Protein AF-0000000066377749 (afdb_homodimer)

Solvent-accessible surface area (backbone atoms only — not comparable to full-atom values): 55389 Å² total; per-residue (Å²): 126,71,49,58,74,66,76,77,78,78,70,70,80,68,61,92,79,61,70,81,77,37,50,60,66,85,53,48,64,59,52,54,49,48,33,52,50,30,51,72,73,64,40,59,40,76,36,64,63,52,33,42,36,43,52,50,22,46,53,52,43,48,67,62,36,49,68,60,49,28,50,21,40,27,71,39,28,34,32,25,51,64,53,44,39,69,73,18,50,48,52,38,53,32,36,47,51,50,41,54,46,41,44,57,63,68,60,48,65,41,72,54,55,85,60,48,79,89,48,63,86,37,62,40,29,36,37,67,40,49,61,46,37,31,38,38,37,26,42,59,72,50,46,63,30,59,37,49,48,51,51,49,21,32,36,71,19,29,27,24,41,37,40,32,48,31,58,71,25,52,51,35,42,54,51,51,42,51,51,49,58,63,35,38,60,76,56,39,49,45,72,45,39,38,57,68,68,43,50,51,55,54,55,71,49,89,52,52,28,37,37,38,38,48,54,59,69,61,49,30,52,52,38,34,47,28,13,76,69,51,27,53,67,32,34,41,32,32,32,55,9,43,29,38,42,44,84,65,47,43,78,90,48,3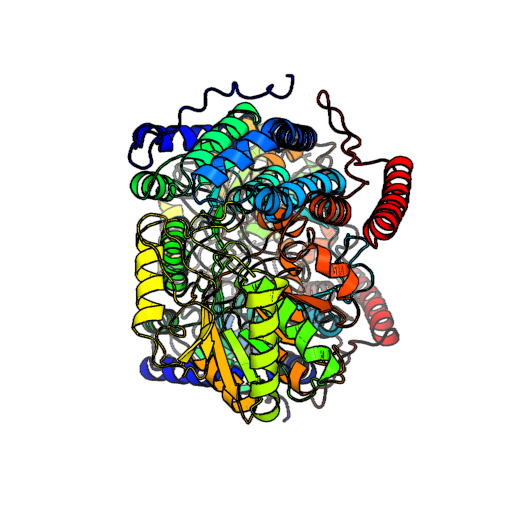9,50,59,52,28,46,42,49,49,49,31,21,41,50,70,30,7,41,39,62,57,21,40,39,32,36,42,30,29,60,92,48,39,66,61,40,51,54,34,34,50,46,38,48,47,64,56,46,40,62,81,71,52,85,79,44,63,74,50,35,30,46,62,45,67,69,61,37,51,54,52,50,47,30,66,73,59,38,79,37,45,75,78,37,64,74,51,70,38,81,91,70,26,27,57,41,64,21,33,28,38,71,37,56,78,82,25,55,68,52,74,52,59,67,63,31,30,53,37,39,30,30,68,39,90,51,70,69,59,54,52,52,51,37,55,74,73,49,44,24,12,23,23,38,29,39,34,61,63,59,60,87,44,52,91,74,18,66,67,56,35,52,49,64,74,65,51,53,41,8,29,38,27,32,40,49,56,66,60,75,73,71,40,43,46,39,49,48,35,21,32,54,73,1,18,34,55,45,26,36,43,65,36,16,33,53,65,32,26,42,65,22,32,34,38,39,49,62,70,86,50,47,79,74,53,50,55,77,43,55,66,81,48,71,68,35,48,50,50,53,45,56,58,54,35,56,40,59,70,56,73,87,58,65,83,54,78,80,46,63,62,82,28,65,52,70,64,57,48,51,49,26,44,52,49,29,50,52,47,48,53,50,49,52,62,64,58,76,103,128,70,48,55,74,67,74,75,76,78,67,70,81,68,61,94,80,61,70,80,77,35,49,60,65,85,53,46,63,58,51,54,48,48,32,52,50,31,51,73,72,65,40,58,42,76,37,65,62,52,34,42,36,43,52,51,20,48,53,53,42,47,66,62,36,50,68,61,49,29,51,22,39,27,71,39,27,35,34,25,53,64,55,44,39,67,73,20,50,45,50,34,53,31,37,48,51,50,41,52,46,40,44,57,64,69,60,50,65,41,72,53,55,86,61,48,78,89,47,62,85,37,61,40,30,35,35,65,39,50,63,46,38,32,39,37,36,27,43,60,70,52,46,62,29,60,38,49,48,51,49,48,20,31,36,70,19,29,28,26,41,37,39,33,48,33,57,71,25,52,51,35,41,54,52,51,42,51,51,49,58,62,32,38,61,76,57,38,49,45,69,46,40,39,56,68,68,43,50,52,56,55,56,70,50,90,52,52,29,37,36,38,38,48,54,60,70,61,48,31,52,52,39,34,46,29,13,77,69,49,27,53,66,32,34,40,32,30,32,56,9,45,30,37,41,46,84,65,48,44,78,89,48,38,50,59,52,30,47,42,49,48,49,31,20,42,51,70,30,8,40,38,60,58,21,40,40,31,36,40,30,30,62,93,48,39,67,62,39,53,53,33,35,49,47,38,47,48,63,55,45,39,63,79,71,53,85,79,45,65,73,50,34,28,47,64,45,68,68,60,36,52,54,53,50,48,29,66,73,61,38,80,36,45,76,78,38,66,72,51,70,38,82,91,71,25,28,58,42,65,20,32,28,39,71,38,56,78,83,26,55,68,52,74,55,61,68,63,31,29,53,38,41,30,29,69,38,90,51,69,68,61,53,52,53,51,37,54,72,73,49,45,23,11,23,23,38,29,39,34,60,62,60,61,86,44,52,91,76,18,66,68,57,36,52,48,63,75,66,51,51,41,9,29,38,26,33,42,49,56,66,59,74,72,72,40,43,45,40,50,46,33,20,32,53,72,1,19,34,56,45,27,36,45,63,37,16,33,55,64,33,25,42,65,21,31,36,37,38,50,64,68,87,50,47,81,74,52,50,54,78,43,56,66,80,47,71,68,34,48,50,51,52,45,56,57,56,34,54,40,60,70,56,73,87,58,65,82,53,79,79,45,63,63,82,26,65,52,69,64,56,48,53,48,25,43,51,51,27,52,52,46,48,52,48,48,52,60,65,58,74,104

Nearest PDB structures (foldseek):
  5ucd-assembly1_B  TM=9.750E-01  e=1.223E-45  Pseudomonas putida
  5myp-assembly1_B  TM=9.156E-01  e=3.001E-47  Trypanosoma brucei
  5nno-assembly1_B  TM=9.205E-01  e=1.291E-45  Trypanosoma brucei
  4h7n-assembly1_D  TM=8.844E-01  e=7.220E-31  Trichormus variabilis ATCC 29413
  5kf0-assembly1_C  TM=8.718E-01  e=1.929E-28  Burkholderia vietnamiensis G4

Structure (mmCIF, N/CA/C/O backbone):
data_AF-0000000066377749-model_v1
#
loop_
_entity.id
_entity.type
_entity.pdbx_description
1 polymer 'Aldehyde dehydrogenase'
#
loop_
_atom_site.group_PDB
_atom_site.id
_atom_site.type_symbol
_atom_site.label_atom_id
_atom_site.label_alt_id
_atom_site.label_comp_id
_atom_site.label_asym_id
_atom_site.label_entity_id
_atom_site.label_seq_id
_atom_site.pdbx_PDB_ins_code
_atom_site.Cartn_x
_atom_site.Cartn_y
_atom_site.Cartn_z
_atom_site.occupancy
_atom_site.B_iso_or_equiv
_atom_site.auth_seq_id
_atom_site.auth_comp_id
_atom_site.auth_asym_id
_atom_site.auth_atom_id
_atom_site.pdbx_PDB_model_num
ATOM 1 N N . MET A 1 1 ? 31.422 -1.349 -18.859 1 31.58 1 MET A N 1
ATOM 2 C CA . MET A 1 1 ? 31.844 -2.678 -18.422 1 31.58 1 MET A CA 1
ATOM 3 C C . MET A 1 1 ? 30.922 -3.752 -19 1 31.58 1 MET A C 1
ATOM 5 O O . MET A 1 1 ? 29.688 -3.607 -18.953 1 31.58 1 MET A O 1
ATOM 9 N N . SER A 1 2 ? 31.453 -4.562 -19.875 1 35.84 2 SER A N 1
ATOM 10 C CA . SER A 1 2 ? 30.781 -5.664 -20.562 1 35.84 2 SER A CA 1
ATOM 11 C C . SER A 1 2 ? 29.938 -6.492 -19.594 1 35.84 2 SER A C 1
ATOM 13 O O . SER A 1 2 ? 30.328 -6.691 -18.438 1 35.84 2 SER A O 1
ATOM 15 N N . PRO A 1 3 ? 28.734 -6.594 -19.844 1 43.31 3 PRO A N 1
ATOM 16 C CA . PRO A 1 3 ? 28 -7.484 -18.938 1 43.31 3 PRO A CA 1
ATOM 17 C C . PRO A 1 3 ? 28.734 -8.797 -18.672 1 43.31 3 PRO A C 1
ATOM 19 O O . PRO A 1 3 ? 29.484 -9.266 -19.531 1 43.31 3 PRO A O 1
ATOM 22 N N . PRO A 1 4 ? 29.031 -9.203 -17.562 1 42.03 4 PRO A N 1
ATOM 23 C CA . PRO A 1 4 ? 29.812 -10.406 -17.234 1 42.03 4 PRO A CA 1
ATOM 24 C C . PRO A 1 4 ? 29.359 -11.625 -18.031 1 42.03 4 PRO A C 1
ATOM 26 O O . PRO A 1 4 ? 28.188 -11.727 -18.406 1 42.03 4 PRO A O 1
ATOM 29 N N . SER A 1 5 ? 30.406 -12.273 -18.828 1 40.66 5 SER A N 1
ATOM 30 C CA . SER A 1 5 ? 30.344 -13.531 -19.562 1 40.66 5 SER A CA 1
ATOM 31 C C . SER A 1 5 ? 29.672 -14.617 -18.719 1 40.66 5 SER A C 1
ATOM 33 O O . SER A 1 5 ? 29.516 -14.469 -17.516 1 40.66 5 SER A O 1
ATOM 35 N N . LYS A 1 6 ? 29.578 -15.789 -19.438 1 50.97 6 LYS A N 1
ATOM 36 C CA . LYS A 1 6 ? 29.141 -17.094 -18.938 1 50.97 6 LYS A CA 1
ATOM 37 C C . LYS A 1 6 ? 29.953 -17.516 -17.719 1 50.97 6 LYS A C 1
ATOM 39 O O . LYS A 1 6 ? 31.188 -17.391 -17.703 1 50.97 6 LYS A O 1
ATOM 44 N N . ILE A 1 7 ? 29.25 -17.625 -16.578 1 44.69 7 ILE A N 1
ATOM 45 C CA . ILE A 1 7 ? 29.891 -18.203 -15.406 1 44.69 7 ILE A CA 1
ATOM 46 C C . ILE A 1 7 ? 30.531 -19.547 -15.781 1 44.69 7 ILE A C 1
ATOM 48 O O . ILE A 1 7 ? 29.969 -20.312 -16.562 1 44.69 7 ILE A O 1
ATOM 52 N N . ASP A 1 8 ? 31.75 -19.703 -15.727 1 35.44 8 ASP A N 1
ATOM 53 C CA . ASP A 1 8 ? 32.469 -20.969 -15.922 1 35.44 8 ASP A CA 1
ATOM 54 C C . ASP A 1 8 ? 31.75 -22.109 -15.203 1 35.44 8 ASP A C 1
ATOM 56 O O . ASP A 1 8 ? 31.234 -21.938 -14.102 1 35.44 8 ASP A O 1
ATOM 60 N N . GLU A 1 9 ? 31.297 -23.156 -15.859 1 36.66 9 GLU A N 1
ATOM 61 C CA . GLU A 1 9 ? 30.531 -24.375 -15.641 1 36.66 9 GLU A CA 1
ATOM 62 C C . GLU A 1 9 ? 31 -25.094 -14.375 1 36.66 9 GLU A C 1
ATOM 64 O O . GLU A 1 9 ? 30.578 -26.219 -14.102 1 36.66 9 GLU A O 1
ATOM 69 N N . SER A 1 10 ? 32.156 -24.734 -13.812 1 34.62 10 SER A N 1
ATOM 70 C CA . SER A 1 10 ? 32.469 -25.734 -12.797 1 34.62 10 SER A CA 1
ATOM 71 C C . SER A 1 10 ? 31.547 -25.609 -11.594 1 34.62 10 SER A C 1
ATOM 73 O O . SER A 1 10 ? 31.906 -24.969 -10.594 1 34.62 10 SER A O 1
ATOM 75 N N . PHE A 1 11 ? 30.344 -25.359 -11.75 1 38.5 11 PHE A N 1
ATOM 76 C CA . PHE A 1 11 ? 29.469 -25.422 -10.594 1 38.5 11 PHE A CA 1
ATOM 77 C C . PHE A 1 11 ? 29.562 -26.766 -9.898 1 38.5 11 PHE A C 1
ATOM 79 O O . PHE A 1 11 ? 29.172 -27.797 -10.445 1 38.5 11 PHE A O 1
ATOM 86 N N . THR A 1 12 ? 30.547 -26.969 -9.062 1 38.12 12 THR A N 1
ATOM 87 C CA . THR A 1 12 ? 30.609 -28.172 -8.242 1 38.12 12 THR A CA 1
ATOM 88 C C . THR A 1 12 ? 29.281 -28.406 -7.535 1 38.12 12 THR A C 1
ATOM 90 O O . THR A 1 12 ? 28.688 -27.484 -6.98 1 38.12 12 THR A O 1
ATOM 93 N N . ASP A 1 13 ? 28.594 -29.438 -7.836 1 43 13 ASP A N 1
ATOM 94 C CA . ASP A 1 13 ? 27.438 -30 -7.152 1 43 13 ASP A CA 1
ATOM 95 C C . ASP A 1 13 ? 27.562 -29.828 -5.641 1 43 13 ASP A C 1
ATOM 97 O O . ASP A 1 13 ? 28.531 -30.281 -5.035 1 43 13 ASP A O 1
ATOM 101 N N . ILE A 1 14 ? 27.203 -28.828 -5.023 1 45.06 14 ILE A N 1
ATOM 102 C CA . ILE A 1 14 ? 27.219 -28.734 -3.566 1 45.06 14 ILE A CA 1
ATOM 103 C C . ILE A 1 14 ? 26.25 -29.75 -2.973 1 45.06 14 ILE A C 1
ATOM 105 O O . ILE A 1 14 ? 25.078 -29.781 -3.338 1 45.06 14 ILE A O 1
ATOM 109 N N . GLY A 1 15 ? 26.688 -30.828 -2.732 1 45.31 15 GLY A N 1
ATOM 110 C CA . GLY A 1 15 ? 25.859 -31.734 -1.942 1 45.31 15 GLY A CA 1
ATOM 111 C C . GLY A 1 15 ? 25.047 -31.016 -0.884 1 45.31 15 GLY A C 1
ATOM 112 O O . GLY A 1 15 ? 25.391 -29.922 -0.457 1 45.31 15 GLY A O 1
ATOM 113 N N . ASN A 1 16 ? 23.719 -31.344 -0.708 1 49.78 16 ASN A N 1
ATOM 114 C CA . ASN A 1 16 ? 22.594 -30.828 0.074 1 49.78 16 ASN A CA 1
ATOM 115 C C . ASN A 1 16 ? 23.062 -30.266 1.414 1 49.78 16 ASN A C 1
ATOM 117 O O . ASN A 1 16 ? 22.359 -29.469 2.031 1 49.78 16 ASN A O 1
ATOM 121 N N . THR A 1 17 ? 24.141 -30.891 2.057 1 53.69 17 THR A N 1
ATOM 122 C CA . THR A 1 17 ? 24.266 -30.703 3.494 1 53.69 17 THR A CA 1
ATOM 123 C C . THR A 1 17 ? 25.375 -29.688 3.801 1 53.69 17 THR A C 1
ATOM 125 O O . THR A 1 17 ? 25.562 -29.312 4.957 1 53.69 17 THR A O 1
ATOM 128 N N . SER A 1 18 ? 26.016 -29.234 2.756 1 65.44 18 SER A N 1
ATOM 129 C CA . SER A 1 18 ? 27.156 -28.422 3.178 1 65.44 18 SER A CA 1
ATOM 130 C C . SER A 1 18 ? 26.781 -26.953 3.273 1 65.44 18 SER A C 1
ATOM 132 O O . SER A 1 18 ? 26.156 -26.406 2.369 1 65.44 18 SER A O 1
ATOM 134 N N . THR A 1 19 ? 26.891 -26.375 4.441 1 74.88 19 THR A N 1
ATOM 135 C CA . THR A 1 19 ? 26.625 -24.953 4.707 1 74.88 19 THR A CA 1
ATOM 136 C C . THR A 1 19 ? 27.828 -24.109 4.312 1 74.88 19 THR A C 1
ATOM 138 O O . THR A 1 19 ? 27.922 -22.938 4.684 1 74.88 19 THR A O 1
ATOM 141 N N . SER A 1 20 ? 28.703 -24.688 3.477 1 82.44 20 SER A N 1
ATOM 142 C CA . SER A 1 20 ? 29.938 -23.984 3.143 1 82.44 20 SER A CA 1
ATOM 143 C C . SER A 1 20 ? 29.672 -22.812 2.195 1 82.44 20 SER A C 1
ATOM 145 O O . SER A 1 20 ? 30.469 -21.875 2.115 1 82.44 20 SER A O 1
ATOM 147 N N . TRP A 1 21 ? 28.547 -22.812 1.549 1 90.44 21 TRP A N 1
ATOM 148 C CA . TRP A 1 21 ? 28.25 -21.766 0.586 1 90.44 21 TRP A CA 1
ATOM 149 C C . TRP A 1 21 ? 27.391 -20.672 1.221 1 90.44 21 TRP A C 1
ATOM 151 O O . TRP A 1 21 ? 27.062 -19.672 0.575 1 90.44 21 TRP A O 1
ATOM 161 N N . TYR A 1 22 ? 27.156 -20.828 2.52 1 95.31 22 TYR A N 1
ATOM 162 C CA . TYR A 1 22 ? 26.375 -19.828 3.244 1 95.31 22 TYR A CA 1
ATOM 163 C C . TYR A 1 22 ? 27.203 -18.562 3.496 1 95.31 22 TYR A C 1
ATOM 165 O O . TYR A 1 22 ? 28.422 -18.641 3.646 1 95.31 22 TYR A O 1
ATOM 173 N N . THR A 1 23 ? 26.531 -17.484 3.504 1 97.44 23 THR A N 1
ATOM 174 C CA . THR A 1 23 ? 27.172 -16.203 3.865 1 97.44 23 THR A CA 1
ATOM 175 C C . THR A 1 23 ? 27.516 -16.188 5.352 1 97.44 23 THR A C 1
ATOM 177 O O . THR A 1 23 ? 26.719 -16.609 6.188 1 97.44 23 THR A O 1
ATOM 180 N N . GLU A 1 24 ? 28.719 -15.727 5.699 1 97.25 24 GLU A N 1
ATOM 181 C CA . GLU A 1 24 ? 29.094 -15.578 7.102 1 97.25 24 GLU A CA 1
ATOM 182 C C . GLU A 1 24 ? 28.188 -14.562 7.809 1 97.25 24 GLU A C 1
ATOM 184 O O . GLU A 1 24 ? 28.031 -13.438 7.332 1 97.25 24 GLU A O 1
ATOM 189 N N . ILE A 1 25 ? 27.703 -14.969 8.938 1 97.81 25 ILE A N 1
ATOM 190 C CA . ILE A 1 25 ? 26.75 -14.141 9.672 1 97.81 25 ILE A CA 1
ATOM 191 C C . ILE A 1 25 ? 27.359 -12.781 9.977 1 97.81 25 ILE A C 1
ATOM 193 O O . ILE A 1 25 ? 26.703 -11.75 9.82 1 97.81 25 ILE A O 1
ATOM 197 N N . LYS A 1 26 ? 28.625 -12.695 10.367 1 97.75 26 LYS A N 1
ATOM 198 C CA . LYS A 1 26 ? 29.297 -11.469 10.781 1 97.75 26 LYS A CA 1
ATOM 199 C C . LYS A 1 26 ? 29.453 -10.508 9.609 1 97.75 26 LYS A C 1
ATOM 201 O O . LYS A 1 26 ? 29.719 -9.32 9.812 1 97.75 26 LYS A O 1
ATOM 206 N N . SER A 1 27 ? 29.328 -10.992 8.359 1 98.19 27 SER A N 1
ATOM 207 C CA . SER A 1 27 ? 29.516 -10.156 7.184 1 98.19 27 SER A CA 1
ATOM 208 C C . SER A 1 27 ? 28.203 -9.508 6.738 1 98.19 27 SER A C 1
ATOM 210 O O . SER A 1 27 ? 28.203 -8.609 5.898 1 98.19 27 SER A O 1
ATOM 212 N N . ILE A 1 28 ? 27.109 -9.922 7.312 1 98.69 28 ILE A N 1
ATOM 213 C CA . ILE A 1 28 ? 25.797 -9.492 6.852 1 98.69 28 ILE A CA 1
ATOM 214 C C . ILE A 1 28 ? 25.562 -8.031 7.223 1 98.69 28 ILE A C 1
ATOM 216 O O . ILE A 1 28 ? 25.234 -7.207 6.367 1 98.69 28 ILE A O 1
ATOM 220 N N . GLU A 1 29 ? 25.734 -7.664 8.484 1 98.5 29 GLU A N 1
ATOM 221 C CA . GLU A 1 29 ? 25.516 -6.293 8.938 1 98.5 29 GLU A CA 1
ATOM 222 C C . GLU A 1 29 ? 26.391 -5.309 8.172 1 98.5 29 GLU A C 1
ATOM 224 O O . GLU A 1 29 ? 25.891 -4.309 7.641 1 98.5 29 GLU A O 1
ATOM 229 N N . PRO A 1 30 ? 27.75 -5.578 7.953 1 98.62 30 PRO A N 1
ATOM 230 C CA . PRO A 1 30 ? 28.562 -4.66 7.164 1 98.62 30 PRO A CA 1
ATOM 231 C C . PRO A 1 30 ? 28.109 -4.555 5.711 1 98.62 30 PRO A C 1
ATOM 233 O O . PRO A 1 30 ? 28.219 -3.49 5.098 1 98.62 30 PRO A O 1
ATOM 236 N N . GLY A 1 31 ? 27.672 -5.664 5.152 1 98.69 31 GLY A N 1
ATOM 237 C CA . GLY A 1 31 ? 27.156 -5.641 3.791 1 98.69 31 GLY A CA 1
ATOM 238 C C . GLY A 1 31 ? 25.938 -4.754 3.623 1 98.69 31 GLY A C 1
ATOM 239 O O . GLY A 1 31 ? 25.875 -3.957 2.686 1 98.69 31 GLY A O 1
ATOM 240 N N . VAL A 1 32 ? 25 -4.902 4.539 1 98.75 32 VAL A N 1
ATOM 241 C CA . VAL A 1 32 ? 23.797 -4.082 4.504 1 98.75 32 VAL A CA 1
ATOM 242 C C . VAL A 1 32 ? 24.156 -2.617 4.73 1 98.75 32 VAL A C 1
ATOM 244 O O . VAL A 1 32 ? 23.641 -1.731 4.047 1 98.75 32 VAL A O 1
ATOM 247 N N . LYS A 1 33 ? 25.016 -2.357 5.68 1 98.38 33 LYS A N 1
ATOM 248 C CA . LYS A 1 33 ? 25.469 -0.999 5.969 1 98.38 33 LYS A CA 1
ATOM 249 C C . LYS A 1 33 ? 26.125 -0.366 4.742 1 98.38 33 LYS A C 1
ATOM 251 O O . LYS A 1 33 ? 25.953 0.829 4.492 1 98.38 33 LYS A O 1
ATOM 256 N N . HIS A 1 34 ? 26.922 -1.145 4.043 1 98.56 34 HIS A N 1
ATOM 257 C CA . HIS A 1 34 ? 27.562 -0.648 2.832 1 98.56 34 HIS A CA 1
ATOM 258 C C . HIS A 1 34 ? 26.531 -0.159 1.822 1 98.56 34 HIS A C 1
ATOM 260 O O . HIS A 1 34 ? 26.672 0.921 1.248 1 98.56 34 HIS A O 1
ATOM 266 N N . LEU A 1 35 ? 25.5 -0.979 1.583 1 98.75 35 LEU A N 1
ATOM 267 C CA . LEU A 1 35 ? 24.453 -0.593 0.644 1 98.75 35 LEU A CA 1
ATOM 268 C C . LEU A 1 35 ? 23.734 0.662 1.121 1 98.75 35 LEU A C 1
ATOM 270 O O . LEU A 1 35 ? 23.422 1.551 0.323 1 98.75 35 LEU A O 1
ATOM 274 N N . THR A 1 36 ? 23.406 0.753 2.406 1 97.5 36 THR A N 1
ATOM 275 C CA . THR A 1 36 ? 22.719 1.904 2.979 1 97.5 36 THR A CA 1
ATOM 276 C C . THR A 1 36 ? 23.547 3.172 2.811 1 97.5 36 THR A C 1
ATOM 278 O O . THR A 1 36 ? 23.047 4.195 2.348 1 97.5 36 THR A O 1
ATOM 281 N N . ASP A 1 37 ? 24.844 3.074 3.158 1 97 37 ASP A N 1
ATOM 282 C CA . ASP A 1 37 ? 25.734 4.223 3.02 1 97 37 ASP A CA 1
ATOM 283 C C . ASP A 1 37 ? 25.844 4.652 1.559 1 97 37 ASP A C 1
ATOM 285 O O . ASP A 1 37 ? 25.828 5.848 1.256 1 97 37 ASP A O 1
ATOM 289 N N . SER A 1 38 ? 25.984 3.676 0.71 1 97.81 38 SER A N 1
ATOM 290 C CA . SER A 1 38 ? 26.125 3.969 -0.712 1 97.81 38 SER A CA 1
ATOM 291 C C . SER A 1 38 ? 24.891 4.66 -1.263 1 97.81 38 SER A C 1
ATOM 293 O O . SER A 1 38 ? 25 5.543 -2.119 1 97.81 38 SER A O 1
ATOM 295 N N . PHE A 1 39 ? 23.75 4.293 -0.85 1 96.94 39 PHE A N 1
ATOM 296 C CA . PHE A 1 39 ? 22.5 4.895 -1.302 1 96.94 39 PHE A CA 1
ATOM 297 C C . PHE A 1 39 ? 22.5 6.395 -1.028 1 96.94 39 PHE A C 1
ATOM 299 O O . PHE A 1 39 ? 22.047 7.184 -1.862 1 96.94 39 PHE A O 1
ATOM 306 N N . PHE A 1 40 ? 22.984 6.762 0.125 1 93.81 40 PHE A N 1
ATOM 307 C CA . PHE A 1 40 ? 22.922 8.164 0.533 1 93.81 40 PHE A CA 1
ATOM 308 C C . PHE A 1 40 ? 24.094 8.945 -0.022 1 93.81 40 PHE A C 1
ATOM 310 O O . PHE A 1 40 ? 23.969 10.117 -0.372 1 93.81 40 PHE A O 1
ATOM 317 N N . THR A 1 41 ? 25.266 8.312 -0.147 1 94.56 41 THR A N 1
ATOM 318 C CA . THR A 1 41 ? 26.469 9.062 -0.487 1 94.56 41 THR A CA 1
ATOM 319 C C . THR A 1 41 ? 26.688 9.078 -1.997 1 94.56 41 THR A C 1
ATOM 321 O O . THR A 1 41 ? 27.094 10.094 -2.561 1 94.56 41 THR A O 1
ATOM 324 N N . LYS A 1 42 ? 26.422 7.906 -2.625 1 96.19 42 LYS A N 1
ATOM 325 C CA . LYS A 1 42 ? 26.703 7.801 -4.051 1 96.19 42 LYS A CA 1
ATOM 326 C C . LYS A 1 42 ? 25.469 8.102 -4.891 1 96.19 42 LYS A C 1
ATOM 328 O O . LYS A 1 42 ? 25.578 8.617 -6.004 1 96.19 42 LYS A O 1
ATOM 333 N N . GLN A 1 43 ? 24.266 7.723 -4.461 1 95.94 43 GLN A N 1
ATOM 334 C CA . GLN A 1 43 ? 22.969 8.008 -5.059 1 95.94 43 GLN A CA 1
ATOM 335 C C . GLN A 1 43 ? 22.906 7.551 -6.512 1 95.94 43 GLN A C 1
ATOM 337 O O . GLN A 1 43 ? 22.328 8.227 -7.363 1 95.94 43 GLN A O 1
ATOM 342 N N . LYS A 1 44 ? 23.578 6.414 -6.797 1 97.38 44 LYS A N 1
ATOM 343 C CA . LYS A 1 44 ? 23.672 5.918 -8.172 1 97.38 44 LYS A CA 1
ATOM 344 C C . LYS A 1 44 ? 22.281 5.625 -8.742 1 97.38 44 LYS A C 1
ATOM 346 O O . LYS A 1 44 ? 22.016 5.902 -9.914 1 97.38 44 LYS A O 1
ATOM 351 N N . THR A 1 45 ? 21.406 5.141 -7.91 1 96.81 45 THR A N 1
ATOM 352 C CA . THR A 1 45 ? 20.125 4.637 -8.406 1 96.81 45 THR A CA 1
ATOM 353 C C . THR A 1 45 ? 19.141 5.781 -8.633 1 96.81 45 THR A C 1
ATOM 355 O O . THR A 1 45 ? 18.047 5.574 -9.156 1 96.81 45 THR A O 1
ATOM 358 N N . HIS A 1 46 ? 19.484 7.008 -8.281 1 95.19 46 HIS A N 1
ATOM 359 C CA . HIS A 1 46 ? 18.641 8.156 -8.594 1 95.19 46 HIS A CA 1
ATOM 360 C C . HIS A 1 46 ? 18.625 8.438 -10.094 1 95.19 46 HIS A C 1
ATOM 362 O O . HIS A 1 46 ? 17.688 9.039 -10.602 1 95.19 46 HIS A O 1
ATOM 368 N N . ASP A 1 47 ? 19.656 7.977 -10.75 1 96.56 47 ASP A N 1
ATOM 369 C CA . ASP A 1 47 ? 19.766 8.141 -12.195 1 96.56 47 ASP A CA 1
ATOM 370 C C . ASP A 1 47 ? 19.031 7.02 -12.93 1 96.56 47 ASP A C 1
ATOM 372 O O . ASP A 1 47 ? 19.391 5.848 -12.812 1 96.56 47 ASP A O 1
ATOM 376 N N . ILE A 1 48 ? 18.078 7.406 -13.742 1 97.5 48 ILE A N 1
ATOM 377 C CA . ILE A 1 48 ? 17.266 6.441 -14.469 1 97.5 48 ILE A CA 1
ATOM 378 C C . ILE A 1 48 ? 18.125 5.656 -15.445 1 97.5 48 ILE A C 1
ATOM 380 O O . ILE A 1 48 ? 17.891 4.465 -15.672 1 97.5 48 ILE A O 1
ATOM 384 N N . GLN A 1 49 ? 19.125 6.332 -16.047 1 98.19 49 GLN A N 1
ATOM 385 C CA . GLN A 1 49 ? 20.047 5.656 -16.953 1 98.19 49 GLN A CA 1
ATOM 386 C C . GLN A 1 49 ? 20.781 4.527 -16.234 1 98.19 49 GLN A C 1
ATOM 388 O O . GLN A 1 49 ? 20.938 3.438 -16.797 1 98.19 49 GLN A O 1
ATOM 393 N N . PHE A 1 50 ? 21.266 4.777 -15.047 1 98.38 50 PHE A N 1
ATOM 394 C CA . PHE A 1 50 ? 21.938 3.764 -14.258 1 98.38 50 PHE A CA 1
ATOM 395 C C . PHE A 1 50 ? 21.031 2.57 -14 1 98.38 50 PHE A C 1
ATOM 397 O O . PHE A 1 50 ? 21.438 1.421 -14.172 1 98.38 50 PHE A O 1
ATOM 404 N N . ARG A 1 51 ? 19.766 2.793 -13.617 1 98.81 51 ARG A N 1
ATOM 405 C CA . ARG A 1 51 ? 18.797 1.729 -13.359 1 98.81 51 ARG A CA 1
ATOM 406 C C . ARG A 1 51 ? 18.609 0.854 -14.586 1 98.81 51 ARG A C 1
ATOM 408 O O . ARG A 1 51 ? 18.656 -0.375 -14.5 1 98.81 51 ARG A O 1
ATOM 415 N N . LEU A 1 52 ? 18.422 1.539 -15.734 1 98.81 52 LEU A N 1
ATOM 416 C CA . LEU A 1 52 ? 18.188 0.84 -17 1 98.81 52 LEU A CA 1
ATOM 417 C C . LEU A 1 52 ? 19.391 -0.024 -17.359 1 98.81 52 LEU A C 1
ATOM 419 O O . LEU A 1 52 ? 19.234 -1.162 -17.812 1 98.81 52 LEU A O 1
ATOM 423 N N . ASN A 1 53 ? 20.531 0.491 -17.156 1 98.81 53 ASN A N 1
ATOM 424 C CA . ASN A 1 53 ? 21.75 -0.262 -17.469 1 98.81 53 ASN A CA 1
ATOM 425 C C . ASN A 1 53 ? 21.891 -1.482 -16.562 1 98.81 53 ASN A C 1
ATOM 427 O O . ASN A 1 53 ? 22.359 -2.537 -17 1 98.81 53 ASN A O 1
ATOM 431 N N . GLN A 1 54 ? 21.562 -1.352 -15.273 1 98.75 54 GLN A N 1
ATOM 432 C CA . GLN A 1 54 ? 21.562 -2.508 -14.383 1 98.75 54 GLN A CA 1
ATOM 433 C C . GLN A 1 54 ? 20.578 -3.572 -14.852 1 98.75 54 GLN A C 1
ATOM 435 O O . GLN A 1 54 ? 20.891 -4.766 -14.844 1 98.75 54 GLN A O 1
ATOM 440 N N . LEU A 1 55 ? 19.375 -3.146 -15.281 1 98.81 55 LEU A N 1
ATOM 441 C CA . LEU A 1 55 ? 18.359 -4.074 -15.758 1 98.81 55 LEU A CA 1
ATOM 442 C C . LEU A 1 55 ? 18.812 -4.77 -17.031 1 98.81 55 LEU A C 1
ATOM 444 O O . LEU A 1 55 ? 18.578 -5.969 -17.219 1 98.81 55 LEU A O 1
ATOM 448 N N . ARG A 1 56 ? 19.469 -4.02 -17.906 1 98.5 56 ARG A N 1
ATOM 449 C CA . ARG A 1 56 ? 20.062 -4.617 -19.094 1 98.5 56 ARG A CA 1
ATOM 450 C C . ARG A 1 56 ? 21.078 -5.691 -18.719 1 98.5 56 ARG A C 1
ATOM 452 O O . ARG A 1 56 ? 21.094 -6.773 -19.312 1 98.5 56 ARG A O 1
ATOM 459 N N . ASN A 1 57 ? 21.906 -5.383 -17.75 1 98.69 57 ASN A N 1
ATOM 460 C CA . ASN A 1 57 ? 22.875 -6.379 -17.297 1 98.69 57 ASN A CA 1
ATOM 461 C C . ASN A 1 57 ? 22.188 -7.656 -16.828 1 98.69 57 ASN A C 1
ATOM 463 O O . ASN A 1 57 ? 22.656 -8.758 -17.109 1 98.69 57 ASN A O 1
ATOM 467 N N . LEU A 1 58 ? 21.109 -7.527 -16.125 1 98.69 58 LEU A N 1
ATOM 468 C CA . LEU A 1 58 ? 20.359 -8.68 -15.656 1 98.69 58 LEU A CA 1
ATOM 469 C C . LEU A 1 58 ? 19.828 -9.492 -16.828 1 98.69 58 LEU A C 1
ATOM 471 O O . LEU A 1 58 ? 19.859 -10.727 -16.797 1 98.69 58 LEU A O 1
ATOM 475 N N . TYR A 1 59 ? 19.297 -8.789 -17.828 1 98.38 59 TYR A N 1
ATOM 476 C CA . TYR A 1 59 ? 18.75 -9.453 -19 1 98.38 59 TYR A CA 1
ATOM 477 C C . TYR A 1 59 ? 19.766 -10.398 -19.625 1 98.38 59 TYR A C 1
ATOM 479 O O . TYR A 1 59 ? 19.5 -11.594 -19.781 1 98.38 59 TYR A O 1
ATOM 487 N N . TYR A 1 60 ? 20.906 -9.93 -19.875 1 98.25 60 TYR A N 1
ATOM 488 C CA . TYR A 1 60 ? 21.906 -10.719 -20.578 1 98.25 60 TYR A CA 1
ATOM 489 C C . TYR A 1 60 ? 22.531 -11.75 -19.656 1 98.25 60 TYR A C 1
ATOM 491 O O . TYR A 1 60 ? 22.906 -12.844 -20.094 1 98.25 60 TYR A O 1
ATOM 499 N N . ALA A 1 61 ? 22.672 -11.391 -18.375 1 98.25 61 ALA A N 1
ATOM 500 C CA . ALA A 1 61 ? 23.203 -12.359 -17.406 1 98.25 61 ALA A CA 1
ATOM 501 C C . ALA A 1 61 ? 22.328 -13.602 -17.359 1 98.25 61 ALA A C 1
ATOM 503 O O . ALA A 1 61 ? 22.828 -14.727 -17.297 1 98.25 61 ALA A O 1
ATOM 504 N N . VAL A 1 62 ? 21.047 -13.422 -17.359 1 98.31 62 VAL A N 1
ATOM 505 C CA . VAL A 1 62 ? 20.125 -14.547 -17.312 1 98.31 62 VAL A CA 1
ATOM 506 C C . VAL A 1 62 ? 20.156 -15.281 -18.656 1 98.31 62 VAL A C 1
ATOM 508 O O . VAL A 1 62 ? 20.266 -16.5 -18.703 1 98.31 62 VAL A O 1
ATOM 511 N N . GLN A 1 63 ? 20.078 -14.523 -19.734 1 96.88 63 GLN A N 1
ATOM 512 C CA . GLN A 1 63 ? 20.062 -15.117 -21.062 1 96.88 63 GLN A CA 1
ATOM 513 C C . GLN A 1 63 ? 21.266 -16.031 -21.281 1 96.88 63 GLN A C 1
ATOM 515 O O . GLN A 1 63 ? 21.156 -17.094 -21.891 1 96.88 63 GLN A O 1
ATOM 520 N N . ASP A 1 64 ? 22.359 -15.633 -20.766 1 97.38 64 ASP A N 1
ATOM 521 C CA . ASP A 1 64 ? 23.609 -16.344 -20.969 1 97.38 64 ASP A CA 1
ATOM 522 C C . ASP A 1 64 ? 23.672 -17.594 -20.094 1 97.38 64 ASP A C 1
ATOM 524 O O . ASP A 1 64 ? 24.531 -18.453 -20.281 1 97.38 64 ASP A O 1
ATOM 528 N N . ASN A 1 65 ? 22.781 -17.734 -19.172 1 97.94 65 ASN A N 1
ATOM 529 C CA . ASN A 1 65 ? 22.922 -18.812 -18.203 1 97.94 65 ASN A CA 1
ATOM 530 C C . ASN A 1 65 ? 21.641 -19.641 -18.094 1 97.94 65 ASN A C 1
ATOM 532 O O . ASN A 1 65 ? 21.406 -20.297 -17.078 1 97.94 65 ASN A O 1
ATOM 536 N N . VAL A 1 66 ? 20.781 -19.625 -19.047 1 97.69 66 VAL A N 1
ATOM 537 C CA . VAL A 1 66 ? 19.5 -20.312 -19.016 1 97.69 66 VAL A CA 1
ATOM 538 C C . VAL A 1 66 ? 19.703 -21.812 -18.797 1 97.69 66 VAL A C 1
ATOM 540 O O . VAL A 1 66 ? 19.062 -22.406 -17.938 1 97.69 66 VAL A O 1
ATOM 543 N N . ASP A 1 67 ? 20.609 -22.391 -19.547 1 97.56 67 ASP A N 1
ATOM 544 C CA . ASP A 1 67 ? 20.828 -23.828 -19.453 1 97.56 67 ASP A CA 1
ATOM 545 C C . ASP A 1 67 ? 21.359 -24.219 -18.078 1 97.56 67 ASP A C 1
ATOM 547 O O . ASP A 1 67 ? 20.922 -25.219 -17.5 1 97.56 67 ASP A O 1
ATOM 551 N N . ALA A 1 68 ? 22.297 -23.422 -17.594 1 98.06 68 ALA A N 1
ATOM 552 C CA . ALA A 1 68 ? 22.844 -23.672 -16.266 1 98.06 68 ALA A CA 1
ATOM 553 C C . ALA A 1 68 ? 21.766 -23.578 -15.195 1 98.06 68 ALA A C 1
ATOM 555 O O . ALA A 1 68 ? 21.75 -24.359 -14.25 1 98.06 68 ALA A O 1
ATOM 556 N N . LEU A 1 69 ? 20.906 -22.641 -15.328 1 98.31 69 LEU A N 1
ATOM 557 C CA . LEU A 1 69 ? 19.812 -22.469 -14.375 1 98.31 69 LEU A CA 1
ATOM 558 C C . LEU A 1 69 ? 18.859 -23.641 -14.43 1 98.31 69 LEU A C 1
ATOM 560 O O . LEU A 1 69 ? 18.406 -24.125 -13.391 1 98.31 69 LEU A O 1
ATOM 564 N N . CYS A 1 70 ? 18.531 -24.125 -15.625 1 97.56 70 CYS A N 1
ATOM 565 C CA . CYS A 1 70 ? 17.672 -25.297 -15.781 1 97.56 70 CYS A CA 1
ATOM 566 C C . CYS A 1 70 ? 18.297 -26.516 -15.133 1 97.56 70 CYS A C 1
ATOM 568 O O . CYS A 1 70 ? 17.625 -27.266 -14.43 1 97.56 70 CYS A O 1
ATOM 570 N N . GLU A 1 71 ? 19.578 -26.688 -15.359 1 97.69 71 GLU A N 1
ATOM 571 C CA . GLU A 1 71 ? 20.281 -27.828 -14.789 1 97.69 71 GLU A CA 1
ATOM 572 C C . GLU A 1 71 ? 20.281 -27.766 -13.258 1 97.69 71 GLU A C 1
ATOM 574 O O . GLU A 1 71 ? 20.109 -28.781 -12.594 1 97.69 71 GLU A O 1
ATOM 579 N N . ALA A 1 72 ? 20.516 -26.562 -12.742 1 97.44 72 ALA A N 1
ATOM 580 C CA . ALA A 1 72 ? 20.516 -26.391 -11.297 1 97.44 72 ALA A CA 1
ATOM 581 C C . ALA A 1 72 ? 19.188 -26.812 -10.68 1 97.44 72 ALA A C 1
ATOM 583 O O . ALA A 1 72 ? 19.156 -27.516 -9.664 1 97.44 72 ALA A O 1
ATOM 584 N N . LEU A 1 73 ? 18.094 -26.453 -11.273 1 96.94 73 LEU A N 1
ATOM 585 C CA . LEU A 1 73 ? 16.766 -26.781 -10.734 1 96.94 73 LEU A CA 1
ATOM 586 C C . LEU A 1 73 ? 16.453 -28.25 -10.93 1 96.94 73 LEU A C 1
ATOM 588 O O . LEU A 1 73 ? 15.758 -28.859 -10.109 1 96.94 73 LEU A O 1
ATOM 592 N N . SER A 1 74 ? 16.953 -28.797 -12.047 1 96.62 74 SER A N 1
ATOM 593 C CA . SER A 1 74 ? 16.828 -30.25 -12.211 1 96.62 74 SER A CA 1
ATOM 594 C C . SER A 1 74 ? 17.516 -30.984 -11.07 1 96.62 74 SER A C 1
ATOM 596 O O . SER A 1 74 ? 16.953 -31.953 -10.531 1 96.62 74 SER A O 1
ATOM 598 N N . LYS A 1 75 ? 18.641 -30.5 -10.688 1 95.31 75 LYS A N 1
ATOM 599 C CA . LYS A 1 75 ? 19.391 -31.109 -9.602 1 95.31 75 LYS A CA 1
ATOM 600 C C . LYS A 1 75 ? 18.688 -30.906 -8.266 1 95.31 75 LYS A C 1
ATOM 602 O O . LYS A 1 75 ? 18.734 -31.781 -7.387 1 95.31 75 LYS A O 1
ATOM 607 N N . ASP A 1 76 ? 18.047 -29.797 -8.094 1 95.19 76 ASP A N 1
ATOM 608 C CA . ASP A 1 76 ? 17.438 -29.453 -6.809 1 95.19 76 ASP A CA 1
ATOM 609 C C . ASP A 1 76 ? 16.156 -30.25 -6.586 1 95.19 76 ASP A C 1
ATOM 611 O O . ASP A 1 76 ? 15.883 -30.703 -5.473 1 95.19 76 ASP A O 1
ATOM 615 N N . PHE A 1 77 ? 15.273 -30.391 -7.594 1 92.31 77 PHE A N 1
ATOM 616 C CA . PHE A 1 77 ? 14.047 -31.125 -7.328 1 92.31 77 PHE A CA 1
ATOM 617 C C . PHE A 1 77 ? 13.461 -31.688 -8.617 1 92.31 77 PHE A C 1
ATOM 619 O O . PHE A 1 77 ? 12.242 -31.688 -8.805 1 92.31 77 PHE A O 1
ATOM 626 N N . ASN A 1 78 ? 14.328 -32.125 -9.523 1 94.56 78 ASN A N 1
ATOM 627 C CA . ASN A 1 78 ? 13.984 -32.906 -10.703 1 94.56 78 ASN A CA 1
ATOM 628 C C . ASN A 1 78 ? 13.016 -32.156 -11.617 1 94.56 78 ASN A C 1
ATOM 630 O O . ASN A 1 78 ? 12.094 -32.75 -12.18 1 94.56 78 ASN A O 1
ATOM 634 N N . ARG A 1 79 ? 13.148 -30.922 -11.664 1 94.12 79 ARG A N 1
ATOM 635 C CA . ARG A 1 79 ? 12.305 -30.125 -12.555 1 94.12 79 ARG A CA 1
ATOM 636 C C . ARG A 1 79 ? 12.828 -30.172 -13.984 1 94.12 79 ARG A C 1
ATOM 638 O O . ARG A 1 79 ? 14.031 -30.016 -14.211 1 94.12 79 ARG A O 1
ATOM 645 N N . SER A 1 80 ? 11.953 -30.344 -14.93 1 93.94 80 SER A N 1
ATOM 646 C CA . SER A 1 80 ? 12.359 -30.375 -16.328 1 93.94 80 SER A CA 1
ATOM 647 C C . SER A 1 80 ? 12.75 -28.984 -16.828 1 93.94 80 SER A C 1
ATOM 649 O O . SER A 1 80 ? 12.281 -27.984 -16.297 1 93.94 80 SER A O 1
ATOM 651 N N . ALA A 1 81 ? 13.602 -28.938 -17.797 1 95.06 81 ALA A N 1
ATOM 652 C CA . ALA A 1 81 ? 14 -27.672 -18.406 1 95.06 81 ALA A CA 1
ATOM 653 C C . ALA A 1 81 ? 12.789 -26.953 -19 1 95.06 81 ALA A C 1
ATOM 655 O O . ALA A 1 81 ? 12.703 -25.719 -18.953 1 95.06 81 ALA A O 1
ATOM 656 N N . SER A 1 82 ? 11.859 -27.734 -19.531 1 94.44 82 SER A N 1
ATOM 657 C CA . SER A 1 82 ? 10.648 -27.172 -20.109 1 94.44 82 SER A CA 1
ATOM 658 C C . SER A 1 82 ? 9.867 -26.375 -19.062 1 94.44 82 SER A C 1
ATOM 660 O O . SER A 1 82 ? 9.469 -25.234 -19.312 1 94.44 82 SER A O 1
ATOM 662 N N . GLU A 1 83 ? 9.664 -26.906 -17.922 1 94.25 83 GLU A N 1
ATOM 663 C CA . GLU A 1 83 ? 8.922 -26.219 -16.859 1 94.25 83 GLU A CA 1
ATOM 664 C C . GLU A 1 83 ? 9.68 -24.984 -16.375 1 94.25 83 GLU A C 1
ATOM 666 O O . GLU A 1 83 ? 9.078 -23.938 -16.141 1 94.25 83 GLU A O 1
ATOM 671 N N . THR A 1 84 ? 11 -25.141 -16.219 1 96.38 84 THR A N 1
ATOM 672 C CA . THR A 1 84 ? 11.805 -24.016 -15.758 1 96.38 84 THR A CA 1
ATOM 673 C C . THR A 1 84 ? 11.711 -22.859 -16.734 1 96.38 84 THR A C 1
ATOM 675 O O . THR A 1 84 ? 11.484 -21.719 -16.328 1 96.38 84 THR A O 1
ATOM 678 N N . LYS A 1 85 ? 11.836 -23.141 -17.984 1 95.62 85 LYS A N 1
ATOM 679 C CA . LYS A 1 85 ? 11.781 -22.109 -19 1 95.62 85 LYS A CA 1
ATOM 680 C C . LYS A 1 85 ? 10.383 -21.5 -19.109 1 95.62 85 LYS A C 1
ATOM 682 O O . LYS A 1 85 ? 10.219 -20.281 -19.031 1 95.62 85 LYS A O 1
ATOM 687 N N . ASN A 1 86 ? 9.375 -22.359 -19.172 1 93.31 86 ASN A N 1
ATOM 688 C CA . ASN A 1 86 ? 8.016 -21.938 -19.484 1 93.31 86 ASN A CA 1
ATOM 689 C C . ASN A 1 86 ? 7.352 -21.281 -18.266 1 93.31 86 ASN A C 1
ATOM 691 O O . ASN A 1 86 ? 6.543 -20.359 -18.422 1 93.31 86 ASN A O 1
ATOM 695 N N . LEU A 1 87 ? 7.676 -21.719 -17.094 1 94.25 87 LEU A N 1
ATOM 696 C CA . LEU A 1 87 ? 6.973 -21.234 -15.914 1 94.25 87 LEU A CA 1
ATOM 697 C C . LEU A 1 87 ? 7.727 -20.078 -15.266 1 94.25 87 LEU A C 1
ATOM 699 O O . LEU A 1 87 ? 7.172 -19.359 -14.445 1 94.25 87 LEU A O 1
ATOM 703 N N . GLU A 1 88 ? 9.016 -19.922 -15.648 1 96.44 88 GLU A N 1
ATOM 704 C CA . GLU A 1 88 ? 9.758 -18.938 -14.875 1 96.44 88 GLU A CA 1
ATOM 705 C C . GLU A 1 88 ? 10.562 -18 -15.781 1 96.44 88 GLU A C 1
ATOM 707 O O . GLU A 1 88 ? 10.328 -16.797 -15.812 1 96.44 88 GLU A O 1
ATOM 712 N N . ILE A 1 89 ? 11.477 -18.578 -16.562 1 97 89 ILE A N 1
ATOM 713 C CA . ILE A 1 89 ? 12.523 -17.781 -17.203 1 97 89 ILE A CA 1
ATOM 714 C C . ILE A 1 89 ? 11.891 -16.859 -18.25 1 97 89 ILE A C 1
ATOM 716 O O . ILE A 1 89 ? 12.156 -15.656 -18.25 1 97 89 ILE A O 1
ATOM 720 N N . VAL A 1 90 ? 11.023 -17.422 -19.062 1 94.06 90 VAL A N 1
ATOM 721 C CA . VAL A 1 90 ? 10.438 -16.641 -20.156 1 94.06 90 VAL A CA 1
ATOM 722 C C . VAL A 1 90 ? 9.609 -15.5 -19.578 1 94.06 90 VAL A C 1
ATOM 724 O O . VAL A 1 90 ? 9.758 -14.344 -20 1 94.06 90 VAL A O 1
ATOM 727 N N . GLY A 1 91 ? 8.766 -15.812 -18.625 1 92.94 91 GLY A N 1
ATOM 728 C CA . GLY A 1 91 ? 7.938 -14.789 -18 1 92.94 91 GLY A CA 1
ATOM 729 C C . GLY A 1 91 ? 8.742 -13.734 -17.266 1 92.94 91 GLY A C 1
ATOM 730 O O . GLY A 1 91 ? 8.438 -12.539 -17.344 1 92.94 91 GLY A O 1
ATOM 731 N N . GLY A 1 92 ? 9.781 -14.125 -16.562 1 95.56 92 GLY A N 1
ATOM 732 C CA . GLY A 1 92 ? 10.641 -13.203 -15.836 1 95.56 92 GLY A CA 1
ATOM 733 C C . GLY A 1 92 ? 11.359 -12.219 -16.75 1 95.56 92 GLY A C 1
ATOM 734 O O . GLY A 1 92 ? 11.383 -11.016 -16.469 1 95.56 92 GLY A O 1
ATOM 735 N N . LEU A 1 93 ? 11.914 -12.742 -17.828 1 96.62 93 LEU A N 1
ATOM 736 C CA . LEU A 1 93 ? 12.633 -11.883 -18.766 1 96.62 93 LEU A CA 1
ATOM 737 C C . LEU A 1 93 ? 11.672 -10.938 -19.484 1 96.62 93 LEU A C 1
ATOM 739 O O . LEU A 1 93 ? 12.016 -9.789 -19.766 1 96.62 93 LEU A O 1
ATOM 743 N N . ASN A 1 94 ? 10.5 -11.43 -19.734 1 94.31 94 ASN A N 1
ATOM 744 C CA . ASN A 1 94 ? 9.5 -10.57 -20.359 1 94.31 94 ASN A CA 1
ATOM 745 C C . ASN A 1 94 ? 9.117 -9.406 -19.453 1 94.31 94 ASN A C 1
ATOM 747 O O . ASN A 1 94 ? 8.922 -8.281 -19.922 1 94.31 94 ASN A O 1
ATOM 751 N N . GLU A 1 95 ? 8.914 -9.711 -18.203 1 95.12 95 GLU A N 1
ATOM 752 C CA . GLU A 1 95 ? 8.617 -8.641 -17.25 1 95.12 95 GLU A CA 1
ATOM 753 C C . GLU A 1 95 ? 9.742 -7.617 -17.203 1 95.12 95 GLU A C 1
ATOM 755 O O . GLU A 1 95 ? 9.492 -6.41 -17.141 1 95.12 95 GLU A O 1
ATOM 760 N N . LEU A 1 96 ? 10.969 -8.094 -17.188 1 97.75 96 LEU A N 1
ATOM 761 C CA . LEU A 1 96 ? 12.117 -7.195 -17.203 1 97.75 96 LEU A CA 1
ATOM 762 C C . LEU A 1 96 ? 12.102 -6.293 -18.422 1 97.75 96 LEU A C 1
ATOM 764 O O . LEU A 1 96 ? 12.297 -5.082 -18.312 1 97.75 96 LEU A O 1
ATOM 768 N N . VAL A 1 97 ? 11.852 -6.859 -19.594 1 96.75 97 VAL A N 1
ATOM 769 C CA . VAL A 1 97 ? 11.844 -6.105 -20.828 1 96.75 97 VAL A CA 1
ATOM 770 C C . VAL A 1 97 ? 10.727 -5.066 -20.812 1 96.75 97 VAL A C 1
ATOM 772 O O . VAL A 1 97 ? 10.93 -3.918 -21.219 1 96.75 97 VAL A O 1
ATOM 775 N N . HIS A 1 98 ? 9.617 -5.461 -20.312 1 95.5 98 HIS A N 1
ATOM 776 C CA . HIS A 1 98 ? 8.508 -4.527 -20.156 1 95.5 98 HIS A CA 1
ATOM 777 C C . HIS A 1 98 ? 8.883 -3.369 -19.234 1 95.5 98 HIS A C 1
ATOM 779 O O . HIS A 1 98 ? 8.555 -2.215 -19.531 1 95.5 98 HIS A O 1
ATOM 785 N N . THR A 1 99 ? 9.492 -3.68 -18.156 1 97.75 99 THR A N 1
ATOM 786 C CA . THR A 1 99 ? 9.93 -2.668 -17.203 1 97.75 99 THR A CA 1
ATOM 787 C C . THR A 1 99 ? 10.883 -1.672 -17.875 1 97.75 99 THR A C 1
ATOM 789 O O . THR A 1 99 ? 10.703 -0.459 -17.734 1 97.75 99 THR A O 1
ATOM 792 N N . ILE A 1 100 ? 11.859 -2.199 -18.609 1 98.19 100 ILE A N 1
ATOM 793 C CA . ILE A 1 100 ? 12.805 -1.338 -19.312 1 98.19 100 ILE A CA 1
ATOM 794 C C . ILE A 1 100 ? 12.055 -0.452 -20.312 1 98.19 100 ILE A C 1
ATOM 796 O O . ILE A 1 100 ? 12.344 0.743 -20.422 1 98.19 100 ILE A O 1
ATOM 800 N N . ALA A 1 101 ? 11.094 -1.01 -20.984 1 96.62 101 ALA A N 1
ATOM 801 C CA . ALA A 1 101 ? 10.359 -0.308 -22.031 1 96.62 101 ALA A CA 1
ATOM 802 C C . ALA A 1 101 ? 9.492 0.803 -21.438 1 96.62 101 ALA A C 1
ATOM 804 O O . ALA A 1 101 ? 9.219 1.806 -22.109 1 96.62 101 ALA A O 1
ATOM 805 N N . SER A 1 102 ? 9.125 0.637 -20.172 1 96.88 102 SER A N 1
ATOM 806 C CA . SER A 1 102 ? 8.062 1.486 -19.641 1 96.88 102 SER A CA 1
ATOM 807 C C . SER A 1 102 ? 8.586 2.428 -18.578 1 96.88 102 SER A C 1
ATOM 809 O O . SER A 1 102 ? 7.895 3.357 -18.156 1 96.88 102 SER A O 1
ATOM 811 N N . LEU A 1 103 ? 9.758 2.244 -18.094 1 98 103 LEU A N 1
ATOM 812 C CA . LEU A 1 103 ? 10.25 2.914 -16.906 1 98 103 LEU A CA 1
ATOM 813 C C . LEU A 1 103 ? 10.227 4.43 -17.078 1 98 103 LEU A C 1
ATOM 815 O O . LEU A 1 103 ? 9.93 5.16 -16.125 1 98 103 LEU A O 1
ATOM 819 N N . HIS A 1 104 ? 10.531 4.945 -18.281 1 96.25 104 HIS A N 1
ATOM 820 C CA . HIS A 1 104 ? 10.555 6.379 -18.547 1 96.25 104 HIS A CA 1
ATOM 821 C C . HIS A 1 104 ? 9.188 7.004 -18.312 1 96.25 104 HIS A C 1
ATOM 823 O O . HIS A 1 104 ? 9.086 8.18 -17.953 1 96.25 104 HIS A O 1
ATOM 829 N N . GLU A 1 105 ? 8.164 6.227 -18.531 1 96.44 105 GLU A N 1
ATOM 830 C CA . GLU A 1 105 ? 6.812 6.715 -18.281 1 96.44 105 GLU A CA 1
ATOM 831 C C . GLU A 1 105 ? 6.457 6.641 -16.797 1 96.44 105 GLU A C 1
ATOM 833 O O . GLU A 1 105 ? 5.785 7.527 -16.266 1 96.44 105 GLU A O 1
ATOM 838 N N . TRP A 1 106 ? 6.887 5.617 -16.172 1 97.19 106 TRP A N 1
ATOM 839 C CA . TRP A 1 106 ? 6.527 5.375 -14.789 1 97.19 106 TRP A CA 1
ATOM 840 C C . TRP A 1 106 ? 7.168 6.41 -13.867 1 97.19 106 TRP A C 1
ATOM 842 O O . TRP A 1 106 ? 6.598 6.766 -12.836 1 97.19 106 TRP A O 1
ATOM 852 N N . VAL A 1 107 ? 8.297 6.902 -14.203 1 97.06 107 VAL A N 1
ATOM 853 C CA . VAL A 1 107 ? 9.055 7.797 -13.336 1 97.06 107 VAL A CA 1
ATOM 854 C C . VAL A 1 107 ? 8.539 9.227 -13.484 1 97.06 107 VAL A C 1
ATOM 856 O O . VAL A 1 107 ? 8.867 10.102 -12.688 1 97.06 107 VAL A O 1
ATOM 859 N N . LYS A 1 108 ? 7.758 9.484 -14.539 1 96.62 108 LYS A N 1
ATOM 860 C CA . LYS A 1 108 ? 7.234 10.828 -14.75 1 96.62 108 LYS A CA 1
ATOM 861 C C . LYS A 1 108 ? 6.301 11.242 -13.617 1 96.62 108 LYS A C 1
ATOM 863 O O . LYS A 1 108 ? 5.434 10.469 -13.211 1 96.62 108 LYS A O 1
ATOM 868 N N . PRO A 1 109 ? 6.5 12.484 -13.086 1 95.88 109 PRO A N 1
ATOM 869 C CA . PRO A 1 109 ? 5.539 12.969 -12.094 1 95.88 109 PRO A CA 1
ATOM 870 C C . PRO A 1 109 ? 4.105 12.977 -12.617 1 95.88 109 PRO A C 1
ATOM 872 O O . PRO A 1 109 ? 3.873 13.297 -13.789 1 95.88 109 PRO A O 1
ATOM 875 N N . GLU A 1 110 ? 3.221 12.609 -11.797 1 96.5 110 GLU A N 1
ATOM 876 C CA . GLU A 1 110 ? 1.8 12.602 -12.133 1 96.5 110 GLU A CA 1
ATOM 877 C C . GLU A 1 110 ? 1.096 13.844 -11.578 1 96.5 110 GLU A C 1
ATOM 879 O O . GLU A 1 110 ? 1.149 14.109 -10.383 1 96.5 110 GLU A O 1
ATOM 884 N N . LYS A 1 111 ? 0.438 14.57 -12.461 1 95.81 111 LYS A N 1
ATOM 885 C CA . LYS A 1 111 ? -0.27 15.773 -12.016 1 95.81 111 LYS A CA 1
ATOM 886 C C . LYS A 1 111 ? -1.436 15.406 -11.102 1 95.81 111 LYS A C 1
ATOM 888 O O . LYS A 1 111 ? -2.164 14.453 -11.359 1 95.81 111 LYS A O 1
ATOM 893 N N . VAL A 1 112 ? -1.58 16.094 -10 1 95.12 112 VAL A N 1
ATOM 894 C CA . VAL A 1 112 ? -2.738 15.938 -9.133 1 95.12 112 VAL A CA 1
ATOM 895 C C . VAL A 1 112 ? -3.973 16.547 -9.789 1 95.12 112 VAL A C 1
ATOM 897 O O . VAL A 1 112 ? -3.902 17.641 -10.375 1 95.12 112 VAL A O 1
ATOM 900 N N . THR A 1 113 ? -5.043 15.828 -9.688 1 88.88 113 THR A N 1
ATOM 901 C CA . THR A 1 113 ? -6.289 16.297 -10.289 1 88.88 113 THR A CA 1
ATOM 902 C C . THR A 1 113 ? -7.23 16.844 -9.219 1 88.88 113 THR A C 1
ATOM 904 O O . THR A 1 113 ? -6.957 16.734 -8.023 1 88.88 113 THR A O 1
ATOM 907 N N . ASP A 1 114 ? -8.328 17.5 -9.68 1 85.75 114 ASP A N 1
ATOM 908 C CA . ASP A 1 114 ? -9.406 17.984 -8.828 1 85.75 114 ASP A CA 1
ATOM 909 C C . ASP A 1 114 ? -8.883 18.984 -7.789 1 85.75 114 ASP A C 1
ATOM 911 O O . ASP A 1 114 ? -9.211 18.875 -6.605 1 85.75 114 ASP A O 1
ATOM 915 N N . LEU A 1 115 ? -8.062 19.828 -8.227 1 85.38 115 LEU A N 1
ATOM 916 C CA . LEU A 1 115 ? -7.5 20.875 -7.387 1 85.38 115 LEU A CA 1
ATOM 917 C C . LEU A 1 115 ? -8.508 22 -7.18 1 85.38 115 LEU A C 1
ATOM 919 O O . LEU A 1 115 ? -9.281 22.328 -8.086 1 85.38 115 LEU A O 1
ATOM 923 N N . PRO A 1 116 ? -8.453 22.562 -5.98 1 78.31 116 PRO A N 1
ATOM 924 C CA . PRO A 1 116 ? -9.203 23.812 -5.848 1 78.31 116 PRO A CA 1
ATOM 925 C C . PRO A 1 116 ? -8.734 24.875 -6.836 1 78.31 116 PRO A C 1
ATOM 927 O O . PRO A 1 116 ? -7.57 24.891 -7.238 1 78.31 116 PRO A O 1
ATOM 930 N N . ILE A 1 117 ? -9.586 25.781 -7.176 1 74.12 117 ILE A N 1
ATOM 931 C CA . ILE A 1 117 ? -9.336 26.797 -8.188 1 74.12 117 ILE A CA 1
ATOM 932 C C . ILE A 1 117 ? -8.125 27.641 -7.789 1 74.12 117 ILE A C 1
ATOM 934 O O . ILE A 1 117 ? -7.34 28.062 -8.641 1 74.12 117 ILE A O 1
ATOM 938 N N . THR A 1 118 ? -7.984 27.812 -6.527 1 75.38 118 THR A N 1
ATOM 939 C CA . THR A 1 118 ? -6.926 28.688 -6.027 1 75.38 118 THR A CA 1
ATOM 940 C C . THR A 1 118 ? -5.559 28.031 -6.211 1 75.38 118 THR A C 1
ATOM 942 O O . THR A 1 118 ? -4.531 28.719 -6.137 1 75.38 118 THR A O 1
ATOM 945 N N . LEU A 1 119 ? -5.531 26.75 -6.508 1 82.31 119 LEU A N 1
ATOM 946 C CA . LEU A 1 119 ? -4.262 26.031 -6.59 1 82.31 119 LEU A CA 1
ATOM 947 C C . LEU A 1 119 ? -4.02 25.516 -8.008 1 82.31 119 LEU A C 1
ATOM 949 O O . LEU A 1 119 ? -2.984 24.906 -8.281 1 82.31 119 LEU A O 1
ATOM 953 N N . LYS A 1 120 ? -4.871 25.797 -8.93 1 80.69 120 LYS A N 1
ATOM 954 C CA . LYS A 1 120 ? -4.828 25.203 -10.266 1 80.69 120 LYS A CA 1
ATOM 955 C C . LYS A 1 120 ? -3.623 25.703 -11.047 1 80.69 120 LYS A C 1
ATOM 957 O O . LYS A 1 120 ? -3.133 25.016 -11.953 1 80.69 120 LYS A O 1
ATOM 962 N N . SER A 1 121 ? -3.188 26.859 -10.672 1 82.56 121 SER A N 1
ATOM 963 C CA . SER A 1 121 ? -2.068 27.422 -11.422 1 82.56 121 SER A CA 1
ATOM 964 C C . SER A 1 121 ? -0.733 26.938 -10.859 1 82.56 121 SER A C 1
ATOM 966 O O . SER A 1 121 ? 0.32 27.188 -11.445 1 82.56 121 SER A O 1
ATOM 968 N N . ASN A 1 122 ? -0.706 26.281 -9.742 1 89.69 122 ASN A N 1
ATOM 969 C CA . ASN A 1 122 ? 0.514 25.797 -9.109 1 89.69 122 ASN A CA 1
ATOM 970 C C . ASN A 1 122 ? 0.867 24.375 -9.57 1 89.69 122 ASN A C 1
ATOM 972 O O . ASN A 1 122 ? -0.018 23.547 -9.75 1 89.69 122 ASN A O 1
ATOM 976 N N . PRO A 1 123 ? 2.178 24.266 -9.883 1 93.5 123 PRO A N 1
ATOM 977 C CA . PRO A 1 123 ? 2.562 22.875 -10.109 1 93.5 123 PRO A CA 1
ATOM 978 C C . PRO A 1 123 ? 2.354 22 -8.875 1 93.5 123 PRO A C 1
ATOM 980 O O . PRO A 1 123 ? 2.998 22.203 -7.844 1 93.5 123 PRO A O 1
ATOM 983 N N . ILE A 1 124 ? 1.434 21.109 -8.914 1 96.19 124 ILE A N 1
ATOM 984 C CA . ILE A 1 124 ? 1.144 20.109 -7.891 1 96.19 124 ILE A CA 1
ATOM 985 C C . ILE A 1 124 ? 1.143 18.719 -8.516 1 96.19 124 ILE A C 1
ATOM 987 O O . ILE A 1 124 ? 0.367 18.438 -9.43 1 96.19 124 ILE A O 1
ATOM 991 N N . TYR A 1 125 ? 2.031 17.906 -8.062 1 97 125 TYR A N 1
ATOM 992 C CA . TYR A 1 125 ? 2.203 16.609 -8.719 1 97 125 TYR A CA 1
ATOM 993 C C . TYR A 1 125 ? 2.699 15.562 -7.738 1 97 125 TYR A C 1
ATOM 995 O O . TYR A 1 125 ? 3.119 15.891 -6.625 1 97 125 TYR A O 1
ATOM 1003 N N . ILE A 1 126 ? 2.553 14.312 -8.062 1 97.62 126 ILE A N 1
ATOM 1004 C CA . ILE A 1 126 ? 3.014 13.148 -7.309 1 97.62 126 ILE A CA 1
ATOM 1005 C C . ILE A 1 126 ? 4.316 12.633 -7.91 1 97.62 126 ILE A C 1
ATOM 1007 O O . ILE A 1 126 ? 4.367 12.266 -9.086 1 97.62 126 ILE A O 1
ATOM 1011 N N . GLU A 1 127 ? 5.324 12.648 -7.121 1 96.5 127 GLU A N 1
ATOM 1012 C CA . GLU A 1 127 ? 6.594 12.031 -7.5 1 96.5 127 GLU A CA 1
ATOM 1013 C C . GLU A 1 127 ? 6.766 10.664 -6.844 1 96.5 127 GLU A C 1
ATOM 1015 O O . GLU A 1 127 ? 6.375 10.477 -5.688 1 96.5 127 GLU A O 1
ATOM 1020 N N . ARG A 1 128 ? 7.363 9.82 -7.602 1 97.56 128 ARG A N 1
ATOM 1021 C CA . ARG A 1 128 ? 7.715 8.523 -7.031 1 97.56 128 ARG A CA 1
ATOM 1022 C C . ARG A 1 128 ? 9.203 8.445 -6.719 1 97.56 128 ARG A C 1
ATOM 1024 O O . ARG A 1 128 ? 10.031 8.398 -7.629 1 97.56 128 ARG A O 1
ATOM 1031 N N . ILE A 1 129 ? 9.516 8.398 -5.453 1 97.75 129 ILE A N 1
ATOM 1032 C CA . ILE A 1 129 ? 10.922 8.453 -5.051 1 97.75 129 ILE A CA 1
ATOM 1033 C C . ILE A 1 129 ? 11.344 7.109 -4.469 1 97.75 129 ILE A C 1
ATOM 1035 O O . ILE A 1 129 ? 10.523 6.379 -3.908 1 97.75 129 ILE A O 1
ATOM 1039 N N . PRO A 1 130 ? 12.648 6.758 -4.621 1 98.06 130 PRO A N 1
ATOM 1040 C CA . PRO A 1 130 ? 13.133 5.5 -4.051 1 98.06 130 PRO A CA 1
ATOM 1041 C C . PRO A 1 130 ? 12.945 5.43 -2.535 1 98.06 130 PRO A C 1
ATOM 1043 O O . PRO A 1 130 ? 12.906 6.465 -1.867 1 98.06 130 PRO A O 1
ATOM 1046 N N . LEU A 1 131 ? 12.859 4.234 -2.037 1 98.38 131 LEU A N 1
ATOM 1047 C CA . LEU A 1 131 ? 12.734 4.004 -0.602 1 98.38 131 LEU A CA 1
ATOM 1048 C C . LEU A 1 131 ? 14.102 3.949 0.065 1 98.38 131 LEU A C 1
ATOM 1050 O O . LEU A 1 131 ? 14.297 4.512 1.146 1 98.38 131 LEU A O 1
ATOM 1054 N N . GLY A 1 132 ? 15.055 3.273 -0.5 1 98.25 132 GLY A N 1
ATOM 1055 C CA . GLY A 1 132 ? 16.391 3.088 0.068 1 98.25 132 GLY A CA 1
ATOM 1056 C C . GLY A 1 132 ? 16.953 1.708 -0.195 1 98.25 132 GLY A C 1
ATOM 1057 O O . GLY A 1 132 ? 17.25 1.361 -1.341 1 98.25 132 GLY A O 1
ATOM 1058 N N . VAL A 1 133 ? 17.016 0.873 0.861 1 98.81 133 VAL A N 1
ATOM 1059 C CA . VAL A 1 133 ? 17.5 -0.501 0.773 1 98.81 133 VAL A CA 1
ATOM 1060 C C . VAL A 1 133 ? 16.359 -1.47 1.083 1 98.81 133 VAL A C 1
ATOM 1062 O O . VAL A 1 133 ? 15.734 -1.391 2.146 1 98.81 133 VAL A O 1
ATOM 1065 N N . VAL A 1 134 ? 16.125 -2.402 0.16 1 98.81 134 VAL A N 1
ATOM 1066 C CA . VAL A 1 134 ? 15 -3.328 0.302 1 98.81 134 VAL A CA 1
ATOM 1067 C C . VAL A 1 134 ? 15.523 -4.75 0.497 1 98.81 134 VAL A C 1
ATOM 1069 O O . VAL A 1 134 ? 16.516 -5.145 -0.134 1 98.81 134 VAL A O 1
ATOM 1072 N N . LEU A 1 135 ? 14.891 -5.469 1.384 1 98.94 135 LEU A N 1
ATOM 1073 C CA . LEU A 1 135 ? 15.172 -6.887 1.581 1 98.94 135 LEU A CA 1
ATOM 1074 C C . LEU A 1 135 ? 14.125 -7.75 0.875 1 98.94 135 LEU A C 1
ATOM 1076 O O . LEU A 1 135 ? 12.93 -7.566 1.072 1 98.94 135 LEU A O 1
ATOM 1080 N N . ILE A 1 136 ? 14.594 -8.625 0.043 1 98.94 136 ILE A N 1
ATOM 1081 C CA . ILE A 1 136 ? 13.734 -9.594 -0.634 1 98.94 136 ILE A CA 1
ATOM 1082 C C . ILE A 1 136 ? 14.062 -11.008 -0.15 1 98.94 136 ILE A C 1
ATOM 1084 O O . ILE A 1 136 ? 15.203 -11.461 -0.267 1 98.94 136 ILE A O 1
ATOM 1088 N N . ILE A 1 137 ? 13.109 -11.648 0.438 1 98.88 137 ILE A N 1
ATOM 1089 C CA . ILE A 1 137 ? 13.211 -13.047 0.841 1 98.88 137 ILE A CA 1
ATOM 1090 C C . ILE A 1 137 ? 12.312 -13.906 -0.046 1 98.88 137 ILE A C 1
ATOM 1092 O O . ILE A 1 137 ? 11.086 -13.789 0.003 1 98.88 137 ILE A O 1
ATOM 1096 N N . SER A 1 138 ? 12.938 -14.75 -0.85 1 98.38 138 SER A N 1
ATOM 1097 C CA . SER A 1 138 ? 12.188 -15.453 -1.883 1 98.38 138 SER A CA 1
ATOM 1098 C C . SER A 1 138 ? 12.094 -16.953 -1.579 1 98.38 138 SER A C 1
ATOM 1100 O O . SER A 1 138 ? 12.961 -17.5 -0.899 1 98.38 138 SER A O 1
ATOM 1102 N N . PRO A 1 139 ? 11.094 -17.625 -2.043 1 97.62 139 PRO A N 1
ATOM 1103 C CA . PRO A 1 139 ? 10.844 -19.047 -1.744 1 97.62 139 PRO A CA 1
ATOM 1104 C C . PRO A 1 139 ? 11.523 -19.984 -2.734 1 97.62 139 PRO A C 1
ATOM 1106 O O . PRO A 1 139 ? 12.195 -19.531 -3.662 1 97.62 139 PRO A O 1
ATOM 1109 N N . PHE A 1 140 ? 11.273 -21.281 -2.561 1 96.94 140 PHE A N 1
ATOM 1110 C CA . PHE A 1 140 ? 12 -22.312 -3.299 1 96.94 140 PHE A CA 1
ATOM 1111 C C . PHE A 1 140 ? 11.227 -22.734 -4.543 1 96.94 140 PHE A C 1
ATOM 1113 O O . PHE A 1 140 ? 11.797 -23.312 -5.469 1 96.94 140 PHE A O 1
ATOM 1120 N N . ASN A 1 141 ? 9.953 -22.484 -4.566 1 96.31 141 ASN A N 1
ATOM 1121 C CA . ASN A 1 141 ? 9.125 -23.25 -5.496 1 96.31 141 ASN A CA 1
ATOM 1122 C C . ASN A 1 141 ? 9.195 -22.672 -6.91 1 96.31 141 ASN A C 1
ATOM 1124 O O . ASN A 1 141 ? 9.055 -23.406 -7.891 1 96.31 141 ASN A O 1
ATOM 1128 N N . TYR A 1 142 ? 9.281 -21.469 -7.098 1 97.5 142 TYR A N 1
ATOM 1129 C CA . TYR A 1 142 ? 9.641 -20.734 -8.312 1 97.5 142 TYR A CA 1
ATOM 1130 C C . TYR A 1 142 ? 10.805 -19.781 -8.055 1 97.5 142 TYR A C 1
ATOM 1132 O O . TYR A 1 142 ? 10.641 -18.562 -8.164 1 97.5 142 TYR A O 1
ATOM 1140 N N . PRO A 1 143 ? 11.914 -20.375 -7.801 1 97.81 143 PRO A N 1
ATOM 1141 C CA . PRO A 1 143 ? 12.992 -19.578 -7.215 1 97.81 143 PRO A CA 1
ATOM 1142 C C . PRO A 1 143 ? 13.508 -18.5 -8.164 1 97.81 143 PRO A C 1
ATOM 1144 O O . PRO A 1 143 ? 13.93 -17.422 -7.719 1 97.81 143 PRO A O 1
ATOM 1147 N N . PHE A 1 144 ? 13.484 -18.75 -9.5 1 98.38 144 PHE A N 1
ATOM 1148 C CA . PHE A 1 144 ? 13.93 -17.719 -10.438 1 98.38 144 PHE A CA 1
ATOM 1149 C C . PHE A 1 144 ? 12.906 -16.594 -10.531 1 98.38 144 PHE A C 1
ATOM 1151 O O . PHE A 1 144 ? 13.211 -15.438 -10.219 1 98.38 144 PHE A O 1
ATOM 1158 N N . PHE A 1 145 ? 11.711 -16.953 -10.836 1 97.75 145 PHE A N 1
ATOM 1159 C CA . PHE A 1 145 ? 10.695 -15.961 -11.148 1 97.75 145 PHE A CA 1
ATOM 1160 C C . PHE A 1 145 ? 10.414 -15.062 -9.945 1 97.75 145 PHE A C 1
ATOM 1162 O O . PHE A 1 145 ? 10.375 -13.836 -10.078 1 97.75 145 PHE A O 1
ATOM 1169 N N . LEU A 1 146 ? 10.227 -15.625 -8.805 1 97.81 146 LEU A N 1
ATOM 1170 C CA . LEU A 1 146 ? 9.773 -14.891 -7.629 1 97.81 146 LEU A CA 1
ATOM 1171 C C . LEU A 1 146 ? 10.883 -14 -7.082 1 97.81 146 LEU A C 1
ATOM 1173 O O . LEU A 1 146 ? 10.609 -12.914 -6.559 1 97.81 146 LEU A O 1
ATOM 1177 N N . SER A 1 147 ? 12.133 -14.398 -7.188 1 98.38 147 SER A N 1
ATOM 1178 C CA . SER A 1 147 ? 13.234 -13.523 -6.801 1 98.38 147 SER A CA 1
ATOM 1179 C C . SER A 1 147 ? 13.492 -12.461 -7.859 1 98.38 147 SER A C 1
ATOM 1181 O O . SER A 1 147 ? 13.625 -11.273 -7.543 1 98.38 147 SER A O 1
ATOM 1183 N N . PHE A 1 148 ? 13.523 -12.906 -9.109 1 98.56 148 PHE A N 1
ATOM 1184 C CA . PHE A 1 148 ? 13.914 -12.047 -10.219 1 98.56 148 PHE A CA 1
ATOM 1185 C C . PHE A 1 148 ? 12.922 -10.906 -10.406 1 98.56 148 PHE A C 1
ATOM 1187 O O . PHE A 1 148 ? 13.32 -9.75 -10.539 1 98.56 148 PHE A O 1
ATOM 1194 N N . SER A 1 149 ? 11.664 -11.211 -10.398 1 97.81 149 SER A N 1
ATOM 1195 C CA . SER A 1 149 ? 10.625 -10.203 -10.555 1 97.81 149 SER A CA 1
ATOM 1196 C C . SER A 1 149 ? 10.734 -9.125 -9.469 1 97.81 149 SER A C 1
ATOM 1198 O O . SER A 1 149 ? 10.641 -7.934 -9.766 1 97.81 149 SER A O 1
ATOM 1200 N N . ALA A 1 150 ? 10.938 -9.562 -8.25 1 98.38 150 ALA A N 1
ATOM 1201 C CA . ALA A 1 150 ? 11.062 -8.641 -7.125 1 98.38 150 ALA A CA 1
ATOM 1202 C C . ALA A 1 150 ? 12.305 -7.762 -7.273 1 98.38 150 ALA A C 1
ATOM 1204 O O . ALA A 1 150 ? 12.234 -6.551 -7.055 1 98.38 150 ALA A O 1
ATOM 1205 N N . VAL A 1 151 ? 13.406 -8.359 -7.676 1 98.88 151 VAL A N 1
ATOM 1206 C CA . VAL A 1 151 ? 14.656 -7.629 -7.844 1 98.88 151 VAL A CA 1
ATOM 1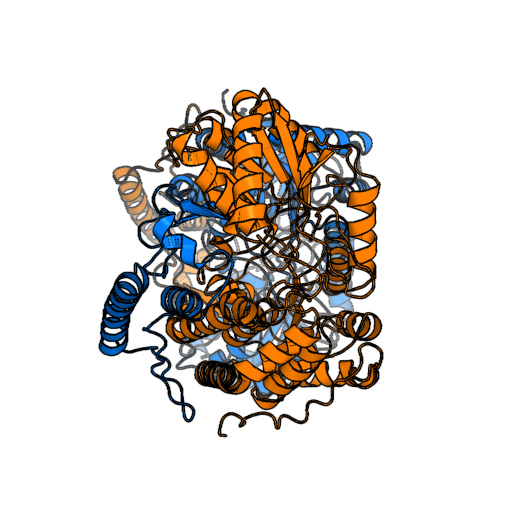207 C C . VAL A 1 151 ? 14.5 -6.586 -8.945 1 98.88 151 VAL A C 1
ATOM 1209 O O . VAL A 1 151 ? 14.914 -5.434 -8.781 1 98.88 151 VAL A O 1
ATOM 1212 N N . VAL A 1 152 ? 13.883 -6.98 -10.055 1 98.75 152 VAL A N 1
ATOM 1213 C CA . VAL A 1 152 ? 13.648 -6.082 -11.18 1 98.75 152 VAL A CA 1
ATOM 1214 C C . VAL A 1 152 ? 12.82 -4.887 -10.719 1 98.75 152 VAL A C 1
ATOM 1216 O O . VAL A 1 152 ? 13.164 -3.736 -11 1 98.75 152 VAL A O 1
ATOM 1219 N N . GLY A 1 153 ? 11.75 -5.164 -9.992 1 98.62 153 GLY A N 1
ATOM 1220 C CA . GLY A 1 153 ? 10.898 -4.098 -9.492 1 98.62 153 GLY A CA 1
ATOM 1221 C C . GLY A 1 153 ? 11.617 -3.148 -8.555 1 98.62 153 GLY A C 1
ATOM 1222 O O . GLY A 1 153 ? 11.445 -1.932 -8.633 1 98.62 153 GLY A O 1
ATOM 1223 N N . ALA A 1 154 ? 12.43 -3.689 -7.664 1 98.88 154 ALA A N 1
ATOM 1224 C CA . ALA A 1 154 ? 13.133 -2.891 -6.664 1 98.88 154 ALA A CA 1
ATOM 1225 C C . ALA A 1 154 ? 14.172 -1.979 -7.32 1 98.88 154 ALA A C 1
ATOM 1227 O O . ALA A 1 154 ? 14.273 -0.799 -6.973 1 98.88 154 ALA A O 1
ATOM 1228 N N . ILE A 1 155 ? 14.906 -2.527 -8.281 1 98.88 155 ILE A N 1
ATOM 1229 C CA . ILE A 1 155 ? 15.914 -1.742 -8.984 1 98.88 155 ILE A CA 1
ATOM 1230 C C . ILE A 1 155 ? 15.234 -0.665 -9.828 1 98.88 155 ILE A C 1
ATOM 1232 O O . ILE A 1 155 ? 15.68 0.485 -9.852 1 98.88 155 ILE A O 1
ATOM 1236 N N . ALA A 1 156 ? 14.141 -1.039 -10.477 1 98.81 156 ALA A N 1
ATOM 1237 C CA . ALA A 1 156 ? 13.375 -0.064 -11.25 1 98.81 156 ALA A CA 1
ATOM 1238 C C . ALA A 1 156 ? 12.914 1.093 -10.367 1 98.81 156 ALA A C 1
ATOM 1240 O O . ALA A 1 156 ? 12.867 2.242 -10.812 1 98.81 156 ALA A O 1
ATOM 1241 N N . GLY A 1 157 ? 12.594 0.816 -9.156 1 98.69 157 GLY A N 1
ATOM 1242 C CA . GLY A 1 157 ? 12.148 1.828 -8.219 1 98.69 157 GLY A CA 1
ATOM 1243 C C . GLY A 1 157 ? 13.273 2.678 -7.664 1 98.69 157 GLY A C 1
ATOM 1244 O O . GLY A 1 157 ? 13.039 3.615 -6.902 1 98.69 157 GLY A O 1
ATOM 1245 N N . GLY A 1 158 ? 14.523 2.316 -7.973 1 98.69 158 GLY A N 1
ATOM 1246 C CA . GLY A 1 158 ? 15.68 3.107 -7.582 1 98.69 158 GLY A CA 1
ATOM 1247 C C . GLY A 1 158 ? 16.281 2.672 -6.258 1 98.69 158 GLY A C 1
ATOM 1248 O O . GLY A 1 158 ? 16.953 3.453 -5.594 1 98.69 158 GLY A O 1
ATOM 1249 N N . ASN A 1 159 ? 16.016 1.449 -5.832 1 98.88 159 ASN A N 1
ATOM 1250 C CA . ASN A 1 159 ? 16.484 0.965 -4.539 1 98.88 159 ASN A CA 1
ATOM 1251 C C . ASN A 1 159 ? 17.734 0.097 -4.676 1 98.88 159 ASN A C 1
ATOM 1253 O O . ASN A 1 159 ? 18 -0.431 -5.754 1 98.88 159 ASN A O 1
ATOM 1257 N N . ALA A 1 160 ? 18.469 -0.017 -3.588 1 98.88 160 ALA A N 1
ATOM 1258 C CA . ALA A 1 160 ? 19.406 -1.121 -3.424 1 98.88 160 ALA A CA 1
ATOM 1259 C C . ALA A 1 160 ? 18.703 -2.365 -2.889 1 98.88 160 ALA A C 1
ATOM 1261 O O . ALA A 1 160 ? 17.656 -2.268 -2.252 1 98.88 160 ALA A O 1
ATOM 1262 N N . VAL A 1 161 ? 19.328 -3.537 -3.182 1 98.94 161 VAL A N 1
ATOM 1263 C CA . VAL A 1 161 ? 18.594 -4.766 -2.908 1 98.94 161 VAL A CA 1
ATOM 1264 C C . VAL A 1 161 ? 19.469 -5.738 -2.125 1 98.94 161 VAL A C 1
ATOM 1266 O O . VAL A 1 161 ? 20.641 -5.961 -2.484 1 98.94 161 VAL A O 1
ATOM 1269 N N . VAL A 1 162 ? 18.969 -6.238 -1.069 1 98.94 162 VAL A N 1
ATOM 1270 C CA . VAL A 1 162 ? 19.484 -7.441 -0.415 1 98.94 162 VAL A CA 1
ATOM 1271 C C . VAL A 1 162 ? 18.562 -8.625 -0.717 1 98.94 162 VAL A C 1
ATOM 1273 O O . VAL A 1 162 ? 17.359 -8.555 -0.475 1 98.94 162 VAL A O 1
ATOM 1276 N N . LEU A 1 163 ? 19.141 -9.68 -1.277 1 98.94 163 LEU A N 1
ATOM 1277 C CA . LEU A 1 163 ? 18.359 -10.836 -1.685 1 98.94 163 LEU A CA 1
ATOM 1278 C C . LEU A 1 163 ? 18.719 -12.062 -0.851 1 98.94 163 LEU A C 1
ATOM 1280 O O . LEU A 1 163 ? 19.891 -12.422 -0.755 1 98.94 163 LEU A O 1
ATOM 1284 N N . LYS A 1 164 ? 17.828 -12.578 -0.183 1 98.88 164 LYS A N 1
ATOM 1285 C CA . LYS A 1 164 ? 17.938 -13.859 0.515 1 98.88 164 LYS A CA 1
ATOM 1286 C C . LYS A 1 164 ? 17.016 -14.906 -0.121 1 98.88 164 LYS A C 1
ATOM 1288 O O . LYS A 1 164 ? 15.812 -14.914 0.119 1 98.88 164 LYS A O 1
ATOM 1293 N N . GLN A 1 165 ? 17.594 -15.828 -0.832 1 98.31 165 GLN A N 1
ATOM 1294 C CA . GLN A 1 165 ? 16.844 -16.906 -1.485 1 98.31 165 GLN A CA 1
ATOM 1295 C C . GLN A 1 165 ? 16.75 -18.125 -0.578 1 98.31 165 GLN A C 1
ATOM 1297 O O . GLN A 1 165 ? 17.484 -18.25 0.403 1 98.31 165 GLN A O 1
ATOM 1302 N N . SER A 1 166 ? 15.859 -19.016 -0.894 1 97.56 166 SER A N 1
ATOM 1303 C CA . SER A 1 166 ? 15.656 -20.203 -0.082 1 97.56 166 SER A CA 1
ATOM 1304 C C . SER A 1 166 ? 16.859 -21.141 -0.155 1 97.56 166 SER A C 1
ATOM 1306 O O . SER A 1 166 ? 17.438 -21.328 -1.227 1 97.56 166 SER A O 1
ATOM 1308 N N . GLU A 1 167 ? 17.25 -21.688 0.989 1 95.5 167 GLU A N 1
ATOM 1309 C CA . GLU A 1 167 ? 18.359 -22.625 1.059 1 95.5 167 GLU A CA 1
ATOM 1310 C C . GLU A 1 167 ? 17.922 -24.016 0.594 1 95.5 167 GLU A C 1
ATOM 1312 O O . GLU A 1 167 ? 18.75 -24.906 0.402 1 95.5 167 GLU A O 1
ATOM 1317 N N . LEU A 1 168 ? 16.703 -24.172 0.282 1 94.81 168 LEU A N 1
ATOM 1318 C CA . LEU A 1 168 ? 16.141 -25.469 -0.083 1 94.81 168 LEU A CA 1
ATOM 1319 C C . LEU A 1 168 ? 16.438 -25.797 -1.54 1 94.81 168 LEU A C 1
ATOM 1321 O O . LEU A 1 168 ? 16.266 -26.938 -1.971 1 94.81 168 LEU A O 1
ATOM 1325 N N . THR A 1 169 ? 16.859 -24.812 -2.305 1 96.31 169 THR A N 1
ATOM 1326 C CA . THR A 1 169 ? 17.359 -25.016 -3.66 1 96.31 169 THR A CA 1
ATOM 1327 C C . THR A 1 169 ? 18.828 -24.625 -3.758 1 96.31 169 THR A C 1
ATOM 1329 O O . THR A 1 169 ? 19.172 -23.656 -4.441 1 96.31 169 THR A O 1
ATOM 1332 N N . PRO A 1 170 ? 19.625 -25.391 -3.174 1 95.88 170 PRO A N 1
ATOM 1333 C CA . PRO A 1 170 ? 21.016 -24.969 -2.998 1 95.88 170 PRO A CA 1
ATOM 1334 C C . PRO A 1 170 ? 21.75 -24.781 -4.324 1 95.88 170 PRO A C 1
ATOM 1336 O O . PRO A 1 170 ? 22.562 -23.859 -4.465 1 95.88 170 PRO A O 1
ATOM 1339 N N . ASN A 1 171 ? 21.547 -25.672 -5.328 1 96.5 171 ASN A N 1
ATOM 1340 C CA . ASN A 1 171 ? 22.219 -25.547 -6.613 1 96.5 171 ASN A CA 1
ATOM 1341 C C . ASN A 1 171 ? 21.797 -24.266 -7.34 1 96.5 171 ASN A C 1
ATOM 1343 O O . ASN A 1 171 ? 22.656 -23.516 -7.812 1 96.5 171 ASN A O 1
ATOM 1347 N N . PHE A 1 172 ? 20.578 -24.016 -7.344 1 97.69 172 PHE 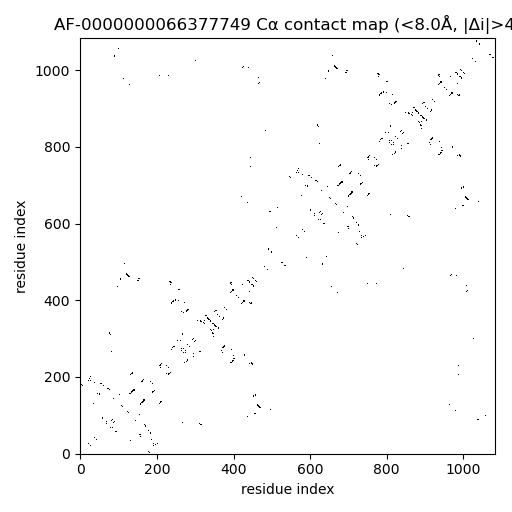A N 1
ATOM 1348 C CA . PHE A 1 172 ? 20.062 -22.828 -8 1 97.69 172 PHE A CA 1
ATOM 1349 C C . PHE A 1 172 ? 20.484 -21.562 -7.254 1 97.69 172 PHE A C 1
ATOM 1351 O O . PHE A 1 172 ? 21 -20.625 -7.855 1 97.69 172 PHE A O 1
ATOM 1358 N N . THR A 1 173 ? 20.219 -21.547 -5.961 1 98 173 THR A N 1
ATOM 1359 C CA . THR A 1 173 ? 20.438 -20.359 -5.141 1 98 173 THR A CA 1
ATOM 1360 C C . THR A 1 173 ? 21.891 -19.906 -5.223 1 98 173 THR A C 1
ATOM 1362 O O . THR A 1 173 ? 22.172 -18.719 -5.375 1 98 173 THR A O 1
ATOM 1365 N N . ARG A 1 174 ? 22.75 -20.797 -5.137 1 96.88 174 ARG A N 1
ATOM 1366 C CA . ARG A 1 174 ? 24.156 -20.484 -5.23 1 96.88 174 ARG A CA 1
ATOM 1367 C C . ARG A 1 174 ? 24.5 -19.891 -6.598 1 96.88 174 ARG A C 1
ATOM 1369 O O . ARG A 1 174 ? 25.141 -18.844 -6.684 1 96.88 174 ARG A O 1
ATOM 1376 N N . LEU A 1 175 ? 24.109 -20.594 -7.641 1 97.81 175 LEU A N 1
ATOM 1377 C CA . LEU A 1 175 ? 24.391 -20.156 -9 1 97.81 175 LEU A CA 1
ATOM 1378 C C . LEU A 1 175 ? 23.797 -18.781 -9.273 1 97.81 175 LEU A C 1
ATOM 1380 O O . LEU A 1 175 ? 24.469 -17.906 -9.805 1 97.81 175 LEU A O 1
ATOM 1384 N N . PHE A 1 176 ? 22.531 -18.609 -8.891 1 98.5 176 PHE A N 1
ATOM 1385 C CA . PHE A 1 176 ? 21.828 -17.359 -9.211 1 98.5 176 PHE A CA 1
ATOM 1386 C C . PHE A 1 176 ? 22.391 -16.203 -8.398 1 98.5 176 PHE A C 1
ATOM 1388 O O . PHE A 1 176 ? 22.453 -15.07 -8.891 1 98.5 176 PHE A O 1
ATOM 1395 N N . SER A 1 177 ? 22.797 -16.438 -7.168 1 98.25 177 SER A N 1
ATOM 1396 C CA . SER A 1 177 ? 23.484 -15.43 -6.379 1 98.25 177 SER A CA 1
ATOM 1397 C C . SER A 1 177 ? 24.75 -14.953 -7.078 1 98.25 177 SER A C 1
ATOM 1399 O O . SER A 1 177 ? 25.031 -13.758 -7.125 1 98.25 177 SER A O 1
ATOM 1401 N N . GLU A 1 178 ? 25.469 -15.898 -7.586 1 97.81 178 GLU A N 1
ATOM 1402 C CA . GLU A 1 178 ? 26.703 -15.562 -8.297 1 97.81 178 GLU A CA 1
ATOM 1403 C C . GLU A 1 178 ? 26.422 -14.75 -9.555 1 97.81 178 GLU A C 1
ATOM 1405 O O . GLU A 1 178 ? 27.094 -13.75 -9.82 1 97.81 178 GLU A O 1
ATOM 1410 N N . ILE A 1 179 ? 25.438 -15.203 -10.258 1 98.38 179 ILE A N 1
ATOM 1411 C CA . ILE A 1 179 ? 25.047 -14.539 -11.5 1 98.38 179 ILE A CA 1
ATOM 1412 C C . ILE A 1 179 ? 24.672 -13.086 -11.203 1 98.38 179 ILE A C 1
ATOM 1414 O O . ILE A 1 179 ? 25.172 -12.164 -11.859 1 98.38 179 ILE A O 1
ATOM 1418 N N . LEU A 1 180 ? 23.844 -12.844 -10.188 1 98.69 180 LEU A N 1
ATOM 1419 C CA . LEU A 1 180 ? 23.375 -11.5 -9.859 1 98.69 180 LEU A CA 1
ATOM 1420 C C . LEU A 1 180 ? 24.516 -10.641 -9.328 1 98.69 180 LEU A C 1
ATOM 1422 O O . LEU A 1 180 ? 24.609 -9.461 -9.664 1 98.69 180 LEU A O 1
ATOM 1426 N N . THR A 1 181 ? 25.328 -11.219 -8.5 1 98.31 181 THR A N 1
ATOM 1427 C CA . THR A 1 181 ? 26.438 -10.484 -7.902 1 98.31 181 THR A CA 1
ATOM 1428 C C . THR A 1 181 ? 27.391 -9.984 -8.984 1 98.31 181 THR A C 1
ATOM 1430 O O . THR A 1 181 ? 27.906 -8.867 -8.891 1 98.31 181 THR A O 1
ATOM 1433 N N . LYS A 1 182 ? 27.609 -10.742 -9.992 1 97.94 182 LYS A N 1
ATOM 1434 C CA . LYS A 1 182 ? 28.5 -10.359 -11.086 1 97.94 182 LYS A CA 1
ATOM 1435 C C . LYS A 1 182 ? 27.828 -9.336 -12 1 97.94 182 LYS A C 1
ATOM 1437 O O . LYS A 1 182 ? 28.5 -8.477 -12.57 1 97.94 182 LYS A O 1
ATOM 1442 N N . ALA A 1 183 ? 26.562 -9.422 -12.109 1 98.12 183 ALA A N 1
ATOM 1443 C CA . ALA A 1 183 ? 25.828 -8.617 -13.078 1 98.12 183 ALA A CA 1
ATOM 1444 C C . ALA A 1 183 ? 25.531 -7.227 -12.539 1 98.12 183 ALA A C 1
ATOM 1446 O O . ALA A 1 183 ? 25.438 -6.262 -13.305 1 98.12 183 ALA A O 1
ATOM 1447 N N . LEU A 1 184 ? 25.391 -7.074 -11.242 1 98.69 184 LEU A N 1
ATOM 1448 C CA . LEU A 1 184 ? 24.906 -5.832 -10.648 1 98.69 184 LEU A CA 1
ATOM 1449 C C . LEU A 1 184 ? 26.047 -5.078 -9.969 1 98.69 184 LEU A C 1
ATOM 1451 O O . LEU A 1 184 ? 27 -5.695 -9.492 1 98.69 184 LEU A O 1
ATOM 1455 N N . ASP A 1 185 ? 25.891 -3.771 -9.898 1 98.62 185 ASP A N 1
ATOM 1456 C CA . ASP A 1 185 ? 26.844 -2.91 -9.203 1 98.62 185 ASP A CA 1
ATOM 1457 C C . ASP A 1 185 ? 26.922 -3.266 -7.723 1 98.62 185 ASP A C 1
ATOM 1459 O O . ASP A 1 185 ? 25.891 -3.441 -7.062 1 98.62 185 ASP A O 1
ATOM 1463 N N . LYS A 1 186 ? 28.125 -3.361 -7.195 1 97.94 186 LYS A N 1
ATOM 1464 C CA . LYS A 1 186 ? 28.375 -3.809 -5.828 1 97.94 186 LYS A CA 1
ATOM 1465 C C . LYS A 1 186 ? 27.797 -2.82 -4.816 1 97.94 186 LYS A C 1
ATOM 1467 O O . LYS A 1 186 ? 27.609 -3.162 -3.646 1 97.94 186 LYS A O 1
ATOM 1472 N N . ASP A 1 187 ? 27.531 -1.628 -5.23 1 98.5 187 ASP A N 1
ATOM 1473 C CA . ASP A 1 187 ? 27.031 -0.596 -4.332 1 98.5 187 ASP A CA 1
ATOM 1474 C C . ASP A 1 187 ? 25.516 -0.709 -4.16 1 98.5 187 ASP A C 1
ATOM 1476 O O . ASP A 1 187 ? 24.922 -0.031 -3.316 1 98.5 187 ASP A O 1
ATOM 1480 N N . ILE A 1 188 ? 24.828 -1.633 -4.973 1 98.75 188 ILE A N 1
ATOM 1481 C CA . ILE A 1 188 ? 23.375 -1.593 -4.898 1 98.75 188 ILE A CA 1
ATOM 1482 C C . ILE A 1 188 ? 22.828 -3.006 -4.703 1 98.75 188 ILE A C 1
ATOM 1484 O O . ILE A 1 188 ? 21.609 -3.209 -4.664 1 98.75 188 ILE A O 1
ATOM 1488 N N . PHE A 1 189 ? 23.703 -4.039 -4.582 1 98.88 189 PHE A N 1
ATOM 1489 C CA . PHE A 1 189 ? 23.188 -5.398 -4.492 1 98.88 189 PHE A CA 1
ATOM 1490 C C . PHE A 1 189 ? 24.031 -6.242 -3.549 1 98.88 189 PHE A C 1
ATOM 1492 O O . PHE A 1 189 ? 25.266 -6.145 -3.553 1 98.88 189 PHE A O 1
ATOM 1499 N N . LEU A 1 190 ? 23.359 -7.023 -2.756 1 98.88 190 LEU A N 1
ATOM 1500 C CA . LEU A 1 190 ? 23.984 -8.008 -1.873 1 98.88 190 LEU A CA 1
ATOM 1501 C C . LEU A 1 190 ? 23.156 -9.289 -1.819 1 98.88 190 LEU A C 1
ATOM 1503 O O . LEU A 1 190 ? 21.969 -9.24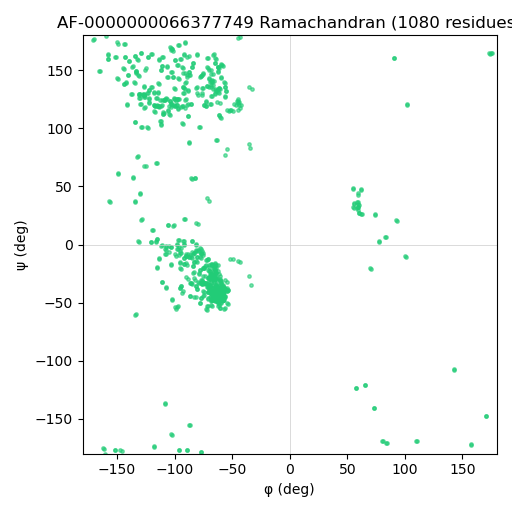2 -1.497 1 98.88 190 LEU A O 1
ATOM 1507 N N . ALA A 1 191 ? 23.75 -10.398 -2.193 1 98.75 191 ALA A N 1
ATOM 1508 C CA . ALA A 1 191 ? 23.109 -11.695 -1.991 1 98.75 191 ALA A CA 1
ATOM 1509 C C . ALA A 1 191 ? 23.531 -12.312 -0.662 1 98.75 191 ALA A C 1
ATOM 1511 O O . ALA A 1 191 ? 24.734 -12.344 -0.338 1 98.75 191 ALA A O 1
ATOM 1512 N N . VAL A 1 192 ? 22.609 -12.75 0.112 1 98.75 192 VAL A N 1
ATOM 1513 C CA . VAL A 1 192 ? 22.875 -13.453 1.361 1 98.75 192 VAL A CA 1
ATOM 1514 C C . VAL A 1 192 ? 22.328 -14.875 1.284 1 98.75 192 VAL A C 1
ATOM 1516 O O . VAL A 1 192 ? 21.109 -15.07 1.178 1 98.75 192 VAL A O 1
ATOM 1519 N N . ASN A 1 193 ? 23.203 -15.836 1.316 1 98.19 193 ASN A N 1
ATOM 1520 C CA . ASN A 1 193 ? 22.844 -17.25 1.26 1 98.19 193 ASN A CA 1
ATOM 1521 C C . ASN A 1 193 ? 22.859 -17.891 2.645 1 98.19 193 ASN A C 1
ATOM 1523 O O . ASN A 1 193 ? 23.734 -17.578 3.457 1 98.19 193 ASN A O 1
ATOM 1527 N N . GLY A 1 194 ? 21.891 -18.625 2.994 1 97 194 GLY A N 1
ATOM 1528 C CA . GLY A 1 194 ? 21.859 -19.297 4.281 1 97 194 GLY A CA 1
ATOM 1529 C C . GLY A 1 194 ? 20.453 -19.656 4.719 1 97 194 GLY A C 1
ATOM 1530 O O . GLY A 1 194 ? 19.516 -19.609 3.924 1 97 194 GLY A O 1
ATOM 1531 N N . GLY A 1 195 ? 20.328 -20.125 5.953 1 96.19 195 GLY A N 1
ATOM 1532 C CA . GLY A 1 195 ? 19.062 -20.547 6.531 1 96.19 195 GLY A CA 1
ATOM 1533 C C . GLY A 1 195 ? 18.547 -19.594 7.586 1 96.19 195 GLY A C 1
ATOM 1534 O O . GLY A 1 195 ? 18.531 -18.375 7.375 1 96.19 195 GLY A O 1
ATOM 1535 N N . ILE A 1 196 ? 18.062 -20.109 8.664 1 96.38 196 ILE A N 1
ATOM 1536 C CA . ILE A 1 196 ? 17.359 -19.375 9.711 1 96.38 196 ILE A CA 1
ATOM 1537 C C . ILE A 1 196 ? 18.297 -18.375 10.375 1 96.38 196 ILE A C 1
ATOM 1539 O O . ILE A 1 196 ? 17.969 -17.203 10.531 1 96.38 196 ILE A O 1
ATOM 1543 N N . PRO A 1 197 ? 19.594 -18.719 10.633 1 97.38 197 PRO A N 1
ATOM 1544 C CA . PRO A 1 197 ? 20.484 -17.766 11.289 1 97.38 197 PRO A CA 1
ATOM 1545 C C . PRO A 1 197 ? 20.75 -16.531 10.43 1 97.38 197 PRO A C 1
ATOM 1547 O O . PRO A 1 197 ? 20.734 -15.398 10.938 1 97.38 197 PRO A O 1
ATOM 1550 N N . GLU A 1 198 ? 21.094 -16.75 9.172 1 98.25 198 GLU A N 1
ATOM 1551 C CA . GLU A 1 198 ? 21.359 -15.633 8.258 1 98.25 198 GLU A CA 1
ATOM 1552 C C . GLU A 1 198 ? 20.125 -14.758 8.094 1 98.25 198 GLU A C 1
ATOM 1554 O O . GLU A 1 198 ? 20.219 -13.531 8.086 1 98.25 198 GLU A O 1
ATOM 1559 N N . THR A 1 199 ? 18.938 -15.383 7.961 1 98.44 199 THR A N 1
ATOM 1560 C CA . THR A 1 199 ? 17.688 -14.641 7.832 1 98.44 199 THR A CA 1
ATOM 1561 C C . THR A 1 199 ? 17.422 -13.812 9.086 1 98.44 199 THR A C 1
ATOM 1563 O O . THR A 1 199 ? 16.984 -12.672 8.992 1 98.44 199 THR A O 1
ATOM 1566 N N . THR A 1 200 ? 17.625 -14.445 10.234 1 98.25 200 THR A N 1
ATOM 1567 C CA . THR A 1 200 ? 17.438 -13.75 11.5 1 98.25 200 THR A CA 1
ATOM 1568 C C . THR A 1 200 ? 18.328 -12.523 11.594 1 98.25 200 THR A C 1
ATOM 1570 O O . THR A 1 200 ? 17.875 -11.445 12.008 1 98.25 200 THR A O 1
ATOM 1573 N N . GLU A 1 201 ? 19.625 -12.672 11.211 1 98.62 201 GLU A N 1
ATOM 1574 C CA . GLU A 1 201 ? 20.547 -11.539 11.219 1 98.62 201 GLU A CA 1
ATOM 1575 C C . GLU A 1 201 ? 20.062 -10.43 10.289 1 98.62 201 GLU A C 1
ATOM 1577 O O . GLU A 1 201 ? 20.156 -9.242 10.617 1 98.62 201 GLU A O 1
ATOM 1582 N N . LEU A 1 202 ? 19.578 -10.82 9.133 1 98.81 202 LEU A N 1
ATOM 1583 C CA . LEU A 1 202 ? 19.031 -9.852 8.195 1 98.81 202 LEU A CA 1
ATOM 1584 C C . LEU A 1 202 ? 17.859 -9.094 8.828 1 98.81 202 LEU A C 1
ATOM 1586 O O . LEU A 1 202 ? 17.797 -7.867 8.727 1 98.81 202 LEU A O 1
ATOM 1590 N N . LEU A 1 203 ? 16.969 -9.812 9.492 1 98.62 203 LEU A N 1
ATOM 1591 C CA . LEU A 1 203 ? 15.773 -9.211 10.062 1 98.62 203 LEU A CA 1
ATOM 1592 C C . LEU A 1 203 ? 16.109 -8.328 11.258 1 98.62 203 LEU A C 1
ATOM 1594 O O . LEU A 1 203 ? 15.289 -7.539 11.711 1 98.62 203 LEU A O 1
ATOM 1598 N N . ASN A 1 204 ? 17.312 -8.445 11.719 1 98 204 ASN A N 1
ATOM 1599 C CA . ASN A 1 204 ? 17.797 -7.57 12.789 1 98 204 ASN A CA 1
ATOM 1600 C C . ASN A 1 204 ? 18.344 -6.258 12.227 1 98 204 ASN A C 1
ATOM 1602 O O . ASN A 1 204 ? 18.625 -5.328 12.984 1 98 204 ASN A O 1
ATOM 1606 N N . GLN A 1 205 ? 18.516 -6.191 10.906 1 97.94 205 GLN A N 1
ATOM 1607 C CA . GLN A 1 205 ? 18.969 -4.953 10.281 1 97.94 205 GLN A CA 1
ATOM 1608 C C . GLN A 1 205 ? 17.797 -4.059 9.914 1 97.94 205 GLN A C 1
ATOM 1610 O O . GLN A 1 205 ? 16.641 -4.512 9.883 1 97.94 205 GLN A O 1
ATOM 1615 N N . LYS A 1 206 ? 18.062 -2.826 9.703 1 95.88 206 LYS A N 1
ATOM 1616 C CA . LYS A 1 206 ? 17.031 -1.883 9.273 1 95.88 206 LYS A CA 1
ATOM 1617 C C . LYS A 1 206 ? 16.953 -1.819 7.75 1 95.88 206 LYS A C 1
ATOM 1619 O O . LYS A 1 206 ? 17.953 -1.637 7.07 1 95.88 206 LYS A O 1
ATOM 1624 N N . PHE A 1 207 ? 15.828 -2.027 7.234 1 98.62 207 PHE A N 1
ATOM 1625 C CA . PHE A 1 207 ? 15.531 -1.876 5.812 1 98.62 207 PHE A CA 1
ATOM 1626 C C . PHE A 1 207 ? 14.438 -0.837 5.598 1 98.62 207 PHE A C 1
ATOM 1628 O O . PHE A 1 207 ? 13.789 -0.402 6.555 1 98.62 207 PHE A O 1
ATOM 1635 N N . ASP A 1 208 ? 14.328 -0.398 4.398 1 98.62 208 ASP A N 1
ATOM 1636 C CA . ASP A 1 208 ? 13.289 0.567 4.062 1 98.62 208 ASP A CA 1
ATOM 1637 C C . ASP A 1 208 ? 12.016 -0.138 3.588 1 98.62 208 ASP A C 1
ATOM 1639 O O . ASP A 1 208 ? 10.938 0.462 3.562 1 98.62 208 ASP A O 1
ATOM 1643 N N . LYS A 1 209 ? 12.102 -1.381 3.236 1 98.69 209 LYS A N 1
ATOM 1644 C CA . LYS A 1 209 ? 10.992 -2.277 2.924 1 98.69 209 LYS A CA 1
ATOM 1645 C C . LYS A 1 209 ? 11.453 -3.732 2.902 1 98.69 209 LYS A C 1
ATOM 1647 O O . LYS A 1 209 ? 12.594 -4.023 2.541 1 98.69 209 LYS A O 1
ATOM 1652 N N . ILE A 1 210 ? 10.594 -4.637 3.252 1 98.94 210 ILE A N 1
ATOM 1653 C CA . ILE A 1 210 ? 10.867 -6.066 3.178 1 98.94 210 ILE A CA 1
ATOM 1654 C C . ILE A 1 210 ? 9.773 -6.762 2.367 1 98.94 210 ILE A C 1
ATOM 1656 O O . ILE A 1 210 ? 8.586 -6.547 2.605 1 98.94 210 ILE A O 1
ATOM 1660 N N . MET A 1 211 ? 10.141 -7.488 1.395 1 98.88 211 MET A N 1
ATOM 1661 C CA . MET A 1 211 ? 9.219 -8.367 0.676 1 98.88 211 MET A CA 1
ATOM 1662 C C . MET A 1 211 ? 9.5 -9.828 1.004 1 98.88 211 MET A C 1
ATOM 1664 O O . MET A 1 211 ? 10.625 -10.305 0.85 1 98.88 211 MET A O 1
ATOM 1668 N N . TYR A 1 212 ? 8.508 -10.461 1.435 1 98.81 212 TYR A N 1
ATOM 1669 C CA . TYR A 1 212 ? 8.602 -11.875 1.771 1 98.81 212 TYR A CA 1
ATOM 1670 C C . TYR A 1 212 ? 7.57 -12.688 0.99 1 98.81 212 TYR A C 1
ATOM 1672 O O . TYR A 1 212 ? 6.395 -12.32 0.93 1 98.81 212 TYR A O 1
ATOM 1680 N N . THR A 1 213 ? 8.008 -13.688 0.405 1 98.5 213 THR A N 1
ATOM 1681 C CA . THR A 1 213 ? 7.129 -14.68 -0.203 1 98.5 213 THR A CA 1
ATOM 1682 C C . THR A 1 213 ? 7.312 -16.047 0.46 1 98.5 213 THR A C 1
ATOM 1684 O O . THR A 1 213 ? 8.43 -16.562 0.506 1 98.5 213 THR A O 1
ATOM 1687 N N . GLY A 1 214 ? 6.301 -16.578 1.024 1 97.19 214 GLY A N 1
ATOM 1688 C CA . GLY A 1 214 ? 6.375 -17.859 1.706 1 97.19 214 GLY A CA 1
ATOM 1689 C C . GLY A 1 214 ? 5.125 -18.188 2.496 1 97.19 214 GLY A C 1
ATOM 1690 O O . GLY A 1 214 ? 4.012 -17.844 2.078 1 97.19 214 GLY A O 1
ATOM 1691 N N . ASN A 1 215 ? 5.289 -18.922 3.631 1 95.62 215 ASN A N 1
ATOM 1692 C CA . ASN A 1 215 ? 4.125 -19.359 4.398 1 95.62 215 ASN A CA 1
ATOM 1693 C C . ASN A 1 215 ? 3.752 -18.344 5.473 1 95.62 215 ASN A C 1
ATOM 1695 O O . ASN A 1 215 ? 4.488 -17.375 5.711 1 95.62 215 ASN A O 1
ATOM 1699 N N . ASN A 1 216 ? 2.646 -18.578 6.148 1 95.75 216 ASN A N 1
ATOM 1700 C CA . ASN A 1 216 ? 2.084 -17.641 7.117 1 95.75 216 ASN A CA 1
ATOM 1701 C C . ASN A 1 216 ? 2.93 -17.562 8.383 1 95.75 216 ASN A C 1
ATOM 1703 O O . ASN A 1 216 ? 3.082 -16.5 8.977 1 95.75 216 ASN A O 1
ATOM 1707 N N . THR A 1 217 ? 3.449 -18.625 8.773 1 95.94 217 THR A N 1
ATOM 1708 C CA . THR A 1 217 ? 4.223 -18.672 10.008 1 95.94 217 THR A CA 1
ATOM 1709 C C . THR A 1 217 ? 5.43 -17.734 9.922 1 95.94 217 THR A C 1
ATOM 1711 O O . THR A 1 217 ? 5.613 -16.875 10.781 1 95.94 217 THR A O 1
ATOM 1714 N N . VAL A 1 218 ? 6.215 -17.938 8.883 1 97.56 218 VAL A N 1
ATOM 1715 C CA . VAL A 1 218 ? 7.402 -17.109 8.719 1 97.56 218 VAL A CA 1
ATOM 1716 C C . VAL A 1 218 ? 6.984 -15.68 8.352 1 97.56 218 VAL A C 1
ATOM 1718 O O . VAL A 1 218 ? 7.621 -14.711 8.773 1 97.56 218 VAL A O 1
ATOM 1721 N N . GLY A 1 219 ? 5.887 -15.57 7.523 1 98.19 219 GLY A N 1
ATOM 1722 C CA . GLY A 1 219 ? 5.355 -14.242 7.227 1 98.19 219 GLY A CA 1
ATOM 1723 C C . GLY A 1 219 ? 5.051 -13.43 8.469 1 98.19 219 GLY A C 1
ATOM 1724 O O . GLY A 1 219 ? 5.316 -12.227 8.508 1 98.19 219 GLY A O 1
ATOM 1725 N N . THR A 1 220 ? 4.523 -14.086 9.5 1 98.19 220 THR A N 1
ATOM 1726 C CA . THR A 1 220 ? 4.211 -13.43 10.766 1 98.19 220 THR A CA 1
ATOM 1727 C C . THR A 1 220 ? 5.484 -12.984 11.469 1 98.19 220 THR A C 1
ATOM 1729 O O . THR A 1 220 ? 5.562 -11.859 11.984 1 98.19 220 THR A O 1
ATOM 1732 N N . ILE A 1 221 ? 6.488 -13.797 11.445 1 98.31 221 ILE A N 1
ATOM 1733 C CA . ILE A 1 221 ? 7.777 -13.469 12.047 1 98.31 221 ILE A CA 1
ATOM 1734 C C . ILE A 1 221 ? 8.367 -12.242 11.352 1 98.31 221 ILE A C 1
ATOM 1736 O O . ILE A 1 221 ? 8.836 -11.312 12.023 1 98.31 221 ILE A O 1
ATOM 1740 N N . VAL A 1 222 ? 8.352 -12.266 10.023 1 98.75 222 VAL A N 1
ATOM 1741 C CA . VAL A 1 222 ? 8.898 -11.172 9.234 1 98.75 222 VAL A CA 1
ATOM 1742 C C . VAL A 1 222 ? 8.141 -9.875 9.547 1 98.75 222 VAL A C 1
ATOM 1744 O O . VAL A 1 222 ? 8.758 -8.828 9.766 1 98.75 222 VAL A O 1
ATOM 1747 N N . ALA A 1 223 ? 6.82 -9.977 9.57 1 98.62 223 ALA A N 1
ATOM 1748 C CA . ALA A 1 223 ? 5.992 -8.805 9.852 1 98.62 223 ALA A CA 1
ATOM 1749 C C . ALA A 1 223 ? 6.277 -8.258 11.242 1 98.62 223 ALA A C 1
ATOM 1751 O O . ALA A 1 223 ? 6.352 -7.039 11.438 1 98.62 223 ALA A O 1
ATOM 1752 N N . GLU A 1 224 ? 6.379 -9.094 12.195 1 98.31 224 GLU A N 1
ATOM 1753 C CA . GLU A 1 224 ? 6.656 -8.672 13.57 1 98.31 224 GLU A CA 1
ATOM 1754 C C . GLU A 1 224 ? 8.016 -7.984 13.672 1 98.31 224 GLU A C 1
ATOM 1756 O O . GLU A 1 224 ? 8.148 -6.949 14.328 1 98.31 224 GLU A O 1
ATOM 1761 N N . LYS A 1 225 ? 9.023 -8.57 13.039 1 98.44 225 LYS A N 1
ATOM 1762 C CA . LYS A 1 225 ? 10.359 -7.977 13.055 1 98.44 225 LYS A CA 1
ATOM 1763 C C . LYS A 1 225 ? 10.367 -6.629 12.344 1 98.44 225 LYS A C 1
ATOM 1765 O O . LYS A 1 225 ? 11.016 -5.684 12.797 1 98.44 225 LYS A O 1
ATOM 1770 N N . ALA A 1 226 ? 9.703 -6.586 11.234 1 98.56 226 ALA A N 1
ATOM 1771 C CA . ALA A 1 226 ? 9.602 -5.336 10.484 1 98.56 226 ALA A CA 1
ATOM 1772 C C . ALA A 1 226 ? 8.93 -4.25 11.32 1 98.56 226 ALA A C 1
ATOM 1774 O O . ALA A 1 226 ? 9.305 -3.076 11.234 1 98.56 226 ALA A O 1
ATOM 1775 N N . ALA A 1 227 ? 7.918 -4.617 12.086 1 98.06 227 ALA A N 1
ATOM 1776 C CA . ALA A 1 227 ? 7.16 -3.678 12.906 1 98.06 227 ALA A CA 1
ATOM 1777 C C . ALA A 1 227 ? 8.062 -2.975 13.914 1 98.06 227 ALA A C 1
ATOM 1779 O O . ALA A 1 227 ? 7.855 -1.801 14.227 1 98.06 227 ALA A O 1
ATOM 1780 N N . GLU A 1 228 ? 9.102 -3.641 14.375 1 97.38 228 GLU A N 1
ATOM 1781 C CA . GLU A 1 228 ? 9.992 -3.088 15.391 1 97.38 228 GLU A CA 1
ATOM 1782 C C . GLU A 1 228 ? 10.68 -1.816 14.891 1 97.38 228 GLU A C 1
ATOM 1784 O O . GLU A 1 228 ? 11.07 -0.964 15.688 1 97.38 228 GLU A O 1
ATOM 1789 N N . THR A 1 229 ? 10.82 -1.692 13.625 1 96.44 229 THR A N 1
ATOM 1790 C CA . THR A 1 229 ? 11.516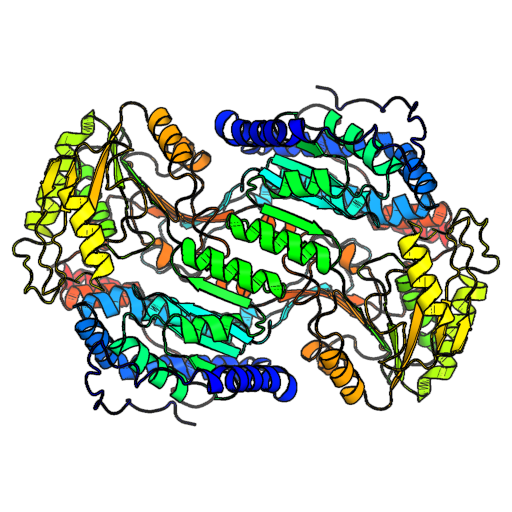 -0.544 13.055 1 96.44 229 THR A CA 1
ATOM 1791 C C . THR A 1 229 ? 10.594 0.242 12.133 1 96.44 229 THR A C 1
ATOM 1793 O O . THR A 1 229 ? 11.055 1.024 11.297 1 96.44 229 THR A O 1
ATOM 1796 N N . LEU A 1 230 ? 9.305 -0.063 12.188 1 97.06 230 LEU A N 1
ATOM 1797 C CA . LEU A 1 230 ? 8.297 0.606 11.367 1 97.06 230 LEU A CA 1
ATOM 1798 C C . LEU A 1 230 ? 8.602 0.439 9.883 1 97.06 230 LEU A C 1
ATOM 1800 O O . LEU A 1 230 ? 8.461 1.385 9.109 1 97.06 230 LEU A O 1
ATOM 1804 N N . THR A 1 231 ? 9.117 -0.717 9.5 1 98.44 231 THR A N 1
ATOM 1805 C CA . THR A 1 231 ? 9.422 -1.055 8.109 1 98.44 231 THR A CA 1
ATOM 1806 C C . THR A 1 231 ? 8.211 -1.682 7.426 1 98.44 231 THR A C 1
ATOM 1808 O O . THR A 1 231 ? 7.668 -2.678 7.906 1 98.44 231 THR A O 1
ATOM 1811 N N . PRO A 1 232 ? 7.75 -1.057 6.352 1 98.5 232 PRO A N 1
ATOM 1812 C CA . PRO A 1 232 ? 6.652 -1.694 5.621 1 98.5 232 PRO A CA 1
ATOM 1813 C C . PRO A 1 232 ? 7.055 -3.023 4.988 1 98.5 232 PRO A C 1
ATOM 1815 O O . PRO A 1 232 ? 8.242 -3.246 4.715 1 98.5 232 PRO A O 1
ATOM 1818 N N . VAL A 1 233 ? 6.023 -3.904 4.746 1 98.62 233 VAL A N 1
ATOM 1819 C CA . VAL A 1 233 ? 6.312 -5.219 4.18 1 98.62 233 VAL A CA 1
ATOM 1820 C C . VAL A 1 233 ? 5.348 -5.512 3.033 1 98.62 233 VAL A C 1
ATOM 1822 O O . VAL A 1 233 ? 4.258 -4.938 2.967 1 98.62 233 VAL A O 1
ATOM 1825 N N . ILE A 1 234 ? 5.77 -6.254 2.076 1 98.62 234 ILE A N 1
ATOM 1826 C CA . ILE A 1 234 ? 4.93 -7.035 1.176 1 98.62 234 ILE A CA 1
ATOM 1827 C C . ILE A 1 234 ? 4.969 -8.508 1.585 1 98.62 234 ILE A C 1
ATOM 1829 O O . ILE A 1 234 ? 6.047 -9.102 1.694 1 98.62 234 ILE A O 1
ATOM 1833 N N . LEU A 1 235 ? 3.834 -9.008 1.863 1 98.62 235 LEU A N 1
ATOM 1834 C CA . LEU A 1 235 ? 3.717 -10.422 2.203 1 98.62 235 LEU A CA 1
ATOM 1835 C C . LEU A 1 235 ? 2.957 -11.18 1.118 1 98.62 235 LEU A C 1
ATOM 1837 O O . LEU A 1 235 ? 1.75 -10.992 0.954 1 98.62 235 LEU A O 1
ATOM 1841 N N . GLU A 1 236 ? 3.676 -11.875 0.345 1 97.88 236 GLU A N 1
ATOM 1842 C CA . GLU A 1 236 ? 3.076 -12.812 -0.594 1 97.88 236 GLU A CA 1
ATOM 1843 C C . GLU A 1 236 ? 2.984 -14.211 0.009 1 97.88 236 GLU A C 1
ATOM 1845 O O . GLU A 1 236 ? 3.973 -14.953 0.035 1 97.88 236 GLU A O 1
ATOM 1850 N N . LEU A 1 237 ? 1.791 -14.523 0.391 1 97.25 237 LEU A N 1
ATOM 1851 C CA . LEU A 1 237 ? 1.607 -15.773 1.126 1 97.25 237 LEU A CA 1
ATOM 1852 C C . LEU A 1 237 ? 0.703 -16.734 0.356 1 97.25 237 LEU A C 1
ATOM 1854 O O . LEU A 1 237 ? 0.522 -16.578 -0.854 1 97.25 237 LEU A O 1
ATOM 1858 N N . GLY A 1 238 ? 0.355 -17.797 0.895 1 91.88 238 GLY A N 1
ATOM 1859 C CA . GLY A 1 238 ? -0.464 -18.781 0.208 1 91.88 238 GLY A CA 1
ATOM 1860 C C . GLY A 1 238 ? -1.919 -18.75 0.637 1 91.88 238 GLY A C 1
ATOM 1861 O O . GLY A 1 238 ? -2.43 -17.703 1.047 1 91.88 238 GLY A O 1
ATOM 1862 N N . GLY A 1 239 ? -2.627 -19.672 0.373 1 90.88 239 GLY A N 1
ATOM 1863 C CA . GLY A 1 239 ? -4.02 -19.891 0.727 1 90.88 239 GLY A CA 1
ATOM 1864 C C . GLY A 1 239 ? -4.605 -21.125 0.072 1 90.88 239 GLY A C 1
ATOM 1865 O O . GLY A 1 239 ? -3.977 -21.734 -0.796 1 90.88 239 GLY A O 1
ATOM 1866 N N . LYS A 1 240 ? -5.699 -21.547 0.572 1 96.62 240 LYS A N 1
ATOM 1867 C CA . LYS A 1 240 ? -6.375 -22.719 0.015 1 96.62 240 LYS A CA 1
ATOM 1868 C C . LYS A 1 240 ? -7.32 -22.312 -1.116 1 96.62 240 LYS A C 1
ATOM 1870 O O . LYS A 1 240 ? -8.508 -22.078 -0.885 1 96.62 240 LYS A O 1
ATOM 1875 N N . SER A 1 241 ? -6.82 -22.25 -2.303 1 98.25 241 SER A N 1
ATOM 1876 C CA . SER A 1 241 ? -7.504 -21.719 -3.479 1 98.25 241 SER A CA 1
ATOM 1877 C C . SER A 1 241 ? -8.562 -22.703 -3.988 1 98.25 241 SER A C 1
ATOM 1879 O O . SER A 1 241 ? -8.234 -23.797 -4.438 1 98.25 241 SER A O 1
ATOM 1881 N N . PRO A 1 242 ? -9.781 -22.359 -4.035 1 98.56 242 PRO A N 1
ATOM 1882 C CA . PRO A 1 242 ? -10.844 -23.234 -4.516 1 98.56 242 PRO A CA 1
ATOM 1883 C C . PRO A 1 242 ? -11.047 -23.156 -6.027 1 98.56 242 PRO A C 1
ATOM 1885 O O . PRO A 1 242 ? -10.82 -22.094 -6.625 1 98.56 242 PRO A O 1
ATOM 1888 N N . ALA A 1 243 ? -11.438 -24.219 -6.586 1 98.81 243 ALA A N 1
ATOM 1889 C CA . ALA A 1 243 ? -12.016 -24.25 -7.926 1 98.81 243 ALA A CA 1
ATOM 1890 C C . ALA A 1 243 ? -13.477 -24.688 -7.895 1 98.81 243 ALA A C 1
ATOM 1892 O O . ALA A 1 243 ? -13.773 -25.828 -7.496 1 98.81 243 ALA A O 1
ATOM 1893 N N . PHE A 1 244 ? -14.336 -23.812 -8.352 1 98.69 244 PHE A N 1
ATOM 1894 C CA . PHE A 1 244 ? -15.766 -24.109 -8.414 1 98.69 244 PHE A CA 1
ATOM 1895 C C . PHE A 1 244 ? -16.156 -24.594 -9.805 1 98.69 244 PHE A C 1
ATOM 1897 O O . PHE A 1 244 ? -15.836 -23.953 -10.805 1 98.69 244 PHE A O 1
ATOM 1904 N N . ILE A 1 245 ? -16.734 -25.688 -9.82 1 98.81 245 ILE A N 1
ATOM 1905 C CA . ILE A 1 245 ? -17.516 -26.062 -10.992 1 98.81 245 ILE A CA 1
ATOM 1906 C C . ILE A 1 245 ? -18.984 -25.75 -10.758 1 98.81 245 ILE A C 1
ATOM 1908 O O . ILE A 1 245 ? -19.609 -26.328 -9.852 1 98.81 245 ILE A O 1
ATOM 1912 N N . LEU A 1 246 ? -19.531 -24.859 -11.562 1 98.31 246 LEU A N 1
ATOM 1913 C CA . LEU A 1 246 ? -20.906 -24.422 -11.336 1 98.31 246 LEU A CA 1
ATOM 1914 C C . LEU A 1 246 ? -21.891 -25.438 -11.906 1 98.31 246 LEU A C 1
ATOM 1916 O O . LEU A 1 246 ? -21.516 -26.281 -12.727 1 98.31 246 LEU A O 1
ATOM 1920 N N . ASP A 1 247 ? -23.125 -25.328 -11.484 1 96.81 247 ASP A N 1
ATOM 1921 C CA . ASP A 1 247 ? -24.125 -26.344 -11.836 1 96.81 247 ASP A CA 1
ATOM 1922 C C . ASP A 1 247 ? -24.594 -26.156 -13.281 1 96.81 247 ASP A C 1
ATOM 1924 O O . ASP A 1 247 ? -25.266 -27.031 -13.836 1 96.81 247 ASP A O 1
ATOM 1928 N N . ASP A 1 248 ? -24.203 -25.062 -13.953 1 97.12 248 ASP A N 1
ATOM 1929 C CA . ASP A 1 248 ? -24.625 -24.812 -15.328 1 97.12 248 ASP A CA 1
ATOM 1930 C C . ASP A 1 248 ? -23.609 -25.375 -16.312 1 97.12 248 ASP A C 1
ATOM 1932 O O . ASP A 1 248 ? -23.766 -25.234 -17.531 1 97.12 248 ASP A O 1
ATOM 1936 N N . VAL A 1 249 ? -22.547 -25.984 -15.82 1 98.19 249 VAL A N 1
ATOM 1937 C CA . VAL A 1 249 ? -21.547 -26.594 -16.703 1 98.19 249 VAL A CA 1
ATOM 1938 C C . VAL A 1 249 ? -22.188 -27.703 -17.516 1 98.19 249 VAL A C 1
ATOM 1940 O O . VAL A 1 249 ? -22.906 -28.547 -16.984 1 98.19 249 VAL A O 1
ATOM 1943 N N . GLN A 1 250 ? -21.891 -27.672 -18.766 1 97.88 250 GLN A N 1
ATOM 1944 C CA . GLN A 1 250 ? -22.438 -28.656 -19.688 1 97.88 250 GLN A CA 1
ATOM 1945 C C . GLN A 1 250 ? -21.469 -29.828 -19.875 1 97.88 250 GLN A C 1
ATOM 1947 O O . GLN A 1 250 ? -20.25 -29.672 -19.719 1 97.88 250 GLN A O 1
ATOM 1952 N N . ASP A 1 251 ? -21.969 -30.906 -20.312 1 96.94 251 ASP A N 1
ATOM 1953 C CA . ASP A 1 251 ? -21.188 -32.125 -20.484 1 96.94 251 ASP A CA 1
ATOM 1954 C C . ASP A 1 251 ? -20.031 -31.922 -21.453 1 96.94 251 ASP A C 1
ATOM 1956 O O . ASP A 1 251 ? -18.922 -32.406 -21.219 1 96.94 251 ASP A O 1
ATOM 1960 N N . LYS A 1 252 ? -20.234 -31.203 -22.484 1 95.56 252 LYS A N 1
ATOM 1961 C CA . LYS A 1 252 ? -19.234 -31.016 -23.531 1 95.56 252 LYS A CA 1
ATOM 1962 C C . LYS A 1 252 ? -18.016 -30.281 -23 1 95.56 252 LYS A C 1
ATOM 1964 O O . LYS A 1 252 ? -16.938 -30.328 -23.609 1 95.56 252 LYS A O 1
ATOM 1969 N N . ASP A 1 253 ? -18.188 -29.578 -21.906 1 97.25 253 ASP A N 1
ATOM 1970 C CA . ASP A 1 253 ? -17.125 -28.719 -21.391 1 97.25 253 ASP A CA 1
ATOM 1971 C C . ASP A 1 253 ? -16.375 -29.422 -20.25 1 97.25 253 ASP A C 1
ATOM 1973 O O . ASP A 1 253 ? -15.328 -28.938 -19.812 1 97.25 253 ASP A O 1
ATOM 1977 N N . ILE A 1 254 ? -16.766 -30.5 -19.75 1 97.94 254 ILE A N 1
ATOM 1978 C CA . ILE A 1 254 ? -16.281 -31.125 -18.531 1 97.94 254 ILE A CA 1
ATOM 1979 C C . ILE A 1 254 ? -14.828 -31.578 -18.719 1 97.94 254 ILE A C 1
ATOM 1981 O O . ILE A 1 254 ? -14 -31.422 -17.828 1 97.94 254 ILE A O 1
ATOM 1985 N N . GLU A 1 255 ? -14.539 -32.125 -19.859 1 96.75 255 GLU A N 1
ATOM 1986 C CA . GLU A 1 255 ? -13.18 -32.562 -20.109 1 96.75 255 GLU A CA 1
ATOM 1987 C C . GLU A 1 255 ? -12.188 -31.422 -20.125 1 96.75 255 GLU A C 1
ATOM 1989 O O . GLU A 1 255 ? -11.078 -31.531 -19.609 1 96.75 255 GLU A O 1
ATOM 1994 N N . ILE A 1 256 ? -12.586 -30.328 -20.797 1 97.06 256 ILE A N 1
ATOM 1995 C CA . ILE A 1 256 ? -11.758 -29.141 -20.812 1 97.06 256 ILE A CA 1
ATOM 1996 C C . ILE A 1 256 ? -11.508 -28.641 -19.391 1 97.06 256 ILE A C 1
ATOM 1998 O O . ILE A 1 256 ? -10.383 -28.297 -19.031 1 97.06 256 ILE A O 1
ATOM 2002 N N . ILE A 1 257 ? -12.539 -28.578 -18.594 1 98.19 257 ILE A N 1
ATOM 2003 C CA . ILE A 1 257 ? -12.461 -28.109 -17.219 1 98.19 257 ILE A CA 1
ATOM 2004 C C . ILE A 1 257 ? -11.539 -29.031 -16.422 1 98.19 257 ILE A C 1
ATOM 2006 O O . ILE A 1 257 ? -10.695 -28.547 -15.656 1 98.19 257 ILE A O 1
ATOM 2010 N N . ALA A 1 258 ? -11.656 -30.312 -16.625 1 98.31 258 ALA A N 1
ATOM 2011 C CA . ALA A 1 258 ? -10.797 -31.281 -15.953 1 98.31 258 ALA A CA 1
ATOM 2012 C C . ALA A 1 258 ? -9.336 -31.062 -16.312 1 98.31 258 ALA A C 1
ATOM 2014 O O . ALA A 1 258 ? -8.453 -31.141 -15.453 1 98.31 258 ALA A O 1
ATOM 2015 N N . ARG A 1 259 ? -9.078 -30.844 -17.609 1 97.31 259 ARG A N 1
ATOM 2016 C CA . ARG A 1 259 ? -7.719 -30.594 -18.078 1 97.31 259 ARG A CA 1
ATOM 2017 C C . ARG A 1 259 ? -7.129 -29.359 -17.391 1 97.31 259 ARG A C 1
ATOM 2019 O O . ARG A 1 259 ? -5.988 -29.391 -16.922 1 97.31 259 ARG A O 1
ATOM 2026 N N . ARG A 1 260 ? -7.879 -28.312 -17.359 1 97.69 260 ARG A N 1
ATOM 2027 C CA . ARG A 1 260 ? -7.398 -27.062 -16.797 1 97.69 260 ARG A CA 1
ATOM 2028 C C . ARG A 1 260 ? -7.164 -27.188 -15.289 1 97.69 260 ARG A C 1
ATOM 2030 O O . ARG A 1 260 ? -6.137 -26.75 -14.781 1 97.69 260 ARG A O 1
ATOM 2037 N N . ILE A 1 261 ? -8.086 -27.797 -14.602 1 98.62 261 ILE A N 1
ATOM 2038 C CA . ILE A 1 261 ? -7.953 -27.984 -13.156 1 98.62 261 ILE A CA 1
ATOM 2039 C C . ILE A 1 261 ? -6.746 -28.875 -12.859 1 98.62 261 ILE A C 1
ATOM 2041 O O . ILE A 1 261 ? -5.953 -28.578 -11.969 1 98.62 261 ILE A O 1
ATOM 2045 N N . ALA A 1 262 ? -6.613 -29.969 -13.656 1 98.5 262 ALA A N 1
ATOM 2046 C CA . ALA A 1 262 ? -5.477 -30.875 -13.477 1 98.5 262 ALA A CA 1
ATOM 2047 C C . ALA A 1 262 ? -4.156 -30.125 -13.672 1 98.5 262 ALA A C 1
ATOM 2049 O O . ALA A 1 262 ? -3.236 -30.266 -12.859 1 98.5 262 ALA A O 1
ATOM 2050 N N . TRP A 1 263 ? -4.105 -29.391 -14.703 1 97.62 263 TRP A N 1
ATOM 2051 C CA . TRP A 1 263 ? -2.896 -28.625 -14.969 1 97.62 263 TRP A CA 1
ATOM 2052 C C . TRP A 1 263 ? -2.617 -27.641 -13.828 1 97.62 263 TRP A C 1
ATOM 2054 O O . TRP A 1 263 ? -1.479 -27.531 -13.375 1 97.62 263 TRP A O 1
ATOM 2064 N N . GLY A 1 264 ? -3.637 -27 -13.359 1 97.75 264 GLY A N 1
ATOM 2065 C CA . GLY A 1 264 ? -3.52 -26.016 -12.297 1 97.75 264 GLY A CA 1
ATOM 2066 C C . GLY A 1 264 ? -3.09 -26.609 -10.969 1 97.75 264 GLY A C 1
ATOM 2067 O O . GLY A 1 264 ? -2.555 -25.906 -10.109 1 97.75 264 GLY A O 1
ATOM 2068 N N . ARG A 1 265 ? -3.312 -27.859 -10.781 1 98.25 265 ARG A N 1
ATOM 2069 C CA . ARG A 1 265 ? -2.969 -28.5 -9.516 1 98.25 265 ARG A CA 1
ATOM 2070 C C . ARG A 1 265 ? -1.596 -29.156 -9.594 1 98.25 265 ARG A C 1
ATOM 2072 O O . ARG A 1 265 ? -0.822 -29.109 -8.641 1 98.25 265 ARG A O 1
ATOM 2079 N N . PHE A 1 266 ? -1.256 -29.75 -10.734 1 97.88 266 PHE A N 1
ATOM 2080 C CA . PHE A 1 266 ? -0.166 -30.719 -10.711 1 97.88 266 PHE A CA 1
ATOM 2081 C C . PHE A 1 266 ? 1.078 -30.141 -11.383 1 97.88 266 PHE A C 1
ATOM 2083 O O . PHE A 1 266 ? 2.148 -30.75 -11.336 1 97.88 266 PHE A O 1
ATOM 2090 N N . THR A 1 267 ? 0.944 -28.938 -12.031 1 95.88 267 THR A N 1
ATOM 2091 C CA . THR A 1 267 ? 2.131 -28.25 -12.508 1 95.88 267 THR A CA 1
ATOM 2092 C C . THR A 1 267 ? 3.113 -28 -11.367 1 95.88 267 THR A C 1
ATOM 2094 O O . THR A 1 267 ? 2.709 -27.641 -10.266 1 95.88 267 THR A O 1
ATOM 2097 N N . ASN A 1 268 ? 4.43 -28.266 -11.641 1 97.31 268 ASN A N 1
ATOM 2098 C CA . ASN A 1 268 ? 5.473 -28.125 -10.625 1 97.31 268 ASN A CA 1
ATOM 2099 C C . ASN A 1 268 ? 5.211 -29.031 -9.422 1 97.31 268 ASN A C 1
ATOM 2101 O O . ASN A 1 268 ? 5.48 -28.641 -8.281 1 97.31 268 ASN A O 1
ATOM 2105 N N . ALA A 1 269 ? 4.605 -30.203 -9.672 1 97.38 269 ALA A N 1
ATOM 2106 C CA . ALA A 1 269 ? 4.199 -31.156 -8.648 1 97.38 269 ALA A CA 1
ATOM 2107 C C . ALA A 1 269 ? 3.299 -30.5 -7.609 1 97.38 269 ALA A C 1
ATOM 2109 O O . ALA A 1 269 ? 3.389 -30.797 -6.418 1 97.38 269 AL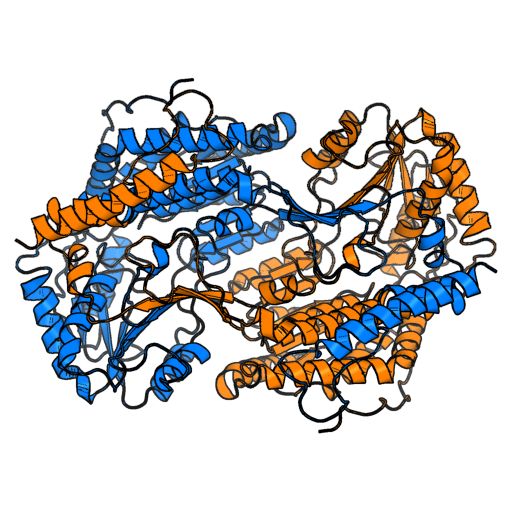A A O 1
ATOM 2110 N N . GLY A 1 270 ? 2.557 -29.578 -8 1 97.69 270 GLY A N 1
ATOM 2111 C CA . GLY A 1 270 ? 1.585 -28.922 -7.141 1 97.69 270 GLY A CA 1
ATOM 2112 C C . GLY A 1 270 ? 2.213 -27.922 -6.188 1 97.69 270 GLY A C 1
ATOM 2113 O O . GLY A 1 270 ? 1.517 -27.312 -5.371 1 97.69 270 GLY A O 1
ATOM 2114 N N . GLN A 1 271 ? 3.51 -27.688 -6.234 1 97.56 271 GLN A N 1
ATOM 2115 C CA . GLN A 1 271 ? 4.207 -26.75 -5.367 1 97.56 271 GLN A CA 1
ATOM 2116 C C . GLN A 1 271 ? 4.09 -25.312 -5.895 1 97.56 271 GLN A C 1
ATOM 2118 O O . GLN A 1 271 ? 5.098 -24.672 -6.176 1 97.56 271 GLN A O 1
ATOM 2123 N N . THR A 1 272 ? 2.885 -24.875 -6.047 1 97.56 272 THR A N 1
ATOM 2124 C CA . THR A 1 272 ? 2.498 -23.578 -6.594 1 97.56 272 THR A CA 1
ATOM 2125 C C . THR A 1 272 ? 1.491 -22.891 -5.68 1 97.56 272 THR A C 1
ATOM 2127 O O . THR A 1 272 ? 0.434 -23.453 -5.379 1 97.56 272 THR A O 1
ATOM 2130 N N . CYS A 1 273 ? 1.735 -21.703 -5.258 1 96.5 273 CYS A N 1
ATOM 2131 C CA . CYS A 1 273 ? 0.957 -21.016 -4.238 1 96.5 273 CYS A CA 1
ATOM 2132 C C . CYS A 1 273 ? -0.458 -20.734 -4.727 1 96.5 273 CYS A C 1
ATOM 2134 O O . CYS A 1 273 ? -1.397 -20.688 -3.932 1 96.5 273 CYS A O 1
ATOM 2136 N N . VAL A 1 274 ? -0.604 -20.547 -6.066 1 97.56 274 VAL A N 1
ATOM 2137 C CA . VAL A 1 274 ? -1.921 -20.25 -6.617 1 97.56 274 VAL A CA 1
ATOM 2138 C C . VAL A 1 274 ? -2.52 -21.516 -7.234 1 97.56 274 VAL A C 1
ATOM 2140 O O . VAL A 1 274 ? -3.447 -21.438 -8.039 1 97.56 274 VAL A O 1
ATOM 2143 N N . ALA A 1 275 ? -2.033 -22.656 -6.949 1 98.19 275 ALA A N 1
ATOM 2144 C CA . ALA A 1 275 ? -2.553 -23.891 -7.504 1 98.19 275 ALA A CA 1
ATOM 2145 C C . ALA A 1 275 ? -4.004 -24.125 -7.082 1 98.19 275 ALA A C 1
ATOM 2147 O O . ALA A 1 275 ? -4.445 -23.609 -6.059 1 98.19 275 ALA A O 1
ATOM 2148 N N . VAL A 1 276 ? -4.746 -24.859 -7.922 1 98.56 276 VAL A N 1
ATOM 2149 C CA . VAL A 1 276 ? -6.039 -25.359 -7.473 1 98.56 276 VAL A CA 1
ATOM 2150 C C . VAL A 1 276 ? -5.848 -26.266 -6.258 1 98.56 276 VAL A C 1
ATOM 2152 O O . VAL A 1 276 ? -5.371 -27.406 -6.387 1 98.56 276 VAL A O 1
ATOM 2155 N N . ASP A 1 277 ? -6.273 -25.781 -5.176 1 98.44 277 ASP A N 1
ATOM 2156 C CA . ASP A 1 277 ? -6 -26.516 -3.949 1 98.44 277 ASP A CA 1
ATOM 2157 C C . ASP A 1 277 ? -7.07 -27.562 -3.691 1 98.44 277 ASP A C 1
ATOM 2159 O O . ASP A 1 277 ? -6.793 -28.609 -3.1 1 98.44 277 ASP A O 1
ATOM 2163 N N . TYR A 1 278 ? -8.281 -27.281 -4.074 1 98.62 278 TYR A N 1
ATOM 2164 C CA . TYR A 1 278 ? -9.383 -28.219 -4.004 1 98.62 278 TYR A CA 1
ATOM 2165 C C . TYR A 1 278 ? -10.492 -27.844 -4.973 1 98.62 278 TYR A C 1
ATOM 2167 O O . TYR A 1 278 ? -10.531 -26.719 -5.473 1 98.62 278 TYR A O 1
ATOM 2175 N N . VAL A 1 279 ? -11.383 -28.828 -5.234 1 98.81 279 VAL A N 1
ATOM 2176 C CA . VAL A 1 279 ? -12.469 -28.609 -6.188 1 98.81 279 VAL A CA 1
ATOM 2177 C C . VAL A 1 279 ? -13.812 -28.797 -5.492 1 98.81 279 VAL A C 1
ATOM 2179 O O . VAL A 1 279 ? -13.977 -29.703 -4.676 1 98.81 279 VAL A O 1
ATOM 2182 N N . LEU A 1 280 ? -14.719 -27.891 -5.766 1 98.62 280 LEU A N 1
ATOM 2183 C CA . LEU A 1 280 ? -16.125 -28.047 -5.398 1 98.62 280 LEU A CA 1
ATOM 2184 C C . LEU A 1 280 ? -16.969 -28.375 -6.621 1 98.62 280 LEU A C 1
ATOM 2186 O O . LEU A 1 280 ? -17.109 -27.547 -7.527 1 98.62 280 LEU A O 1
ATOM 2190 N N . VAL A 1 281 ? -17.562 -29.531 -6.672 1 98.56 281 VAL A N 1
ATOM 2191 C CA . VAL A 1 281 ? -18.328 -29.984 -7.828 1 98.56 281 VAL A CA 1
ATOM 2192 C C . VAL A 1 281 ? -19.75 -30.297 -7.41 1 98.56 281 VAL A C 1
ATOM 2194 O O . VAL A 1 281 ? -19.984 -30.922 -6.371 1 98.56 281 VAL A O 1
ATOM 2197 N N . PRO A 1 282 ? -20.734 -29.797 -8.188 1 98 282 PRO A N 1
ATOM 2198 C CA . PRO A 1 282 ? -22.109 -30.188 -7.855 1 98 282 PRO A CA 1
ATOM 2199 C C . PRO A 1 282 ? -22.344 -31.688 -7.984 1 98 282 PRO A C 1
ATOM 2201 O O . PRO A 1 282 ? -21.812 -32.312 -8.898 1 98 282 PRO A O 1
ATOM 2204 N N . LYS A 1 283 ? -23.203 -32.188 -7.184 1 97.5 283 LYS A N 1
ATOM 2205 C CA . LYS A 1 283 ? -23.469 -33.594 -7.121 1 97.5 283 LYS A CA 1
ATOM 2206 C C . LYS A 1 283 ? -23.828 -34.156 -8.5 1 97.5 283 LYS A C 1
ATOM 2208 O O . LYS A 1 283 ? -23.375 -35.25 -8.883 1 97.5 283 LYS A O 1
ATOM 2213 N N . LYS A 1 284 ? -24.562 -33.438 -9.219 1 97.25 284 LYS A N 1
ATOM 2214 C CA . LYS A 1 284 ? -25.094 -33.938 -10.492 1 97.25 284 LYS A CA 1
ATOM 2215 C C . LYS A 1 284 ? -23.969 -34.062 -11.523 1 97.25 284 LYS A C 1
ATOM 2217 O O . LYS A 1 284 ? -24.125 -34.781 -12.516 1 97.25 284 LYS A O 1
ATOM 2222 N N . LEU A 1 285 ? -22.828 -33.406 -11.305 1 98.25 285 LEU A N 1
ATOM 2223 C CA . LEU A 1 285 ? -21.734 -33.406 -12.281 1 98.25 285 LEU A CA 1
ATOM 2224 C C . LEU A 1 285 ? -20.562 -34.25 -11.781 1 98.25 285 LEU A C 1
ATOM 2226 O O . LEU A 1 285 ? -19.578 -34.438 -12.5 1 98.25 285 LEU A O 1
ATOM 2230 N N . HIS A 1 286 ? -20.672 -34.75 -10.602 1 98.38 286 HIS A N 1
ATOM 2231 C CA . HIS A 1 286 ? -19.562 -35.406 -9.891 1 98.38 286 HIS A CA 1
ATOM 2232 C C . HIS A 1 286 ? -18.984 -36.562 -10.695 1 98.38 286 HIS A C 1
ATOM 2234 O O . HIS A 1 286 ? -17.797 -36.562 -11.008 1 98.38 286 HIS A O 1
ATOM 2240 N N . ASP A 1 287 ? -19.781 -37.5 -11.086 1 98.38 287 ASP A N 1
ATOM 2241 C CA . ASP A 1 287 ? -19.297 -38.688 -11.75 1 98.38 287 ASP A CA 1
ATOM 2242 C C . ASP A 1 287 ? -18.656 -38.375 -13.094 1 98.38 287 ASP A C 1
ATOM 2244 O O . ASP A 1 287 ? -17.625 -38.938 -13.445 1 98.38 287 ASP A O 1
ATOM 2248 N N . LYS A 1 288 ? -19.281 -37.5 -13.805 1 98.44 288 LYS A N 1
ATOM 2249 C CA . LYS A 1 288 ? -18.75 -37.125 -15.102 1 98.44 288 LYS A CA 1
ATOM 2250 C C . LYS A 1 288 ? -17.391 -36.406 -14.945 1 98.44 288 LYS A C 1
ATOM 2252 O O . LYS A 1 288 ? -16.484 -36.656 -15.734 1 98.44 288 LYS A O 1
ATOM 2257 N N . PHE A 1 289 ? -17.328 -35.594 -13.984 1 98.56 289 PHE A N 1
ATOM 2258 C CA . PHE A 1 289 ? -16.078 -34.875 -13.734 1 98.56 289 PHE A CA 1
ATOM 2259 C C . PHE A 1 289 ? -14.969 -35.844 -13.336 1 98.56 289 PHE A C 1
ATOM 2261 O O . PHE A 1 289 ? -13.844 -35.719 -13.836 1 98.56 289 PHE A O 1
ATOM 2268 N N . ILE A 1 290 ? -15.25 -36.75 -12.43 1 98.56 290 ILE A N 1
ATOM 2269 C CA . ILE A 1 290 ? -14.273 -37.719 -11.953 1 98.56 290 ILE A CA 1
ATOM 2270 C C . ILE A 1 290 ? -13.766 -38.562 -13.125 1 98.56 290 ILE A C 1
ATOM 2272 O O . ILE A 1 290 ? -12.562 -38.812 -13.242 1 98.56 290 ILE A O 1
ATOM 2276 N N . THR A 1 291 ? -14.68 -38.969 -13.945 1 98.56 291 THR A N 1
ATOM 2277 C CA . THR A 1 291 ? -14.312 -39.75 -15.117 1 98.56 291 THR A CA 1
ATOM 2278 C C . THR A 1 291 ? -13.375 -38.969 -16.031 1 98.56 291 THR A C 1
ATOM 2280 O O . THR A 1 291 ? -12.352 -39.5 -16.484 1 98.56 291 THR A O 1
ATOM 2283 N N . ALA A 1 292 ? -13.75 -37.781 -16.25 1 98.56 292 ALA A N 1
ATOM 2284 C CA . ALA A 1 292 ? -12.93 -36.938 -17.109 1 98.56 292 ALA A CA 1
ATOM 2285 C C . ALA A 1 292 ? -11.555 -36.688 -16.5 1 98.56 292 ALA A C 1
ATOM 2287 O O . ALA A 1 292 ? -10.539 -36.75 -17.203 1 98.56 292 ALA A O 1
ATOM 2288 N N . LEU A 1 293 ? -11.484 -36.469 -15.234 1 98.44 293 LEU A N 1
ATOM 2289 C CA . LEU A 1 293 ? -10.227 -36.188 -14.547 1 98.44 293 LEU A CA 1
ATOM 2290 C C . LEU A 1 293 ? -9.297 -37.406 -14.609 1 98.44 293 LEU A C 1
ATOM 2292 O O . LEU A 1 293 ? -8.094 -37.25 -14.844 1 98.44 293 LEU A O 1
ATOM 2296 N N . LYS A 1 294 ? -9.82 -38.562 -14.414 1 98.12 294 LYS A N 1
ATOM 2297 C CA . LYS A 1 294 ? -9.047 -39.812 -14.523 1 98.12 294 LYS A CA 1
ATOM 2298 C C . LYS A 1 294 ? -8.453 -39.969 -15.922 1 98.12 294 LYS A C 1
ATOM 2300 O O . LYS A 1 294 ? -7.281 -40.312 -16.062 1 98.12 294 LYS A O 1
ATOM 2305 N N . LYS A 1 295 ? -9.305 -39.719 -16.859 1 98.12 295 LYS A N 1
ATOM 2306 C CA . LYS A 1 295 ? -8.859 -39.812 -18.234 1 98.12 295 LYS A CA 1
ATOM 2307 C C . LYS A 1 295 ? -7.711 -38.844 -18.516 1 98.12 295 LYS A C 1
ATOM 2309 O O . LYS A 1 295 ? -6.688 -39.219 -19.078 1 98.12 295 LYS A O 1
ATOM 2314 N N . VAL A 1 296 ? -7.859 -37.594 -18.109 1 97.62 296 VAL A N 1
ATOM 2315 C CA . VAL A 1 296 ? -6.867 -36.562 -18.344 1 97.62 296 VAL A CA 1
ATOM 2316 C C . VAL A 1 296 ? -5.551 -36.938 -17.672 1 97.62 296 VAL A C 1
ATOM 2318 O O . VAL A 1 296 ? -4.488 -36.906 -18.297 1 97.62 296 VAL A O 1
ATOM 2321 N N . LEU A 1 297 ? -5.555 -37.375 -16.422 1 97.94 297 LEU A N 1
ATOM 2322 C CA . LEU A 1 297 ? -4.348 -37.625 -15.648 1 97.94 297 LEU A CA 1
ATOM 2323 C C . LEU A 1 297 ? -3.66 -38.906 -16.109 1 97.94 297 LEU A C 1
ATOM 2325 O O . LEU A 1 297 ? -2.441 -38.938 -16.297 1 97.94 297 LEU A O 1
ATOM 2329 N N . ASN A 1 298 ? -4.434 -39.969 -16.406 1 96.38 298 ASN A N 1
ATOM 2330 C CA . ASN A 1 298 ? -3.855 -41.281 -16.672 1 96.38 298 ASN A CA 1
ATOM 2331 C C . ASN A 1 298 ? -3.521 -41.438 -18.141 1 96.38 298 ASN A C 1
ATOM 2333 O O . ASN A 1 298 ? -2.574 -42.156 -18.484 1 96.38 298 ASN A O 1
ATOM 2337 N N . GLU A 1 299 ? -4.305 -40.75 -19 1 96.44 299 GLU A N 1
ATOM 2338 C CA . GLU A 1 299 ? -4.156 -41.062 -20.422 1 96.44 299 GLU A CA 1
ATOM 2339 C C . GLU A 1 299 ? -3.506 -39.875 -21.156 1 96.44 299 GLU A C 1
ATOM 2341 O O . GLU A 1 299 ? -2.785 -40.094 -22.141 1 96.44 299 GLU A O 1
ATOM 2346 N N . GLU A 1 300 ? -3.787 -38.719 -20.688 1 95.19 300 GLU A N 1
ATOM 2347 C CA . GLU A 1 300 ? -3.328 -37.562 -21.453 1 95.19 300 GLU A CA 1
ATOM 2348 C C . GLU A 1 300 ? -2.047 -37 -20.875 1 95.19 300 GLU A C 1
ATOM 2350 O O . GLU A 1 300 ? -1.025 -36.906 -21.562 1 95.19 300 GLU A O 1
ATOM 2355 N N . PHE A 1 301 ? -2.051 -36.656 -19.609 1 95.88 301 PHE A N 1
ATOM 2356 C CA . PHE A 1 301 ? -0.941 -35.938 -19 1 95.88 301 PHE A CA 1
ATOM 2357 C C . PHE A 1 301 ? 0.19 -36.875 -18.625 1 95.88 301 PHE A C 1
ATOM 2359 O O . PHE A 1 301 ? 1.359 -36.594 -18.891 1 95.88 301 PHE A O 1
ATOM 2366 N N . TYR A 1 302 ? -0.216 -38.094 -17.953 1 94 302 TYR A N 1
ATOM 2367 C CA . TYR A 1 302 ? 0.797 -38.906 -17.312 1 94 302 TYR A CA 1
ATOM 2368 C C . TYR A 1 302 ? 0.576 -40.375 -17.625 1 94 302 TYR A C 1
ATOM 2370 O O . TYR A 1 302 ? 0.458 -41.219 -16.719 1 94 302 TYR A O 1
ATOM 2378 N N . PRO A 1 303 ? 0.532 -40.844 -18.766 1 91.25 303 PRO A N 1
ATOM 2379 C CA . PRO A 1 303 ? 0.231 -42.25 -19.094 1 91.25 303 PRO A CA 1
ATOM 2380 C C . PRO A 1 303 ? 1.275 -43.219 -18.547 1 91.25 303 PRO A C 1
ATOM 2382 O O . PRO A 1 303 ? 0.948 -44.344 -18.203 1 91.25 303 PRO A O 1
ATOM 2385 N N . LYS A 1 304 ? 2.529 -42.844 -18.375 1 90.56 304 LYS A N 1
ATOM 2386 C CA . LYS A 1 304 ? 3.561 -43.781 -17.906 1 90.56 304 LYS A CA 1
ATOM 2387 C C . LYS A 1 304 ? 4.41 -43.125 -16.797 1 90.56 304 LYS A C 1
ATOM 2389 O O . LYS A 1 304 ? 5.605 -43.406 -16.703 1 90.56 304 LYS A O 1
ATOM 2394 N N . LEU A 1 305 ? 3.787 -42.406 -16.031 1 94.12 305 LEU A N 1
ATOM 2395 C CA . LEU A 1 305 ? 4.543 -41.656 -15.055 1 94.12 305 LEU A CA 1
ATOM 2396 C C . LEU A 1 305 ? 5.008 -42.531 -13.906 1 94.12 305 LEU A C 1
ATOM 2398 O O . LEU A 1 305 ? 4.227 -43.344 -13.375 1 94.12 305 LEU A O 1
ATOM 2402 N N . ASP A 1 306 ? 6.281 -42.469 -13.609 1 93.94 306 ASP A N 1
ATOM 2403 C CA . ASP A 1 306 ? 6.828 -43.094 -12.406 1 93.94 306 ASP A CA 1
ATOM 2404 C C . ASP A 1 306 ? 7.98 -42.25 -11.844 1 93.94 306 ASP A C 1
ATOM 2406 O O . ASP A 1 306 ? 8.25 -41.156 -12.32 1 93.94 306 ASP A O 1
ATOM 2410 N N . LYS A 1 307 ? 8.594 -42.719 -10.805 1 94.62 307 LYS A N 1
ATOM 2411 C CA . LYS A 1 307 ? 9.594 -41.969 -10.039 1 94.62 307 LYS A CA 1
ATOM 2412 C C . LYS A 1 307 ? 10.828 -41.688 -10.891 1 94.62 307 LYS A C 1
ATOM 2414 O O . LYS A 1 307 ? 11.648 -40.844 -10.523 1 94.62 307 LYS A O 1
ATOM 2419 N N . THR A 1 308 ? 11.008 -42.344 -11.984 1 94.56 308 THR A N 1
ATOM 2420 C CA . THR A 1 308 ? 12.219 -42.156 -12.789 1 94.56 308 THR A CA 1
ATOM 2421 C C . THR A 1 308 ? 11.984 -41.156 -13.914 1 94.56 308 THR A C 1
ATOM 2423 O O . THR A 1 308 ? 12.922 -40.812 -14.625 1 94.56 308 THR A O 1
ATOM 2426 N N . ASP A 1 309 ? 10.75 -40.781 -14.094 1 93.75 309 ASP A N 1
ATOM 2427 C CA . ASP A 1 309 ? 10.414 -39.812 -15.156 1 93.75 309 ASP A CA 1
ATOM 2428 C C . ASP A 1 309 ? 11.117 -38.5 -14.945 1 93.75 309 ASP A C 1
ATOM 2430 O O . ASP A 1 309 ? 10.844 -37.781 -13.969 1 93.75 309 ASP A O 1
ATOM 2434 N N . LYS A 1 310 ? 11.906 -38.031 -15.844 1 90.75 310 LYS A N 1
ATOM 2435 C CA . LYS A 1 310 ? 12.734 -36.844 -15.703 1 90.75 310 LYS A CA 1
ATOM 2436 C C . LYS A 1 310 ? 11.93 -35.562 -16.031 1 90.75 310 LYS A C 1
ATOM 2438 O O . LYS A 1 310 ? 12.367 -34.469 -15.75 1 90.75 310 LYS A O 1
ATOM 2443 N N . THR A 1 311 ? 10.773 -35.781 -16.516 1 91.06 311 THR A N 1
ATOM 2444 C CA . THR A 1 311 ? 9.984 -34.625 -16.922 1 91.06 311 THR A CA 1
ATOM 2445 C C . THR A 1 311 ? 8.992 -34.219 -15.828 1 91.06 311 THR A C 1
ATOM 2447 O O . THR A 1 311 ? 8.25 -33.25 -15.969 1 91.06 311 THR A O 1
ATOM 2450 N N . TYR A 1 312 ? 8.977 -35 -14.789 1 95.19 312 TYR A N 1
ATOM 2451 C CA . TYR A 1 312 ? 8.055 -34.75 -13.688 1 95.19 312 TYR A CA 1
ATOM 2452 C C . TYR A 1 312 ? 8.805 -34.188 -12.477 1 95.19 312 TYR A C 1
ATOM 2454 O O . TYR A 1 312 ? 9.766 -34.812 -12.008 1 95.19 312 TYR A O 1
ATOM 2462 N N . THR A 1 313 ? 8.406 -33.094 -12 1 97 313 THR A N 1
ATOM 2463 C CA . THR A 1 313 ? 9.008 -32.438 -10.836 1 97 313 THR A CA 1
ATOM 2464 C C . THR A 1 313 ? 8.727 -33.25 -9.57 1 97 313 THR A C 1
ATOM 2466 O O . THR A 1 313 ? 7.637 -33.812 -9.398 1 97 313 THR A O 1
ATOM 2469 N N . HIS A 1 314 ? 9.703 -33.344 -8.688 1 97.75 314 HIS A N 1
ATOM 2470 C CA . HIS A 1 314 ? 9.539 -34.031 -7.398 1 97.75 314 HIS A CA 1
ATOM 2471 C C . HIS A 1 314 ? 9.367 -33 -6.27 1 97.75 314 HIS A C 1
ATOM 2473 O O . HIS A 1 314 ? 9.516 -31.797 -6.48 1 97.75 314 HIS A O 1
ATOM 2479 N N . VAL A 1 315 ? 8.938 -33.5 -5.09 1 97.12 315 VAL A N 1
ATOM 2480 C CA . VAL A 1 315 ? 8.781 -32.656 -3.91 1 97.12 315 VAL A CA 1
ATOM 2481 C C . VAL A 1 315 ? 10.148 -32.188 -3.439 1 97.12 315 VAL A C 1
ATOM 2483 O O . VAL A 1 315 ? 11.125 -32.938 -3.459 1 97.12 315 VAL A O 1
ATOM 2486 N N . ILE A 1 316 ? 10.289 -31.031 -3.033 1 93.94 316 ILE A N 1
ATOM 2487 C CA . ILE A 1 316 ? 11.523 -30.266 -2.891 1 93.94 316 ILE A CA 1
ATOM 2488 C C . ILE A 1 316 ? 12.383 -30.875 -1.782 1 93.94 316 ILE A C 1
ATOM 2490 O O . ILE A 1 316 ? 13.609 -30.938 -1.904 1 93.94 316 ILE A O 1
ATOM 2494 N N . HIS A 1 317 ? 11.742 -31.156 -0.603 1 90.75 317 HIS A N 1
ATOM 2495 C CA . HIS A 1 317 ? 12.547 -31.641 0.512 1 90.75 317 HIS A CA 1
ATOM 2496 C C . HIS A 1 317 ? 11.781 -32.688 1.319 1 90.75 317 HIS A C 1
ATOM 2498 O O . HIS A 1 317 ? 10.578 -32.875 1.13 1 90.75 317 HIS A O 1
ATOM 2504 N N . ASP A 1 318 ? 12.5 -33.281 2.244 1 94.69 318 ASP A N 1
ATOM 2505 C CA . ASP A 1 318 ? 12 -34.438 2.967 1 94.69 318 ASP A CA 1
ATOM 2506 C C . ASP A 1 318 ? 10.82 -34.062 3.857 1 94.69 318 ASP A C 1
ATOM 2508 O O . ASP A 1 318 ? 9.859 -34.844 3.967 1 94.69 318 ASP A O 1
ATOM 2512 N N . ARG A 1 319 ? 10.914 -33 4.48 1 94.12 319 ARG A N 1
ATOM 2513 C CA . ARG A 1 319 ? 9.828 -32.562 5.371 1 94.12 319 ARG A CA 1
ATOM 2514 C C . ARG A 1 319 ? 8.523 -32.406 4.605 1 94.12 319 ARG A C 1
ATOM 2516 O O . ARG A 1 319 ? 7.465 -32.844 5.066 1 94.12 319 ARG A O 1
ATOM 2523 N N . ALA A 1 320 ? 8.602 -31.719 3.484 1 95.5 320 ALA A N 1
ATOM 2524 C CA . ALA A 1 320 ? 7.414 -31.547 2.646 1 95.5 320 ALA A CA 1
ATOM 2525 C C . ALA A 1 320 ? 6.887 -32.906 2.17 1 95.5 320 ALA A C 1
ATOM 2527 O O . ALA A 1 320 ? 5.676 -33.125 2.182 1 95.5 320 ALA A O 1
ATOM 2528 N N . PHE A 1 321 ? 7.832 -33.812 1.764 1 97.44 321 PHE A N 1
ATOM 2529 C CA . PHE A 1 321 ? 7.453 -35.125 1.321 1 97.44 321 PHE A CA 1
ATOM 2530 C C . PHE A 1 321 ? 6.711 -35.875 2.424 1 97.44 321 PHE A C 1
ATOM 2532 O O . PHE A 1 321 ? 5.656 -36.469 2.18 1 97.44 321 PHE A O 1
ATOM 2539 N N . THR A 1 322 ? 7.258 -35.812 3.598 1 97.81 322 THR A N 1
ATOM 2540 C CA . THR A 1 322 ? 6.68 -36.5 4.734 1 97.81 322 THR A CA 1
ATOM 2541 C C . THR A 1 322 ? 5.285 -35.969 5.051 1 97.81 322 THR A C 1
ATOM 2543 O O . THR A 1 322 ? 4.352 -36.75 5.273 1 97.81 322 THR A O 1
ATOM 2546 N N . ASN A 1 323 ? 5.129 -34.719 5.07 1 97.06 323 ASN A N 1
ATOM 2547 C CA . ASN A 1 323 ? 3.844 -34.094 5.355 1 97.06 323 ASN A CA 1
ATOM 2548 C C . ASN A 1 323 ? 2.793 -34.469 4.316 1 97.06 323 ASN A C 1
ATOM 2550 O O . ASN A 1 323 ? 1.655 -34.812 4.668 1 97.06 323 ASN A O 1
ATOM 2554 N N . LEU A 1 324 ? 3.16 -34.438 3.08 1 98.31 324 LEU A N 1
ATOM 2555 C CA . LEU A 1 324 ? 2.24 -34.75 1.998 1 98.31 324 LEU A CA 1
ATOM 2556 C C . LEU A 1 324 ? 1.869 -36.25 2.031 1 98.31 324 LEU A C 1
ATOM 2558 O O . LEU A 1 324 ? 0.713 -36.594 1.794 1 98.31 324 LEU A O 1
ATOM 2562 N N . SER A 1 325 ? 2.891 -37.031 2.287 1 98.38 325 SER A N 1
ATOM 2563 C CA . SER A 1 325 ? 2.633 -38.469 2.41 1 98.38 325 SER A CA 1
ATOM 2564 C C . SER A 1 325 ? 1.658 -38.75 3.547 1 98.38 325 SER A C 1
ATOM 2566 O O . SER A 1 325 ? 0.823 -39.656 3.441 1 98.38 325 SER A O 1
ATOM 2568 N N . LYS A 1 326 ? 1.808 -38.031 4.602 1 98.19 326 LYS A N 1
ATOM 2569 C CA . LYS A 1 326 ? 0.9 -38.156 5.738 1 98.19 326 LYS A CA 1
ATOM 2570 C C . LYS A 1 326 ? -0.526 -37.781 5.352 1 98.19 326 LYS A C 1
ATOM 2572 O O . LYS A 1 326 ? -1.485 -38.438 5.785 1 98.19 326 LYS A O 1
ATOM 2577 N N . ILE A 1 327 ? -0.732 -36.75 4.57 1 98.44 327 ILE A N 1
ATOM 2578 C CA . ILE A 1 327 ? -2.051 -36.344 4.086 1 98.44 327 ILE A CA 1
ATOM 2579 C C . ILE A 1 327 ? -2.691 -37.5 3.326 1 98.44 327 ILE A C 1
ATOM 2581 O O . ILE A 1 327 ? -3.854 -37.844 3.562 1 98.44 327 ILE A O 1
ATOM 2585 N N . ILE A 1 328 ? -1.92 -38.156 2.48 1 98.56 328 ILE A N 1
ATOM 2586 C CA . ILE A 1 328 ? -2.404 -39.25 1.636 1 98.56 328 ILE A CA 1
ATOM 2587 C C . ILE A 1 328 ? -2.764 -40.438 2.5 1 98.56 328 ILE A C 1
ATOM 2589 O O . ILE A 1 328 ? -3.803 -41.062 2.295 1 98.56 328 ILE A O 1
ATOM 2593 N N . SER A 1 329 ? -1.934 -40.719 3.49 1 98.12 329 SER A N 1
ATOM 2594 C CA . SER A 1 329 ? -2.111 -41.938 4.285 1 98.12 329 SER A CA 1
ATOM 2595 C C . SER A 1 329 ? -3.234 -41.75 5.305 1 98.12 329 SER A C 1
ATOM 2597 O O . SER A 1 329 ? -3.811 -42.75 5.766 1 98.12 329 SER A O 1
ATOM 2599 N N . THR A 1 330 ? -3.582 -40.5 5.668 1 98.19 330 THR A N 1
ATOM 2600 C CA . THR A 1 330 ? -4.527 -40.312 6.762 1 98.19 330 THR A CA 1
ATOM 2601 C C . THR A 1 330 ? -5.848 -39.75 6.238 1 98.19 330 THR A C 1
ATOM 2603 O O . THR A 1 330 ? -6.75 -39.438 7.02 1 98.19 330 THR A O 1
ATOM 2606 N N . THR A 1 331 ? -5.922 -39.5 4.914 1 98.44 331 THR A N 1
ATOM 2607 C CA . THR A 1 331 ? -7.172 -39 4.359 1 98.44 331 THR A CA 1
ATOM 2608 C C . THR A 1 331 ? -8.312 -40 4.613 1 98.44 331 THR A C 1
ATOM 2610 O O . THR A 1 331 ? -8.109 -41.188 4.621 1 98.44 331 THR A O 1
ATOM 2613 N N . LYS A 1 332 ? -9.5 -39.469 4.871 1 98.06 332 LYS A N 1
ATOM 2614 C CA . LYS A 1 332 ? -10.703 -40.281 5.008 1 98.06 332 LYS A CA 1
ATOM 2615 C C . LYS A 1 332 ? -11.469 -40.344 3.691 1 98.06 332 LYS A C 1
ATOM 2617 O O . LYS A 1 332 ? -12.469 -41.062 3.588 1 98.06 332 LYS A O 1
ATOM 2622 N N . GLY A 1 333 ? -10.992 -39.562 2.697 1 98.12 333 GLY A N 1
ATOM 2623 C CA . GLY A 1 333 ? -11.539 -39.656 1.355 1 98.12 333 GLY A CA 1
ATOM 2624 C C . GLY A 1 333 ? -11.047 -40.875 0.596 1 98.12 333 GLY A C 1
ATOM 2625 O O . GLY A 1 333 ? -10.328 -41.719 1.151 1 98.12 333 GLY A O 1
ATOM 2626 N N . LYS A 1 334 ? -11.5 -40.969 -0.62 1 98.31 334 LYS A N 1
ATOM 2627 C CA . LYS A 1 334 ? -11.117 -42.125 -1.463 1 98.31 334 LYS A CA 1
ATOM 2628 C C . LYS A 1 334 ? -10.086 -41.688 -2.506 1 98.31 334 LYS A C 1
ATOM 2630 O O . LYS A 1 334 ? -10.344 -40.812 -3.334 1 98.31 334 LYS A O 1
ATOM 2635 N N . ILE A 1 335 ? -8.891 -42.312 -2.443 1 98.56 335 ILE A N 1
ATOM 2636 C CA . ILE A 1 335 ? -7.895 -42.062 -3.48 1 98.56 335 ILE A CA 1
ATOM 2637 C C . ILE A 1 335 ? -8.336 -42.75 -4.781 1 98.56 335 ILE A C 1
ATOM 2639 O O . ILE A 1 335 ? -8.453 -43.969 -4.852 1 98.56 335 ILE A O 1
ATOM 2643 N N . ILE A 1 336 ? -8.531 -42 -5.805 1 98.19 336 ILE A N 1
ATOM 2644 C CA . ILE A 1 336 ? -9.094 -42.562 -7.035 1 98.19 336 ILE A CA 1
ATOM 2645 C C . ILE A 1 336 ? -8.055 -42.469 -8.156 1 98.19 336 ILE A C 1
ATOM 2647 O O . ILE A 1 336 ? -8.203 -43.125 -9.188 1 98.19 336 ILE A O 1
ATOM 2651 N N . VAL A 1 337 ? -7.117 -41.656 -8.023 1 97.62 337 VAL A N 1
ATOM 2652 C CA . VAL A 1 337 ? -5.945 -41.594 -8.891 1 97.62 337 VAL A CA 1
ATOM 2653 C C . VAL A 1 337 ? -4.688 -41.438 -8.039 1 97.62 337 VAL A C 1
ATOM 2655 O O . VAL A 1 337 ? -4.688 -40.719 -7.035 1 97.62 337 VAL A O 1
ATOM 2658 N N . GLY A 1 338 ? -3.602 -42.125 -8.414 1 97.25 338 GLY A N 1
ATOM 2659 C CA . GLY A 1 338 ? -2.311 -41.938 -7.781 1 97.25 338 GLY A CA 1
ATOM 2660 C C . GLY A 1 338 ? -2.219 -42.531 -6.391 1 97.25 338 GLY A C 1
ATOM 2661 O O . GLY A 1 338 ? -2.682 -43.656 -6.164 1 97.25 338 GLY A O 1
ATOM 2662 N N . GLY A 1 339 ? -1.553 -41.844 -5.473 1 96.69 339 GLY A N 1
ATOM 2663 C CA . GLY A 1 339 ? -1.326 -42.312 -4.117 1 96.69 339 GLY A CA 1
ATOM 2664 C C . GLY A 1 339 ? 0.065 -42.875 -3.912 1 96.69 339 GLY A C 1
ATOM 2665 O O . GLY A 1 339 ? 0.507 -43.062 -2.773 1 96.69 339 GLY A O 1
ATOM 2666 N N . GLU A 1 340 ? 0.786 -43.062 -4.98 1 96.75 340 GLU A N 1
ATOM 2667 C CA . GLU A 1 340 ? 2.133 -43.625 -4.891 1 96.75 340 GLU A CA 1
ATOM 2668 C C . GLU A 1 340 ? 3.127 -42.594 -4.395 1 96.75 340 GLU A C 1
ATOM 2670 O O . GLU A 1 340 ? 3.068 -41.406 -4.801 1 96.75 340 GLU A O 1
ATOM 2675 N N . THR A 1 341 ? 3.928 -42.969 -3.504 1 97.81 341 THR A N 1
ATOM 2676 C CA . THR A 1 341 ? 4.988 -42.094 -2.988 1 97.81 341 THR A CA 1
ATOM 2677 C C . THR A 1 341 ? 6.309 -42.844 -2.918 1 97.81 341 THR A C 1
ATOM 2679 O O . THR A 1 341 ? 6.324 -44.094 -2.789 1 97.81 341 THR A O 1
ATOM 2682 N N . ASP A 1 342 ? 7.395 -42.188 -3.096 1 98.06 342 ASP A N 1
ATOM 2683 C CA . ASP A 1 342 ? 8.742 -42.719 -2.936 1 98.06 342 ASP A CA 1
ATOM 2684 C C . ASP A 1 342 ? 9.633 -41.781 -2.16 1 98.06 342 ASP A C 1
ATOM 2686 O O . ASP A 1 342 ? 10.062 -40.75 -2.693 1 98.06 342 ASP A O 1
ATOM 2690 N N . PRO A 1 343 ? 9.953 -42.031 -0.914 1 96.94 343 PRO A N 1
ATOM 2691 C CA . PRO A 1 343 ? 10.734 -41.125 -0.079 1 96.94 343 PRO A CA 1
ATOM 2692 C C . PRO A 1 343 ? 12.148 -40.906 -0.602 1 96.94 343 PRO A C 1
ATOM 2694 O O . PRO A 1 343 ? 12.727 -39.844 -0.423 1 96.94 343 PRO A O 1
ATOM 2697 N N . GLU A 1 344 ? 12.742 -41.906 -1.285 1 95.81 344 GLU A N 1
ATOM 2698 C CA . GLU A 1 344 ? 14.117 -41.844 -1.756 1 95.81 344 GLU A CA 1
ATOM 2699 C C . GLU A 1 344 ? 14.281 -40.75 -2.814 1 95.81 344 GLU A C 1
ATOM 2701 O O . GLU A 1 344 ? 15.297 -40.062 -2.848 1 95.81 344 GLU A O 1
ATOM 2706 N N . THR A 1 345 ? 13.336 -40.625 -3.648 1 96.06 345 THR A N 1
ATOM 2707 C CA . THR A 1 345 ? 13.406 -39.656 -4.73 1 96.06 345 THR A CA 1
ATOM 2708 C C . THR A 1 345 ? 12.453 -38.469 -4.469 1 96.06 345 THR A C 1
ATOM 2710 O O . THR A 1 345 ? 12.336 -37.562 -5.289 1 96.06 345 THR A O 1
ATOM 2713 N N . ARG A 1 346 ? 11.711 -38.531 -3.365 1 97.5 346 ARG A N 1
ATOM 2714 C CA . ARG A 1 346 ? 10.688 -37.562 -2.984 1 97.5 346 ARG A CA 1
ATOM 2715 C C . ARG A 1 346 ? 9.602 -37.438 -4.051 1 97.5 346 ARG A C 1
ATOM 2717 O O . ARG A 1 346 ? 9.094 -36.375 -4.332 1 97.5 346 ARG A O 1
ATOM 2724 N N . TYR A 1 347 ? 9.398 -38.594 -4.723 1 97.94 347 TYR A N 1
ATOM 2725 C CA . TYR A 1 347 ? 8.359 -38.688 -5.742 1 97.94 347 TYR A CA 1
ATOM 2726 C C . TYR A 1 347 ? 6.992 -38.906 -5.109 1 97.94 347 TYR A C 1
ATOM 2728 O O . TYR A 1 347 ? 6.836 -39.75 -4.219 1 97.94 347 TYR A O 1
ATOM 2736 N N . ILE A 1 348 ? 6.059 -38.156 -5.492 1 98.5 348 ILE A N 1
ATOM 2737 C CA . ILE A 1 348 ? 4.645 -38.344 -5.199 1 98.5 348 ILE A CA 1
ATOM 2738 C C . ILE A 1 348 ? 3.834 -38.25 -6.492 1 98.5 348 ILE A C 1
ATOM 2740 O O . ILE A 1 348 ? 3.922 -37.25 -7.215 1 98.5 348 ILE A O 1
ATOM 2744 N N . ALA A 1 349 ? 3.148 -39.25 -6.801 1 98.12 349 ALA A N 1
ATOM 2745 C CA . ALA A 1 349 ? 2.322 -39.25 -8.008 1 98.12 349 ALA A CA 1
ATOM 2746 C C . ALA A 1 349 ? 1.168 -38.281 -7.879 1 98.12 349 ALA A C 1
ATOM 2748 O O . ALA A 1 349 ? 0.673 -38.031 -6.777 1 98.12 349 ALA A O 1
ATOM 2749 N N . PRO A 1 350 ? 0.739 -37.625 -9.039 1 98.38 350 PRO A N 1
ATOM 2750 C CA . PRO A 1 350 ? -0.52 -36.906 -8.969 1 98.38 350 PRO A CA 1
ATOM 2751 C C . PRO A 1 350 ? -1.646 -37.688 -8.32 1 98.38 350 PRO A C 1
ATOM 2753 O O . PRO A 1 350 ? -1.983 -38.781 -8.781 1 98.38 350 PRO A O 1
ATOM 2756 N N . THR A 1 351 ? -2.164 -37.156 -7.246 1 98.81 351 THR A N 1
ATOM 2757 C CA . THR A 1 351 ? -3.113 -37.906 -6.422 1 98.81 351 THR A CA 1
ATOM 2758 C C . THR A 1 351 ? -4.434 -37.156 -6.305 1 98.81 351 THR A C 1
ATOM 2760 O O . THR A 1 351 ? -4.449 -35.969 -5.98 1 98.81 351 THR A O 1
ATOM 2763 N N . VAL A 1 352 ? -5.504 -37.812 -6.633 1 98.88 352 VAL A N 1
ATOM 2764 C CA . VAL A 1 352 ? -6.84 -37.25 -6.48 1 98.88 352 VAL A CA 1
ATOM 2765 C C . VAL A 1 352 ? -7.574 -37.969 -5.348 1 98.88 352 VAL A C 1
ATOM 2767 O O . VAL A 1 352 ? -7.668 -39.188 -5.336 1 98.88 352 VAL A O 1
ATOM 2770 N N . ILE A 1 353 ? -8.039 -37.219 -4.395 1 98.81 353 ILE A N 1
ATOM 2771 C CA . ILE A 1 353 ? -8.812 -37.781 -3.277 1 98.81 353 ILE A CA 1
ATOM 2772 C C . ILE A 1 353 ? -10.266 -37.344 -3.398 1 98.81 353 ILE A C 1
ATOM 2774 O O . ILE A 1 353 ? -10.586 -36.156 -3.25 1 98.81 353 ILE A O 1
ATOM 2778 N N . ASP A 1 354 ? -11.164 -38.25 -3.635 1 98.5 354 ASP A N 1
ATOM 2779 C CA . ASP A 1 354 ? -12.586 -38 -3.852 1 98.5 354 ASP A CA 1
ATOM 2780 C C . ASP A 1 354 ? -13.367 -38.094 -2.547 1 98.5 354 ASP A C 1
ATOM 2782 O O . ASP A 1 354 ? -12.922 -38.75 -1.598 1 98.5 354 ASP A O 1
ATOM 2786 N N . ASN A 1 355 ? -14.492 -37.344 -2.48 1 96.94 355 ASN A N 1
ATOM 2787 C CA . ASN A 1 355 ? -15.438 -37.406 -1.375 1 96.94 355 ASN A CA 1
ATOM 2788 C C . ASN A 1 355 ? -14.789 -37 -0.055 1 96.94 355 ASN A C 1
ATOM 2790 O O . ASN A 1 355 ? -14.891 -37.719 0.938 1 96.94 355 ASN A O 1
ATOM 2794 N N . VAL A 1 356 ? -14.109 -35.938 -0.112 1 97.38 356 VAL A N 1
ATOM 2795 C CA . VAL A 1 356 ? -13.453 -35.406 1.079 1 97.38 356 VAL A CA 1
ATOM 2796 C C . VAL A 1 356 ? -14.398 -34.469 1.822 1 97.38 356 VAL A C 1
ATOM 2798 O O . VAL A 1 356 ? -15.25 -33.812 1.206 1 97.38 356 VAL A O 1
ATOM 2801 N N . SER A 1 357 ? -14.305 -34.5 3.178 1 96.38 357 SER A N 1
ATOM 2802 C CA . SER A 1 357 ? -15 -33.531 4.016 1 96.38 357 SER A CA 1
ATOM 2803 C C . SER A 1 357 ? -14.086 -32.375 4.398 1 96.38 357 SER A C 1
ATOM 2805 O O . SER A 1 357 ? -12.883 -32.406 4.125 1 96.38 357 SER A O 1
ATOM 2807 N N . TRP A 1 358 ? -14.641 -31.359 5.004 1 95.88 358 TRP A N 1
ATOM 2808 C CA . TRP A 1 358 ? -13.875 -30.172 5.387 1 95.88 358 TRP A CA 1
ATOM 2809 C C . TRP A 1 358 ? -12.883 -30.5 6.492 1 95.88 358 TRP A C 1
ATOM 2811 O O . TRP A 1 358 ? -11.922 -29.75 6.715 1 95.88 358 TRP A O 1
ATOM 2821 N N . ASP A 1 359 ? -13.008 -31.578 7.184 1 95.75 359 ASP A N 1
ATOM 2822 C CA . ASP A 1 359 ? -12.125 -31.953 8.289 1 95.75 359 ASP A CA 1
ATOM 2823 C C . ASP A 1 359 ? -11.039 -32.938 7.816 1 95.75 359 ASP A C 1
ATOM 2825 O O . ASP A 1 359 ? -10.211 -33.375 8.617 1 95.75 359 ASP A O 1
ATOM 2829 N N . ASP A 1 360 ? -11.086 -33.25 6.559 1 97.75 360 ASP A N 1
ATOM 2830 C CA . ASP A 1 360 ? -10.109 -34.188 5.988 1 97.75 360 ASP A CA 1
ATOM 2831 C C . ASP A 1 360 ? -8.688 -33.625 6.109 1 97.75 360 ASP A C 1
ATOM 2833 O O . ASP A 1 360 ? -8.492 -32.406 6.141 1 97.75 360 ASP A O 1
ATOM 2837 N N . SER A 1 361 ? -7.684 -34.531 6.18 1 97.62 361 SER A N 1
ATOM 2838 C CA . SER A 1 361 ? -6.277 -34.125 6.277 1 97.62 361 SER A CA 1
ATOM 2839 C C . SER A 1 361 ? -5.879 -33.219 5.129 1 97.62 361 SER A C 1
ATOM 2841 O O . SER A 1 361 ? -5.051 -32.312 5.309 1 97.62 361 SER A O 1
ATOM 2843 N N . SER A 1 362 ? -6.516 -33.406 3.967 1 98.06 362 SER A N 1
ATOM 2844 C CA . SER A 1 362 ? -6.18 -32.625 2.779 1 98.06 362 SER A CA 1
ATOM 2845 C C . SER A 1 362 ? -6.824 -31.25 2.82 1 98.06 362 SER A C 1
ATOM 2847 O O . SER A 1 362 ? -6.535 -30.391 1.979 1 98.06 362 SER A O 1
ATOM 2849 N N . MET A 1 363 ? -7.672 -30.938 3.811 1 97.38 363 MET A N 1
ATOM 2850 C CA . MET A 1 363 ? -8.445 -29.703 3.801 1 97.38 363 MET A CA 1
ATOM 2851 C C . MET A 1 363 ? -8.039 -28.781 4.953 1 97.38 363 MET A C 1
ATOM 2853 O O . MET A 1 363 ? -8.578 -27.688 5.109 1 97.38 363 MET A O 1
ATOM 2857 N N . LYS A 1 364 ? -7.016 -29.125 5.734 1 93.69 364 LYS A N 1
ATOM 2858 C CA . LYS A 1 364 ? -6.633 -28.391 6.941 1 93.69 364 LYS A CA 1
ATOM 2859 C C . LYS A 1 364 ? -5.836 -27.141 6.59 1 93.69 364 LYS A C 1
ATOM 2861 O O . LYS A 1 364 ? -5.934 -26.125 7.285 1 93.69 364 LYS A O 1
ATOM 2866 N N . GLY A 1 365 ? -5.078 -27.141 5.578 1 93 365 GLY A N 1
ATOM 2867 C CA . GLY A 1 365 ? -4.273 -26.031 5.094 1 93 365 GLY A CA 1
ATOM 2868 C C . GLY A 1 365 ? -3.859 -26.172 3.643 1 93 365 GLY A C 1
ATOM 2869 O O . GLY A 1 365 ? -4.238 -27.156 2.982 1 93 365 GLY A O 1
ATOM 2870 N N . GLU A 1 366 ? -3.143 -25.203 3.182 1 94.5 366 GLU A N 1
ATOM 2871 C CA . GLU A 1 366 ? -2.635 -25.281 1.815 1 94.5 366 GLU A CA 1
ATOM 2872 C C . GLU A 1 366 ? -1.822 -26.562 1.6 1 94.5 366 GLU A C 1
ATOM 2874 O O . GLU A 1 366 ? -0.929 -26.875 2.389 1 94.5 366 GLU A O 1
ATOM 2879 N N . ILE A 1 367 ? -2.084 -27.234 0.565 1 96.75 367 ILE A N 1
ATOM 2880 C CA . ILE A 1 367 ? -1.483 -28.531 0.317 1 96.75 367 ILE A CA 1
ATOM 2881 C C . ILE A 1 367 ? -0.054 -28.359 -0.191 1 96.75 367 ILE A C 1
ATOM 2883 O O . ILE A 1 367 ? 0.876 -28.984 0.325 1 96.75 367 ILE A O 1
ATOM 2887 N N . PHE A 1 368 ? 0.084 -27.516 -1.188 1 97 368 PHE A N 1
ATOM 2888 C CA . PHE A 1 368 ? 1.394 -27.219 -1.755 1 97 368 PHE A CA 1
ATOM 2889 C C . PHE A 1 368 ? 2.105 -28.484 -2.18 1 97 368 PHE A C 1
ATOM 2891 O O . PHE A 1 368 ? 3.268 -28.703 -1.826 1 97 368 PHE A O 1
ATOM 2898 N N . GLY A 1 369 ? 1.465 -29.359 -2.902 1 98.06 369 GLY A N 1
ATOM 2899 C CA . GLY A 1 369 ? 1.891 -30.656 -3.424 1 98.06 369 GLY A CA 1
ATOM 2900 C C . GLY A 1 369 ? 0.898 -31.266 -4.398 1 98.06 369 GLY A C 1
ATOM 2901 O O . GLY A 1 369 ? -0.159 -30.672 -4.656 1 98.06 369 GLY A O 1
ATOM 2902 N N . PRO A 1 370 ? 1.246 -32.375 -4.957 1 98.44 370 PRO A N 1
ATOM 2903 C CA . PRO A 1 370 ? 0.439 -32.938 -6.051 1 98.44 370 PRO A CA 1
ATOM 2904 C C . PRO A 1 370 ? -0.739 -33.781 -5.555 1 98.44 370 PRO A C 1
ATOM 2906 O O . PRO A 1 370 ? -0.891 -34.938 -5.953 1 98.44 370 PRO A O 1
ATOM 2909 N N . ILE A 1 371 ? -1.582 -33.156 -4.738 1 98.88 371 ILE A N 1
ATOM 2910 C CA . ILE A 1 371 ? -2.785 -33.781 -4.184 1 98.88 371 ILE A CA 1
ATOM 2911 C C . ILE A 1 371 ? -3.994 -32.875 -4.477 1 98.88 371 ILE A C 1
ATOM 2913 O O . ILE A 1 371 ? -3.963 -31.672 -4.227 1 98.88 371 ILE A O 1
ATOM 2917 N N . LEU A 1 372 ? -5.062 -33.406 -5.02 1 98.88 372 LEU A N 1
ATOM 2918 C CA . LEU A 1 372 ? -6.27 -32.656 -5.352 1 98.88 372 LEU A CA 1
ATOM 2919 C C . LEU A 1 372 ? -7.488 -33.281 -4.66 1 98.88 372 LEU A C 1
ATOM 2921 O O . LEU A 1 372 ? -8.055 -34.25 -5.129 1 98.88 372 LEU A O 1
ATOM 2925 N N . PRO A 1 373 ? -7.926 -32.719 -3.59 1 98.81 373 PRO A N 1
ATOM 2926 C CA . PRO A 1 373 ? -9.18 -33.156 -2.971 1 98.81 373 PRO A CA 1
ATOM 2927 C C . PRO A 1 373 ? -10.414 -32.625 -3.713 1 98.81 373 PRO A C 1
ATOM 2929 O O . PRO A 1 373 ? -10.406 -31.5 -4.211 1 98.81 373 PRO A O 1
ATOM 2932 N N . ILE A 1 374 ? -11.453 -33.406 -3.752 1 98.81 374 ILE A N 1
ATOM 2933 C CA . ILE A 1 374 ? -12.711 -33.062 -4.406 1 98.81 374 ILE A CA 1
ATOM 2934 C C . ILE A 1 374 ? -13.852 -33.125 -3.389 1 98.81 374 ILE A C 1
ATOM 2936 O O . ILE A 1 374 ? -14.055 -34.125 -2.727 1 98.81 374 ILE A O 1
ATOM 2940 N N . LEU A 1 375 ? -14.5 -32.062 -3.254 1 98.31 375 LEU A N 1
ATOM 2941 C CA . LEU A 1 375 ? -15.719 -31.969 -2.465 1 98.31 375 LEU A CA 1
ATOM 2942 C C . LEU A 1 375 ? -16.938 -31.844 -3.371 1 98.31 375 LEU A C 1
ATOM 2944 O O . LEU A 1 375 ? -16.875 -31.219 -4.43 1 98.31 375 LEU A O 1
ATOM 2948 N N . THR A 1 376 ? -18.016 -32.438 -2.963 1 97.62 376 THR A N 1
ATOM 2949 C CA . THR A 1 376 ? -19.281 -32.281 -3.656 1 97.62 376 THR A CA 1
ATOM 2950 C C . THR A 1 376 ? -20.188 -31.312 -2.9 1 97.62 376 THR A C 1
ATOM 2952 O O . THR A 1 376 ? -20.094 -31.188 -1.679 1 97.62 376 THR A O 1
ATOM 2955 N N . TYR A 1 377 ? -21 -30.609 -3.643 1 97 377 TYR A N 1
ATOM 2956 C CA . TYR A 1 377 ? -21.953 -29.734 -2.967 1 97 377 TYR A CA 1
ATOM 2957 C C . TYR A 1 377 ? -23.328 -29.828 -3.619 1 97 377 TYR A C 1
ATOM 2959 O O . TYR A 1 377 ? -23.453 -30.219 -4.785 1 97 377 TYR A O 1
ATOM 2967 N N . ASP A 1 378 ? -24.391 -29.562 -2.852 1 96.19 378 ASP A N 1
ATOM 2968 C CA . ASP A 1 378 ? -25.766 -29.453 -3.338 1 96.19 378 ASP A CA 1
ATOM 2969 C C . ASP A 1 378 ? -26.156 -28 -3.564 1 96.19 378 ASP A C 1
ATOM 2971 O O . ASP A 1 378 ? -26.562 -27.625 -4.664 1 96.19 378 ASP A O 1
ATOM 2975 N N . LYS A 1 379 ? -25.969 -27.219 -2.5 1 95.94 379 LYS A N 1
ATOM 2976 C CA . LYS A 1 379 ? -26.234 -25.781 -2.557 1 95.94 379 LYS A CA 1
ATOM 2977 C C . LYS A 1 379 ? -24.938 -24.984 -2.469 1 95.94 379 LYS A C 1
ATOM 2979 O O . LYS A 1 379 ? -24.188 -25.125 -1.502 1 95.94 379 LYS A O 1
ATOM 2984 N N . LEU A 1 380 ? -24.734 -24.125 -3.48 1 96.94 380 LEU A N 1
ATOM 2985 C CA . LEU A 1 380 ? -23.531 -23.312 -3.529 1 96.94 380 LEU A CA 1
ATOM 2986 C C . LEU A 1 380 ? -23.375 -22.484 -2.256 1 96.94 380 LEU A C 1
ATOM 2988 O O . LEU A 1 380 ? -22.281 -22.328 -1.732 1 96.94 380 LEU A O 1
ATOM 2992 N N . THR A 1 381 ? -24.469 -21.953 -1.69 1 95.94 381 THR A N 1
ATOM 2993 C CA . THR A 1 381 ? -24.469 -21.078 -0.523 1 95.94 381 THR A CA 1
ATOM 2994 C C . THR A 1 381 ? -23.859 -21.766 0.682 1 95.94 381 THR A C 1
ATOM 2996 O O . THR A 1 381 ? -23.172 -21.141 1.49 1 95.94 381 THR A O 1
ATOM 2999 N N . ASP A 1 382 ? -24.125 -23.047 0.819 1 96.12 382 ASP A N 1
ATOM 3000 C CA . ASP A 1 382 ? -23.578 -23.797 1.934 1 96.12 382 ASP A CA 1
ATOM 3001 C C . ASP A 1 382 ? -22.062 -23.938 1.808 1 96.12 382 ASP A C 1
ATOM 3003 O O . ASP A 1 382 ? -21.328 -23.812 2.797 1 96.12 382 ASP A O 1
ATOM 3007 N N . SER A 1 383 ? -21.594 -24.203 0.602 1 95.69 383 SER A N 1
ATOM 3008 C CA . SER A 1 383 ? -20.156 -24.312 0.349 1 95.69 383 SER A CA 1
ATOM 3009 C C . SER A 1 383 ? -19.438 -22.984 0.627 1 95.69 383 SER A C 1
ATOM 3011 O O . SER A 1 383 ? -18.344 -22.984 1.188 1 95.69 383 SER A O 1
ATOM 3013 N N . LEU A 1 384 ? -20.062 -21.906 0.186 1 96.75 384 LEU A N 1
ATOM 3014 C CA . LEU A 1 384 ? -19.469 -20.594 0.411 1 96.75 384 LEU A CA 1
ATOM 3015 C C . LEU A 1 384 ? -19.344 -20.297 1.902 1 96.75 384 LEU A C 1
ATOM 3017 O O . LEU A 1 384 ? -18.328 -19.766 2.352 1 96.75 384 LEU A O 1
ATOM 3021 N N . ARG A 1 385 ? -20.344 -20.641 2.693 1 95.31 385 ARG A N 1
ATOM 3022 C CA . ARG A 1 385 ? -20.297 -20.469 4.145 1 95.31 385 ARG A CA 1
ATOM 3023 C C . ARG A 1 385 ? -19.141 -21.281 4.75 1 95.31 385 ARG A C 1
ATOM 3025 O O . ARG A 1 385 ? -18.438 -20.797 5.633 1 95.31 385 ARG A O 1
ATOM 3032 N N . ASP A 1 386 ? -19 -22.484 4.27 1 95.69 386 ASP A N 1
ATOM 3033 C CA . ASP A 1 386 ? -17.938 -23.344 4.766 1 95.69 386 ASP A CA 1
ATOM 3034 C C . ASP A 1 386 ? -16.562 -22.766 4.434 1 95.69 386 ASP A C 1
ATOM 3036 O O . ASP A 1 386 ? -15.625 -22.875 5.234 1 95.69 386 ASP A O 1
ATOM 3040 N N . ILE A 1 387 ? -16.453 -22.25 3.277 1 95.81 387 ILE A N 1
ATOM 3041 C CA . ILE A 1 387 ? -15.18 -21.656 2.873 1 95.81 387 ILE A CA 1
ATOM 3042 C C . ILE A 1 387 ? -14.852 -20.469 3.777 1 95.81 387 ILE A C 1
ATOM 3044 O O . ILE A 1 387 ? -13.727 -20.344 4.27 1 95.81 387 ILE A O 1
ATOM 3048 N N . ILE A 1 388 ? -15.797 -19.562 4.008 1 94.19 388 ILE A N 1
ATOM 3049 C CA . ILE A 1 388 ? -15.586 -18.391 4.859 1 94.19 388 ILE A CA 1
ATOM 3050 C C . ILE A 1 388 ? -15.172 -18.844 6.258 1 94.19 388 ILE A C 1
ATOM 3052 O O . ILE A 1 388 ? -14.289 -18.234 6.875 1 94.19 388 ILE A O 1
ATOM 3056 N N . ARG A 1 389 ? -15.711 -19.891 6.68 1 92.56 389 ARG A N 1
ATOM 3057 C CA . ARG A 1 389 ? -15.469 -20.391 8.023 1 92.56 389 ARG A CA 1
ATOM 3058 C C . ARG A 1 389 ? -14.078 -21.016 8.133 1 92.56 389 ARG A C 1
ATOM 3060 O O . ARG A 1 389 ? -13.406 -20.875 9.156 1 92.56 389 ARG A O 1
ATOM 3067 N N . ASN A 1 390 ? -13.633 -21.609 7.066 1 91.56 390 ASN A N 1
ATOM 3068 C CA . ASN A 1 390 ? -12.43 -22.438 7.164 1 91.56 390 ASN A CA 1
ATOM 3069 C C . ASN A 1 390 ? -11.234 -21.75 6.504 1 91.56 390 ASN A C 1
ATOM 3071 O O . ASN A 1 390 ? -10.109 -21.859 6.98 1 91.56 390 ASN A O 1
ATOM 3075 N N . HIS A 1 391 ? -11.469 -21.094 5.445 1 90.31 391 HIS A N 1
ATOM 3076 C CA . HIS A 1 391 ? -10.391 -20.594 4.605 1 90.31 391 HIS A CA 1
ATOM 3077 C C . HIS A 1 391 ? -10.797 -19.297 3.898 1 90.31 391 HIS A C 1
ATOM 3079 O O . HIS A 1 391 ? -10.734 -19.219 2.672 1 90.31 391 HIS A O 1
ATOM 3085 N N . ASP A 1 392 ? -11.078 -18.297 4.543 1 88.88 392 ASP A N 1
ATOM 3086 C CA . ASP A 1 392 ? -11.805 -17.094 4.164 1 88.88 392 ASP A CA 1
ATOM 3087 C C . ASP A 1 392 ? -11.062 -16.328 3.07 1 88.88 392 ASP A C 1
ATOM 3089 O O . ASP A 1 392 ? -11.688 -15.742 2.182 1 88.88 392 ASP A O 1
ATOM 3093 N N . THR A 1 393 ? -9.734 -16.234 2.959 1 96.06 393 THR A N 1
ATOM 3094 C CA . THR A 1 393 ? -9.016 -15.336 2.062 1 96.06 393 THR A CA 1
ATOM 3095 C C . THR A 1 393 ? -7.926 -16.094 1.304 1 96.06 393 THR A C 1
ATOM 3097 O O . THR A 1 393 ? -6.734 -15.836 1.5 1 96.06 393 THR A O 1
ATOM 3100 N N . PRO A 1 394 ? -8.414 -16.875 0.278 1 97.69 394 PRO A N 1
ATOM 3101 C CA . PRO A 1 394 ? -7.414 -17.578 -0.532 1 97.69 394 PRO A CA 1
ATOM 3102 C C . PRO A 1 394 ? -6.625 -16.641 -1.443 1 97.69 394 PRO A C 1
ATOM 3104 O O . PRO A 1 394 ? -7.066 -15.523 -1.707 1 97.69 394 PRO A O 1
ATOM 3107 N N . LEU A 1 395 ? -5.488 -17.047 -1.908 1 98 395 LEU A N 1
ATOM 3108 C CA . LEU A 1 395 ? -4.664 -16.234 -2.801 1 98 395 LEU A CA 1
ATOM 3109 C C . LEU A 1 395 ? -5.297 -16.141 -4.184 1 98 395 LEU A C 1
ATOM 3111 O O . LEU A 1 395 ? -5.191 -15.109 -4.848 1 98 395 LEU A O 1
ATOM 3115 N N . ALA A 1 396 ? -5.906 -17.266 -4.574 1 98.06 396 ALA A N 1
ATOM 3116 C CA . ALA A 1 396 ? -6.613 -17.297 -5.852 1 98.06 396 ALA A CA 1
ATOM 3117 C C . ALA A 1 396 ? -7.926 -18.078 -5.734 1 98.06 396 ALA A C 1
ATOM 3119 O O . ALA A 1 396 ? -8.117 -18.844 -4.793 1 98.06 396 ALA A O 1
ATOM 3120 N N . GLN A 1 397 ? -8.812 -17.828 -6.59 1 97.94 397 GLN A N 1
ATOM 3121 C CA . GLN A 1 397 ? -10.023 -18.625 -6.723 1 97.94 397 GLN A CA 1
ATOM 3122 C C . GLN A 1 397 ? -10.391 -18.828 -8.188 1 97.94 397 GLN A C 1
ATOM 3124 O O . GLN A 1 397 ? -10.164 -17.938 -9.023 1 97.94 397 GLN A O 1
ATOM 3129 N N . TYR A 1 398 ? -10.922 -19.922 -8.484 1 98.69 398 TYR A N 1
ATOM 3130 C CA . TYR A 1 398 ? -11.234 -20.328 -9.852 1 98.69 398 TYR A CA 1
ATOM 3131 C C . TYR A 1 398 ? -12.703 -20.734 -9.977 1 98.69 398 TYR A C 1
ATOM 3133 O O . TYR A 1 398 ? -13.25 -21.391 -9.086 1 98.69 398 TYR A O 1
ATOM 3141 N N . VAL A 1 399 ? -13.32 -20.266 -11.039 1 98.75 399 VAL A N 1
ATOM 3142 C CA . VAL A 1 399 ? -14.719 -20.609 -11.289 1 98.75 399 VAL A CA 1
ATOM 3143 C C . VAL A 1 399 ? -14.891 -21.109 -12.719 1 98.75 399 VAL A C 1
ATOM 3145 O O . VAL A 1 399 ? -14.422 -20.469 -13.672 1 98.75 399 VAL A O 1
ATOM 3148 N N . PHE A 1 400 ? -15.516 -22.219 -12.859 1 98.69 400 PHE A N 1
ATOM 3149 C CA . PHE A 1 400 ? -15.773 -22.781 -14.172 1 98.69 400 PHE A CA 1
ATOM 3150 C C . PHE A 1 400 ? -17.266 -22.812 -14.461 1 98.69 400 PHE A C 1
ATOM 3152 O O . PHE A 1 400 ? -18.062 -23.281 -13.633 1 98.69 400 PHE A O 1
ATOM 3159 N N . THR A 1 401 ? -17.656 -22.359 -15.57 1 98.31 401 THR A N 1
ATOM 3160 C CA . THR A 1 401 ? -19.047 -22.25 -15.977 1 98.31 401 THR A CA 1
ATOM 3161 C C . THR A 1 401 ? -19.188 -22.391 -17.484 1 98.31 401 THR A C 1
ATOM 3163 O O . THR A 1 401 ? -18.281 -22.016 -18.234 1 98.31 401 THR A O 1
ATOM 3166 N N . SER A 1 402 ? -20.266 -23.047 -17.922 1 97.5 402 SER A N 1
ATOM 3167 C CA . SER A 1 402 ? -20.609 -23.062 -19.344 1 97.5 402 SER A CA 1
ATOM 3168 C C . SER A 1 402 ? -21.484 -21.859 -19.703 1 97.5 402 SER A C 1
ATOM 3170 O O . SER A 1 402 ? -21.719 -21.578 -20.891 1 97.5 402 SER A O 1
ATOM 3172 N N . GLY A 1 403 ? -21.969 -21.156 -18.672 1 96.12 403 GLY A N 1
ATOM 3173 C CA . GLY A 1 403 ? -22.797 -19.969 -18.875 1 96.12 403 GLY A CA 1
ATOM 3174 C C . GLY A 1 403 ? -21.984 -18.703 -19.047 1 96.12 403 GLY A C 1
ATOM 3175 O O . GLY A 1 403 ? -20.844 -18.734 -19.5 1 96.12 403 GLY A O 1
ATOM 3176 N N . SER A 1 404 ? -22.594 -17.594 -18.734 1 95.81 404 SER A N 1
ATOM 3177 C CA . SER A 1 404 ? -21.938 -16.297 -18.859 1 95.81 404 SER A CA 1
ATOM 3178 C C . SER A 1 404 ? -20.797 -16.156 -17.859 1 95.81 404 SER A C 1
ATOM 3180 O O . SER A 1 404 ? -20.922 -16.562 -16.703 1 95.81 404 SER A O 1
ATOM 3182 N N . THR A 1 405 ? -19.703 -15.547 -18.344 1 95 405 THR A N 1
ATOM 3183 C CA . THR A 1 405 ? -18.562 -15.281 -17.469 1 95 405 THR A CA 1
ATOM 3184 C C . THR A 1 405 ? -18.688 -13.891 -16.844 1 95 405 THR A C 1
ATOM 3186 O O . THR A 1 405 ? -17.812 -13.477 -16.078 1 95 405 THR A O 1
ATOM 3189 N N . SER A 1 406 ? -19.766 -13.273 -17.156 1 91.31 406 SER A N 1
ATOM 3190 C CA . SER A 1 406 ? -20.047 -11.969 -16.562 1 91.31 406 SER A CA 1
ATOM 3191 C C . SER A 1 406 ? -20.891 -12.109 -15.305 1 91.31 406 SER A C 1
ATOM 3193 O O . SER A 1 406 ? -21.906 -12.805 -15.305 1 91.31 406 SER A O 1
ATOM 3195 N N . ARG A 1 407 ? -20.516 -11.414 -14.352 1 89.5 407 ARG A N 1
ATOM 3196 C CA . ARG A 1 407 ? -21.25 -11.461 -13.086 1 89.5 407 ARG A CA 1
ATOM 3197 C C . ARG A 1 407 ? -22.672 -10.93 -13.25 1 89.5 407 ARG A C 1
ATOM 3199 O O . ARG A 1 407 ? -23.578 -11.352 -12.539 1 89.5 407 ARG A O 1
ATOM 3206 N N . LYS A 1 408 ? -22.906 -10.109 -14.219 1 90.12 408 LYS A N 1
ATOM 3207 C CA . LYS A 1 408 ? -24.219 -9.5 -14.469 1 90.12 408 LYS A CA 1
ATOM 3208 C C . LYS A 1 408 ? -25.25 -10.547 -14.867 1 90.12 408 LYS A C 1
ATOM 3210 O O . LYS A 1 408 ? -26.422 -10.422 -14.523 1 90.12 408 LYS A O 1
ATOM 3215 N N . TYR A 1 409 ? -24.781 -11.602 -15.477 1 94.38 409 TYR A N 1
ATOM 3216 C CA . TYR A 1 409 ? -25.719 -12.547 -16.078 1 94.38 409 TYR A CA 1
ATOM 3217 C C . TYR A 1 409 ? -25.562 -13.93 -15.469 1 94.38 409 TYR A C 1
ATOM 3219 O O . TYR A 1 409 ? -26.203 -14.891 -15.914 1 94.38 409 TYR A O 1
ATOM 3227 N N . ASN A 1 410 ? -24.703 -14.039 -14.539 1 96.94 410 ASN A N 1
ATOM 3228 C CA . ASN A 1 410 ? -24.484 -15.305 -13.844 1 96.94 410 ASN A CA 1
ATOM 3229 C C . ASN A 1 410 ? -24.547 -15.125 -12.328 1 96.94 410 ASN A C 1
ATOM 3231 O O . ASN A 1 410 ? -23.562 -14.758 -11.695 1 96.94 410 ASN A O 1
ATOM 3235 N N . ARG A 1 411 ? -25.609 -15.461 -11.781 1 95.5 411 ARG A N 1
ATOM 3236 C CA . ARG A 1 411 ? -25.906 -15.211 -10.375 1 95.5 411 ARG A CA 1
ATOM 3237 C C . ARG A 1 411 ? -24.953 -16 -9.469 1 95.5 411 ARG A C 1
ATOM 3239 O O . ARG A 1 411 ? -24.547 -15.508 -8.414 1 95.5 411 ARG A O 1
ATOM 3246 N N . GLN A 1 412 ? -24.641 -17.234 -9.836 1 96.56 412 GLN A N 1
ATOM 3247 C CA . GLN A 1 412 ? -23.734 -18.031 -9.031 1 96.56 412 GLN A CA 1
ATOM 3248 C C . GLN A 1 412 ? -22.344 -17.422 -9 1 96.56 412 GLN A C 1
ATOM 3250 O O . GLN A 1 412 ? -21.703 -17.375 -7.949 1 96.56 412 GLN A O 1
ATOM 3255 N N . LEU A 1 413 ? -21.969 -17.016 -10.172 1 97 413 LEU A N 1
ATOM 3256 C CA . LEU A 1 413 ? -20.672 -16.344 -10.266 1 97 413 LEU A CA 1
ATOM 3257 C C . LEU A 1 413 ? -20.641 -15.094 -9.391 1 97 413 LEU A C 1
ATOM 3259 O O . LEU A 1 413 ? -19.688 -14.867 -8.656 1 97 413 LEU A O 1
ATOM 3263 N N . ASP A 1 414 ? -21.656 -14.312 -9.453 1 95.94 414 ASP A N 1
ATOM 3264 C CA . ASP A 1 414 ? -21.734 -13.094 -8.648 1 95.94 414 ASP A CA 1
ATOM 3265 C C . ASP A 1 414 ? -21.703 -13.414 -7.16 1 95.94 414 ASP A C 1
ATOM 3267 O O . ASP A 1 414 ? -21.062 -12.695 -6.383 1 95.94 414 ASP A O 1
ATOM 3271 N N . GLN A 1 415 ? -22.406 -14.438 -6.797 1 95.75 415 GLN A N 1
ATOM 3272 C CA . GLN A 1 415 ? -22.422 -14.859 -5.402 1 95.75 415 GLN A CA 1
ATOM 3273 C C . GLN A 1 415 ? -21.031 -15.234 -4.914 1 95.75 415 GLN A C 1
ATOM 3275 O O . GLN A 1 415 ? -20.641 -14.859 -3.809 1 95.75 415 GLN A O 1
ATOM 3280 N N . ILE A 1 416 ? -20.297 -15.961 -5.691 1 97 416 ILE A N 1
ATOM 3281 C CA . ILE A 1 416 ? -18.938 -16.359 -5.332 1 97 416 ILE A CA 1
ATOM 3282 C C . ILE A 1 416 ? -18.047 -15.133 -5.195 1 97 416 ILE A C 1
ATOM 3284 O O . ILE A 1 416 ? -17.328 -14.984 -4.203 1 97 416 ILE A O 1
ATOM 3288 N N . LEU A 1 417 ? -18.156 -14.219 -6.145 1 94.75 417 LEU A N 1
ATOM 3289 C CA . LEU A 1 417 ? -17.266 -13.062 -6.23 1 94.75 417 LEU A CA 1
ATOM 3290 C C . LEU A 1 417 ? -17.531 -12.078 -5.094 1 94.75 417 LEU A C 1
ATOM 3292 O O . LEU A 1 417 ? -16.625 -11.359 -4.66 1 94.75 417 LEU A O 1
ATOM 3296 N N . THR A 1 418 ? -18.734 -12 -4.562 1 93.62 418 THR A N 1
ATOM 3297 C CA . THR A 1 418 ? -19.078 -11.055 -3.51 1 93.62 418 THR A CA 1
ATOM 3298 C C . THR A 1 418 ? -18.875 -11.68 -2.133 1 93.62 418 THR A C 1
ATOM 3300 O O . THR A 1 418 ? -18.875 -10.977 -1.12 1 93.62 418 THR A O 1
ATOM 3303 N N . THR A 1 419 ? -18.672 -12.984 -2.129 1 95.69 419 THR A N 1
ATOM 3304 C CA . THR A 1 419 ? -18.578 -13.656 -0.839 1 95.69 419 THR A CA 1
ATOM 3305 C C . THR A 1 419 ? -17.109 -13.953 -0.5 1 95.69 419 THR A C 1
ATOM 3307 O O . THR A 1 419 ? -16.672 -13.688 0.615 1 95.69 419 THR A O 1
ATOM 3310 N N . ILE A 1 420 ? -16.406 -14.5 -1.441 1 96.56 420 ILE A N 1
ATOM 3311 C CA . ILE A 1 420 ? -15.023 -14.914 -1.186 1 96.56 420 ILE A CA 1
ATOM 3312 C C . ILE A 1 420 ? -14.07 -13.789 -1.593 1 96.56 420 ILE A C 1
ATOM 3314 O O . ILE A 1 420 ? -14.055 -13.367 -2.75 1 96.56 420 ILE A O 1
ATOM 3318 N N . ARG A 1 421 ? -13.344 -13.305 -0.646 1 97.06 421 ARG A N 1
ATOM 3319 C CA . ARG A 1 421 ? -12.297 -12.312 -0.904 1 97.06 421 ARG A CA 1
ATOM 3320 C C . ARG A 1 421 ? -10.969 -12.992 -1.228 1 97.06 421 ARG A C 1
ATOM 3322 O O . ARG A 1 421 ? -10.352 -13.609 -0.357 1 97.06 421 ARG A O 1
ATOM 3329 N N . SER A 1 422 ? -10.516 -12.891 -2.467 1 98.19 422 SER A N 1
ATOM 3330 C CA . SER A 1 422 ? -9.305 -13.57 -2.912 1 98.19 422 SER A CA 1
ATOM 3331 C C . SER A 1 422 ? -8.289 -12.578 -3.475 1 98.19 422 SER A C 1
ATOM 3333 O O . SER A 1 422 ? -8.633 -11.445 -3.812 1 98.19 422 SER A O 1
ATOM 3335 N N . GLY A 1 423 ? -7.016 -13.016 -3.545 1 97.81 423 GLY A N 1
ATOM 3336 C CA . GLY A 1 423 ? -6.008 -12.219 -4.219 1 97.81 423 GLY A CA 1
ATOM 3337 C C . GLY A 1 423 ? -6.297 -12.016 -5.695 1 97.81 423 GLY A C 1
ATOM 3338 O O . GLY A 1 423 ? -6.234 -10.891 -6.195 1 97.81 423 GLY A O 1
ATOM 3339 N N . GLY A 1 424 ? -6.582 -13.094 -6.406 1 97.69 424 GLY A N 1
ATOM 3340 C CA . GLY A 1 424 ? -6.969 -13.086 -7.809 1 97.69 424 GLY A CA 1
ATOM 3341 C C . GLY A 1 424 ? -8.156 -13.977 -8.102 1 97.69 424 GLY A C 1
ATOM 3342 O O . GLY A 1 424 ? -8.539 -14.812 -7.277 1 97.69 424 GLY A O 1
ATOM 3343 N N . LEU A 1 425 ? -8.781 -13.75 -9.234 1 97.69 425 LEU A N 1
ATOM 3344 C CA . LEU A 1 425 ? -9.938 -14.523 -9.672 1 97.69 425 LEU A CA 1
ATOM 3345 C C . LEU A 1 425 ? -9.844 -14.844 -11.156 1 97.69 425 LEU A C 1
ATOM 3347 O O . LEU A 1 425 ? -9.586 -13.961 -11.977 1 97.69 425 LEU A O 1
ATOM 3351 N N . ILE A 1 426 ? -10.016 -16.078 -11.469 1 97.69 426 ILE A N 1
ATOM 3352 C CA . ILE A 1 426 ? -10.023 -16.5 -12.867 1 97.69 426 ILE A CA 1
ATOM 3353 C C . ILE A 1 426 ? -11.289 -17.297 -13.164 1 97.69 426 ILE A C 1
ATOM 3355 O O . ILE A 1 426 ? -11.609 -18.25 -12.445 1 97.69 426 ILE A O 1
ATOM 3359 N N . VAL A 1 427 ? -11.961 -16.922 -14.156 1 97.94 427 VAL A N 1
ATOM 3360 C CA . VAL A 1 427 ? -13.125 -17.672 -14.633 1 97.94 427 VAL A CA 1
ATOM 3361 C C . VAL A 1 427 ? -12.742 -18.484 -15.859 1 97.94 427 VAL A C 1
ATOM 3363 O O . VAL A 1 427 ? -12.188 -17.953 -16.828 1 97.94 427 VAL A O 1
ATOM 3366 N N . ASN A 1 428 ? -12.891 -19.766 -15.758 1 97.62 428 ASN A N 1
ATOM 3367 C CA . ASN A 1 428 ? -12.734 -20.734 -16.828 1 97.62 428 ASN A CA 1
ATOM 3368 C C . ASN A 1 428 ? -11.266 -20.953 -17.188 1 97.62 428 ASN A C 1
ATOM 3370 O O . ASN A 1 428 ? -10.945 -21.219 -18.359 1 97.62 428 ASN A O 1
ATOM 3374 N N . ASP A 1 429 ? -10.422 -20.719 -16.312 1 96.62 429 ASP A N 1
ATOM 3375 C CA . ASP A 1 429 ? -9 -21.062 -16.438 1 96.62 429 ASP A CA 1
ATOM 3376 C C . ASP A 1 429 ? -8.328 -21.078 -15.062 1 96.62 429 ASP A C 1
ATOM 3378 O O . ASP A 1 429 ? -9 -21.031 -14.031 1 96.62 429 ASP A O 1
ATOM 3382 N N . VAL A 1 430 ? -7.02 -21.297 -15.078 1 96.81 430 VAL A N 1
ATOM 3383 C CA . VAL A 1 430 ? -6.27 -21.359 -13.828 1 96.81 430 VAL A CA 1
ATOM 3384 C C . VAL A 1 430 ? -4.887 -20.734 -14.023 1 96.81 430 VAL A C 1
ATOM 3386 O O . VAL A 1 430 ? -4.387 -20.656 -15.148 1 96.81 430 VAL A O 1
ATOM 3389 N N . LEU A 1 431 ? -4.297 -20.172 -12.984 1 95.44 431 LEU A N 1
ATOM 3390 C CA . LEU A 1 431 ? -2.9 -19.797 -12.797 1 95.44 431 LEU A CA 1
ATOM 3391 C C . LEU A 1 431 ? -2.543 -18.594 -13.672 1 95.44 431 LEU A C 1
ATOM 3393 O O . LEU A 1 431 ? -1.606 -17.859 -13.367 1 95.44 431 LEU A O 1
ATOM 3397 N N . MET A 1 432 ? -3.244 -18.266 -14.734 1 91.62 432 MET A N 1
ATOM 3398 C CA . MET A 1 432 ? -2.805 -17.422 -15.844 1 91.62 432 MET A CA 1
ATOM 3399 C C . MET A 1 432 ? -2.672 -15.969 -15.398 1 91.62 432 MET A C 1
ATOM 3401 O O . MET A 1 432 ? -1.939 -15.195 -16.016 1 91.62 432 MET A O 1
ATOM 3405 N N . HIS A 1 433 ? -3.324 -15.602 -14.383 1 91.38 433 HIS A N 1
ATOM 3406 C CA . HIS A 1 433 ? -3.248 -14.227 -13.906 1 91.38 433 HIS A CA 1
ATOM 3407 C C . HIS A 1 433 ? -1.853 -13.898 -13.391 1 91.38 433 HIS A C 1
ATOM 3409 O O . HIS A 1 433 ? -1.463 -12.727 -13.336 1 91.38 433 HIS A O 1
ATOM 3415 N N . VAL A 1 434 ? -1.032 -14.867 -13.047 1 90.62 434 VAL A N 1
ATOM 3416 C CA . VAL A 1 434 ? 0.329 -14.664 -12.562 1 90.62 434 VAL A CA 1
ATOM 3417 C C . VAL A 1 434 ? 1.224 -14.188 -13.703 1 90.62 434 VAL A C 1
ATOM 3419 O O . VAL A 1 434 ? 2.191 -13.461 -13.477 1 90.62 434 VAL A O 1
ATOM 3422 N N . ALA A 1 435 ? 0.852 -14.602 -14.883 1 87.5 435 ALA A N 1
ATOM 3423 C CA . ALA A 1 435 ? 1.682 -14.305 -16.047 1 87.5 435 ALA A CA 1
ATOM 3424 C C . ALA A 1 435 ? 1.444 -12.883 -16.547 1 87.5 435 ALA A C 1
ATOM 3426 O O . ALA A 1 435 ? 2.162 -12.406 -17.422 1 87.5 435 ALA A O 1
ATOM 3427 N N . LEU A 1 436 ? 0.428 -12.258 -16.031 1 90.38 436 LEU A N 1
ATOM 3428 C CA . LEU A 1 436 ? 0.187 -10.875 -16.438 1 90.38 436 LEU A CA 1
ATOM 3429 C C . LEU A 1 436 ? 1.278 -9.961 -15.898 1 90.38 436 LEU A C 1
ATOM 3431 O O . LEU A 1 436 ? 1.424 -9.805 -14.68 1 90.38 436 LEU A O 1
ATOM 3435 N N . ILE A 1 437 ? 1.943 -9.328 -16.703 1 88.5 437 ILE A N 1
ATOM 3436 C CA . ILE A 1 437 ? 3.15 -8.602 -16.312 1 88.5 437 ILE A CA 1
ATOM 3437 C C . ILE A 1 437 ? 2.773 -7.227 -15.773 1 88.5 437 ILE A C 1
ATOM 3439 O O . ILE A 1 437 ? 3.596 -6.555 -15.148 1 88.5 437 ILE A O 1
ATOM 3443 N N . ASN A 1 438 ? 1.555 -6.773 -16.078 1 90.62 438 ASN A N 1
ATOM 3444 C CA . ASN A 1 438 ? 1.173 -5.43 -15.648 1 90.62 438 ASN A CA 1
ATOM 3445 C C . ASN A 1 438 ? -0.176 -5.43 -14.938 1 90.62 438 ASN A C 1
ATOM 3447 O O . ASN A 1 438 ? -1.033 -4.594 -15.219 1 90.62 438 ASN A O 1
ATOM 3451 N N . ALA A 1 439 ? -0.402 -6.367 -14.078 1 95.44 439 ALA A N 1
ATOM 3452 C CA . ALA A 1 439 ? -1.547 -6.465 -13.172 1 95.44 439 ALA A CA 1
ATOM 3453 C C . ALA A 1 439 ? -1.097 -6.754 -11.742 1 95.44 439 ALA A C 1
ATOM 3455 O O . ALA A 1 439 ? -0.125 -7.48 -11.531 1 95.44 439 ALA A O 1
ATOM 3456 N N . PRO A 1 440 ? -1.826 -6.188 -10.82 1 96.56 440 PRO A N 1
ATOM 3457 C CA . PRO A 1 440 ? -1.406 -6.449 -9.445 1 96.56 440 PRO A CA 1
ATOM 3458 C C . PRO A 1 440 ? -1.544 -7.918 -9.055 1 96.56 440 PRO A C 1
ATOM 3460 O O . PRO A 1 440 ? -2.58 -8.539 -9.312 1 96.56 440 PRO A O 1
ATOM 3463 N N . PHE A 1 441 ? -0.506 -8.445 -8.516 1 96.88 441 PHE A N 1
ATOM 3464 C CA . PHE A 1 441 ? -0.467 -9.781 -7.93 1 96.88 441 PHE A CA 1
ATOM 3465 C C . PHE A 1 441 ? -0.165 -9.719 -6.438 1 96.88 441 PHE A C 1
ATOM 3467 O O . PHE A 1 441 ? 0.867 -9.18 -6.031 1 96.88 441 PHE A O 1
ATOM 3474 N N . GLY A 1 442 ? -1.04 -10.195 -5.637 1 95.94 442 GLY A N 1
ATOM 3475 C CA . GLY A 1 442 ? -0.914 -10.18 -4.188 1 95.94 442 GLY A CA 1
ATOM 3476 C C . GLY A 1 442 ? -2.148 -10.703 -3.477 1 95.94 442 GLY A C 1
ATOM 3477 O O . GLY A 1 442 ? -3.209 -10.844 -4.09 1 95.94 442 GLY A O 1
ATOM 3478 N N . GLY A 1 443 ? -1.98 -11 -2.211 1 97.25 443 GLY A N 1
ATOM 3479 C CA . GLY A 1 443 ? -3.061 -11.602 -1.442 1 97.25 443 GLY A CA 1
ATOM 3480 C C . GLY A 1 443 ? -3.863 -10.586 -0.65 1 97.25 443 GLY A C 1
ATOM 3481 O O . GLY A 1 443 ? -3.695 -9.375 -0.83 1 97.25 443 GLY A O 1
ATOM 3482 N N . VAL A 1 444 ? -4.773 -11.078 0.079 1 97.62 444 VAL A N 1
ATOM 3483 C CA . VAL A 1 444 ? -5.625 -10.359 1.025 1 97.62 444 VAL A CA 1
ATOM 3484 C C . VAL A 1 444 ? -5.867 -11.227 2.26 1 97.62 444 VAL A C 1
ATOM 3486 O O . VAL A 1 444 ? -6.012 -12.445 2.15 1 97.62 444 VAL A O 1
ATOM 3489 N N . GLY A 1 445 ? -5.84 -10.617 3.406 1 96.25 445 GLY A N 1
ATOM 3490 C CA . GLY A 1 445 ? -6.043 -11.383 4.621 1 96.25 445 GLY A CA 1
ATOM 3491 C C . GLY A 1 445 ? -4.934 -12.383 4.891 1 96.25 445 GLY A C 1
ATOM 3492 O O . GLY A 1 445 ? -3.756 -12.023 4.895 1 96.25 445 GLY A O 1
ATOM 3493 N N . GLN A 1 446 ? -5.281 -13.625 4.98 1 95.44 446 GLN A N 1
ATOM 3494 C CA . GLN A 1 446 ? -4.328 -14.672 5.336 1 95.44 446 GLN A CA 1
ATOM 3495 C C . GLN A 1 446 ? -3.398 -14.984 4.168 1 95.44 446 GLN A C 1
ATOM 3497 O O . GLN A 1 446 ? -2.332 -15.57 4.355 1 95.44 446 GLN A O 1
ATOM 3502 N N . SER A 1 447 ? -3.834 -14.625 3 1 97.75 447 SER A N 1
ATOM 3503 C CA . SER A 1 447 ? -2.982 -14.875 1.842 1 97.75 447 SER A CA 1
ATOM 3504 C C . SER A 1 447 ? -1.976 -13.75 1.639 1 97.75 447 SER A C 1
ATOM 3506 O O . SER A 1 447 ? -1.206 -13.766 0.676 1 97.75 447 SER A O 1
ATOM 3508 N N . GLY A 1 448 ? -1.974 -12.773 2.551 1 97.62 448 GLY A N 1
ATOM 3509 C CA . GLY A 1 448 ? -0.958 -11.734 2.533 1 97.62 448 GLY A CA 1
ATOM 3510 C C . GLY A 1 448 ? -1.502 -10.375 2.141 1 97.62 448 GLY A C 1
ATOM 3511 O O . GLY A 1 448 ? -2.715 -10.148 2.176 1 97.62 448 GLY A O 1
ATOM 3512 N N . TYR A 1 449 ? -0.591 -9.414 1.877 1 97.75 449 TYR A N 1
ATOM 3513 C CA . TYR A 1 449 ? -0.96 -8.07 1.428 1 97.75 449 TYR A CA 1
ATOM 3514 C C . TYR A 1 449 ? 0.203 -7.398 0.712 1 97.75 449 TYR A C 1
ATOM 3516 O O . TYR A 1 449 ? 1.365 -7.738 0.942 1 97.75 449 TYR A O 1
ATOM 3524 N N . GLY A 1 450 ? -0.152 -6.371 -0.104 1 96.25 450 GLY A N 1
ATOM 3525 C CA . GLY A 1 450 ? 0.763 -5.785 -1.07 1 96.25 450 GLY A CA 1
ATOM 3526 C C . GLY A 1 450 ? 0.694 -6.445 -2.434 1 96.25 450 GLY A C 1
ATOM 3527 O O . GLY A 1 450 ? 0.124 -7.531 -2.576 1 96.25 450 GLY A O 1
ATOM 3528 N N . SER A 1 451 ? 1.156 -5.773 -3.391 1 95.5 451 SER A N 1
ATOM 3529 C CA . SER A 1 451 ? 1.121 -6.328 -4.742 1 95.5 451 SER A CA 1
ATOM 3530 C C . SER A 1 451 ? 2.375 -5.953 -5.523 1 95.5 451 SER A C 1
ATOM 3532 O O . SER A 1 451 ? 3.105 -5.039 -5.137 1 95.5 451 SER A O 1
ATOM 3534 N N . TYR A 1 452 ? 2.57 -6.68 -6.523 1 93.5 452 TYR A N 1
ATOM 3535 C CA . TYR A 1 452 ? 3.707 -6.414 -7.398 1 93.5 452 TYR A CA 1
ATOM 3536 C C . TYR A 1 452 ? 3.422 -6.879 -8.82 1 93.5 452 TYR A C 1
ATOM 3538 O O . TYR A 1 452 ? 2.289 -7.238 -9.148 1 93.5 452 TYR A O 1
ATOM 3546 N N . HIS A 1 453 ? 4.379 -6.781 -9.797 1 93.31 453 HIS A N 1
ATOM 3547 C CA . HIS A 1 453 ? 4.395 -7.027 -11.234 1 93.31 453 HIS A CA 1
ATOM 3548 C C . HIS A 1 453 ? 4.309 -5.723 -12.016 1 93.31 453 HIS A C 1
ATOM 3550 O O . HIS A 1 453 ? 3.371 -4.945 -11.836 1 93.31 453 HIS A O 1
ATOM 3556 N N . GLY A 1 454 ? 5.285 -5.484 -12.805 1 94.31 454 GLY A N 1
ATOM 3557 C CA . GLY A 1 454 ? 5.293 -4.316 -13.672 1 94.31 454 GLY A CA 1
ATOM 3558 C C . GLY A 1 454 ? 5.164 -3.01 -12.914 1 94.31 454 GLY A C 1
ATOM 3559 O O . GLY A 1 454 ? 5.918 -2.754 -11.969 1 94.31 454 GLY A O 1
ATOM 3560 N N . LYS A 1 455 ? 4.156 -2.285 -13.312 1 96.12 455 LYS A N 1
ATOM 3561 C CA . LYS A 1 455 ? 3.943 -0.964 -12.734 1 96.12 455 LYS A CA 1
ATOM 3562 C C . LYS A 1 455 ? 3.584 -1.068 -11.25 1 96.12 455 LYS A C 1
ATOM 3564 O O . LYS A 1 455 ? 3.896 -0.171 -10.469 1 96.12 455 LYS A O 1
ATOM 3569 N N . PHE A 1 456 ? 3.025 -2.127 -10.852 1 96.56 456 PHE A N 1
ATOM 3570 C CA . PHE A 1 456 ? 2.607 -2.301 -9.469 1 96.56 456 PHE A CA 1
ATOM 3571 C C . PHE A 1 456 ? 3.803 -2.611 -8.578 1 96.56 456 PHE A C 1
ATOM 3573 O O . PHE A 1 456 ? 3.812 -2.256 -7.395 1 96.56 456 PHE A O 1
ATOM 3580 N N . SER A 1 457 ? 4.84 -3.279 -9.125 1 97.62 457 SER A N 1
ATOM 3581 C CA . SER A 1 457 ? 6.109 -3.363 -8.414 1 97.62 457 SER A CA 1
ATOM 3582 C C . SER A 1 457 ? 6.723 -1.981 -8.219 1 97.62 457 SER A C 1
ATOM 3584 O O . SER A 1 457 ? 7.152 -1.642 -7.109 1 97.62 457 SER A O 1
ATOM 3586 N N . PHE A 1 458 ? 6.723 -1.22 -9.352 1 98.25 458 PHE A N 1
ATOM 3587 C CA . PHE A 1 458 ? 7.285 0.125 -9.289 1 98.25 458 PHE A CA 1
ATOM 3588 C C . PHE A 1 458 ? 6.594 0.95 -8.211 1 98.25 458 PHE A C 1
ATOM 3590 O O . PHE A 1 458 ? 7.258 1.609 -7.41 1 98.25 458 PHE A O 1
ATOM 3597 N N . ARG A 1 459 ? 5.348 0.873 -8.18 1 97.38 459 ARG A N 1
ATOM 3598 C CA . ARG A 1 459 ? 4.57 1.576 -7.16 1 97.38 459 ARG A CA 1
ATOM 3599 C C . ARG A 1 459 ? 4.93 1.089 -5.762 1 97.38 459 ARG A C 1
ATOM 3601 O O . ARG A 1 459 ? 5.082 1.893 -4.84 1 97.38 459 ARG A O 1
ATOM 3608 N N . SER A 1 460 ? 5.023 -0.2 -5.574 1 97.69 460 SER A N 1
ATOM 3609 C CA . SER A 1 460 ? 5.27 -0.797 -4.266 1 97.69 460 SER A CA 1
ATOM 3610 C C . SER A 1 460 ? 6.668 -0.466 -3.762 1 97.69 460 SER A C 1
ATOM 3612 O O . SER A 1 460 ? 6.898 -0.391 -2.553 1 97.69 460 SER A O 1
ATOM 3614 N N . PHE A 1 461 ? 7.605 -0.211 -4.699 1 98.69 461 PHE A N 1
ATOM 3615 C CA . PHE A 1 461 ? 8.992 -0.017 -4.301 1 98.69 461 PHE A CA 1
ATOM 3616 C C . PHE A 1 461 ? 9.383 1.454 -4.383 1 98.69 461 PHE A C 1
ATOM 3618 O O . PHE A 1 461 ? 10.57 1.789 -4.414 1 98.69 461 PHE A O 1
ATOM 3625 N N . THR A 1 462 ? 8.383 2.334 -4.445 1 98.56 462 THR A N 1
ATOM 3626 C CA . THR A 1 462 ? 8.594 3.775 -4.375 1 98.56 462 THR A CA 1
ATOM 3627 C C . THR A 1 462 ? 7.625 4.418 -3.391 1 98.56 462 THR A C 1
ATOM 3629 O O . THR A 1 462 ? 6.641 3.795 -2.988 1 98.56 462 THR A O 1
ATOM 3632 N N . HIS A 1 463 ? 7.969 5.551 -2.951 1 98.38 463 HIS A N 1
ATOM 3633 C CA . HIS A 1 463 ? 7.062 6.395 -2.18 1 98.38 463 HIS A CA 1
ATOM 3634 C C . HIS A 1 463 ? 6.41 7.453 -3.059 1 98.38 463 HIS A C 1
ATOM 3636 O O . HIS A 1 463 ? 7.102 8.164 -3.795 1 98.38 463 HIS A O 1
ATOM 3642 N N . GLU A 1 464 ? 5.117 7.504 -3.051 1 97.94 464 GLU A N 1
ATOM 3643 C CA . GLU A 1 464 ? 4.383 8.562 -3.744 1 97.94 464 GLU A CA 1
ATOM 3644 C C . GLU A 1 464 ? 4.387 9.852 -2.934 1 97.94 464 GLU A C 1
ATOM 3646 O O . GLU A 1 464 ? 3.582 10.016 -2.014 1 97.94 464 GLU A O 1
ATOM 3651 N N . ARG A 1 465 ? 5.207 10.758 -3.293 1 97.81 465 ARG A N 1
ATOM 3652 C CA . ARG A 1 465 ? 5.359 12.023 -2.582 1 97.81 465 ARG A CA 1
ATOM 3653 C C . ARG A 1 465 ? 4.566 13.141 -3.264 1 97.81 465 ARG A C 1
ATOM 3655 O O . ARG A 1 465 ? 4.805 13.445 -4.434 1 97.81 465 ARG A O 1
ATOM 3662 N N . THR A 1 466 ? 3.66 13.719 -2.572 1 97.81 466 THR A N 1
ATOM 3663 C CA . THR A 1 466 ? 2.979 14.906 -3.066 1 97.81 466 THR A CA 1
ATOM 3664 C C . THR A 1 466 ? 3.902 16.125 -3.014 1 97.81 466 THR A C 1
ATOM 3666 O O . THR A 1 466 ? 4.441 16.453 -1.955 1 97.81 466 THR A O 1
ATOM 3669 N N . THR A 1 467 ? 4.105 16.75 -4.117 1 96.69 467 THR A N 1
ATOM 3670 C CA . THR A 1 467 ? 4.938 17.938 -4.223 1 96.69 467 THR A CA 1
ATOM 3671 C C . THR A 1 467 ? 4.113 19.141 -4.699 1 96.69 467 THR A C 1
ATOM 3673 O O . THR A 1 467 ? 3.357 19.031 -5.668 1 96.69 467 THR A O 1
ATOM 3676 N N . MET A 1 468 ? 4.25 20.172 -4.023 1 95.94 468 MET A N 1
ATOM 3677 C CA . MET A 1 468 ? 3.547 21.406 -4.359 1 95.94 468 MET A CA 1
ATOM 3678 C C . MET A 1 468 ? 4.523 22.578 -4.492 1 95.94 468 MET A C 1
ATOM 3680 O O . MET A 1 468 ? 5.387 22.766 -3.635 1 95.94 468 MET A O 1
ATOM 3684 N N . GLU A 1 469 ? 4.453 23.297 -5.559 1 94.94 469 GLU A N 1
ATOM 3685 C CA . GLU A 1 469 ? 5.246 24.5 -5.793 1 94.94 469 GLU A CA 1
ATOM 3686 C C . GLU A 1 469 ? 4.363 25.75 -5.797 1 94.94 469 GLU A C 1
ATOM 3688 O O . GLU A 1 469 ? 3.4 25.828 -6.562 1 94.94 469 GLU A O 1
ATOM 3693 N N . GLN A 1 470 ? 4.637 26.594 -4.926 1 91.31 470 GLN A N 1
ATOM 3694 C CA . GLN A 1 470 ? 3.893 27.844 -4.816 1 91.31 470 GLN A CA 1
ATOM 3695 C C . GLN A 1 470 ? 4.77 29.047 -5.16 1 91.31 470 GLN A C 1
ATOM 3697 O O . GLN A 1 470 ? 6 28.953 -5.102 1 91.31 470 GLN A O 1
ATOM 3702 N N . LYS A 1 471 ? 4.066 30.141 -5.512 1 88.25 471 LYS A N 1
ATOM 3703 C CA . LYS A 1 471 ? 4.773 31.391 -5.754 1 88.25 471 LYS A CA 1
ATOM 3704 C C . LYS A 1 471 ? 4.766 32.281 -4.512 1 88.25 471 LYS A C 1
ATOM 3706 O O . LYS A 1 471 ? 3.773 32.312 -3.783 1 88.25 471 LYS A O 1
ATOM 3711 N N . LEU A 1 472 ? 5.84 32.938 -4.309 1 89.81 472 LEU A N 1
ATOM 3712 C CA . LEU A 1 472 ? 5.938 33.812 -3.143 1 89.81 472 LEU A CA 1
ATOM 3713 C C . LEU A 1 472 ? 5.105 35.094 -3.336 1 89.81 472 LEU A C 1
ATOM 3715 O O . LEU A 1 472 ? 4.586 35.656 -2.369 1 89.81 472 LEU A O 1
ATOM 3719 N N . TRP A 1 473 ? 4.934 35.469 -4.555 1 81.94 473 TRP A N 1
ATOM 3720 C CA . TRP A 1 473 ? 4.301 36.781 -4.785 1 81.94 473 TRP A CA 1
ATOM 3721 C C . TRP A 1 473 ? 2.801 36.688 -4.527 1 81.94 473 TRP A C 1
ATOM 3723 O O . TRP A 1 473 ? 2.131 37.719 -4.426 1 81.94 473 TRP A O 1
ATOM 3733 N N . ASN A 1 474 ? 2.246 35.5 -4.289 1 79 474 ASN A N 1
ATOM 3734 C CA . ASN A 1 474 ? 0.809 35.344 -4.09 1 79 474 ASN A CA 1
ATOM 3735 C C . ASN A 1 474 ? 0.429 35.469 -2.617 1 79 474 ASN A C 1
ATOM 3737 O O . ASN A 1 474 ? -0.621 34.969 -2.203 1 79 474 ASN A O 1
ATOM 3741 N N . ASP A 1 475 ? 1.197 36.062 -1.85 1 78.62 475 ASP A N 1
ATOM 3742 C CA . ASP A 1 475 ? 0.988 36.125 -0.407 1 78.62 475 ASP A CA 1
ATOM 3743 C C . ASP A 1 475 ? -0.292 36.906 -0.082 1 78.62 475 ASP A C 1
ATOM 3745 O O . ASP A 1 475 ? -0.962 36.625 0.911 1 78.62 475 ASP A O 1
ATOM 3749 N N . PHE A 1 476 ? -0.596 37.781 -0.909 1 72.44 476 PHE A N 1
ATOM 3750 C CA . PHE A 1 476 ? -1.8 38.594 -0.671 1 72.44 476 PHE A CA 1
ATOM 3751 C C . PHE A 1 476 ? -3.045 37.719 -0.759 1 72.44 476 PHE A C 1
ATOM 3753 O O . PHE A 1 476 ? -4.035 37.969 -0.072 1 72.44 476 PHE A O 1
ATOM 3760 N N . MET A 1 477 ? -2.973 36.656 -1.489 1 72.44 477 MET A N 1
ATOM 3761 C CA . MET A 1 477 ? -4.102 35.75 -1.65 1 72.44 477 MET A CA 1
ATOM 3762 C C . MET A 1 477 ? -4.172 34.75 -0.49 1 72.44 477 MET A C 1
ATOM 3764 O O . MET A 1 477 ? -5.258 34.312 -0.112 1 72.44 477 MET A O 1
ATOM 3768 N N . VAL A 1 478 ? -3.01 34.562 0.097 1 79.88 478 VAL A N 1
ATOM 3769 C CA . VAL A 1 478 ? -3.002 33.5 1.097 1 79.88 478 VAL A CA 1
ATOM 3770 C C . VAL A 1 478 ? -3.037 34.125 2.498 1 79.88 478 VAL A C 1
ATOM 3772 O O . VAL A 1 478 ? -3.201 33.406 3.488 1 79.88 478 VAL A O 1
ATOM 3775 N N . LYS A 1 479 ? -3.031 35.406 2.633 1 85.06 479 LYS A N 1
ATOM 3776 C CA . LYS A 1 479 ? -3 36.125 3.908 1 85.06 479 LYS A CA 1
ATOM 3777 C C . LYS A 1 479 ? -4.258 35.812 4.727 1 85.06 479 LYS A C 1
ATOM 3779 O O . LYS A 1 479 ? -4.254 35.969 5.949 1 85.06 479 LYS A O 1
ATOM 3784 N N . VAL A 1 480 ? -5.27 35.406 4.047 1 84.94 480 VAL A N 1
ATOM 3785 C CA . VAL A 1 480 ? -6.551 35.125 4.695 1 84.94 480 VAL A CA 1
ATOM 3786 C C . VAL A 1 480 ? -6.41 34 5.695 1 84.94 480 VAL A C 1
ATOM 3788 O O . VAL A 1 480 ? -7.215 33.875 6.621 1 84.94 480 VAL A O 1
ATOM 3791 N N . ARG A 1 481 ? -5.328 33.25 5.555 1 89.31 481 ARG A N 1
ATOM 3792 C CA . ARG A 1 481 ? -5.188 32.062 6.43 1 89.31 481 ARG A CA 1
ATOM 3793 C C . ARG A 1 481 ? -4.449 32.438 7.715 1 89.31 481 ARG A C 1
ATOM 3795 O O . ARG A 1 481 ? -4.422 31.672 8.664 1 89.31 481 ARG A O 1
ATOM 3802 N N . TYR A 1 482 ? -3.885 33.656 7.777 1 91.81 482 TYR A N 1
ATOM 3803 C CA . TYR A 1 482 ? -3.08 34.062 8.922 1 91.81 482 TYR A CA 1
ATOM 3804 C C . TYR A 1 482 ? -3.955 34.656 10.031 1 91.81 482 TYR A C 1
ATOM 3806 O O . TYR A 1 482 ? -4.992 35.25 9.766 1 91.81 482 TYR A O 1
ATOM 3814 N N . PRO A 1 483 ? -3.543 34.406 11.273 1 90.5 483 PRO A N 1
ATOM 3815 C CA . PRO A 1 483 ? -4.199 35.156 12.344 1 90.5 483 PRO A CA 1
ATOM 3816 C C . PRO A 1 483 ? -3.908 36.656 12.273 1 90.5 483 PRO A C 1
ATOM 3818 O O . PRO A 1 483 ? -2.922 37.062 11.664 1 90.5 483 PRO A O 1
ATOM 3821 N N . PRO A 1 484 ? -4.664 37.406 12.945 1 91.88 484 PRO A N 1
ATOM 3822 C CA . PRO A 1 484 ? -5.891 37.094 13.672 1 91.88 484 PRO A CA 1
ATOM 3823 C C . PRO A 1 484 ? -7.051 36.719 12.75 1 91.88 484 PRO A C 1
ATOM 3825 O O . PRO A 1 484 ? -7.191 37.312 11.672 1 91.88 484 PRO A O 1
ATOM 3828 N N . TYR A 1 485 ? -7.879 35.938 13.211 1 88.94 485 TYR A N 1
ATOM 3829 C CA . TYR A 1 485 ? -8.992 35.438 12.414 1 88.94 485 TYR A CA 1
ATOM 3830 C C . TYR A 1 485 ? -10.227 36.312 12.586 1 88.94 485 TYR A C 1
ATOM 3832 O O . TYR A 1 485 ? -10.391 36.969 13.625 1 88.94 485 TYR A O 1
ATOM 3840 N N . ASN A 1 486 ? -10.969 36.406 11.594 1 87.25 486 ASN A N 1
ATOM 3841 C CA . ASN A 1 486 ? -12.273 37.062 11.641 1 87.25 486 ASN A CA 1
ATOM 3842 C C . ASN A 1 486 ? -13.25 36.438 10.648 1 87.25 486 ASN A C 1
ATOM 3844 O O . ASN A 1 486 ? -12.875 35.531 9.875 1 87.25 486 ASN A O 1
ATOM 3848 N N . SER A 1 487 ? -14.445 36.844 10.711 1 88.12 487 SER A N 1
ATOM 3849 C CA . SER A 1 487 ? -15.516 36.219 9.945 1 88.12 487 SER A CA 1
ATOM 3850 C C . SER A 1 487 ? -15.281 36.375 8.445 1 88.12 487 SER A C 1
ATOM 3852 O O . SER A 1 487 ? -15.602 35.469 7.676 1 88.12 487 SER A O 1
ATOM 3854 N N . ASN A 1 488 ? -14.758 37.469 8.039 1 87.06 488 ASN A N 1
ATOM 3855 C CA . ASN A 1 488 ? -14.5 37.688 6.621 1 87.06 488 ASN A CA 1
ATOM 3856 C C . ASN A 1 488 ? -13.422 36.75 6.098 1 87.06 488 ASN A C 1
ATOM 3858 O O . ASN A 1 488 ? -13.586 36.156 5.031 1 87.06 488 ASN A O 1
ATOM 3862 N N . LYS A 1 489 ? -12.383 36.656 6.879 1 88.06 489 LYS A N 1
ATOM 3863 C CA . LYS A 1 489 ? -11.32 35.719 6.516 1 88.06 489 LYS A CA 1
ATOM 3864 C C . LYS A 1 489 ? -11.828 34.281 6.504 1 88.06 489 LYS A C 1
ATOM 3866 O O . LYS A 1 489 ? -11.531 33.531 5.582 1 88.06 489 LYS A O 1
ATOM 3871 N N . ASP A 1 490 ? -12.648 34 7.461 1 89.81 490 ASP A N 1
ATOM 3872 C CA . ASP A 1 490 ? -13.211 32.656 7.555 1 89.81 490 ASP A CA 1
ATOM 3873 C C . ASP A 1 490 ? -14.031 32.312 6.316 1 89.81 490 ASP A C 1
ATOM 3875 O O . ASP A 1 490 ? -13.945 31.188 5.793 1 89.81 490 ASP A O 1
ATOM 3879 N N . ASN A 1 491 ? -14.773 33.188 5.906 1 87.31 491 ASN A N 1
ATOM 3880 C CA . ASN A 1 491 ? -15.617 33 4.73 1 87.31 491 ASN A CA 1
ATOM 3881 C C . ASN A 1 491 ? -14.781 32.781 3.473 1 87.31 491 ASN A C 1
ATOM 3883 O O . ASN A 1 491 ? -15.109 31.938 2.637 1 87.31 491 ASN A O 1
ATOM 3887 N N . LEU A 1 492 ? -13.758 33.531 3.373 1 84.81 492 LEU A N 1
ATOM 3888 C CA . LEU A 1 492 ? -12.891 33.406 2.207 1 84.81 492 LEU A CA 1
ATOM 3889 C C . LEU A 1 492 ? -12.188 32.031 2.191 1 84.81 492 LEU A C 1
ATOM 3891 O O . LEU A 1 492 ? -12.062 31.422 1.137 1 84.81 492 LEU A O 1
ATOM 3895 N N . VAL A 1 493 ? -11.742 31.625 3.35 1 85.31 493 VAL A N 1
ATOM 3896 C CA . VAL A 1 493 ? -11.109 30.312 3.459 1 85.31 493 VAL A CA 1
ATOM 3897 C C . VAL A 1 493 ? -12.117 29.219 3.102 1 85.31 493 VAL A C 1
ATOM 3899 O O . VAL A 1 493 ? -11.812 28.312 2.342 1 85.31 493 VAL A O 1
ATOM 3902 N N . ARG A 1 494 ? -13.258 29.375 3.598 1 86.69 494 ARG A N 1
ATOM 3903 C CA . ARG A 1 494 ? -14.312 28.406 3.338 1 86.69 494 ARG A CA 1
ATOM 3904 C C . ARG A 1 494 ? -14.602 28.297 1.845 1 86.69 494 ARG A C 1
ATOM 3906 O O . ARG A 1 494 ? -14.609 27.188 1.294 1 86.69 494 ARG A O 1
ATOM 3913 N N . VAL A 1 495 ? -14.727 29.391 1.2 1 83.62 495 VAL A N 1
ATOM 3914 C CA . VAL A 1 495 ? -15.078 29.406 -0.216 1 83.62 495 VAL A CA 1
ATOM 3915 C C . VAL A 1 495 ? -13.922 28.859 -1.042 1 83.62 495 VAL A C 1
ATOM 3917 O O . VAL A 1 495 ? -14.141 28.188 -2.061 1 83.62 495 VAL A O 1
ATOM 3920 N N . SER A 1 496 ? -12.789 29.047 -0.526 1 82.06 496 SER A N 1
ATOM 3921 C CA . SER A 1 496 ? -11.609 28.594 -1.255 1 82.06 496 SER A CA 1
ATOM 3922 C C . SER A 1 496 ? -11.453 27.078 -1.161 1 82.06 496 SER A C 1
ATOM 3924 O O . SER A 1 496 ? -10.812 26.453 -2.014 1 82.06 496 SER A O 1
ATOM 3926 N N . GLN A 1 497 ? -12.047 26.469 -0.217 1 82.75 497 GLN A N 1
ATOM 3927 C CA . GLN A 1 497 ? -11.844 25.047 0.025 1 82.75 497 GLN A CA 1
ATOM 3928 C C . GLN A 1 497 ? -13.023 24.219 -0.481 1 82.75 497 GLN A C 1
ATOM 3930 O O . GLN A 1 497 ? -12.906 23.016 -0.662 1 82.75 497 GLN A O 1
ATOM 3935 N N . GLN A 1 498 ? -14.109 24.891 -0.718 1 83.88 498 GLN A N 1
ATOM 3936 C CA . GLN A 1 498 ? -15.328 24.156 -1.023 1 83.88 498 GLN A CA 1
ATOM 3937 C C . GLN A 1 498 ? -15.484 23.938 -2.527 1 83.88 498 GLN A C 1
ATOM 3939 O O . GLN A 1 498 ? -15.234 24.859 -3.318 1 83.88 498 GLN A O 1
ATOM 3944 N N . GLY A 1 499 ? -15.922 22.75 -2.834 1 80.88 499 GLY A N 1
ATOM 3945 C CA . GLY A 1 499 ? -16.359 22.484 -4.199 1 80.88 499 GLY A CA 1
ATOM 3946 C C . GLY A 1 499 ? -17.797 22.875 -4.457 1 80.88 499 GLY A C 1
ATOM 3947 O O . GLY A 1 499 ? -18.594 23 -3.523 1 80.88 499 GLY A O 1
ATOM 3948 N N . TYR A 1 500 ? -18.109 23.172 -5.598 1 86.5 500 TYR A N 1
ATOM 3949 C CA . TYR A 1 500 ? -19.469 23.438 -6.055 1 86.5 500 TYR A CA 1
ATOM 3950 C C . TYR A 1 500 ? -20.078 24.609 -5.297 1 86.5 500 TYR A C 1
ATOM 3952 O O . TYR A 1 500 ? -21.266 24.578 -4.953 1 86.5 500 TYR A O 1
ATOM 3960 N N . ASN A 1 501 ? -19.25 25.484 -4.844 1 82.56 501 ASN A N 1
ATOM 3961 C CA . ASN A 1 501 ? -19.719 26.672 -4.133 1 82.56 501 ASN A CA 1
ATOM 3962 C C . ASN A 1 501 ? -20.453 26.297 -2.846 1 82.56 501 ASN A C 1
ATOM 3964 O O . ASN A 1 501 ? -21.422 26.969 -2.465 1 82.56 501 ASN A O 1
ATOM 3968 N N . GLY A 1 502 ? -20.062 25.141 -2.344 1 86.81 502 GLY A N 1
ATOM 3969 C CA . GLY A 1 502 ? -20.641 24.703 -1.087 1 86.81 502 GLY A CA 1
ATOM 3970 C C . GLY A 1 502 ? -21.984 24.031 -1.26 1 86.81 502 GLY A C 1
ATOM 3971 O O . GLY A 1 502 ? -22.641 23.656 -0.277 1 86.81 502 GLY A O 1
ATOM 3972 N N . LYS A 1 503 ? -22.375 23.812 -2.445 1 90.75 503 LYS A N 1
ATOM 3973 C CA . LYS A 1 503 ? -23.656 23.156 -2.717 1 90.75 503 LYS A CA 1
ATOM 3974 C C . LYS A 1 503 ? -23.453 21.656 -2.979 1 90.75 503 LYS A C 1
ATOM 3976 O O . LYS A 1 503 ? -22.344 21.219 -3.297 1 90.75 503 LYS A O 1
ATOM 3981 N N . VAL A 1 504 ? -24.484 20.938 -2.721 1 94.75 504 VAL A N 1
ATOM 3982 C CA . VAL A 1 504 ? -24.5 19.516 -3.021 1 94.75 504 VAL A CA 1
ATOM 3983 C C . VAL A 1 504 ? -25.703 19.172 -3.896 1 94.75 504 VAL A C 1
ATOM 3985 O O . VAL A 1 504 ? -26.688 19.906 -3.904 1 94.75 504 VAL A O 1
ATOM 3988 N N . TRP A 1 505 ? -25.656 18.203 -4.715 1 94.94 505 TRP A N 1
ATOM 3989 C CA . TRP A 1 505 ? -26.672 17.844 -5.703 1 94.94 505 TRP A CA 1
ATOM 3990 C C . TRP A 1 505 ? -27.625 16.781 -5.156 1 94.94 505 TRP A C 1
ATOM 3992 O O . TRP A 1 505 ? -28.531 16.312 -5.863 1 94.94 505 TRP A O 1
ATOM 4002 N N . PHE A 1 506 ? -27.375 16.344 -4.016 1 96.25 506 PHE A N 1
ATOM 4003 C CA . PHE A 1 506 ? -28.219 15.336 -3.387 1 96.25 506 PHE A CA 1
ATOM 4004 C C . PHE A 1 506 ? -29 15.93 -2.223 1 96.25 506 PHE A C 1
ATOM 4006 O O . PHE A 1 506 ? -28.594 16.938 -1.646 1 96.25 506 PHE A O 1
ATOM 4013 N N . SER A 1 507 ? -30.078 15.219 -1.825 1 95.56 507 SER A N 1
ATOM 4014 C CA . SER A 1 507 ? -30.969 15.703 -0.774 1 95.56 507 SER A CA 1
ATOM 4015 C C . SER A 1 507 ? -30.703 14.992 0.548 1 95.56 507 SER A C 1
ATOM 4017 O O . SER A 1 507 ? -29.938 14.023 0.595 1 95.56 507 SER A O 1
ATOM 4019 N N . ARG A 1 508 ? -31.266 15.516 1.534 1 95.38 508 ARG A N 1
ATOM 4020 C CA . ARG A 1 508 ? -31.094 14.992 2.887 1 95.38 508 ARG A CA 1
ATOM 4021 C C . ARG A 1 508 ? -31.688 13.594 3.004 1 95.38 508 ARG A C 1
ATOM 4023 O O . ARG A 1 508 ? -31.281 12.805 3.857 1 95.38 508 ARG A O 1
ATOM 4030 N N . THR A 1 509 ? -32.625 13.352 2.152 1 93.81 509 THR A N 1
ATOM 4031 C CA . THR A 1 509 ? -33.312 12.07 2.172 1 93.81 509 THR A CA 1
ATOM 4032 C C . THR A 1 509 ? -33.344 11.438 0.783 1 93.81 509 THR A C 1
ATOM 4034 O O . THR A 1 509 ? -33 12.094 -0.204 1 93.81 509 THR A O 1
ATOM 4037 N N . GLY A 1 510 ? -33.656 10.156 0.779 1 94.19 510 GLY A N 1
ATOM 4038 C CA . GLY A 1 510 ? -33.688 9.469 -0.499 1 94.19 510 GLY A CA 1
ATOM 4039 C C . GLY A 1 510 ? -32.312 8.969 -0.938 1 94.19 510 GLY A C 1
ATOM 4040 O O . GLY A 1 510 ? -31.359 8.992 -0.158 1 94.19 510 GLY A O 1
ATOM 4041 N N . ASP A 1 511 ? -32.25 8.5 -2.197 1 96.88 511 ASP A N 1
ATOM 4042 C CA . ASP A 1 511 ? -31.016 7.93 -2.732 1 96.88 511 ASP A CA 1
ATOM 4043 C C . ASP A 1 511 ? -30.125 9.016 -3.354 1 96.88 511 ASP A C 1
ATOM 4045 O O . ASP A 1 511 ? -30.625 9.898 -4.055 1 96.88 511 ASP A O 1
ATOM 4049 N N . VAL A 1 512 ? -28.844 9.008 -2.996 1 97.69 512 VAL A N 1
ATOM 4050 C CA . VAL A 1 512 ? -27.859 9.836 -3.678 1 97.69 512 VAL A CA 1
ATOM 4051 C C . VAL A 1 512 ? -27.672 9.336 -5.109 1 97.69 512 VAL A C 1
ATOM 4053 O O . VAL A 1 512 ? -27.453 8.148 -5.34 1 97.69 512 VAL A O 1
ATOM 4056 N N . PRO A 1 513 ? -27.781 10.195 -6.086 1 96.12 513 PRO A N 1
ATOM 4057 C CA . PRO A 1 513 ? -27.531 9.727 -7.449 1 96.12 513 PRO A CA 1
ATOM 4058 C C . PRO A 1 513 ? -26.156 9.094 -7.609 1 96.12 513 PRO A C 1
ATOM 4060 O O . PRO A 1 513 ? -25.141 9.742 -7.344 1 96.12 513 PRO A O 1
ATOM 4063 N N . VAL A 1 514 ? -26.031 7.914 -8.133 1 95.69 514 VAL A N 1
ATOM 4064 C CA . VAL A 1 514 ? -24.812 7.121 -8.188 1 95.69 514 VAL A CA 1
ATOM 4065 C C . VAL A 1 514 ? -23.844 7.75 -9.18 1 95.69 514 VAL A C 1
ATOM 4067 O O . VAL A 1 514 ? -22.625 7.691 -8.984 1 95.69 514 VAL A O 1
ATOM 4070 N N . ALA A 1 515 ? -24.375 8.445 -10.195 1 94.44 515 ALA A N 1
ATOM 4071 C CA . ALA A 1 515 ? -23.547 8.961 -11.289 1 94.44 515 ALA A CA 1
ATOM 4072 C C . ALA A 1 515 ? -22.875 10.266 -10.898 1 94.44 515 ALA A C 1
ATOM 4074 O O . ALA A 1 515 ? -22.094 10.828 -11.672 1 94.44 515 ALA A O 1
ATOM 4075 N N . GLY A 1 516 ? -23.094 10.773 -9.648 1 94.25 516 GLY A N 1
ATOM 4076 C CA . GLY A 1 516 ? -22.516 12.047 -9.234 1 94.25 516 GLY A CA 1
ATOM 4077 C C . GLY A 1 516 ? -23.297 13.242 -9.742 1 94.25 516 GLY A C 1
ATOM 4078 O O . GLY A 1 516 ? -24.453 13.109 -10.156 1 94.25 516 GLY A O 1
ATOM 4079 N N . PRO A 1 517 ? -22.656 14.336 -9.562 1 93.12 517 PRO A N 1
ATOM 4080 C CA . PRO A 1 517 ? -23.359 15.539 -10 1 93.12 517 PRO A CA 1
ATOM 4081 C C . PRO A 1 517 ? -23.484 15.641 -11.516 1 93.12 517 PRO A C 1
ATOM 4083 O O . PRO A 1 517 ? -22.562 15.242 -12.242 1 93.12 517 PRO A O 1
ATOM 4086 N N . GLY A 1 518 ? -24.609 16.141 -12 1 90 518 GLY A N 1
ATOM 4087 C CA . GLY A 1 518 ? -24.781 16.391 -13.43 1 90 518 GLY A CA 1
ATOM 4088 C C . GLY A 1 518 ? -23.844 17.438 -13.977 1 90 518 GLY A C 1
ATOM 4089 O O . GLY A 1 518 ? -23.312 18.266 -13.227 1 90 518 GLY A O 1
ATOM 4090 N N . ARG A 1 519 ? -23.641 17.453 -15.227 1 85.88 519 ARG A N 1
ATOM 4091 C CA . ARG A 1 519 ? -22.719 18.375 -15.883 1 85.88 519 ARG A CA 1
ATOM 4092 C C . ARG A 1 519 ? -23.156 19.828 -15.68 1 85.88 519 ARG A C 1
ATOM 4094 O O . ARG A 1 519 ? -22.328 20.703 -15.461 1 85.88 519 ARG A O 1
ATOM 4101 N N . PHE A 1 520 ? -24.375 20.016 -15.719 1 86.44 520 PHE A N 1
ATOM 4102 C CA . PHE A 1 520 ? -24.891 21.359 -15.555 1 86.44 520 PHE A CA 1
ATOM 4103 C C . PHE A 1 520 ? -24.672 21.859 -14.133 1 86.44 520 PHE A C 1
ATOM 4105 O O . PHE A 1 520 ? -24.234 22.984 -13.922 1 86.44 520 PHE A O 1
ATOM 4112 N N . PHE A 1 521 ? -24.953 21.031 -13.242 1 87.94 521 PHE A N 1
ATOM 4113 C CA . PHE A 1 521 ? -24.734 21.375 -11.844 1 87.94 521 PHE A CA 1
ATOM 4114 C C . PHE A 1 521 ? -23.266 21.672 -11.578 1 87.94 521 PHE A C 1
ATOM 4116 O O . PHE A 1 521 ? -22.938 22.688 -10.961 1 87.94 521 PHE A O 1
ATOM 4123 N N . SER A 1 522 ? -22.438 20.828 -11.984 1 85.38 522 SER A N 1
ATOM 4124 C CA . SER A 1 522 ? -21 20.953 -11.75 1 85.38 522 SER A CA 1
ATOM 4125 C C . SER A 1 522 ? -20.453 22.234 -12.383 1 85.38 522 SER A C 1
ATOM 4127 O O . SER A 1 522 ? -19.75 23 -11.734 1 85.38 522 SER A O 1
ATOM 4129 N N . SER A 1 523 ? -20.844 22.438 -13.609 1 81.88 523 SER A N 1
ATOM 4130 C CA . SER A 1 523 ? -20.328 23.594 -14.32 1 81.88 523 SER A CA 1
ATOM 4131 C C . SER A 1 523 ? -20.875 24.906 -13.727 1 81.88 523 SER A C 1
ATOM 4133 O O . SER A 1 523 ? -20.109 25.844 -13.5 1 81.88 523 SER A O 1
ATOM 4135 N N . TRP A 1 524 ? -22.062 24.859 -13.422 1 76.88 524 TRP A N 1
ATOM 4136 C CA . TRP A 1 524 ? -22.703 26.062 -12.898 1 76.88 524 TRP A CA 1
ATOM 4137 C C . TRP A 1 524 ? -22.141 26.422 -11.531 1 76.88 524 TRP A C 1
ATOM 4139 O O . TRP A 1 524 ? -21.766 27.578 -11.297 1 76.88 524 TRP A O 1
ATOM 4149 N N . ASN A 1 525 ? -22.047 25.484 -10.773 1 80.56 525 ASN A N 1
ATOM 4150 C CA . ASN A 1 525 ? -21.641 25.781 -9.406 1 80.56 525 ASN A CA 1
ATOM 4151 C C . ASN A 1 525 ? -20.125 26 -9.305 1 80.56 525 ASN A C 1
ATOM 4153 O O . ASN A 1 525 ? -19.672 26.734 -8.43 1 80.56 525 ASN A O 1
ATOM 4157 N N . SER A 1 526 ? -19.422 25.438 -10.18 1 77.06 526 SER A N 1
ATOM 4158 C CA . SER A 1 526 ? -17.984 25.734 -10.227 1 77.06 526 SER A CA 1
ATOM 4159 C C . SER A 1 526 ? -17.75 27.172 -10.711 1 77.06 526 SER A C 1
ATOM 4161 O O . SER A 1 526 ? -16.938 27.891 -10.125 1 77.06 526 SER A O 1
ATOM 4163 N N . PHE A 1 527 ? -18.578 27.531 -11.719 1 75.56 527 PHE A N 1
ATOM 4164 C CA . PHE A 1 527 ? -18.484 28.891 -12.25 1 75.56 527 PHE A CA 1
ATOM 4165 C C . PHE A 1 527 ? -18.938 29.906 -11.211 1 75.56 527 PHE A C 1
ATOM 4167 O O . PHE A 1 527 ? -18.25 30.891 -10.961 1 75.56 527 PHE A O 1
ATOM 4174 N N . ALA A 1 528 ? -20 29.594 -10.578 1 72.56 528 ALA A N 1
ATOM 4175 C CA . ALA A 1 528 ? -20.531 30.469 -9.539 1 72.56 528 ALA A CA 1
ATOM 4176 C C . ALA A 1 528 ? -19.547 30.578 -8.367 1 72.56 528 ALA A C 1
ATOM 4178 O O . ALA A 1 528 ? -19.438 31.641 -7.742 1 72.56 528 ALA A O 1
ATOM 4179 N N . GLY A 1 529 ? -18.922 29.531 -8.148 1 72.62 529 GLY A N 1
ATOM 4180 C CA . GLY A 1 529 ? -17.922 29.516 -7.094 1 72.62 529 GLY A CA 1
ATOM 4181 C C . GLY A 1 529 ? -16.75 30.438 -7.383 1 72.62 529 GLY A C 1
ATOM 4182 O O . GLY A 1 529 ? -16.281 31.141 -6.488 1 72.62 529 GLY A O 1
ATOM 4183 N N . VAL A 1 530 ? -16.359 30.469 -8.578 1 72.81 530 VAL A N 1
ATOM 4184 C CA . VAL A 1 530 ? -15.266 31.344 -8.992 1 72.81 530 VAL A CA 1
ATOM 4185 C C . VAL A 1 530 ? -15.688 32.812 -8.82 1 72.81 530 VAL A C 1
ATOM 4187 O O . VAL A 1 530 ? -14.938 33.625 -8.273 1 72.81 530 VAL A O 1
ATOM 4190 N N . ILE A 1 531 ? -16.906 33.094 -9.242 1 70 531 ILE A N 1
ATOM 4191 C CA . ILE A 1 531 ? -17.438 34.438 -9.109 1 70 531 ILE A CA 1
ATOM 4192 C C . ILE A 1 531 ? -17.562 34.812 -7.633 1 70 531 ILE A C 1
ATOM 4194 O O . ILE A 1 531 ? -17.219 35.906 -7.238 1 70 531 ILE A O 1
ATOM 4198 N N . GLY A 1 532 ? -17.984 33.812 -6.938 1 68.56 532 GLY A N 1
ATOM 4199 C CA . GLY A 1 532 ? -18.078 34.031 -5.504 1 68.56 532 GLY A CA 1
ATOM 4200 C C . GLY A 1 532 ? -16.734 34.344 -4.855 1 68.56 532 GLY A C 1
ATOM 4201 O O . GLY A 1 532 ? -16.641 35.25 -4.027 1 68.56 532 GLY A O 1
ATOM 4202 N N . LEU A 1 533 ? -15.797 33.625 -5.211 1 73.5 533 LEU A N 1
ATOM 4203 C CA . LEU A 1 533 ? -14.453 33.844 -4.676 1 73.5 533 LEU A CA 1
ATOM 4204 C C . LEU A 1 533 ? -13.93 35.219 -5.059 1 73.5 533 LEU A C 1
ATOM 4206 O O . LEU A 1 533 ? -13.383 35.938 -4.215 1 73.5 533 LEU A O 1
ATOM 4210 N N . LEU A 1 534 ? -14.109 35.594 -6.262 1 71.31 534 LEU A N 1
ATOM 4211 C CA . LEU A 1 534 ? -13.664 36.875 -6.746 1 71.31 534 LEU A CA 1
ATOM 4212 C C . LEU A 1 534 ? -14.398 38 -6.023 1 71.31 534 LEU A C 1
ATOM 4214 O O . LEU A 1 534 ? -13.789 39 -5.645 1 71.31 534 LEU A O 1
ATOM 4218 N N . THR A 1 535 ? -15.672 37.75 -5.832 1 67.94 535 THR A N 1
ATOM 4219 C CA . THR A 1 535 ? -16.484 38.75 -5.148 1 67.94 535 THR A CA 1
ATOM 4220 C C . THR A 1 535 ? -16.031 38.938 -3.701 1 67.94 535 THR A C 1
ATOM 4222 O O . THR A 1 535 ? -15.906 40.062 -3.209 1 67.94 535 THR A O 1
ATOM 4225 N N . GLU A 1 536 ? -15.789 37.812 -3.131 1 71.12 536 GLU A N 1
ATOM 4226 C CA . GLU A 1 536 ? -15.344 37.875 -1.741 1 71.12 536 GLU A CA 1
ATOM 4227 C C . GLU A 1 536 ? -13.969 38.531 -1.627 1 71.12 536 GLU A C 1
ATOM 4229 O O . GLU A 1 536 ? -13.711 39.281 -0.684 1 71.12 536 GLU A O 1
ATOM 4234 N N . PHE A 1 537 ? -13.094 38.312 -2.492 1 69.88 537 PHE A N 1
ATOM 4235 C CA . PHE A 1 537 ? -11.766 38.906 -2.504 1 69.88 537 PHE A CA 1
ATOM 4236 C C . PHE A 1 537 ? -11.836 40.406 -2.717 1 69.88 537 PHE A C 1
ATOM 4238 O O . PHE A 1 537 ? -11.109 41.156 -2.078 1 69.88 537 PHE A O 1
ATOM 4245 N N . ILE A 1 538 ? -12.727 40.812 -3.6 1 65.06 538 ILE A N 1
ATOM 4246 C CA . ILE A 1 538 ? -12.875 42.219 -3.934 1 65.06 538 ILE A CA 1
ATOM 4247 C C . ILE A 1 538 ? -13.508 42.969 -2.762 1 65.06 538 ILE A C 1
ATOM 4249 O O . ILE A 1 538 ? -13.094 44.094 -2.422 1 65.06 538 ILE A O 1
ATOM 4253 N N . THR A 1 539 ? -14.453 42.281 -2.209 1 62.69 539 THR A N 1
ATOM 4254 C CA . THR A 1 539 ? -15.18 42.938 -1.124 1 62.69 539 THR A CA 1
ATOM 4255 C C . THR A 1 539 ? -14.312 43 0.13 1 62.69 539 THR A C 1
ATOM 4257 O O . THR A 1 539 ? -14.469 43.938 0.94 1 62.69 539 THR A O 1
ATOM 4260 N N . ASN A 1 540 ? -13.5 42.031 0.31 1 57.78 540 ASN A N 1
ATOM 4261 C CA . ASN A 1 540 ? -12.695 42 1.526 1 57.78 540 ASN A CA 1
ATOM 4262 C C . ASN A 1 540 ? -11.367 42.719 1.327 1 57.78 540 ASN A C 1
ATOM 4264 O O . ASN A 1 540 ? -10.57 42.844 2.264 1 57.78 540 ASN A O 1
ATOM 4268 N N . LYS A 1 541 ? -10.672 43.125 0.188 1 53.44 541 LYS A N 1
ATOM 4269 C CA . LYS A 1 541 ? -9.547 44.031 -0.04 1 53.44 541 LYS A CA 1
ATOM 4270 C C . LYS A 1 541 ? -9.797 45.375 0.606 1 53.44 541 LYS A C 1
ATOM 4272 O O . LYS A 1 541 ? -8.867 46.188 0.745 1 53.44 541 LYS A O 1
ATOM 4277 N N . GLN A 1 542 ? -10.953 45.656 1.026 1 38.22 542 GLN A N 1
ATOM 4278 C CA . GLN A 1 542 ? -11.117 46.906 1.742 1 38.22 542 GLN A CA 1
ATOM 4279 C C . GLN A 1 542 ? -10.875 46.719 3.238 1 38.22 542 GLN A C 1
ATOM 4281 O O . GLN A 1 542 ? -11.336 45.75 3.834 1 38.22 542 GLN A O 1
ATOM 4286 N N . MET B 1 1 ? -34.781 6.531 6.246 1 31.05 1 MET B N 1
ATOM 4287 C CA . MET B 1 1 ? -34.688 7.102 7.59 1 31.05 1 MET B CA 1
ATOM 4288 C C . MET B 1 1 ? -33.906 8.422 7.566 1 31.05 1 MET B C 1
ATOM 4290 O O . MET B 1 1 ? -32.875 8.539 6.906 1 31.05 1 MET B O 1
ATOM 4294 N N . SER B 1 2 ? -34.594 9.492 7.867 1 36.22 2 SER B N 1
ATOM 4295 C CA . SER B 1 2 ? -34.125 10.867 7.926 1 36.22 2 SER B CA 1
ATOM 4296 C C . SER B 1 2 ? -32.781 10.945 8.648 1 36.22 2 SER B C 1
ATOM 4298 O O . SER B 1 2 ? -32.531 10.219 9.617 1 36.22 2 SER B O 1
ATOM 4300 N N . PRO B 1 3 ? -31.812 11.398 8.031 1 43.09 3 PRO B N 1
ATOM 4301 C CA . PRO B 1 3 ? -30.578 11.547 8.805 1 43.09 3 PRO B CA 1
ATOM 4302 C C . PRO B 1 3 ? -30.812 12.156 10.18 1 43.09 3 PRO B C 1
ATOM 4304 O O . PRO B 1 3 ? -31.75 12.945 10.359 1 43.09 3 PRO B O 1
ATOM 4307 N N . PRO B 1 4 ? -30.484 11.594 11.227 1 41.31 4 PRO B N 1
ATOM 4308 C CA . PRO B 1 4 ? -30.75 12.062 12.586 1 41.31 4 PRO B CA 1
ATOM 4309 C C . PRO B 1 4 ? -30.453 13.555 12.766 1 41.31 4 PRO B C 1
ATOM 4311 O O . PRO B 1 4 ? -29.594 14.102 12.062 1 41.31 4 PRO B O 1
ATOM 4314 N N . SER B 1 5 ? -31.578 14.359 13.297 1 40.81 5 SER B N 1
ATOM 4315 C CA . SER B 1 5 ? -31.594 15.75 13.758 1 40.81 5 SER B CA 1
ATOM 4316 C C . SER B 1 5 ? -30.375 16.062 14.625 1 40.81 5 SER B C 1
ATOM 4318 O O . SER B 1 5 ? -29.672 15.148 15.078 1 40.81 5 SER B O 1
ATOM 4320 N N . LYS B 1 6 ? -30.375 17.359 15.031 1 49.41 6 LYS B N 1
ATOM 4321 C CA . LYS B 1 6 ? -29.484 18 15.992 1 49.41 6 LYS B CA 1
ATOM 4322 C C . LYS B 1 6 ? -29.453 17.234 17.312 1 49.41 6 LYS B C 1
ATOM 4324 O O . LYS B 1 6 ? -30.5 16.859 17.828 1 49.41 6 LYS B O 1
ATOM 4329 N N . ILE B 1 7 ? -28.25 16.688 17.594 1 44.31 7 ILE B N 1
ATOM 4330 C CA . ILE B 1 7 ? -28.078 16.109 18.922 1 44.31 7 ILE B CA 1
ATOM 4331 C C . ILE B 1 7 ? -28.484 17.125 19.984 1 44.31 7 ILE B C 1
ATOM 4333 O O . ILE B 1 7 ? -28.234 18.312 19.844 1 44.31 7 ILE B O 1
ATOM 4337 N N . ASP B 1 8 ? -29.453 16.906 20.719 1 35.53 8 ASP B N 1
ATOM 4338 C CA . ASP B 1 8 ? -29.875 17.734 21.844 1 35.53 8 ASP B CA 1
ATOM 4339 C C . ASP B 1 8 ? -28.656 18.172 22.672 1 35.53 8 ASP B C 1
ATOM 4341 O O . ASP B 1 8 ? -27.719 17.391 22.875 1 35.53 8 ASP B O 1
ATOM 4345 N N . GLU B 1 9 ? -28.359 19.422 22.781 1 36.78 9 GLU B N 1
ATOM 4346 C CA . GLU B 1 9 ? -27.328 20.266 23.391 1 36.78 9 GLU B CA 1
ATOM 4347 C C . GLU B 1 9 ? -26.984 19.797 24.797 1 36.78 9 GLU B C 1
ATOM 4349 O O . GLU B 1 9 ? -26.219 20.453 25.516 1 36.78 9 GLU B O 1
ATOM 4354 N N . SER B 1 10 ? -27.797 18.938 25.422 1 34.19 10 SER B N 1
ATOM 4355 C CA . SER B 1 10 ? -27.375 18.844 26.812 1 34.19 10 SER B CA 1
ATOM 4356 C C . SER B 1 10 ? -26.031 18.125 26.953 1 34.19 10 SER B C 1
ATOM 4358 O O . SER B 1 10 ? -26 16.922 27.234 1 34.19 10 SER B O 1
ATOM 4360 N N . PHE B 1 11 ? -25.141 18.312 26.094 1 37.56 11 PHE B N 1
ATOM 4361 C CA . PHE B 1 11 ? -23.844 17.719 26.328 1 37.56 11 PHE B CA 1
ATOM 4362 C C . PHE B 1 11 ? -23.266 18.156 27.672 1 37.56 11 PHE B C 1
ATOM 4364 O O . PHE B 1 11 ? -22.891 19.312 27.844 1 37.56 11 PHE B O 1
ATOM 4371 N N . THR B 1 12 ? -23.734 17.609 28.719 1 36.16 12 THR B N 1
ATOM 4372 C CA . THR B 1 12 ? -23.109 17.875 30.016 1 36.16 12 THR B CA 1
ATOM 4373 C C . THR B 1 12 ? -21.594 17.797 29.906 1 36.16 12 THR B C 1
ATOM 4375 O O . THR B 1 12 ? -21.047 16.891 29.281 1 36.16 12 THR B O 1
ATOM 4378 N N . ASP B 1 13 ? -20.938 18.859 30.125 1 42.16 13 ASP B N 1
ATOM 4379 C CA . ASP B 1 13 ? -19.484 19 30.312 1 42.16 13 ASP B CA 1
ATOM 4380 C C . ASP B 1 13 ? -18.906 17.797 31.031 1 42.16 13 ASP B C 1
ATOM 4382 O O . ASP B 1 13 ? -19.328 17.469 32.156 1 42.16 13 ASP B O 1
ATOM 4386 N N . ILE B 1 14 ? -18.594 16.734 30.484 1 43.44 14 ILE B N 1
ATOM 4387 C CA . ILE B 1 14 ? -17.922 15.656 31.203 1 43.44 14 ILE B CA 1
ATOM 4388 C C . ILE B 1 14 ? -16.562 16.125 31.688 1 43.44 14 ILE B C 1
ATOM 4390 O O . ILE B 1 14 ? -15.75 16.625 30.906 1 43.44 14 ILE B O 1
ATOM 4394 N N . GLY B 1 15 ? -16.5 16.625 32.75 1 44.38 15 GLY B N 1
ATOM 4395 C CA . GLY B 1 15 ? -15.188 16.859 33.344 1 44.38 15 GLY B CA 1
ATOM 4396 C C . GLY B 1 15 ? -14.164 15.805 32.969 1 44.38 15 GLY B C 1
ATOM 4397 O O . GLY B 1 15 ? -14.523 14.68 32.594 1 44.38 15 GLY B O 1
ATOM 4398 N N . ASN B 1 16 ? -12.906 16.172 32.562 1 49.53 16 ASN B N 1
ATOM 4399 C CA . ASN B 1 16 ? -11.719 15.5 32.031 1 49.53 16 ASN B CA 1
ATOM 4400 C C . ASN B 1 16 ? -11.547 14.102 32.656 1 49.53 16 ASN B C 1
ATOM 4402 O O . ASN B 1 16 ? -10.844 13.266 32.094 1 49.53 16 ASN B O 1
ATOM 4406 N N . THR B 1 17 ? -12.062 13.883 33.906 1 52.78 17 THR B N 1
ATOM 4407 C CA . THR B 1 17 ? -11.523 12.742 34.656 1 52.78 17 THR B CA 1
ATOM 4408 C C . THR B 1 17 ? -12.523 11.586 34.656 1 52.78 17 THR B C 1
ATOM 4410 O O . THR B 1 17 ? -12.195 10.484 35.125 1 52.78 17 THR B O 1
ATOM 4413 N N . SER B 1 18 ? -13.688 11.852 34.125 1 64.38 18 SER B N 1
ATOM 4414 C CA . SER B 1 18 ? -14.617 10.75 34.344 1 64.38 18 SER B CA 1
ATOM 4415 C C . SER B 1 18 ? -14.586 9.742 33.219 1 64.38 18 SER B C 1
ATOM 4417 O O . SER B 1 18 ? -14.617 10.133 32.031 1 64.38 18 SER B O 1
ATOM 4419 N N . THR B 1 19 ? -14.211 8.508 33.5 1 74.56 19 THR B N 1
ATOM 4420 C CA . THR B 1 19 ? -14.18 7.41 32.531 1 74.56 19 THR B CA 1
ATOM 4421 C C . THR B 1 19 ? -15.578 6.832 32.312 1 74.56 19 THR B C 1
ATOM 4423 O O . THR B 1 19 ? -15.727 5.75 31.75 1 74.56 19 THR B O 1
ATOM 4426 N N . SER B 1 20 ? -16.594 7.617 32.719 1 82 20 SER B N 1
ATOM 4427 C CA . SER B 1 20 ? -17.953 7.09 32.656 1 82 20 SER B CA 1
ATOM 4428 C C . SER B 1 20 ? -18.453 7.012 31.203 1 82 20 SER B C 1
ATOM 4430 O O . SER B 1 20 ? -19.359 6.246 30.891 1 82 20 SER B O 1
ATOM 4432 N N . TRP B 1 21 ? -17.812 7.719 30.328 1 90.38 21 TRP B N 1
ATOM 4433 C CA . TRP B 1 21 ? -18.266 7.734 28.938 1 90.38 21 TRP B CA 1
ATOM 4434 C C . TRP B 1 21 ? -17.484 6.73 28.094 1 90.38 21 TRP B C 1
ATOM 4436 O O . TRP B 1 21 ? -17.75 6.566 26.906 1 90.38 21 TRP B O 1
ATOM 4446 N N . TYR B 1 22 ? -16.609 5.984 28.766 1 95.31 22 TYR B N 1
ATOM 4447 C CA . TYR B 1 22 ? -15.812 4.969 28.078 1 95.31 22 TYR B CA 1
ATOM 4448 C C . TYR B 1 22 ? -16.672 3.75 27.75 1 95.31 22 TYR B C 1
ATOM 4450 O O . TYR B 1 22 ? -17.609 3.42 28.484 1 95.31 22 TYR B O 1
ATOM 4458 N N . THR B 1 23 ? -16.359 3.154 26.672 1 97.38 23 THR B N 1
ATOM 4459 C CA . THR B 1 23 ? -16.984 1.897 26.297 1 97.38 23 THR B CA 1
ATOM 4460 C C . THR B 1 23 ? -16.562 0.771 27.234 1 97.38 23 THR B C 1
ATOM 4462 O O . THR B 1 23 ? -15.383 0.654 27.562 1 97.38 23 THR B O 1
ATOM 4465 N N . GLU B 1 24 ? -17.5 -0.06 27.688 1 97.25 24 GLU B N 1
ATOM 4466 C CA . GLU B 1 24 ? -17.172 -1.222 28.5 1 97.25 24 GLU B CA 1
ATOM 4467 C C . GLU B 1 24 ? -16.281 -2.201 27.734 1 97.25 24 GLU B C 1
ATOM 4469 O O . GLU B 1 24 ? -16.625 -2.6 26.609 1 97.25 24 GLU B O 1
ATOM 4474 N N . ILE B 1 25 ? -15.234 -2.604 28.359 1 97.81 25 ILE B N 1
ATOM 4475 C CA . ILE B 1 25 ? -14.25 -3.461 27.703 1 97.81 25 ILE B CA 1
ATOM 4476 C C . ILE B 1 25 ? -14.93 -4.742 27.219 1 97.81 25 ILE B C 1
ATOM 4478 O O . ILE B 1 25 ? -14.688 -5.191 26.094 1 97.81 25 ILE B O 1
ATOM 4482 N N . LYS B 1 26 ? -15.82 -5.352 27.984 1 97.69 26 LYS B N 1
ATOM 4483 C CA . LYS B 1 26 ? -16.453 -6.629 27.672 1 97.69 26 LYS B CA 1
ATOM 4484 C C . LYS B 1 26 ? -17.375 -6.508 26.469 1 97.69 26 LYS B C 1
ATOM 4486 O O . LYS B 1 26 ? -17.766 -7.516 25.875 1 97.69 26 LYS B O 1
ATOM 4491 N N . SER B 1 27 ? -17.766 -5.297 26.094 1 98.12 27 SER B N 1
ATOM 4492 C CA . SER B 1 27 ? -18.703 -5.094 24.984 1 98.12 27 SER B CA 1
ATOM 4493 C C . SER B 1 27 ? -17.969 -4.934 23.656 1 98.12 27 SER B C 1
ATOM 4495 O O . SER B 1 27 ? -18.578 -4.961 22.594 1 98.12 27 SER B O 1
ATOM 4497 N N . ILE B 1 28 ? -16.656 -4.793 23.703 1 98.62 28 ILE B N 1
ATOM 4498 C CA . ILE B 1 28 ? -15.875 -4.473 22.516 1 98.62 28 ILE B CA 1
ATOM 4499 C C . ILE B 1 28 ? -15.828 -5.68 21.578 1 98.62 28 ILE B C 1
ATOM 4501 O O . ILE B 1 28 ? -16.156 -5.57 20.406 1 98.62 28 ILE B O 1
ATOM 4505 N N . GLU B 1 29 ? -15.43 -6.844 22.078 1 98.5 29 GLU B N 1
ATOM 4506 C CA . GLU B 1 29 ? -15.328 -8.047 21.25 1 98.5 29 GLU B CA 1
ATOM 4507 C C . GLU B 1 29 ? -16.656 -8.375 20.594 1 98.5 29 GLU B C 1
ATOM 4509 O O . GLU B 1 29 ? -16.719 -8.586 19.375 1 98.5 29 GLU B O 1
ATOM 4514 N N . PRO B 1 30 ? -17.844 -8.344 21.328 1 98.62 30 PRO B N 1
ATOM 4515 C CA . PRO B 1 30 ? -19.125 -8.609 20.688 1 98.62 30 PRO B CA 1
ATOM 4516 C C . PRO B 1 30 ? -19.484 -7.57 19.609 1 98.62 30 PRO B C 1
ATOM 4518 O O . PRO B 1 30 ? -20.109 -7.898 18.609 1 98.62 30 PRO B O 1
ATOM 4521 N N . GLY B 1 31 ? -19.141 -6.328 19.891 1 98.69 31 GLY B N 1
ATOM 4522 C CA . GLY B 1 31 ? -19.391 -5.281 18.906 1 98.69 31 GLY B CA 1
ATOM 4523 C C . GLY B 1 31 ? -18.641 -5.496 17.609 1 98.69 31 GLY B C 1
ATOM 4524 O O . GLY B 1 31 ? -19.203 -5.371 16.516 1 98.69 31 GLY B O 1
ATOM 4525 N N . VAL B 1 32 ? -17.359 -5.824 17.719 1 98.75 32 VAL B N 1
ATOM 4526 C CA . VAL B 1 32 ? -16.531 -6.086 16.547 1 98.75 32 VAL B CA 1
ATOM 4527 C C . VAL B 1 32 ? -17.062 -7.328 15.82 1 98.75 32 VAL B C 1
ATOM 4529 O O . VAL B 1 32 ? -17.156 -7.34 14.594 1 98.75 32 VAL B O 1
ATOM 4532 N N . LYS B 1 33 ? -17.375 -8.367 16.562 1 98.38 33 LYS B N 1
ATOM 4533 C CA . LYS B 1 33 ? -17.922 -9.594 15.992 1 98.38 33 LYS B CA 1
ATOM 4534 C C . LYS B 1 33 ? -19.203 -9.32 15.227 1 98.38 33 LYS B C 1
ATOM 4536 O O . LYS B 1 33 ? -19.453 -9.922 14.18 1 98.38 33 LYS B O 1
ATOM 4541 N N . HIS B 1 34 ? -20.047 -8.484 15.789 1 98.56 34 HIS B N 1
ATOM 4542 C CA . HIS B 1 34 ? -21.297 -8.125 15.117 1 98.56 34 HIS B CA 1
ATOM 4543 C C . HIS B 1 34 ? -21.031 -7.523 13.742 1 98.56 34 HIS B C 1
ATOM 4545 O O . HIS B 1 34 ? -21.672 -7.895 12.758 1 98.56 34 HIS B O 1
ATOM 4551 N N . LEU B 1 35 ? -20.094 -6.562 13.68 1 98.75 35 LEU B N 1
ATOM 4552 C CA . LEU B 1 35 ? -19.766 -5.938 12.406 1 98.75 35 LEU B CA 1
ATOM 4553 C C . LEU B 1 35 ? -19.188 -6.965 11.43 1 98.75 35 LEU B C 1
ATOM 4555 O O . LEU B 1 35 ? -19.531 -6.949 10.242 1 98.75 35 LEU B O 1
ATOM 4559 N N . THR B 1 36 ? -18.312 -7.848 11.891 1 97.5 36 THR B N 1
ATOM 4560 C CA . THR B 1 36 ? -17.703 -8.875 11.055 1 97.5 36 THR B CA 1
ATOM 4561 C C . THR B 1 36 ? -18.781 -9.812 10.484 1 97.5 36 THR B C 1
ATOM 4563 O O . THR B 1 36 ? -18.797 -10.078 9.281 1 97.5 36 THR B O 1
ATOM 4566 N N . ASP B 1 37 ? -19.656 -10.273 11.367 1 97.06 37 ASP B N 1
ATOM 4567 C CA . ASP B 1 37 ? -20.734 -11.164 10.93 1 97.06 37 ASP B CA 1
ATOM 4568 C C . ASP B 1 37 ? -21.641 -10.469 9.914 1 97.06 37 ASP B C 1
ATOM 4570 O O . ASP B 1 37 ? -22.047 -11.07 8.922 1 97.06 37 ASP B O 1
ATOM 4574 N N . SER B 1 38 ? -21.969 -9.242 10.219 1 97.88 38 SER B N 1
ATOM 4575 C CA . SER B 1 38 ? -22.844 -8.484 9.336 1 97.88 38 SER B CA 1
ATOM 4576 C C . SER B 1 38 ? -22.219 -8.305 7.957 1 97.88 38 SER B C 1
ATOM 4578 O O . SER B 1 38 ? -22.922 -8.336 6.941 1 97.88 38 SER B O 1
ATOM 4580 N N . PHE B 1 39 ? -20.969 -8.078 7.871 1 96.94 39 PHE B N 1
ATOM 4581 C CA . PHE B 1 39 ? -20.281 -7.902 6.605 1 96.94 39 PHE B CA 1
ATOM 4582 C C . PHE B 1 39 ? -20.469 -9.117 5.703 1 96.94 39 PHE B C 1
ATOM 4584 O O . PHE B 1 39 ? -20.672 -8.977 4.496 1 96.94 39 PHE B O 1
ATOM 4591 N N . PHE B 1 40 ? -20.406 -10.281 6.297 1 93.88 40 PHE B N 1
ATOM 4592 C CA . PHE B 1 40 ? -20.469 -11.508 5.512 1 93.88 40 PHE B CA 1
ATOM 4593 C C . PHE B 1 40 ? -21.906 -11.922 5.254 1 93.88 40 PHE B C 1
ATOM 4595 O O . PHE B 1 40 ? -22.219 -12.461 4.191 1 93.88 40 PHE B O 1
ATOM 4602 N N . THR B 1 41 ? -22.812 -11.648 6.188 1 94.62 41 THR B N 1
ATOM 4603 C CA . THR B 1 41 ? -24.156 -12.195 6.082 1 94.62 41 THR B CA 1
ATOM 4604 C C . THR B 1 41 ? -25.078 -11.203 5.383 1 94.62 41 THR B C 1
ATOM 4606 O O . THR B 1 41 ? -25.922 -11.594 4.566 1 94.62 41 THR B O 1
ATOM 4609 N N . LYS B 1 42 ? -24.922 -9.906 5.746 1 96.25 42 LYS B N 1
ATOM 4610 C CA . LYS B 1 42 ? -25.844 -8.906 5.211 1 96.25 42 LYS B CA 1
ATOM 4611 C C . LYS B 1 42 ? -25.266 -8.25 3.955 1 96.25 42 LYS B C 1
ATOM 4613 O O . LYS B 1 42 ? -26.016 -7.852 3.062 1 96.25 42 LYS B O 1
ATOM 4618 N N . GLN B 1 43 ? -23.953 -8.023 3.854 1 96.06 43 GLN B N 1
ATOM 4619 C CA . GLN B 1 43 ? -23.203 -7.52 2.707 1 96.06 43 GLN B CA 1
ATOM 4620 C C . GLN B 1 43 ? -23.766 -6.18 2.23 1 96.06 43 GLN B C 1
ATOM 4622 O O . GLN B 1 43 ? -23.844 -5.926 1.027 1 96.06 43 GLN B O 1
ATOM 4627 N N . LYS B 1 44 ? -24.234 -5.355 3.189 1 97.44 44 LYS B N 1
ATOM 4628 C CA . LYS B 1 44 ? -24.859 -4.086 2.854 1 97.44 44 LYS B CA 1
ATOM 4629 C C . LYS B 1 44 ? -23.906 -3.178 2.082 1 97.44 44 LYS B C 1
ATOM 4631 O O . LYS B 1 44 ? -24.328 -2.496 1.141 1 97.44 44 LYS B O 1
ATOM 4636 N N . THR B 1 45 ? -22.656 -3.229 2.428 1 96.81 45 THR B N 1
ATOM 4637 C CA . THR B 1 45 ? -21.703 -2.258 1.895 1 96.81 45 THR B CA 1
ATOM 4638 C C . THR B 1 45 ? -21.25 -2.664 0.498 1 96.81 45 THR B C 1
ATOM 4640 O O . THR B 1 45 ? -20.531 -1.912 -0.167 1 96.81 45 THR B O 1
ATOM 4643 N N . HIS B 1 46 ? -21.641 -3.822 -0.007 1 95.25 46 HIS B N 1
ATOM 4644 C CA . HIS B 1 46 ? -21.328 -4.203 -1.383 1 95.25 46 HIS B CA 1
ATOM 4645 C C . HIS B 1 46 ? -22.109 -3.342 -2.375 1 95.25 46 HIS B C 1
ATOM 4647 O O . HIS B 1 46 ? -21.703 -3.188 -3.525 1 95.25 46 HIS B O 1
ATOM 4653 N N . ASP B 1 47 ? -23.188 -2.793 -1.901 1 96.62 47 ASP B N 1
ATOM 4654 C CA . ASP B 1 47 ? -24.031 -1.924 -2.721 1 96.62 47 ASP B CA 1
ATOM 4655 C C . ASP B 1 47 ? -23.531 -0.483 -2.689 1 96.62 47 ASP B C 1
ATOM 4657 O O . ASP B 1 47 ? -23.516 0.156 -1.636 1 96.62 47 ASP B O 1
ATOM 4661 N N . ILE B 1 48 ? -23.219 0.028 -3.838 1 97.56 48 ILE B N 1
ATOM 4662 C CA . ILE B 1 48 ? -22.656 1.372 -3.953 1 97.56 48 ILE B CA 1
ATOM 4663 C C . ILE B 1 48 ? -23.703 2.398 -3.496 1 97.56 48 ILE B C 1
ATOM 4665 O O . ILE B 1 48 ? -23.344 3.418 -2.898 1 97.56 48 ILE B O 1
ATOM 4669 N N . GLN B 1 49 ? -24.984 2.133 -3.795 1 98.19 49 GLN B N 1
ATOM 4670 C CA . GLN B 1 49 ? -26.062 3.021 -3.352 1 98.19 49 GLN B CA 1
ATOM 4671 C C . GLN B 1 49 ? -26.078 3.129 -1.829 1 98.19 49 GLN B C 1
ATOM 4673 O O . GLN B 1 49 ? -26.234 4.223 -1.282 1 98.19 49 GLN B O 1
ATOM 4678 N N . PHE B 1 50 ? -25.953 2.018 -1.15 1 98.38 50 PHE B N 1
ATOM 4679 C CA . PHE B 1 50 ? -25.906 2.004 0.307 1 98.38 50 PHE B CA 1
ATOM 4680 C C . PHE B 1 50 ? -24.75 2.848 0.824 1 98.38 50 PHE B C 1
ATOM 4682 O O . PHE B 1 50 ? -24.922 3.658 1.735 1 98.38 50 PHE B O 1
ATOM 4689 N N . ARG B 1 51 ? -23.547 2.707 0.257 1 98.81 51 ARG B N 1
ATOM 4690 C CA . ARG B 1 51 ? -22.375 3.471 0.66 1 98.81 51 ARG B CA 1
ATOM 4691 C C . ARG B 1 51 ? -22.625 4.969 0.526 1 98.81 51 ARG B C 1
ATOM 4693 O O . ARG B 1 51 ? -22.344 5.734 1.453 1 98.81 51 ARG B O 1
ATOM 4700 N N . LEU B 1 52 ? -23.172 5.34 -0.64 1 98.81 52 LEU B N 1
ATOM 4701 C CA . LEU B 1 52 ? -23.438 6.746 -0.929 1 98.81 52 LEU B CA 1
ATOM 4702 C C . LEU B 1 52 ? -24.438 7.32 0.065 1 98.81 52 LEU B C 1
ATOM 4704 O O . LEU B 1 52 ? -24.266 8.445 0.542 1 98.81 52 LEU B O 1
ATOM 4708 N N . ASN B 1 53 ? -25.422 6.559 0.377 1 98.81 53 ASN B N 1
ATOM 4709 C CA . ASN B 1 53 ? -26.422 7.02 1.328 1 98.81 53 ASN B CA 1
ATOM 4710 C C . ASN B 1 53 ? -25.844 7.191 2.727 1 98.81 53 ASN B C 1
ATOM 4712 O O . ASN B 1 53 ? -26.203 8.117 3.447 1 98.81 53 ASN B O 1
ATOM 4716 N N . GLN B 1 54 ? -24.953 6.293 3.146 1 98.75 54 GLN B N 1
ATOM 4717 C CA . GLN B 1 54 ? -24.266 6.465 4.426 1 98.75 54 GLN B CA 1
ATOM 4718 C C . GLN B 1 54 ? -23.422 7.738 4.434 1 98.75 54 GLN B C 1
ATOM 4720 O O . GLN B 1 54 ? -23.422 8.477 5.422 1 98.75 54 GLN B O 1
ATOM 4725 N N . LEU B 1 55 ? -22.719 8.008 3.322 1 98.81 55 LEU B N 1
ATOM 4726 C CA . LEU B 1 55 ? -21.891 9.203 3.217 1 98.81 55 LEU B CA 1
ATOM 4727 C C . LEU B 1 55 ? -22.75 10.461 3.252 1 98.81 55 LEU B C 1
ATOM 4729 O O . LEU B 1 55 ? -22.359 11.461 3.873 1 98.81 55 LEU B O 1
ATOM 4733 N N . ARG B 1 56 ? -23.875 10.406 2.602 1 98.5 56 ARG B N 1
ATOM 4734 C CA . ARG B 1 56 ? -24.828 11.508 2.678 1 98.5 56 ARG B CA 1
ATOM 4735 C C . ARG B 1 56 ? -25.266 11.766 4.117 1 98.5 56 ARG B C 1
ATOM 4737 O O . ARG B 1 56 ? -25.328 12.914 4.559 1 98.5 56 ARG B O 1
ATOM 4744 N N . ASN B 1 57 ? -25.562 10.695 4.82 1 98.69 57 ASN B N 1
ATOM 4745 C CA . ASN B 1 57 ? -25.938 10.844 6.223 1 98.69 57 ASN B CA 1
ATOM 4746 C C . ASN B 1 57 ? -24.844 11.539 7.023 1 98.69 57 ASN B C 1
ATOM 4748 O O . ASN B 1 57 ? -25.125 12.383 7.875 1 98.69 57 ASN B O 1
ATOM 4752 N N . LEU B 1 58 ? -23.625 11.203 6.777 1 98.69 58 LEU B N 1
ATOM 4753 C CA . LEU B 1 58 ? -22.484 11.836 7.453 1 98.69 58 LEU B CA 1
ATOM 4754 C C . LEU B 1 58 ? -22.438 13.328 7.141 1 98.69 58 LEU B C 1
ATOM 4756 O O . LEU B 1 58 ? -22.172 14.141 8.023 1 98.69 58 LEU B O 1
ATOM 4760 N N . TYR B 1 59 ? -22.641 13.656 5.871 1 98.38 59 TYR B N 1
ATOM 4761 C CA . TYR B 1 59 ? -22.594 15.055 5.445 1 98.38 59 TYR B CA 1
ATOM 4762 C C . TYR B 1 59 ? -23.547 15.906 6.27 1 98.38 59 TYR B C 1
ATOM 4764 O O . TYR B 1 59 ? -23.141 16.891 6.883 1 98.38 59 TYR B O 1
ATOM 4772 N N . TYR B 1 60 ? -24.75 15.5 6.383 1 98.12 60 TYR B N 1
ATOM 4773 C CA . TYR B 1 60 ? -25.766 16.297 7.051 1 98.12 60 TYR B CA 1
ATOM 4774 C C . TYR B 1 60 ? -25.609 16.234 8.57 1 98.12 60 TYR B C 1
ATOM 4776 O O . TYR B 1 60 ? -25.875 17.203 9.273 1 98.12 60 TYR B O 1
ATOM 4784 N N . ALA B 1 61 ? -25.172 15.062 9.047 1 98.12 61 ALA B N 1
ATOM 4785 C CA . ALA B 1 61 ? -24.938 14.945 10.484 1 98.12 61 ALA B CA 1
ATOM 4786 C C . ALA B 1 61 ? -23.891 15.953 10.945 1 98.12 61 ALA B C 1
ATOM 4788 O O . ALA B 1 61 ? -24.031 16.562 12.008 1 98.12 61 ALA B O 1
ATOM 4789 N N . VAL B 1 62 ? -22.859 16.109 10.195 1 98.19 62 VAL B N 1
ATOM 4790 C CA . VAL B 1 62 ? -21.797 17.062 10.547 1 98.19 62 VAL B CA 1
ATOM 4791 C C . VAL B 1 62 ? -22.312 18.484 10.359 1 98.19 62 VAL B C 1
ATOM 4793 O O . VAL B 1 62 ? -22.156 19.328 11.25 1 98.19 62 VAL B O 1
ATOM 4796 N N . GLN B 1 63 ? -22.953 18.75 9.25 1 96.69 63 GLN B N 1
ATOM 4797 C CA . GLN B 1 63 ? -23.453 20.078 8.953 1 96.69 63 GLN B CA 1
ATOM 4798 C C . GLN B 1 63 ? -24.375 20.578 10.062 1 96.69 63 GLN B C 1
ATOM 4800 O O . GLN B 1 63 ? -24.328 21.75 10.43 1 96.69 63 GLN B O 1
ATOM 4805 N N . ASP B 1 64 ? -25.125 19.703 10.586 1 97.12 64 ASP B N 1
ATOM 4806 C CA . ASP B 1 64 ? -26.125 20.062 11.594 1 97.12 64 ASP B CA 1
ATOM 4807 C C . ASP B 1 64 ? -25.469 20.281 12.953 1 97.12 64 ASP B C 1
ATOM 4809 O O . ASP B 1 64 ? -26.094 20.812 13.867 1 97.12 64 ASP B O 1
ATOM 4813 N N . ASN B 1 65 ? -24.234 19.922 13.094 1 97.75 65 ASN B N 1
ATOM 4814 C CA . ASN B 1 65 ? -23.641 19.969 14.422 1 97.75 65 ASN B CA 1
ATOM 4815 C C . ASN B 1 65 ? -22.328 20.734 14.43 1 97.75 65 ASN B C 1
ATOM 4817 O O . ASN B 1 65 ? -21.484 20.547 15.305 1 97.75 65 ASN B O 1
ATOM 4821 N N . VAL B 1 66 ? -22.078 21.594 13.492 1 97.56 66 VAL B N 1
ATOM 4822 C CA . VAL B 1 66 ? -20.828 22.312 13.352 1 97.56 66 VAL B CA 1
ATOM 4823 C C . VAL B 1 66 ? -20.562 23.141 14.609 1 97.56 66 VAL B C 1
ATOM 4825 O O . VAL B 1 66 ? -19.469 23.109 15.172 1 97.56 66 VAL B O 1
ATOM 4828 N N . ASP B 1 67 ? -21.547 23.859 15.078 1 97.31 67 ASP B N 1
ATOM 4829 C CA . ASP B 1 67 ? -21.375 24.734 16.234 1 97.31 67 ASP B CA 1
ATOM 4830 C C . ASP B 1 67 ? -21.062 23.922 17.484 1 97.31 67 ASP B C 1
ATOM 4832 O O . ASP B 1 67 ? -20.188 24.297 18.281 1 97.31 67 ASP B O 1
ATOM 4836 N N . ALA B 1 68 ? -21.797 22.828 17.625 1 97.81 68 ALA B N 1
ATOM 4837 C CA . ALA B 1 68 ? -21.547 21.953 18.781 1 97.81 68 ALA B CA 1
ATOM 4838 C C . ALA B 1 68 ? -20.141 21.375 18.75 1 97.81 68 ALA B C 1
ATOM 4840 O O . ALA B 1 68 ? -19.484 21.266 19.781 1 97.81 68 ALA B O 1
ATOM 4841 N N . LEU B 1 69 ? -19.688 21.031 17.609 1 98.12 69 LEU B N 1
ATOM 4842 C CA . LEU B 1 69 ? -18.328 20.5 17.453 1 98.12 69 LEU B CA 1
ATOM 4843 C C . LEU B 1 69 ? -17.281 21.547 17.781 1 98.12 69 LEU B C 1
ATOM 4845 O O . LEU B 1 69 ? -16.281 21.266 18.438 1 98.12 69 LEU B O 1
ATOM 4849 N N . CYS B 1 70 ? -17.5 22.781 17.328 1 97.44 70 CYS B N 1
ATOM 4850 C CA . CYS B 1 70 ? -16.594 23.875 17.625 1 97.44 70 CYS B CA 1
ATOM 4851 C C . CYS B 1 70 ? -16.531 24.125 19.141 1 97.44 70 CYS B C 1
ATOM 4853 O O . CYS B 1 70 ? -15.438 24.312 19.688 1 97.44 70 CYS B O 1
ATOM 4855 N N . GLU B 1 71 ? -17.672 24.109 19.75 1 97.56 71 GLU B N 1
ATOM 4856 C CA . GLU B 1 71 ? -17.734 24.328 21.203 1 97.56 71 GLU B CA 1
ATOM 4857 C C . GLU B 1 71 ? -17 23.234 21.953 1 97.56 71 GLU B C 1
ATOM 4859 O O . GLU B 1 71 ? -16.297 23.5 22.938 1 97.56 71 GLU B O 1
ATOM 4864 N N . ALA B 1 72 ? -17.203 22 21.516 1 97.25 72 ALA B N 1
ATOM 4865 C CA . ALA B 1 72 ? -16.531 20.859 22.156 1 97.25 72 ALA B CA 1
ATOM 4866 C C . ALA B 1 72 ? -15.023 21.016 22.125 1 97.25 72 ALA B C 1
ATOM 4868 O O . ALA B 1 72 ? -14.344 20.797 23.125 1 97.25 72 ALA B O 1
ATOM 4869 N N . LEU B 1 73 ? -14.461 21.438 21.016 1 96.81 73 LEU B N 1
ATOM 4870 C CA . LEU B 1 73 ? -13.016 21.578 20.891 1 96.81 73 LEU B CA 1
ATOM 4871 C C . LEU B 1 73 ? -12.516 22.797 21.656 1 96.81 73 LEU B C 1
ATOM 4873 O O . LEU B 1 73 ? -11.391 22.797 22.156 1 96.81 73 LEU B O 1
ATOM 4877 N N . SER B 1 74 ? -13.359 23.844 21.688 1 96.56 74 SER B N 1
ATOM 4878 C CA . SER B 1 74 ? -13.008 24.969 22.547 1 96.56 74 SER B CA 1
ATOM 4879 C C . SER B 1 74 ? -12.859 24.531 24 1 96.56 74 SER B C 1
ATOM 4881 O O . SER B 1 74 ? -11.914 24.953 24.672 1 96.56 74 SER B O 1
ATOM 4883 N N . LYS B 1 75 ? -13.727 23.688 24.406 1 95.12 75 LYS B N 1
ATOM 4884 C CA . LYS B 1 75 ? -13.695 23.188 25.766 1 95.12 75 LYS B CA 1
ATOM 4885 C C . LYS B 1 75 ? -12.492 22.266 25.984 1 95.12 75 LYS B C 1
ATOM 4887 O O . LYS B 1 75 ? -11.914 22.234 27.078 1 95.12 75 LYS B O 1
ATOM 4892 N N . ASP B 1 76 ? -12.125 21.516 25 1 95 76 ASP B N 1
ATOM 4893 C CA . ASP B 1 76 ? -11.055 20.531 25.141 1 95 76 ASP B CA 1
ATOM 4894 C C . ASP B 1 76 ? -9.688 21.203 25.188 1 95 76 ASP B C 1
ATOM 4896 O O . ASP B 1 76 ? -8.82 20.797 25.953 1 95 76 ASP B O 1
ATOM 4900 N N . PHE B 1 77 ? -9.391 22.203 24.328 1 92.31 77 PHE B N 1
ATOM 4901 C CA . PHE B 1 77 ? -8.062 22.781 24.375 1 92.31 77 PHE B CA 1
ATOM 4902 C C . PHE B 1 77 ? -8.07 24.188 23.797 1 92.31 77 PHE B C 1
ATOM 4904 O O . PHE B 1 77 ? -7.137 24.594 23.094 1 92.31 77 PHE B O 1
ATOM 4911 N N . ASN B 1 78 ? -9.148 24.953 24.047 1 94.56 78 ASN B N 1
ATOM 4912 C CA . ASN B 1 78 ? -9.258 26.375 23.797 1 94.56 78 ASN B CA 1
ATOM 4913 C C . ASN B 1 78 ? -9.055 26.703 22.328 1 94.56 78 ASN B C 1
ATOM 4915 O O . ASN B 1 78 ? -8.414 27.703 21.984 1 94.56 78 ASN B O 1
ATOM 4919 N N . ARG B 1 79 ? -9.484 25.859 21.5 1 94 79 ARG B N 1
ATOM 4920 C CA . ARG B 1 79 ? -9.391 26.125 20.062 1 94 79 ARG B CA 1
ATOM 4921 C C . ARG B 1 79 ? -10.523 27.031 19.594 1 94 79 ARG B C 1
ATOM 4923 O O . ARG B 1 79 ? -11.68 26.812 19.953 1 94 79 ARG B O 1
ATOM 4930 N N . SER B 1 80 ? -10.195 28.016 18.797 1 93.81 80 SER B N 1
ATOM 4931 C CA . SER B 1 80 ? -11.219 28.922 18.281 1 93.81 80 SER B CA 1
ATOM 4932 C C . SER B 1 80 ? -12.102 28.234 17.25 1 93.81 80 SER B C 1
ATOM 4934 O O . SER B 1 80 ? -11.672 27.281 16.578 1 93.81 80 SER B O 1
ATOM 4936 N N . ALA B 1 81 ? -13.32 28.656 17.125 1 94.88 81 ALA B N 1
ATOM 4937 C CA . ALA B 1 81 ? -14.242 28.141 16.109 1 94.88 81 ALA B CA 1
ATOM 4938 C C . ALA B 1 81 ? -13.672 28.328 14.703 1 94.88 81 ALA B C 1
ATOM 4940 O O . ALA B 1 81 ? -13.852 27.484 13.836 1 94.88 81 ALA B O 1
ATOM 4941 N N . SER B 1 82 ? -12.977 29.453 14.516 1 94.31 82 SER B N 1
ATOM 4942 C CA . SER B 1 82 ? -12.375 29.734 13.219 1 94.31 82 SER B CA 1
ATOM 4943 C C . SER B 1 82 ? -11.375 28.656 12.828 1 94.31 82 SER B C 1
ATOM 4945 O O . SER B 1 82 ? -11.422 28.141 11.711 1 94.31 82 SER B O 1
ATOM 4947 N N . GLU B 1 83 ? -10.523 28.25 13.703 1 94.12 83 GLU B N 1
ATOM 4948 C CA . GLU B 1 83 ? -9.539 27.219 13.406 1 94.12 83 GLU B CA 1
ATOM 4949 C C . GLU B 1 83 ? -10.203 25.875 13.18 1 94.12 83 GLU B C 1
ATOM 4951 O O . GLU B 1 83 ? -9.82 25.125 12.281 1 94.12 83 GLU B O 1
ATOM 4956 N N . THR B 1 84 ? -11.203 25.578 14.016 1 96.31 84 THR B N 1
ATOM 4957 C CA . THR B 1 84 ? -11.906 24.312 13.875 1 96.31 84 THR B CA 1
ATOM 4958 C C . THR B 1 84 ? -12.57 24.203 12.5 1 96.31 84 THR B C 1
ATOM 4960 O O . THR B 1 84 ? -12.445 23.203 11.812 1 96.31 84 THR B O 1
ATOM 4963 N N . LYS B 1 85 ? -13.227 25.25 12.109 1 95.56 85 LYS B N 1
ATOM 4964 C CA . LYS B 1 85 ? -13.914 25.25 10.828 1 95.56 85 LYS B CA 1
ATOM 4965 C C . LYS B 1 85 ? -12.922 25.219 9.672 1 95.56 85 LYS B C 1
ATOM 4967 O O . LYS B 1 85 ? -13.023 24.375 8.781 1 95.56 85 LYS B O 1
ATOM 4972 N N . ASN B 1 86 ? -11.914 26.094 9.734 1 93.25 86 ASN B N 1
ATOM 4973 C CA . ASN B 1 86 ? -11.016 26.312 8.609 1 93.25 86 ASN B CA 1
ATOM 4974 C C . ASN B 1 86 ? -10.008 25.172 8.461 1 93.25 86 ASN B C 1
ATOM 4976 O O . ASN B 1 86 ? -9.609 24.844 7.344 1 93.25 86 ASN B O 1
ATOM 4980 N N . LEU B 1 87 ? -9.602 24.594 9.547 1 94.25 87 LEU B N 1
ATOM 4981 C CA . LEU B 1 87 ? -8.539 23.609 9.484 1 94.25 87 LEU B CA 1
ATOM 4982 C C . LEU B 1 87 ? -9.109 22.188 9.398 1 94.25 87 LEU B C 1
ATOM 4984 O O . LEU B 1 87 ? -8.398 21.25 9.055 1 94.25 87 LEU B O 1
ATOM 4988 N N . GLU B 1 88 ? -10.422 22.047 9.711 1 96.5 88 GLU B N 1
ATOM 4989 C CA . GLU B 1 88 ? -10.891 20.672 9.805 1 96.5 88 GLU B CA 1
ATOM 4990 C C . GLU B 1 88 ? -12.219 20.484 9.07 1 96.5 88 GLU B C 1
ATOM 4992 O O . GLU B 1 88 ? -12.305 19.719 8.109 1 96.5 88 GLU B O 1
ATOM 4997 N N . ILE B 1 89 ? -13.242 21.219 9.516 1 97 89 ILE B N 1
ATOM 4998 C CA . ILE B 1 89 ? -14.609 20.891 9.133 1 97 89 ILE B CA 1
ATOM 4999 C C . ILE B 1 89 ? -14.797 21.109 7.633 1 97 89 ILE B C 1
ATOM 5001 O O . ILE B 1 89 ? -15.297 20.234 6.922 1 97 89 ILE B O 1
ATOM 5005 N N . VAL B 1 90 ? -14.344 22.266 7.172 1 94.12 90 VAL B N 1
ATOM 5006 C CA . VAL B 1 90 ? -14.555 22.625 5.773 1 94.12 90 VAL B CA 1
ATOM 5007 C C . VAL B 1 90 ? -13.828 21.625 4.867 1 94.12 90 VAL B C 1
ATOM 5009 O O . VAL B 1 90 ? -14.414 21.109 3.918 1 94.12 90 VAL B O 1
ATOM 5012 N N . GLY B 1 91 ? -12.578 21.359 5.172 1 93 91 GLY B N 1
ATOM 5013 C CA . GLY B 1 91 ? -11.812 20.422 4.379 1 93 91 GLY B CA 1
ATOM 5014 C C . GLY B 1 91 ? -12.367 19.016 4.426 1 93 91 GLY B C 1
ATOM 5015 O O . GLY B 1 91 ? -12.414 18.312 3.404 1 93 91 GLY B O 1
ATOM 5016 N N . GLY B 1 92 ? -12.797 18.547 5.586 1 95.62 92 GLY B N 1
ATOM 5017 C CA . GLY B 1 92 ? -13.375 17.219 5.742 1 95.62 92 GLY B CA 1
ATOM 5018 C C . GLY B 1 92 ? -14.641 17.016 4.934 1 95.62 92 GLY B C 1
ATOM 5019 O O . GLY B 1 92 ? -14.797 16 4.254 1 95.62 92 GLY B O 1
ATOM 5020 N N . LEU B 1 93 ? -15.531 18.016 5 1 96.69 93 LEU B N 1
ATOM 5021 C CA . LEU B 1 93 ? -16.781 17.922 4.258 1 96.69 93 LEU B CA 1
ATOM 5022 C C . LEU B 1 93 ? -16.531 17.984 2.756 1 96.69 93 LEU B C 1
ATOM 5024 O O . LEU B 1 93 ? -17.219 17.312 1.979 1 96.69 93 LEU B O 1
ATOM 5028 N N . ASN B 1 94 ? -15.57 18.75 2.396 1 94.38 94 ASN B N 1
ATOM 5029 C CA . ASN B 1 94 ? -15.227 18.828 0.979 1 94.38 94 ASN B CA 1
ATOM 5030 C C . ASN B 1 94 ? -14.719 17.484 0.458 1 94.38 94 ASN B C 1
ATOM 5032 O O . ASN B 1 94 ? -15.031 17.094 -0.667 1 94.38 94 ASN B O 1
ATOM 5036 N N . GLU B 1 95 ? -13.867 16.859 1.217 1 95.31 95 GLU B N 1
ATOM 5037 C CA . GLU B 1 95 ? -13.383 15.539 0.83 1 95.31 95 GLU B CA 1
ATOM 5038 C C . GLU B 1 95 ? -14.539 14.555 0.692 1 95.31 95 GLU B C 1
ATOM 5040 O O . GLU B 1 95 ? -14.57 13.75 -0.242 1 95.31 95 GLU B O 1
ATOM 5045 N N . LEU B 1 96 ? -15.461 14.594 1.636 1 97.81 96 LEU B N 1
ATOM 5046 C CA . LEU B 1 96 ? -16.625 13.727 1.57 1 97.81 96 LEU B CA 1
ATOM 5047 C C . LEU B 1 96 ? -17.422 13.969 0.286 1 97.81 96 LEU B C 1
ATOM 5049 O O . LEU B 1 96 ? -17.797 13.023 -0.403 1 97.81 96 LEU B O 1
ATOM 5053 N N . VAL B 1 97 ? -17.656 15.219 -0.057 1 96.81 97 VAL B N 1
ATOM 5054 C CA . VAL B 1 97 ? -18.422 15.578 -1.243 1 96.81 97 VAL B CA 1
ATOM 5055 C C . VAL B 1 97 ? -17.703 15.094 -2.496 1 96.81 97 VAL B C 1
ATOM 5057 O O . VAL B 1 97 ? -18.328 14.547 -3.41 1 96.81 97 VAL B O 1
ATOM 5060 N N . HIS B 1 98 ? -16.422 15.266 -2.504 1 95.62 98 HIS B N 1
ATOM 5061 C CA . HIS B 1 98 ? -15.625 14.773 -3.615 1 95.62 98 HIS B CA 1
ATOM 5062 C C . HIS B 1 98 ? -15.758 13.258 -3.756 1 95.62 98 HIS B C 1
ATOM 5064 O O . HIS B 1 98 ? -15.875 12.742 -4.867 1 95.62 98 HIS B O 1
ATOM 5070 N N . THR B 1 99 ? -15.672 12.586 -2.674 1 97.88 99 THR B N 1
ATOM 5071 C CA . THR B 1 99 ? -15.797 11.133 -2.658 1 97.88 99 THR B CA 1
ATOM 5072 C C . THR B 1 99 ? -17.141 10.703 -3.234 1 97.88 99 THR B C 1
ATOM 5074 O O . THR B 1 99 ? -17.203 9.82 -4.098 1 97.88 99 THR B O 1
ATOM 5077 N N . ILE B 1 100 ? -18.203 11.359 -2.775 1 98.19 100 ILE B N 1
ATOM 5078 C CA . ILE B 1 100 ? -19.547 11.047 -3.275 1 98.19 100 ILE B CA 1
ATOM 5079 C C . ILE B 1 100 ? -19.609 11.297 -4.781 1 98.19 100 ILE B C 1
ATOM 5081 O O . ILE B 1 100 ? -20.156 10.492 -5.531 1 98.19 100 ILE B O 1
ATOM 5085 N N . ALA B 1 101 ? -19.016 12.367 -5.227 1 96.69 101 ALA B N 1
ATOM 5086 C CA . ALA B 1 101 ? -19.062 12.781 -6.625 1 96.69 101 ALA B CA 1
ATOM 5087 C C . ALA B 1 101 ? -18.281 11.805 -7.512 1 96.69 101 ALA B C 1
ATOM 5089 O O . ALA B 1 101 ? -18.609 11.641 -8.688 1 96.69 101 ALA B O 1
ATOM 5090 N N . SER B 1 102 ? -17.312 11.125 -6.914 1 96.94 102 SER B N 1
ATOM 5091 C CA . SER B 1 102 ? -16.344 10.414 -7.746 1 96.94 102 SER B CA 1
ATOM 5092 C C . SER B 1 102 ? -16.469 8.906 -7.574 1 96.94 102 SER B C 1
ATOM 5094 O O . SER B 1 102 ? -15.891 8.141 -8.344 1 96.94 102 SER B O 1
ATOM 5096 N N . LEU B 1 103 ? -17.172 8.438 -6.625 1 98 103 LEU B N 1
ATOM 5097 C CA . LEU B 1 103 ? -17.156 7.035 -6.215 1 98 103 LEU B CA 1
ATOM 5098 C C . LEU B 1 103 ? -17.547 6.125 -7.371 1 98 103 LEU B C 1
ATOM 5100 O O . LEU B 1 103 ? -17 5.035 -7.531 1 98 103 LEU B O 1
ATOM 5104 N N . HIS B 1 104 ? -18.531 6.543 -8.211 1 96.38 104 HIS B N 1
ATOM 5105 C CA . HIS B 1 104 ? -19 5.734 -9.328 1 96.38 104 HIS B CA 1
ATOM 5106 C C . HIS B 1 104 ? -17.859 5.453 -10.32 1 96.38 104 HIS B C 1
ATOM 5108 O O . HIS B 1 104 ? -17.859 4.422 -10.992 1 96.38 104 HIS B O 1
ATOM 5114 N N . GLU B 1 105 ? -16.938 6.363 -10.398 1 96.5 105 GLU B N 1
ATOM 5115 C CA . GLU B 1 105 ? -15.789 6.16 -11.273 1 96.5 105 GLU B CA 1
ATOM 5116 C C . GLU B 1 105 ? -14.75 5.262 -10.617 1 96.5 105 GLU B C 1
ATOM 5118 O O . GLU B 1 105 ? -14.117 4.441 -11.281 1 96.5 105 GLU B O 1
ATOM 5123 N N . TRP B 1 106 ? -14.578 5.43 -9.367 1 97.25 106 TRP B N 1
ATOM 5124 C CA . TRP B 1 106 ? -13.539 4.707 -8.641 1 97.25 106 TRP B CA 1
ATOM 5125 C C . TRP B 1 106 ? -13.859 3.219 -8.562 1 97.25 106 TRP B C 1
ATOM 5127 O O . TRP B 1 106 ? -12.953 2.383 -8.547 1 97.25 106 TRP B O 1
ATOM 5137 N N . VAL B 1 107 ? -15.086 2.867 -8.531 1 97.06 107 VAL B N 1
ATOM 5138 C CA . VAL B 1 107 ? -15.5 1.48 -8.328 1 97.06 107 VAL B CA 1
ATOM 5139 C C . VAL B 1 107 ? -15.453 0.729 -9.656 1 97.06 107 VAL B C 1
ATOM 5141 O O . VAL B 1 107 ? -15.539 -0.501 -9.68 1 97.06 107 VAL B O 1
ATOM 5144 N N . LYS B 1 108 ? -15.367 1.458 -10.773 1 96.69 108 LYS B N 1
ATOM 5145 C CA . LYS B 1 108 ? -15.336 0.806 -12.078 1 96.69 108 LYS B CA 1
ATOM 5146 C C . LYS B 1 108 ? -14.086 -0.055 -12.227 1 96.69 108 LYS B C 1
ATOM 5148 O O . LYS B 1 108 ? -12.977 0.384 -11.898 1 96.69 108 LYS B O 1
ATOM 5153 N N . PRO B 1 109 ? -14.273 -1.324 -12.703 1 95.94 109 PRO B N 1
ATOM 5154 C CA . PRO B 1 109 ? -13.086 -2.131 -12.992 1 95.94 109 PRO B CA 1
ATOM 5155 C C . PRO B 1 109 ? -12.141 -1.456 -13.984 1 95.94 109 PRO B C 1
ATOM 5157 O O . PRO B 1 109 ? -12.586 -0.817 -14.938 1 95.94 109 PRO B O 1
ATOM 5160 N N . GLU B 1 110 ? -10.898 -1.564 -13.727 1 96.5 110 GLU B N 1
ATOM 5161 C CA . GLU B 1 110 ? -9.867 -1.009 -14.594 1 96.5 110 GLU B CA 1
ATOM 5162 C C . GLU B 1 110 ? -9.281 -2.08 -15.516 1 96.5 110 GLU B C 1
ATOM 5164 O O . GLU B 1 110 ? -8.797 -3.109 -15.039 1 96.5 110 GLU B O 1
ATOM 5169 N N . LYS B 1 111 ? -9.336 -1.831 -16.797 1 95.81 111 LYS B N 1
ATOM 5170 C CA . LYS B 1 111 ? -8.781 -2.801 -17.75 1 95.81 111 LYS B CA 1
ATOM 5171 C C . LYS B 1 111 ? -7.273 -2.928 -17.594 1 95.81 111 LYS B C 1
ATOM 5173 O O . LYS B 1 111 ? -6.574 -1.925 -17.422 1 95.81 111 LYS B O 1
ATOM 5178 N N . VAL B 1 112 ? -6.762 -4.129 -17.562 1 95 112 VAL B N 1
ATOM 5179 C CA . VAL B 1 112 ? -5.32 -4.367 -17.562 1 95 112 VAL B CA 1
ATOM 5180 C C . VAL B 1 112 ? -4.742 -4.047 -18.938 1 95 112 VAL B C 1
ATOM 5182 O O . VAL B 1 112 ? -5.328 -4.406 -19.969 1 95 112 VAL B O 1
ATOM 5185 N N . THR B 1 113 ? -3.633 -3.373 -18.906 1 88.75 113 THR B N 1
ATOM 5186 C CA . THR B 1 113 ? -2.986 -2.994 -20.156 1 88.75 113 THR B CA 1
ATOM 5187 C C . THR B 1 113 ? -1.792 -3.9 -20.438 1 88.75 113 THR B C 1
ATOM 5189 O O . THR B 1 113 ? -1.407 -4.715 -19.594 1 88.75 113 THR B O 1
ATOM 5192 N N . ASP B 1 114 ? -1.237 -3.799 -21.688 1 85.44 114 ASP B N 1
ATOM 5193 C CA . ASP B 1 114 ? -0.017 -4.48 -22.109 1 85.44 114 ASP B CA 1
ATOM 5194 C C . ASP B 1 114 ? -0.168 -5.996 -21.984 1 85.44 114 ASP B C 1
ATOM 5196 O O . ASP B 1 114 ? 0.712 -6.672 -21.453 1 85.44 114 ASP B O 1
ATOM 5200 N N . LEU B 1 115 ? -1.263 -6.461 -22.406 1 84.94 115 LEU B N 1
ATOM 5201 C CA . LEU B 1 115 ? -1.554 -7.891 -22.422 1 84.94 115 LEU B CA 1
ATOM 5202 C C . LEU B 1 115 ? -0.861 -8.578 -23.594 1 84.94 115 LEU B C 1
ATOM 5204 O O . LEU B 1 115 ? -0.735 -7.992 -24.672 1 84.94 115 LEU B O 1
ATOM 5208 N N . PRO B 1 116 ? -0.448 -9.789 -23.312 1 77.88 116 PRO B N 1
ATOM 5209 C CA . PRO B 1 116 ? -0.046 -10.578 -24.484 1 77.88 116 PRO B CA 1
ATOM 5210 C C . PRO B 1 116 ? -1.167 -10.719 -25.516 1 77.88 116 PRO B C 1
ATOM 5212 O O . PRO B 1 116 ? -2.346 -10.711 -25.141 1 77.88 116 PRO B O 1
ATOM 5215 N N . ILE B 1 117 ? -0.823 -10.906 -26.75 1 73.38 117 ILE B N 1
ATOM 5216 C CA . ILE B 1 117 ? -1.768 -10.961 -27.859 1 73.38 117 ILE B CA 1
ATOM 5217 C C . ILE B 1 117 ? -2.77 -12.086 -27.641 1 73.38 117 ILE B C 1
ATOM 5219 O O . ILE B 1 117 ? -3.945 -11.961 -27.984 1 73.38 117 ILE B O 1
ATOM 5223 N N . THR B 1 118 ? -2.295 -13.117 -27.016 1 75.12 118 THR B N 1
ATOM 5224 C CA . THR B 1 118 ? -3.131 -14.297 -26.844 1 75.12 118 THR B CA 1
ATOM 5225 C C . THR B 1 118 ? -4.223 -14.031 -25.812 1 75.12 118 THR B C 1
ATOM 5227 O O . THR B 1 118 ? -5.199 -14.781 -25.719 1 75.12 118 THR B O 1
ATOM 5230 N N . LEU B 1 119 ? -4.102 -12.953 -25.062 1 82.25 119 LEU B N 1
ATOM 5231 C CA . LEU B 1 119 ? -5.047 -12.688 -23.984 1 82.25 119 LEU B CA 1
ATOM 5232 C C . LEU B 1 119 ? -5.84 -11.414 -24.25 1 82.25 119 LEU B C 1
ATOM 5234 O O . LEU B 1 119 ? -6.707 -11.039 -23.453 1 82.25 119 LEU B O 1
ATOM 5238 N N . LYS B 1 120 ? -5.641 -10.758 -25.344 1 80.56 120 LYS B N 1
ATOM 5239 C CA . LYS B 1 120 ? -6.203 -9.445 -25.625 1 80.56 120 LYS B CA 1
ATOM 5240 C C . LYS B 1 120 ? -7.715 -9.516 -25.797 1 80.56 120 LYS B C 1
ATOM 5242 O O . LYS B 1 120 ? -8.422 -8.531 -25.547 1 80.56 120 LYS B O 1
ATOM 5247 N N . SER B 1 121 ? -8.148 -10.672 -26.172 1 82.56 121 SER B N 1
ATOM 5248 C CA . SER B 1 121 ? -9.586 -10.789 -26.406 1 82.56 121 SER B CA 1
ATOM 5249 C C . SER B 1 121 ? -10.328 -11.156 -25.125 1 82.56 121 SER B C 1
ATOM 5251 O O . SER B 1 121 ? -11.562 -11.148 -25.094 1 82.56 121 SER B O 1
ATOM 5253 N N . ASN B 1 122 ? -9.656 -11.469 -24.062 1 89.69 122 ASN B N 1
ATOM 5254 C CA . ASN B 1 122 ? -10.266 -11.852 -22.797 1 89.69 122 ASN B CA 1
ATOM 5255 C C . ASN B 1 122 ? -10.469 -10.641 -21.891 1 89.69 122 ASN B C 1
ATOM 5257 O O . ASN B 1 122 ? -9.625 -9.75 -21.828 1 89.69 122 ASN B O 1
ATOM 5261 N N . PRO B 1 123 ? -11.703 -10.648 -21.328 1 93.5 123 PRO B N 1
ATOM 5262 C CA . PRO B 1 123 ? -11.82 -9.617 -20.281 1 93.5 123 PRO B CA 1
ATOM 5263 C C . PRO B 1 123 ? -10.844 -9.828 -19.141 1 93.5 123 PRO B C 1
ATOM 5265 O O . PRO B 1 123 ? -10.922 -10.836 -18.422 1 93.5 123 PRO B O 1
ATOM 5268 N N . ILE B 1 124 ? -9.891 -8.992 -18.984 1 96.19 124 ILE B N 1
ATOM 5269 C CA . ILE B 1 124 ? -8.922 -8.953 -17.906 1 96.19 124 ILE B CA 1
ATOM 5270 C C . ILE B 1 124 ? -8.914 -7.566 -17.266 1 96.19 124 ILE B C 1
ATOM 5272 O O . ILE B 1 124 ? -8.648 -6.566 -17.938 1 96.19 124 ILE B O 1
ATOM 5276 N N . TYR B 1 125 ? -9.25 -7.523 -16.031 1 97 125 TYR B N 1
ATOM 5277 C CA . TYR B 1 125 ? -9.43 -6.219 -15.391 1 97 125 TYR B CA 1
ATOM 5278 C C . TYR B 1 125 ? -9.133 -6.297 -13.898 1 97 125 TYR B C 1
ATOM 5280 O O . TYR B 1 125 ? -9.008 -7.387 -13.336 1 97 125 TYR B O 1
ATOM 5288 N N . ILE B 1 126 ? -8.891 -5.184 -13.273 1 97.56 126 ILE B N 1
ATOM 5289 C CA . ILE B 1 126 ? -8.648 -5.02 -11.844 1 97.56 126 ILE B CA 1
ATOM 5290 C C . ILE B 1 126 ? -9.93 -4.539 -11.156 1 97.56 126 ILE B C 1
ATOM 5292 O O . ILE B 1 126 ? -10.461 -3.477 -11.492 1 97.56 126 ILE B O 1
ATOM 5296 N N . GLU B 1 127 ? -10.391 -5.316 -10.266 1 96.5 127 GLU B N 1
ATOM 5297 C CA . GLU B 1 127 ? -11.508 -4.918 -9.414 1 96.5 127 GLU B CA 1
ATOM 5298 C C . GLU B 1 127 ? -11.031 -4.48 -8.031 1 96.5 127 GLU B C 1
ATOM 5300 O O . GLU B 1 127 ? -10.086 -5.059 -7.484 1 96.5 127 GLU B O 1
ATOM 5305 N N . ARG B 1 128 ? -11.719 -3.518 -7.543 1 97.56 128 ARG B N 1
ATOM 5306 C CA . ARG B 1 128 ? -11.445 -3.104 -6.172 1 97.56 128 ARG B CA 1
ATOM 5307 C C . ARG B 1 128 ? -12.531 -3.598 -5.223 1 97.56 128 ARG B C 1
ATOM 5309 O O . ARG B 1 128 ? -13.664 -3.119 -5.266 1 97.56 128 ARG B O 1
ATOM 5316 N N . ILE B 1 129 ? -12.164 -4.504 -4.371 1 97.75 129 ILE B N 1
ATOM 5317 C CA . ILE B 1 129 ? -13.156 -5.137 -3.512 1 97.75 129 ILE B CA 1
ATOM 5318 C C . ILE B 1 129 ? -12.93 -4.715 -2.062 1 97.75 129 ILE B C 1
ATOM 5320 O O . ILE B 1 129 ? -11.805 -4.426 -1.663 1 97.75 129 ILE B O 1
ATOM 5324 N N . PRO B 1 130 ? -14.031 -4.664 -1.262 1 98.06 130 PRO B N 1
ATOM 5325 C CA . PRO B 1 130 ? -13.875 -4.305 0.15 1 98.06 130 PRO B CA 1
ATOM 5326 C C . PRO B 1 130 ? -12.961 -5.27 0.905 1 98.06 130 PRO B C 1
ATOM 5328 O O . PRO B 1 130 ? -12.844 -6.438 0.522 1 98.06 130 PRO B O 1
ATOM 5331 N N . LEU B 1 131 ? -12.383 -4.789 1.96 1 98.38 131 LEU B N 1
ATOM 5332 C CA . LEU B 1 131 ? -11.523 -5.598 2.812 1 98.38 131 LEU B CA 1
ATOM 5333 C C . LEU B 1 131 ? -12.336 -6.328 3.873 1 98.38 131 LEU B C 1
ATOM 5335 O O . LEU B 1 131 ? -12.102 -7.512 4.141 1 98.38 131 LEU B O 1
ATOM 5339 N N . GLY B 1 132 ? -13.266 -5.684 4.516 1 98.25 132 GLY B N 1
ATOM 5340 C CA . GLY B 1 132 ? -14.062 -6.25 5.594 1 98.25 132 GLY B CA 1
ATOM 5341 C C . GLY B 1 132 ? -14.367 -5.25 6.695 1 98.25 132 GLY B C 1
ATOM 5342 O O . GLY B 1 132 ? -15.102 -4.289 6.48 1 98.25 132 GLY B O 1
ATOM 5343 N N . VAL B 1 133 ? -13.695 -5.414 7.859 1 98.81 133 VAL B N 1
ATOM 5344 C CA . VAL B 1 133 ? -13.844 -4.523 9 1 98.81 133 VAL B CA 1
ATOM 5345 C C . VAL B 1 133 ? -12.516 -3.816 9.273 1 98.81 133 VAL B C 1
ATOM 5347 O O . VAL B 1 133 ? -11.484 -4.469 9.477 1 98.81 133 VAL B O 1
ATOM 5350 N N . VAL B 1 134 ? -12.578 -2.492 9.328 1 98.81 134 VAL B N 1
ATOM 5351 C CA . VAL B 1 134 ? -11.367 -1.69 9.492 1 98.81 134 VAL B CA 1
ATOM 5352 C C . VAL B 1 134 ? -11.391 -0.985 10.844 1 98.81 134 VAL B C 1
ATOM 5354 O O . VAL B 1 134 ? -12.438 -0.504 11.281 1 98.81 134 VAL B O 1
ATOM 5357 N N . LEU B 1 135 ? -10.25 -0.975 11.492 1 98.94 135 LEU B N 1
ATOM 5358 C CA . LEU B 1 135 ? -10.078 -0.207 12.719 1 98.94 135 LEU B CA 1
ATOM 5359 C C . LEU B 1 135 ? -9.352 1.106 12.438 1 98.94 135 LEU B C 1
ATOM 5361 O O . LEU B 1 135 ? -8.281 1.112 11.828 1 98.94 135 LEU B O 1
ATOM 5365 N N . ILE B 1 136 ? -9.953 2.176 12.844 1 98.94 136 ILE B N 1
ATOM 5366 C CA . ILE B 1 136 ? -9.344 3.5 12.742 1 98.94 136 ILE B CA 1
ATOM 5367 C C . ILE B 1 136 ? -9.07 4.051 14.141 1 98.94 136 ILE B C 1
ATOM 5369 O O . ILE B 1 136 ? -9.992 4.188 14.953 1 98.94 136 ILE B O 1
ATOM 5373 N N . ILE B 1 137 ? -7.832 4.305 14.438 1 98.94 137 ILE B N 1
ATOM 5374 C CA . ILE B 1 137 ? -7.406 4.953 15.672 1 98.94 137 ILE B CA 1
ATOM 5375 C C . ILE B 1 137 ? -6.895 6.359 15.367 1 98.94 137 ILE B C 1
ATOM 5377 O O . ILE B 1 137 ? -5.863 6.52 14.703 1 98.94 137 ILE B O 1
ATOM 5381 N N . SER B 1 138 ? -7.625 7.352 15.828 1 98.38 138 SER B N 1
ATOM 5382 C CA . SER B 1 138 ? -7.344 8.719 15.406 1 98.38 138 SER B CA 1
ATOM 5383 C C . SER B 1 138 ? -6.781 9.547 16.562 1 98.38 138 SER B C 1
ATOM 5385 O O . SER B 1 138 ? -7.047 9.258 17.719 1 98.38 138 SER B O 1
ATOM 5387 N N . PRO B 1 139 ? -6.012 10.555 16.297 1 97.62 139 PRO B N 1
ATOM 5388 C CA . PRO B 1 139 ? -5.336 11.367 17.312 1 97.62 139 PRO B CA 1
ATOM 5389 C C . PRO B 1 139 ? -6.184 12.555 17.781 1 97.62 139 PRO B C 1
ATOM 5391 O O . PRO B 1 139 ? -7.305 12.742 17.312 1 97.62 139 PRO B O 1
ATOM 5394 N N . PHE B 1 140 ? -5.598 13.375 18.656 1 96.81 140 PHE B N 1
ATOM 5395 C CA . PHE B 1 140 ? -6.336 14.43 19.344 1 96.81 140 PHE B CA 1
ATOM 5396 C C . PHE B 1 140 ? -6.207 15.758 18.594 1 96.81 140 PHE B C 1
ATOM 5398 O O . PHE B 1 140 ? -7.012 16.672 18.781 1 96.81 140 PHE B O 1
ATOM 5405 N N . ASN B 1 141 ? -5.199 15.883 17.781 1 96.38 141 ASN B N 1
ATOM 5406 C CA . ASN B 1 141 ? -4.785 17.234 17.422 1 96.38 141 ASN B CA 1
ATOM 5407 C C . ASN B 1 141 ? -5.664 17.812 16.312 1 96.38 141 ASN B C 1
ATOM 5409 O O . ASN B 1 141 ? -5.867 19.031 16.234 1 96.38 141 ASN B O 1
ATOM 5413 N N . TYR B 1 142 ? -6.102 17.094 15.414 1 97.5 142 TYR B N 1
ATOM 5414 C CA . TYR B 1 142 ? -7.156 17.375 14.445 1 97.5 142 TYR B CA 1
ATOM 5415 C C . TYR B 1 142 ? -8.219 16.281 14.477 1 97.5 142 TYR B C 1
ATOM 5417 O O . TYR B 1 142 ? -8.414 15.562 13.492 1 97.5 142 TYR B O 1
ATOM 5425 N N . PRO B 1 143 ? -8.898 16.25 15.57 1 97.81 143 PRO B N 1
ATOM 5426 C CA . PRO B 1 143 ? -9.695 15.055 15.844 1 97.81 143 PRO B CA 1
ATOM 5427 C C . PRO B 1 143 ? -10.836 14.859 14.852 1 97.81 143 PRO B C 1
ATOM 5429 O O . PRO B 1 143 ? -11.203 13.727 14.531 1 97.81 143 PRO B O 1
ATOM 5432 N N . PHE B 1 144 ? -11.43 15.961 14.328 1 98.31 144 PHE B N 1
ATOM 5433 C CA . PHE B 1 144 ? -12.492 15.812 13.336 1 98.31 144 PHE B CA 1
ATOM 5434 C C . PHE B 1 144 ? -11.93 15.344 12 1 98.31 144 PHE B C 1
ATOM 5436 O O . PHE B 1 144 ? -12.289 14.266 11.516 1 98.31 144 PHE B O 1
ATOM 5443 N N . PHE B 1 145 ? -11.016 16.062 11.477 1 97.75 145 PHE B N 1
ATOM 5444 C CA . PHE B 1 145 ? -10.531 15.844 10.125 1 97.75 145 PHE B CA 1
ATOM 5445 C C . PHE B 1 145 ? -9.906 14.453 10 1 97.75 145 PHE B C 1
ATOM 5447 O O . PHE B 1 145 ? -10.211 13.711 9.062 1 97.75 145 PHE B O 1
ATOM 5454 N N . LEU B 1 146 ? -9.047 14.102 10.906 1 97.88 146 LEU B N 1
ATOM 5455 C CA . LEU B 1 146 ? -8.25 12.883 10.797 1 97.88 146 LEU B CA 1
ATOM 5456 C C . LEU B 1 146 ? -9.117 11.648 11.008 1 97.88 146 LEU B C 1
ATOM 5458 O O . LEU B 1 146 ? -8.875 10.602 10.406 1 97.88 146 LEU B O 1
ATOM 5462 N N . SER B 1 147 ? -10.133 11.711 11.844 1 98.44 147 SER B N 1
ATOM 5463 C CA . SER B 1 147 ? -11.062 10.602 11.984 1 98.44 147 SER B CA 1
ATOM 5464 C C . SER B 1 147 ? -12.039 10.547 10.812 1 98.44 147 SER B C 1
ATOM 5466 O O . SER B 1 147 ? -12.258 9.484 10.227 1 98.44 147 SER B O 1
ATOM 5468 N N . PHE B 1 148 ? -12.586 11.711 10.484 1 98.56 148 PHE B N 1
ATOM 5469 C CA . PHE B 1 148 ? -13.648 11.805 9.5 1 98.56 148 PHE B CA 1
ATOM 5470 C C . PHE B 1 148 ? -13.156 11.375 8.117 1 98.56 148 PHE B C 1
ATOM 5472 O O . PHE B 1 148 ? -13.812 10.586 7.438 1 98.56 148 PHE B O 1
ATOM 5479 N N . SER B 1 149 ? -12.023 11.867 7.715 1 97.88 149 SER B N 1
ATOM 5480 C CA . SER B 1 149 ? -11.445 11.508 6.422 1 97.88 149 SER B CA 1
ATOM 5481 C C . SER B 1 149 ? -11.25 10.008 6.301 1 97.88 149 SER B C 1
ATOM 5483 O O . SER B 1 149 ? -11.578 9.406 5.273 1 97.88 149 SER B O 1
ATOM 5485 N N . ALA B 1 150 ? -10.727 9.406 7.352 1 98.44 150 ALA B N 1
ATOM 5486 C CA . ALA B 1 150 ? -10.484 7.965 7.363 1 98.44 150 ALA B CA 1
ATOM 5487 C C . ALA B 1 150 ? -11.797 7.191 7.277 1 98.44 150 ALA B C 1
ATOM 5489 O O . ALA B 1 150 ? -11.898 6.223 6.523 1 98.44 150 ALA B O 1
ATOM 5490 N N . VAL B 1 151 ? -12.789 7.629 8.023 1 98.88 151 VAL B N 1
ATOM 5491 C CA . VAL B 1 151 ? -14.086 6.961 8.047 1 98.88 151 VAL B CA 1
ATOM 5492 C C . VAL B 1 151 ? -14.734 7.051 6.664 1 98.88 151 VAL B C 1
ATOM 5494 O O . VAL B 1 151 ? -15.25 6.055 6.148 1 98.88 151 VAL B O 1
ATOM 5497 N N . VAL B 1 152 ? -14.672 8.234 6.055 1 98.75 152 VAL B N 1
ATOM 5498 C CA . VAL B 1 152 ? -15.227 8.453 4.727 1 98.75 152 VAL B CA 1
ATOM 5499 C C . VAL B 1 152 ? -14.57 7.5 3.727 1 98.75 152 VAL B C 1
ATOM 5501 O O . VAL B 1 152 ? -15.258 6.836 2.949 1 98.75 152 VAL B O 1
ATOM 5504 N N . GLY B 1 153 ? -13.25 7.418 3.781 1 98.62 153 GLY B N 1
ATOM 5505 C CA . GLY B 1 153 ? -12.523 6.535 2.883 1 98.62 153 GLY B CA 1
ATOM 5506 C C . GLY B 1 153 ? -12.883 5.074 3.07 1 98.62 153 GLY B C 1
ATOM 5507 O O . GLY B 1 153 ? -13.055 4.34 2.096 1 98.62 153 GLY B O 1
ATOM 5508 N N . ALA B 1 154 ? -13.008 4.641 4.309 1 98.88 154 ALA B N 1
ATOM 5509 C CA . ALA B 1 154 ? -13.289 3.242 4.621 1 98.88 154 ALA B CA 1
ATOM 5510 C C . ALA B 1 154 ? -14.68 2.844 4.148 1 98.88 154 ALA B C 1
ATOM 5512 O O . ALA B 1 154 ? -14.859 1.775 3.561 1 98.88 154 ALA B O 1
ATOM 5513 N N . ILE B 1 155 ? -15.656 3.723 4.391 1 98.88 155 ILE B N 1
ATOM 5514 C CA . ILE B 1 155 ? -17.031 3.453 3.967 1 98.88 155 ILE B CA 1
ATOM 5515 C C . ILE B 1 155 ? -17.109 3.453 2.441 1 98.88 155 ILE B C 1
ATOM 5517 O O . ILE B 1 155 ? -17.75 2.584 1.846 1 98.88 155 ILE B O 1
ATOM 5521 N N . ALA B 1 156 ? -16.422 4.41 1.824 1 98.81 156 ALA B N 1
ATOM 5522 C CA . ALA B 1 156 ? -16.375 4.453 0.365 1 98.81 156 ALA B CA 1
ATOM 5523 C C . ALA B 1 156 ? -15.812 3.156 -0.206 1 98.81 156 ALA B C 1
ATOM 5525 O O . ALA B 1 156 ? -16.25 2.695 -1.264 1 98.81 156 ALA B O 1
ATOM 5526 N N . GLY B 1 157 ? -14.883 2.568 0.467 1 98.69 157 GLY B N 1
ATOM 5527 C CA . GLY B 1 157 ? -14.273 1.324 0.032 1 98.69 157 GLY B CA 1
ATOM 5528 C C . GLY B 1 157 ? -15.141 0.108 0.285 1 98.69 157 GLY B C 1
ATOM 5529 O O . GLY B 1 157 ? -14.781 -1.011 -0.082 1 98.69 157 GLY B O 1
ATOM 5530 N N . GLY B 1 158 ? -16.266 0.287 0.987 1 98.69 158 GLY B N 1
ATOM 5531 C CA . GLY B 1 158 ? -17.219 -0.784 1.21 1 98.69 158 GLY B CA 1
ATOM 5532 C C . GLY B 1 158 ? -16.984 -1.539 2.504 1 98.69 158 GLY B C 1
ATOM 5533 O O . GLY B 1 158 ? -17.406 -2.691 2.643 1 98.69 158 GLY B O 1
ATOM 5534 N N . ASN B 1 159 ? -16.281 -0.942 3.445 1 98.88 159 ASN B N 1
ATOM 5535 C CA . ASN B 1 159 ? -15.93 -1.614 4.691 1 98.88 159 ASN B CA 1
ATOM 5536 C C . ASN B 1 159 ? -16.859 -1.197 5.832 1 98.88 159 ASN B C 1
ATOM 5538 O O . ASN B 1 159 ? -17.5 -0.144 5.77 1 98.88 159 ASN B O 1
ATOM 5542 N N . ALA B 1 160 ? -16.922 -2.037 6.844 1 98.88 160 ALA B N 1
ATOM 5543 C CA . ALA B 1 160 ? -17.391 -1.604 8.164 1 98.88 160 ALA B CA 1
ATOM 5544 C C . ALA B 1 160 ? -16.25 -0.968 8.961 1 98.88 160 ALA B C 1
ATOM 5546 O O . ALA B 1 160 ? -15.078 -1.24 8.711 1 98.88 160 ALA B O 1
ATOM 5547 N N . VAL B 1 161 ? -16.656 -0.111 9.922 1 98.94 161 VAL B N 1
ATOM 5548 C CA . VAL B 1 161 ? -15.625 0.702 10.562 1 98.94 161 VAL B CA 1
ATOM 5549 C C . VAL B 1 161 ? -15.773 0.622 12.078 1 98.94 161 VAL B C 1
ATOM 5551 O O . VAL B 1 161 ? -16.875 0.764 12.609 1 98.94 161 VAL B O 1
ATOM 5554 N N . VAL B 1 162 ? -14.727 0.343 12.742 1 98.94 162 VAL B N 1
ATOM 5555 C CA . VAL B 1 162 ? -14.57 0.592 14.172 1 98.94 162 VAL B CA 1
ATOM 5556 C C . VAL B 1 162 ? -13.68 1.814 14.391 1 98.94 162 VAL B C 1
ATOM 5558 O O . VAL B 1 162 ? -12.555 1.87 13.883 1 98.94 162 VAL B O 1
ATOM 5561 N N . LEU B 1 163 ? -14.203 2.795 15.117 1 98.94 163 LEU B N 1
ATOM 5562 C CA . LEU B 1 163 ? -13.484 4.047 15.32 1 98.94 163 LEU B CA 1
ATOM 5563 C C . LEU B 1 163 ? -13.109 4.219 16.781 1 98.94 163 LEU B C 1
ATOM 5565 O O . LEU B 1 163 ? -13.969 4.141 17.672 1 98.94 163 LEU B O 1
ATOM 5569 N N . LYS B 1 164 ? -11.914 4.309 17.062 1 98.88 164 LYS B N 1
ATOM 5570 C CA . LYS B 1 164 ? -11.367 4.676 18.375 1 98.88 164 LYS B CA 1
ATOM 5571 C C . LYS B 1 164 ? -10.68 6.035 18.312 1 98.88 164 LYS B C 1
ATOM 5573 O O . LYS B 1 164 ? -9.539 6.141 17.859 1 98.88 164 LYS B O 1
ATOM 5578 N N . GLN B 1 165 ? -11.297 7.031 18.859 1 98.31 165 GLN B N 1
ATOM 5579 C CA . GLN B 1 165 ? -10.75 8.391 18.906 1 98.31 165 GLN B CA 1
ATOM 5580 C C . GLN B 1 165 ? -9.953 8.617 20.188 1 98.31 165 GLN B C 1
ATOM 5582 O O . GLN B 1 165 ? -10.07 7.852 21.141 1 98.31 165 GLN B O 1
ATOM 5587 N N . SER B 1 166 ? -9.156 9.633 20.203 1 97.5 166 SER B N 1
ATOM 5588 C CA . SER B 1 166 ? -8.32 9.93 21.359 1 97.5 166 SER B CA 1
ATOM 5589 C C . SER B 1 166 ? -9.164 10.344 22.562 1 97.5 166 SER B C 1
ATOM 5591 O O . SER B 1 166 ? -10.141 11.086 22.422 1 97.5 166 SER B O 1
ATOM 5593 N N . GLU B 1 167 ? -8.805 9.828 23.719 1 95.31 167 GLU B N 1
ATOM 5594 C CA . GLU B 1 167 ? -9.484 10.18 24.969 1 95.31 167 GLU B CA 1
ATOM 5595 C C . GLU B 1 167 ? -9.039 11.555 25.469 1 95.31 167 GLU B C 1
ATOM 5597 O O . GLU B 1 167 ? -9.641 12.109 26.391 1 95.31 167 GLU B O 1
ATOM 5602 N N . LEU B 1 168 ? -8.133 12.148 24.812 1 94.69 168 LEU B N 1
ATOM 5603 C CA . LEU B 1 168 ? -7.555 13.414 25.25 1 94.69 168 LEU B CA 1
ATOM 5604 C C . LEU B 1 168 ? -8.453 14.586 24.875 1 94.69 168 LEU B C 1
ATOM 5606 O O . LEU B 1 168 ? -8.266 15.703 25.359 1 94.69 168 LEU B O 1
ATOM 5610 N N . THR B 1 169 ? -9.398 14.352 23.984 1 96.19 169 THR B N 1
ATOM 5611 C CA . THR B 1 169 ? -10.438 15.32 23.656 1 96.19 169 THR B CA 1
ATOM 5612 C C . THR B 1 169 ? -11.812 14.797 24.047 1 96.19 169 THR B C 1
ATOM 5614 O O . THR B 1 169 ? -12.648 14.531 23.188 1 96.19 169 THR B O 1
ATOM 5617 N N . PRO B 1 170 ? -12.039 14.727 25.281 1 95.69 170 PRO B N 1
ATOM 5618 C CA . PRO B 1 170 ? -13.219 14.008 25.766 1 95.69 170 PRO B CA 1
ATOM 5619 C C . PRO B 1 170 ? -14.523 14.648 25.297 1 95.69 170 PRO B C 1
ATOM 5621 O O . PRO B 1 170 ? -15.484 13.938 24.984 1 95.69 170 PRO B O 1
ATOM 5624 N N . ASN B 1 171 ? -14.633 16.016 25.297 1 96.25 171 ASN B N 1
ATOM 5625 C CA . ASN B 1 171 ? -15.867 16.656 24.859 1 96.25 171 ASN B CA 1
ATOM 5626 C C . ASN B 1 171 ? -16.156 16.391 23.375 1 96.25 171 ASN B C 1
ATOM 5628 O O . ASN B 1 171 ? -17.266 16.016 23.016 1 96.25 171 ASN B O 1
ATOM 5632 N N . PHE B 1 172 ? -15.18 16.5 22.594 1 97.56 172 PHE B N 1
ATOM 5633 C CA . PHE B 1 172 ? -15.32 16.25 21.172 1 97.56 172 PHE B CA 1
ATOM 5634 C C . PHE B 1 172 ? -15.594 14.781 20.891 1 97.56 172 PHE B C 1
ATOM 5636 O O . PHE B 1 172 ? -16.531 14.445 20.172 1 97.56 172 PHE B O 1
ATOM 5643 N N . THR B 1 173 ? -14.75 13.914 21.422 1 97.94 173 THR B N 1
ATOM 5644 C CA . THR B 1 173 ? -14.805 12.484 21.141 1 97.94 173 THR B CA 1
ATOM 5645 C C . THR B 1 173 ? -16.172 11.914 21.5 1 97.94 173 THR B C 1
ATOM 5647 O O . THR B 1 173 ? -16.75 11.141 20.734 1 97.94 173 THR B O 1
ATOM 5650 N N . ARG B 1 174 ? -16.641 12.273 22.594 1 96.62 174 ARG B N 1
ATOM 5651 C CA . ARG B 1 174 ? -17.953 11.805 23.016 1 96.62 174 ARG B CA 1
ATOM 5652 C C . ARG B 1 174 ? -19.047 12.273 22.047 1 96.62 174 ARG B C 1
ATOM 5654 O O . ARG B 1 174 ? -19.875 11.477 21.594 1 96.62 174 ARG B O 1
ATOM 5661 N N . LEU B 1 175 ? -19.078 13.562 21.781 1 97.62 175 LEU B N 1
ATOM 5662 C CA . LEU B 1 175 ? -20.078 14.148 20.906 1 97.62 175 LEU B CA 1
ATOM 5663 C C . LEU B 1 175 ? -20.016 13.539 19.516 1 97.62 175 LEU B C 1
ATOM 5665 O O . LEU B 1 175 ? -21.031 13.148 18.953 1 97.62 175 LEU B O 1
ATOM 5669 N N . PHE B 1 176 ? -18.812 13.43 18.969 1 98.44 176 PHE B N 1
ATOM 5670 C CA . PHE B 1 176 ? -18.641 12.961 17.609 1 98.44 176 PHE B CA 1
ATOM 5671 C C . PHE B 1 176 ? -18.969 11.484 17.5 1 98.44 176 PHE B C 1
ATOM 5673 O O . PHE B 1 176 ? -19.531 11.039 16.484 1 98.44 176 PHE B O 1
ATOM 5680 N N . SER B 1 177 ? -18.656 10.695 18.5 1 98.12 177 SER B N 1
ATOM 5681 C CA . SER B 1 177 ? -19.078 9.297 18.547 1 98.12 177 SER B CA 1
ATOM 5682 C C . SER B 1 177 ? -20.594 9.18 18.469 1 98.12 177 SER B C 1
ATOM 5684 O O . SER B 1 177 ? -21.125 8.328 17.75 1 98.12 177 SER B O 1
ATOM 5686 N N . GLU B 1 178 ? -21.234 10.008 19.219 1 97.56 178 GLU B N 1
ATOM 5687 C CA . GLU B 1 178 ? -22.703 9.992 19.219 1 97.56 178 GLU B CA 1
ATOM 5688 C C . GLU B 1 178 ? -23.25 10.375 17.859 1 97.56 178 GLU B C 1
ATOM 5690 O O . GLU B 1 178 ? -24.172 9.734 17.359 1 97.56 178 GLU B O 1
ATOM 5695 N N . ILE B 1 179 ? -22.672 11.406 17.312 1 98.25 179 ILE B N 1
ATOM 5696 C CA . ILE B 1 179 ? -23.109 11.898 16 1 98.25 179 ILE B CA 1
ATOM 5697 C C . ILE B 1 179 ? -22.969 10.789 14.969 1 98.25 179 ILE B C 1
ATOM 5699 O O . ILE B 1 179 ? -23.906 10.5 14.227 1 98.25 179 ILE B O 1
ATOM 5703 N N . LEU B 1 180 ? -21.812 10.102 14.93 1 98.62 180 LEU B N 1
ATOM 5704 C CA . LEU B 1 180 ? -21.562 9.062 13.938 1 98.62 180 LEU B CA 1
ATOM 5705 C C . LEU B 1 180 ? -22.453 7.848 14.18 1 98.62 180 LEU B C 1
ATOM 5707 O O . LEU B 1 180 ? -22.969 7.254 13.227 1 98.62 180 LEU B O 1
ATOM 5711 N N . THR B 1 181 ? -22.609 7.473 15.406 1 98.19 181 THR B N 1
ATOM 5712 C CA . THR B 1 181 ? -23.406 6.312 15.758 1 98.19 181 THR B CA 1
ATOM 5713 C C . THR B 1 181 ? -24.859 6.508 15.305 1 98.19 181 THR B C 1
ATOM 5715 O O . THR B 1 181 ? -25.5 5.566 14.828 1 98.19 181 THR B O 1
ATOM 5718 N N . LYS B 1 182 ? -25.359 7.68 15.414 1 97.81 182 LYS B N 1
ATOM 5719 C CA . LYS B 1 182 ? -26.734 7.984 15.008 1 97.81 182 LYS B CA 1
ATOM 5720 C C . LYS B 1 182 ? -26.844 8.07 13.492 1 97.81 182 LYS B C 1
ATOM 5722 O O . LYS B 1 182 ? -27.891 7.727 12.922 1 97.81 182 LYS B O 1
ATOM 5727 N N . ALA B 1 183 ? -25.828 8.492 12.875 1 98.06 183 ALA B N 1
ATOM 5728 C CA . ALA B 1 183 ? -25.859 8.789 11.445 1 98.06 183 ALA B CA 1
ATOM 5729 C C . ALA B 1 183 ? -25.672 7.523 10.617 1 98.06 183 ALA B C 1
ATOM 5731 O O . ALA B 1 183 ? -26.172 7.426 9.492 1 98.06 183 ALA B O 1
ATOM 5732 N N . LEU B 1 184 ? -24.938 6.543 11.133 1 98.62 184 LEU B N 1
ATOM 5733 C CA . LEU B 1 184 ? -24.531 5.395 10.336 1 98.62 184 LEU B CA 1
ATOM 5734 C C . LEU B 1 184 ? -25.312 4.148 10.727 1 98.62 184 LEU B C 1
ATOM 5736 O O . LEU B 1 184 ? -25.75 4.027 11.875 1 98.62 184 LEU B O 1
ATOM 5740 N N . ASP B 1 185 ? -25.438 3.244 9.781 1 98.62 185 ASP B N 1
ATOM 5741 C CA . ASP B 1 185 ? -26.078 1.959 10.008 1 98.62 185 ASP B CA 1
ATOM 5742 C C . ASP B 1 185 ? -25.344 1.151 11.078 1 98.62 185 ASP B C 1
ATOM 5744 O O . ASP B 1 185 ? -24.125 1.044 11.047 1 98.62 185 ASP B O 1
ATOM 5748 N N . LYS B 1 186 ? -26.078 0.575 12.008 1 97.94 186 LYS B N 1
ATOM 5749 C CA . LYS B 1 186 ? -25.516 -0.124 13.156 1 97.94 186 LYS B CA 1
ATOM 5750 C C . LYS B 1 186 ? -24.75 -1.371 12.719 1 97.94 186 LYS B C 1
ATOM 5752 O O . LYS B 1 186 ? -23.938 -1.908 13.477 1 97.94 186 LYS B O 1
ATOM 5757 N N . ASP B 1 187 ? -25 -1.842 11.539 1 98.5 187 ASP B N 1
ATOM 5758 C CA . ASP B 1 187 ? -24.375 -3.059 11.047 1 98.5 187 ASP B CA 1
ATOM 5759 C C . ASP B 1 187 ? -22.984 -2.76 10.477 1 98.5 187 ASP B C 1
ATOM 5761 O O . ASP B 1 187 ? -22.234 -3.68 10.164 1 98.5 187 ASP B O 1
ATOM 5765 N N . ILE B 1 188 ? -22.594 -1.411 10.359 1 98.75 188 ILE B N 1
ATOM 5766 C CA . ILE B 1 188 ? -21.328 -1.164 9.656 1 98.75 188 ILE B CA 1
ATOM 5767 C C . ILE B 1 188 ? -20.469 -0.211 10.477 1 98.75 188 ILE B C 1
ATOM 5769 O O . ILE B 1 188 ? -19.375 0.175 10.047 1 98.75 188 ILE B O 1
ATOM 5773 N N . PHE B 1 189 ? -20.922 0.208 11.688 1 98.88 189 PHE B N 1
ATOM 5774 C CA . PHE B 1 189 ? -20.141 1.192 12.422 1 98.88 189 PHE B CA 1
ATOM 5775 C C . PHE B 1 189 ? -20.188 0.925 13.922 1 98.88 189 PHE B C 1
ATOM 5777 O O . PHE B 1 189 ? -21.25 0.586 14.453 1 98.88 189 PHE B O 1
ATOM 5784 N N . LEU B 1 190 ? -19.078 1.056 14.555 1 98.88 190 LEU B N 1
ATOM 5785 C CA . LEU B 1 190 ? -18.938 0.976 16 1 98.88 190 LEU B CA 1
ATOM 5786 C C . LEU B 1 190 ? -17.922 1.997 16.516 1 98.88 190 LEU B C 1
ATOM 5788 O O . LEU B 1 190 ? -16.781 2.01 16.078 1 98.88 190 LEU B O 1
ATOM 5792 N N . ALA B 1 191 ? -18.359 2.891 17.375 1 98.75 191 ALA B N 1
ATOM 5793 C CA . ALA B 1 191 ? -17.438 3.781 18.078 1 98.75 191 ALA B CA 1
ATOM 5794 C C . ALA B 1 191 ? -17.016 3.186 19.422 1 98.75 191 ALA B C 1
ATOM 5796 O O . ALA B 1 191 ? -17.859 2.721 20.188 1 98.75 191 ALA B O 1
ATOM 5797 N N . VAL B 1 192 ? -15.75 3.152 19.688 1 98.75 192 VAL B N 1
ATOM 5798 C CA . VAL B 1 192 ? -15.219 2.705 20.969 1 98.75 192 VAL B CA 1
ATOM 5799 C C . VAL B 1 192 ? -14.469 3.854 21.641 1 98.75 192 VAL B C 1
ATOM 5801 O O . VAL B 1 192 ? -13.453 4.328 21.125 1 98.75 192 VAL B O 1
ATOM 5804 N N . ASN B 1 193 ? -14.984 4.293 22.75 1 98.12 193 ASN B N 1
ATOM 5805 C CA . ASN B 1 193 ? -14.391 5.379 23.516 1 98.12 193 ASN B CA 1
ATOM 5806 C C . ASN B 1 193 ? -13.586 4.848 24.703 1 98.12 193 ASN B C 1
ATOM 5808 O O . ASN B 1 193 ? -13.992 3.883 25.359 1 98.12 193 ASN B O 1
ATOM 5812 N N . GLY B 1 194 ? -12.438 5.328 24.922 1 96.88 194 GLY B N 1
ATOM 5813 C CA . GLY B 1 194 ? -11.625 4.91 26.062 1 96.88 194 GLY B CA 1
ATOM 5814 C C . GLY B 1 194 ? -10.141 5.16 25.844 1 96.88 194 GLY B C 1
ATOM 5815 O O . GLY B 1 194 ? -9.75 5.891 24.938 1 96.88 194 GLY B O 1
ATOM 5816 N N . GLY B 1 195 ? -9.336 4.648 26.766 1 96.06 195 GLY B N 1
ATOM 5817 C CA . GLY B 1 195 ? -7.891 4.816 26.734 1 96.06 195 GLY B CA 1
ATOM 5818 C C . GLY B 1 195 ? -7.145 3.545 26.375 1 96.06 195 GLY B C 1
ATOM 5819 O O . GLY B 1 195 ? -7.5 2.867 25.406 1 96.06 195 GLY B O 1
ATOM 5820 N N . ILE B 1 196 ? -6.082 3.258 27.062 1 96.19 196 ILE B N 1
ATOM 5821 C CA . ILE B 1 196 ? -5.141 2.186 26.766 1 96.19 196 ILE B CA 1
ATOM 5822 C C . ILE B 1 196 ? -5.84 0.834 26.891 1 96.19 196 ILE B C 1
ATOM 5824 O O . ILE B 1 196 ? -5.738 -0.004 25.984 1 96.19 196 ILE B O 1
ATOM 5828 N N . PRO B 1 197 ? -6.734 0.603 27.906 1 97.19 197 PRO B N 1
ATOM 5829 C CA . PRO B 1 197 ? -7.367 -0.714 28 1 97.19 197 PRO B CA 1
ATOM 5830 C C . PRO B 1 197 ? -8.289 -1.019 26.828 1 97.19 197 PRO B C 1
ATOM 5832 O O . PRO B 1 197 ? -8.281 -2.135 26.297 1 97.19 197 PRO B O 1
ATOM 5835 N N . GLU B 1 198 ? -9.148 -0.075 26.484 1 98.12 198 GLU B N 1
ATOM 5836 C CA . GLU B 1 198 ? -10.062 -0.258 25.359 1 98.12 198 GLU B CA 1
ATOM 5837 C C . GLU B 1 198 ? -9.297 -0.468 24.062 1 98.12 198 GLU B C 1
ATOM 5839 O O . GLU B 1 198 ? -9.664 -1.321 23.25 1 98.12 198 GLU B O 1
ATOM 5844 N N . THR B 1 199 ? -8.234 0.32 23.844 1 98.38 199 THR B N 1
ATOM 5845 C CA . THR B 1 199 ? -7.406 0.183 22.641 1 98.38 199 THR B CA 1
ATOM 5846 C C . THR B 1 199 ? -6.75 -1.193 22.594 1 98.38 199 THR B C 1
ATOM 5848 O O . THR B 1 199 ? -6.676 -1.815 21.531 1 98.38 199 THR B O 1
ATOM 5851 N N . THR B 1 200 ? -6.223 -1.612 23.75 1 98.12 200 THR B N 1
ATOM 5852 C CA . THR B 1 200 ? -5.586 -2.922 23.828 1 98.12 200 THR B CA 1
ATOM 5853 C C . THR B 1 200 ? -6.574 -4.027 23.469 1 98.12 200 THR B C 1
ATOM 5855 O O . THR B 1 200 ? -6.234 -4.945 22.719 1 98.12 200 THR B O 1
ATOM 5858 N N . GLU B 1 201 ? -7.816 -3.947 24 1 98.56 201 GLU B N 1
ATOM 5859 C CA . GLU B 1 201 ? -8.844 -4.934 23.672 1 98.56 201 GLU B CA 1
ATOM 5860 C C . GLU B 1 201 ? -9.148 -4.934 22.172 1 98.56 201 GLU B C 1
ATOM 5862 O O . GLU B 1 201 ? -9.336 -5.992 21.578 1 98.56 201 GLU B O 1
ATOM 5867 N N . LEU B 1 202 ? -9.219 -3.758 21.609 1 98.81 202 LEU B N 1
ATOM 5868 C CA . LEU B 1 202 ? -9.43 -3.648 20.156 1 98.81 202 LEU B CA 1
ATOM 5869 C C . LEU B 1 202 ? -8.312 -4.34 19.391 1 98.81 202 LEU B C 1
ATOM 5871 O O . LEU B 1 202 ? -8.57 -5.094 18.453 1 98.81 202 LEU B O 1
ATOM 5875 N N . LEU B 1 203 ? -7.07 -4.109 19.812 1 98.62 203 LEU B N 1
ATOM 5876 C CA . LEU B 1 203 ? -5.914 -4.648 19.094 1 98.62 203 LEU B CA 1
ATOM 5877 C C . LEU B 1 203 ? -5.816 -6.16 19.281 1 98.62 203 LEU B C 1
ATOM 5879 O O . LEU B 1 203 ? -5.074 -6.832 18.562 1 98.62 203 LEU B O 1
ATOM 5883 N N . ASN B 1 204 ? -6.574 -6.672 20.203 1 98 204 ASN B N 1
ATOM 5884 C CA . ASN B 1 204 ? -6.652 -8.117 20.375 1 98 204 ASN B CA 1
ATOM 5885 C C . ASN B 1 204 ? -7.676 -8.75 19.438 1 98 204 ASN B C 1
ATOM 5887 O O . ASN B 1 204 ? -7.754 -9.969 19.328 1 98 204 ASN B O 1
ATOM 5891 N N . GLN B 1 205 ? -8.492 -7.922 18.797 1 98 205 GLN B N 1
ATOM 5892 C CA . GLN B 1 205 ? -9.461 -8.43 17.828 1 98 205 GLN B CA 1
ATOM 5893 C C . GLN B 1 205 ? -8.844 -8.531 16.438 1 98 205 GLN B C 1
ATOM 5895 O O . GLN B 1 205 ? -7.781 -7.957 16.172 1 98 205 GLN B O 1
ATOM 5900 N N . LYS B 1 206 ? -9.453 -9.273 15.594 1 95.94 206 LYS B N 1
ATOM 5901 C CA . LYS B 1 206 ? -9.008 -9.391 14.211 1 95.94 206 LYS B CA 1
ATOM 5902 C C . LYS B 1 206 ? -9.688 -8.367 13.312 1 95.94 206 LYS B C 1
ATOM 5904 O O . LYS B 1 206 ? -10.914 -8.242 13.32 1 95.94 206 LYS B O 1
ATOM 5909 N N . PHE B 1 207 ? -8.961 -7.605 12.641 1 98.62 207 PHE B N 1
ATOM 5910 C CA . PHE B 1 207 ? -9.438 -6.656 11.641 1 98.62 207 PHE B CA 1
ATOM 5911 C C . PHE B 1 207 ? -8.852 -6.973 10.273 1 98.62 207 PHE B C 1
ATOM 5913 O O . PHE B 1 207 ? -7.934 -7.789 10.156 1 98.62 207 PHE B O 1
ATOM 5920 N N . ASP B 1 208 ? -9.438 -6.41 9.281 1 98.62 208 ASP B N 1
ATOM 5921 C CA . ASP B 1 208 ? -8.938 -6.602 7.922 1 98.62 208 ASP B CA 1
ATOM 5922 C C . ASP B 1 208 ? -7.938 -5.508 7.543 1 98.62 208 ASP B C 1
ATOM 5924 O O . ASP B 1 208 ? -7.176 -5.66 6.582 1 98.62 208 ASP B O 1
ATOM 5928 N N . LYS B 1 209 ? -7.914 -4.434 8.258 1 98.69 209 LYS B N 1
ATOM 5929 C CA . LYS B 1 209 ? -6.93 -3.357 8.18 1 98.69 209 LYS B CA 1
ATOM 5930 C C . LYS B 1 209 ? -7.004 -2.453 9.406 1 98.69 209 LYS B C 1
ATOM 5932 O O . LYS B 1 209 ? -8.078 -2.262 9.977 1 98.69 209 LYS B O 1
ATOM 5937 N N . ILE B 1 210 ? -5.902 -1.884 9.789 1 98.94 210 ILE B N 1
ATOM 5938 C CA . ILE B 1 210 ? -5.855 -0.918 10.883 1 98.94 210 ILE B CA 1
ATOM 5939 C C . ILE B 1 210 ? -5.18 0.365 10.406 1 98.94 210 ILE B C 1
ATOM 5941 O O . ILE B 1 210 ? -4.109 0.32 9.797 1 98.94 210 ILE B O 1
ATOM 5945 N N . MET B 1 211 ? -5.789 1.456 10.578 1 98.88 211 MET B N 1
ATOM 5946 C CA . MET B 1 211 ? -5.172 2.762 10.367 1 98.88 211 MET B CA 1
ATOM 5947 C C . MET B 1 211 ? -4.922 3.471 11.688 1 98.88 211 MET B C 1
ATOM 5949 O O . MET B 1 211 ? -5.844 3.646 12.492 1 98.88 211 MET B O 1
ATOM 5953 N N . TYR B 1 212 ? -3.729 3.824 11.875 1 98.81 212 TYR B N 1
ATOM 5954 C CA . TYR B 1 212 ? -3.324 4.535 13.078 1 98.81 212 TYR B CA 1
ATOM 5955 C C . TYR B 1 212 ? -2.658 5.863 12.727 1 98.81 212 TYR B C 1
ATOM 5957 O O . TYR B 1 212 ? -1.782 5.918 11.867 1 98.81 212 TYR B O 1
ATOM 5965 N N . THR B 1 213 ? -3.092 6.852 13.328 1 98.5 213 THR B N 1
ATOM 5966 C CA . THR B 1 213 ? -2.426 8.148 13.273 1 98.5 213 THR B CA 1
ATOM 5967 C C . THR B 1 213 ? -1.954 8.578 14.656 1 98.5 213 THR B C 1
ATOM 5969 O O . THR B 1 213 ? -2.752 8.656 15.594 1 98.5 213 THR B O 1
ATOM 5972 N N . GLY B 1 214 ? -0.708 8.773 14.828 1 97.12 214 GLY B N 1
ATOM 5973 C CA . GLY B 1 214 ? -0.15 9.156 16.109 1 97.12 214 GLY B CA 1
ATOM 5974 C C . GLY B 1 214 ? 1.365 9.109 16.156 1 97.12 214 GLY B C 1
ATOM 5975 O O . GLY B 1 214 ? 2.023 9.414 15.156 1 97.12 214 GLY B O 1
ATOM 5976 N N . ASN B 1 215 ? 1.943 8.789 17.328 1 95.5 215 ASN B N 1
ATOM 5977 C CA . ASN B 1 215 ? 3.395 8.812 17.469 1 95.5 215 ASN B CA 1
ATOM 5978 C C . ASN B 1 215 ? 4.012 7.457 17.156 1 95.5 215 ASN B C 1
ATOM 5980 O O . ASN B 1 215 ? 3.293 6.469 16.969 1 95.5 215 ASN B O 1
ATOM 5984 N N . ASN B 1 216 ? 5.324 7.387 17.125 1 95.75 216 ASN B N 1
ATOM 5985 C CA . ASN B 1 216 ? 6.062 6.199 16.703 1 95.75 216 ASN B CA 1
ATOM 5986 C C . ASN B 1 216 ? 5.957 5.082 17.734 1 95.75 216 ASN B C 1
ATOM 5988 O O . ASN B 1 216 ? 5.871 3.904 17.375 1 95.75 216 ASN B O 1
ATOM 5992 N N . THR B 1 217 ? 5.957 5.422 18.938 1 95.88 217 THR B N 1
ATOM 5993 C CA . THR B 1 217 ? 5.918 4.418 20 1 95.88 217 THR B CA 1
ATOM 5994 C C . THR B 1 217 ? 4.652 3.574 19.891 1 95.88 217 THR B C 1
ATOM 5996 O O . THR B 1 217 ? 4.723 2.344 19.844 1 95.88 217 THR B O 1
ATOM 5999 N N . VAL B 1 218 ? 3.514 4.258 19.875 1 97.5 218 VAL B N 1
ATOM 6000 C CA . VAL B 1 218 ? 2.248 3.539 19.781 1 97.5 218 VAL B CA 1
ATOM 6001 C C . VAL B 1 218 ? 2.1 2.916 18.391 1 97.5 218 VAL B C 1
ATOM 6003 O O . VAL B 1 218 ? 1.551 1.821 18.25 1 97.5 218 VAL B O 1
ATOM 6006 N N . GLY B 1 219 ? 2.596 3.658 17.344 1 98.19 219 GLY B N 1
ATOM 6007 C CA . GLY B 1 219 ? 2.6 3.082 16.016 1 98.19 219 GLY B CA 1
ATOM 6008 C C . GLY B 1 219 ? 3.283 1.729 15.945 1 98.19 219 GLY B C 1
ATOM 6009 O O . GLY B 1 219 ? 2.809 0.82 15.258 1 98.19 219 GLY B O 1
ATOM 6010 N N . THR B 1 220 ? 4.387 1.578 16.688 1 98.12 220 THR B N 1
ATOM 6011 C CA . THR B 1 220 ? 5.117 0.317 16.734 1 98.12 220 THR B CA 1
ATOM 6012 C C . THR B 1 220 ? 4.293 -0.763 17.422 1 98.12 220 THR B C 1
ATOM 6014 O O . THR B 1 220 ? 4.223 -1.898 16.938 1 98.12 220 THR B O 1
ATOM 6017 N N . ILE B 1 221 ? 3.621 -0.408 18.469 1 98.25 221 ILE B N 1
ATOM 6018 C CA . ILE B 1 221 ? 2.756 -1.336 19.188 1 98.25 221 ILE B CA 1
ATOM 6019 C C . ILE B 1 221 ? 1.646 -1.829 18.266 1 98.25 221 ILE B C 1
ATOM 6021 O O . ILE B 1 221 ? 1.372 -3.029 18.203 1 98.25 221 ILE B O 1
ATOM 6025 N N . VAL B 1 222 ? 1.011 -0.89 17.578 1 98.75 222 VAL B N 1
ATOM 6026 C CA . VAL B 1 222 ? -0.084 -1.212 16.656 1 98.75 222 VAL B CA 1
ATOM 6027 C C . VAL B 1 222 ? 0.415 -2.143 15.562 1 98.75 222 VAL B C 1
ATOM 6029 O O . VAL B 1 222 ? -0.228 -3.148 15.25 1 98.75 222 VAL B O 1
ATOM 6032 N N . ALA B 1 223 ? 1.558 -1.79 14.992 1 98.62 223 ALA B N 1
ATOM 6033 C CA . ALA B 1 223 ? 2.127 -2.602 13.914 1 98.62 223 ALA B CA 1
ATOM 6034 C C . ALA B 1 223 ? 2.449 -4.012 14.406 1 98.62 223 ALA B C 1
ATOM 6036 O O . ALA B 1 223 ? 2.207 -4.988 13.695 1 98.62 223 ALA B O 1
ATOM 6037 N N . GLU B 1 224 ? 3.021 -4.117 15.539 1 98.31 224 GLU B N 1
ATOM 6038 C CA . GLU B 1 224 ? 3.365 -5.418 16.109 1 98.31 224 GLU B CA 1
ATOM 6039 C C . GLU B 1 224 ? 2.117 -6.262 16.344 1 98.31 224 GLU B C 1
ATOM 6041 O O . GLU B 1 224 ? 2.1 -7.457 16.031 1 98.31 224 GLU B O 1
ATOM 6046 N N . LYS B 1 225 ? 1.089 -5.652 16.922 1 98.44 225 LYS B N 1
ATOM 6047 C CA . LYS B 1 225 ? -0.159 -6.367 17.172 1 98.44 225 LYS B CA 1
ATOM 6048 C C . LYS B 1 225 ? -0.814 -6.797 15.852 1 98.44 225 LYS B C 1
ATOM 6050 O O . LYS B 1 225 ? -1.348 -7.902 15.758 1 98.44 225 LYS B O 1
ATOM 6055 N N . ALA B 1 226 ? -0.812 -5.914 14.914 1 98.56 226 ALA B N 1
ATOM 6056 C CA . ALA B 1 226 ? -1.377 -6.223 13.602 1 98.56 226 ALA B CA 1
ATOM 6057 C C . ALA B 1 226 ? -0.643 -7.391 12.953 1 98.56 226 ALA B C 1
ATOM 6059 O O . ALA B 1 226 ? -1.258 -8.219 12.273 1 98.56 226 ALA B O 1
ATOM 6060 N N . ALA B 1 227 ? 0.67 -7.441 13.125 1 98.12 227 ALA B N 1
ATOM 6061 C CA . ALA B 1 227 ? 1.502 -8.484 12.523 1 98.12 227 ALA B CA 1
ATOM 6062 C C . ALA B 1 227 ? 1.077 -9.867 13.008 1 98.12 227 ALA B C 1
ATOM 6064 O O . ALA B 1 227 ? 1.144 -10.844 12.258 1 98.12 227 ALA B O 1
ATOM 6065 N N . GLU B 1 228 ? 0.583 -9.969 14.227 1 97.38 228 GLU B N 1
ATOM 6066 C CA . GLU B 1 228 ? 0.204 -11.25 14.812 1 97.38 228 GLU B CA 1
ATOM 6067 C C . GLU B 1 228 ? -0.894 -11.922 13.992 1 97.38 228 GLU B C 1
ATOM 6069 O O . GLU B 1 228 ? -1.017 -13.148 14 1 97.38 228 GLU B O 1
ATOM 6074 N N . THR B 1 229 ? -1.67 -11.156 13.32 1 96.5 229 THR B N 1
ATOM 6075 C CA . THR B 1 229 ? -2.789 -11.703 12.555 1 96.5 229 THR B CA 1
ATOM 6076 C C . THR B 1 229 ? -2.637 -11.391 11.07 1 96.5 229 THR B C 1
ATOM 6078 O O . THR B 1 229 ? -3.609 -11.453 10.312 1 96.5 229 THR B O 1
ATOM 6081 N N . LEU B 1 230 ? -1.456 -10.938 10.688 1 97.12 230 LEU B N 1
ATOM 6082 C CA . LEU B 1 230 ? -1.156 -10.602 9.305 1 97.12 230 LEU B CA 1
ATOM 6083 C C . LEU B 1 230 ? -2.105 -9.523 8.781 1 97.12 230 LEU B C 1
ATOM 6085 O O . LEU B 1 230 ? -2.576 -9.602 7.648 1 97.12 230 LEU B O 1
ATOM 6089 N N . THR B 1 231 ? -2.471 -8.57 9.633 1 98.44 231 THR B N 1
ATOM 6090 C CA . THR B 1 231 ? -3.334 -7.445 9.289 1 98.44 231 THR B CA 1
ATOM 6091 C C . THR B 1 231 ? -2.51 -6.27 8.773 1 98.44 231 THR B C 1
ATOM 6093 O O . THR B 1 231 ? -1.597 -5.797 9.453 1 98.44 231 THR B O 1
ATOM 6096 N N . PRO B 1 232 ? -2.781 -5.855 7.543 1 98.5 232 PRO B N 1
ATOM 6097 C CA . PRO B 1 232 ? -2.068 -4.668 7.062 1 98.5 232 PRO B CA 1
ATOM 6098 C C . PRO B 1 232 ? -2.422 -3.408 7.852 1 98.5 232 PR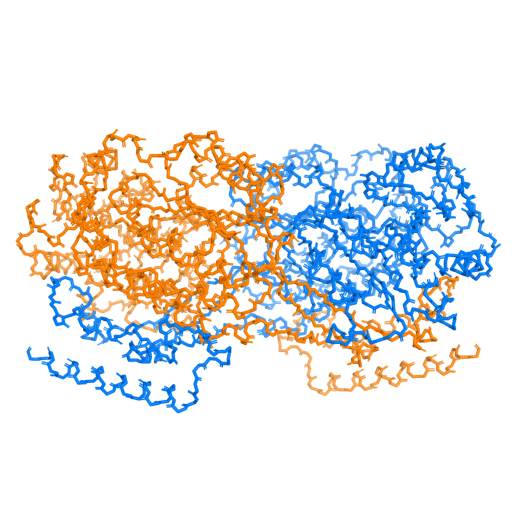O B C 1
ATOM 6100 O O . PRO B 1 232 ? -3.504 -3.328 8.438 1 98.5 232 PRO B O 1
ATOM 6103 N N . VAL B 1 233 ? -1.478 -2.398 7.832 1 98.62 233 VAL B N 1
ATOM 6104 C CA . VAL B 1 233 ? -1.706 -1.175 8.594 1 98.62 233 VAL B CA 1
ATOM 6105 C C . VAL B 1 233 ? -1.392 0.04 7.719 1 98.62 233 VAL B C 1
ATOM 6107 O O . VAL B 1 233 ? -0.633 -0.062 6.754 1 98.62 233 VAL B O 1
ATOM 6110 N N . ILE B 1 234 ? -2.047 1.111 7.945 1 98.62 234 ILE B N 1
ATOM 6111 C CA . ILE B 1 234 ? -1.607 2.461 7.609 1 98.62 234 ILE B CA 1
ATOM 6112 C C . ILE B 1 234 ? -1.111 3.17 8.867 1 98.62 234 ILE B C 1
ATOM 6114 O O . ILE B 1 234 ? -1.835 3.26 9.867 1 98.62 234 ILE B O 1
ATOM 6118 N N . LEU B 1 235 ? 0.098 3.566 8.805 1 98.62 235 LEU B N 1
ATOM 6119 C CA . LEU B 1 235 ? 0.678 4.324 9.906 1 98.62 235 LEU B CA 1
ATOM 6120 C C . LEU B 1 235 ? 0.957 5.766 9.492 1 98.62 235 LEU B C 1
ATOM 6122 O O . LEU B 1 235 ? 1.851 6.02 8.688 1 98.62 235 LEU B O 1
ATOM 6126 N N . GLU B 1 236 ? 0.124 6.617 9.93 1 97.88 236 GLU B N 1
ATOM 6127 C CA . GLU B 1 236 ? 0.38 8.047 9.797 1 97.88 236 GLU B CA 1
ATOM 6128 C C . GLU B 1 236 ? 1.065 8.602 11.039 1 97.88 236 GLU B C 1
ATOM 6130 O O . GLU B 1 236 ? 0.412 8.859 12.055 1 97.88 236 GLU B O 1
ATOM 6135 N N . LEU B 1 237 ? 2.328 8.828 10.867 1 97.25 237 LEU B N 1
ATOM 6136 C CA . LEU B 1 237 ? 3.121 9.211 12.031 1 97.25 237 LEU B CA 1
ATOM 6137 C C . LEU B 1 237 ? 3.717 10.602 11.852 1 97.25 237 LEU B C 1
ATOM 6139 O O . LEU B 1 237 ? 3.23 11.383 11.031 1 97.25 237 LEU B O 1
ATOM 6143 N N . GLY B 1 238 ? 4.52 11.039 12.68 1 91.81 238 GLY B N 1
ATOM 6144 C CA . GLY B 1 238 ? 5.094 12.375 12.602 1 91.81 238 GLY B CA 1
ATOM 6145 C C . GLY B 1 238 ? 6.52 12.375 12.094 1 91.81 238 GLY B C 1
ATOM 6146 O O . GLY B 1 238 ? 6.914 11.5 11.32 1 91.81 238 GLY B O 1
ATOM 6147 N N . GLY B 1 239 ? 7.199 13.336 12.258 1 90.75 239 GLY B N 1
ATOM 6148 C CA . GLY B 1 239 ? 8.594 13.547 11.914 1 90.75 239 GLY B CA 1
ATOM 6149 C C . GLY B 1 239 ? 9.047 14.977 12.141 1 90.75 239 GLY B C 1
ATOM 6150 O O . GLY B 1 239 ? 8.234 15.859 12.422 1 90.75 239 GLY B O 1
ATOM 6151 N N . LYS B 1 240 ? 10.305 15.164 12.156 1 96.62 240 LYS B N 1
ATOM 6152 C CA . LYS B 1 240 ? 10.867 16.5 12.336 1 96.62 240 LYS B CA 1
ATOM 6153 C C . LYS B 1 240 ? 11.016 17.219 11.008 1 96.62 240 LYS B C 1
ATOM 6155 O O . LYS B 1 240 ? 12.078 17.172 10.375 1 96.62 240 LYS B O 1
ATOM 6160 N N . SER B 1 241 ? 10 17.891 10.586 1 98.25 241 SER B N 1
ATOM 6161 C CA . SER B 1 241 ? 9.883 18.5 9.266 1 98.25 241 SER B CA 1
ATOM 6162 C C . SER B 1 241 ? 10.742 19.766 9.156 1 98.25 241 SER B C 1
ATOM 6164 O O . SER B 1 241 ? 10.492 20.75 9.852 1 98.25 241 SER B O 1
ATOM 6166 N N . PRO B 1 242 ? 11.664 19.828 8.289 1 98.56 242 PRO B N 1
ATOM 6167 C CA . PRO B 1 242 ? 12.531 21 8.133 1 98.56 242 PRO B CA 1
ATOM 6168 C C . PRO B 1 242 ? 11.938 22.031 7.184 1 98.56 242 PRO B C 1
ATOM 6170 O O . PRO B 1 242 ? 11.219 21.688 6.246 1 98.56 242 PRO B O 1
ATOM 6173 N N . ALA B 1 243 ? 12.234 23.25 7.438 1 98.81 243 ALA B N 1
ATOM 6174 C CA . ALA B 1 243 ? 12.062 24.328 6.465 1 98.81 243 ALA B CA 1
ATOM 6175 C C . ALA B 1 243 ? 13.414 24.922 6.078 1 98.81 243 ALA B C 1
ATOM 6177 O O . ALA B 1 243 ? 14.109 25.484 6.926 1 98.81 243 ALA B O 1
ATOM 6178 N N . PHE B 1 244 ? 13.719 24.844 4.805 1 98.69 244 PHE B N 1
ATOM 6179 C CA . PHE B 1 244 ? 14.953 25.406 4.277 1 98.69 244 PHE B CA 1
ATOM 6180 C C . PHE B 1 244 ? 14.711 26.797 3.693 1 98.69 244 PHE B C 1
ATOM 6182 O O . PHE B 1 244 ? 13.812 26.984 2.873 1 98.69 244 PHE B O 1
ATOM 6189 N N . ILE B 1 245 ? 15.422 27.672 4.156 1 98.75 245 ILE B N 1
ATOM 6190 C CA . ILE B 1 245 ? 15.594 28.938 3.428 1 98.75 245 ILE B CA 1
ATOM 6191 C C . ILE B 1 245 ? 16.891 28.875 2.611 1 98.75 245 ILE B C 1
ATOM 6193 O O . ILE B 1 245 ? 17.984 28.781 3.172 1 98.75 245 ILE B O 1
ATOM 6197 N N . LEU B 1 246 ? 16.75 28.938 1.301 1 98.31 246 LEU B N 1
ATOM 6198 C CA . LEU B 1 246 ? 17.922 28.797 0.444 1 98.31 246 LEU B CA 1
ATOM 6199 C C . LEU B 1 246 ? 18.703 30.109 0.358 1 98.31 246 LEU B C 1
ATOM 6201 O O . LEU B 1 246 ? 18.172 31.172 0.703 1 98.31 246 LEU B O 1
ATOM 6205 N N . ASP B 1 247 ? 19.938 30.016 -0.089 1 96.75 247 ASP B N 1
ATOM 6206 C CA . ASP B 1 247 ? 20.828 31.172 -0.069 1 96.75 247 ASP B CA 1
ATOM 6207 C C . ASP B 1 247 ? 20.469 32.156 -1.181 1 96.75 247 ASP B C 1
ATOM 6209 O O . ASP B 1 247 ? 20.953 33.281 -1.184 1 96.75 247 ASP B O 1
ATOM 6213 N N . ASP B 1 248 ? 19.578 31.797 -2.105 1 97.12 248 ASP B N 1
ATOM 6214 C CA . ASP B 1 248 ? 19.188 32.688 -3.203 1 97.12 248 ASP B CA 1
ATOM 6215 C C . ASP B 1 248 ? 17.969 33.531 -2.834 1 97.12 248 ASP B C 1
ATOM 6217 O O . ASP B 1 248 ? 17.484 34.312 -3.646 1 97.12 248 ASP B O 1
ATOM 6221 N N . VAL B 1 249 ? 17.453 33.344 -1.627 1 98.12 249 VAL B N 1
ATOM 6222 C CA . VAL B 1 249 ? 16.312 34.156 -1.178 1 98.12 249 VAL B CA 1
ATOM 6223 C C . VAL B 1 249 ? 16.703 35.625 -1.154 1 98.12 249 VAL B C 1
ATOM 6225 O O . VAL B 1 249 ? 17.766 36 -0.643 1 98.12 249 VAL B O 1
ATOM 6228 N N . GLN B 1 250 ? 15.828 36.406 -1.679 1 97.88 250 GLN B N 1
ATOM 6229 C CA . GLN B 1 250 ? 16.062 37.844 -1.749 1 97.88 250 GLN B CA 1
ATOM 6230 C C . GLN B 1 250 ? 15.406 38.562 -0.569 1 97.88 250 GLN B C 1
ATOM 6232 O O . GLN B 1 250 ? 14.43 38.062 0.002 1 97.88 250 GLN B O 1
ATOM 6237 N N . ASP B 1 251 ? 15.852 39.719 -0.289 1 96.94 251 ASP B N 1
ATOM 6238 C CA . ASP B 1 251 ? 15.398 40.5 0.857 1 96.94 251 ASP B CA 1
ATOM 6239 C C . ASP B 1 251 ? 13.891 40.781 0.771 1 96.94 251 ASP B C 1
ATOM 6241 O O . ASP B 1 251 ? 13.188 40.688 1.779 1 96.94 251 ASP B O 1
ATOM 6245 N N . LYS B 1 252 ? 13.398 41.031 -0.38 1 95.56 252 LYS B N 1
ATOM 6246 C CA . LYS B 1 252 ? 12 41.406 -0.576 1 95.56 252 LYS B CA 1
ATOM 6247 C C . LYS B 1 252 ? 11.07 40.281 -0.2 1 95.56 252 LYS B C 1
ATOM 6249 O O . LYS B 1 252 ? 9.883 40.5 0.051 1 95.56 252 LYS B O 1
ATOM 6254 N N . ASP B 1 253 ? 11.602 39.062 -0.201 1 97.25 253 ASP B N 1
ATOM 6255 C CA . ASP B 1 253 ? 10.766 37.875 0.005 1 97.25 253 ASP B CA 1
ATOM 6256 C C . ASP B 1 253 ? 10.844 37.406 1.452 1 97.25 253 ASP B C 1
ATOM 6258 O O . ASP B 1 253 ? 10.07 36.531 1.862 1 97.25 253 ASP B O 1
ATOM 6262 N N . ILE B 1 254 ? 11.672 37.875 2.277 1 97.94 254 ILE B N 1
ATOM 6263 C CA . ILE B 1 254 ? 11.992 37.344 3.596 1 97.94 254 ILE B CA 1
ATOM 6264 C C . ILE B 1 254 ? 10.773 37.469 4.512 1 97.94 254 ILE B C 1
ATOM 6266 O O . ILE B 1 254 ? 10.484 36.562 5.293 1 97.94 254 ILE B O 1
ATOM 6270 N N . GLU B 1 255 ? 10.094 38.562 4.426 1 96.75 255 GLU B N 1
ATOM 6271 C CA . GLU B 1 255 ? 8.93 38.75 5.289 1 96.75 255 GLU B CA 1
ATOM 6272 C C . GLU B 1 255 ? 7.832 37.75 4.961 1 96.75 255 GLU B C 1
ATOM 6274 O O . GLU B 1 255 ? 7.172 37.219 5.859 1 96.75 255 GLU B O 1
ATOM 6279 N N . ILE B 1 256 ? 7.59 37.562 3.664 1 97.06 256 ILE B N 1
ATOM 6280 C CA . ILE B 1 256 ? 6.605 36.562 3.225 1 97.06 256 ILE B CA 1
ATOM 6281 C C . ILE B 1 256 ? 6.988 35.188 3.75 1 97.06 256 ILE B C 1
ATOM 6283 O O . ILE B 1 256 ? 6.137 34.438 4.246 1 97.06 256 ILE B O 1
ATOM 6287 N N . ILE B 1 257 ? 8.234 34.812 3.619 1 98.19 257 ILE B N 1
ATOM 6288 C CA . ILE B 1 257 ? 8.75 33.531 4.059 1 98.19 257 ILE B CA 1
ATOM 6289 C C . ILE B 1 257 ? 8.57 33.375 5.57 1 98.19 257 ILE B C 1
ATOM 6291 O O . ILE B 1 257 ? 8.125 32.344 6.055 1 98.19 257 ILE B O 1
ATOM 6295 N N . ALA B 1 258 ? 8.852 34.438 6.297 1 98.31 258 ALA B N 1
ATOM 6296 C CA . ALA B 1 258 ? 8.672 34.438 7.746 1 98.31 258 ALA B CA 1
ATOM 6297 C C . ALA B 1 258 ? 7.215 34.219 8.117 1 98.31 258 ALA B C 1
ATOM 6299 O O . ALA B 1 258 ? 6.914 33.469 9.055 1 98.31 258 ALA B O 1
ATOM 6300 N N . ARG B 1 259 ? 6.312 34.906 7.406 1 97.31 259 ARG B N 1
ATOM 6301 C CA . ARG B 1 259 ? 4.887 34.75 7.66 1 97.31 259 ARG B CA 1
ATOM 6302 C C . ARG B 1 259 ? 4.445 33.312 7.453 1 97.31 259 ARG B C 1
ATOM 6304 O O . ARG B 1 259 ? 3.727 32.75 8.281 1 97.31 259 ARG B O 1
ATOM 6311 N N . ARG B 1 260 ? 4.855 32.75 6.379 1 97.69 260 ARG B N 1
ATOM 6312 C CA . ARG B 1 260 ? 4.449 31.375 6.039 1 97.69 260 ARG B CA 1
ATOM 6313 C C . ARG B 1 260 ? 5.02 30.375 7.035 1 97.69 260 ARG B C 1
ATOM 6315 O O . ARG B 1 260 ? 4.305 29.484 7.504 1 97.69 260 ARG B O 1
ATOM 6322 N N . ILE B 1 261 ? 6.273 30.5 7.367 1 98.62 261 ILE B N 1
ATOM 6323 C CA . ILE B 1 261 ? 6.91 29.609 8.32 1 98.62 261 ILE B CA 1
ATOM 6324 C C . ILE B 1 261 ? 6.238 29.734 9.688 1 98.62 261 ILE B C 1
ATOM 6326 O O . ILE B 1 261 ? 5.941 28.734 10.336 1 98.62 261 ILE B O 1
ATOM 6330 N N . ALA B 1 262 ? 5.984 31.016 10.094 1 98.5 262 ALA B N 1
ATOM 6331 C CA . ALA B 1 262 ? 5.316 31.25 11.375 1 98.5 262 ALA B CA 1
ATOM 6332 C C . ALA B 1 262 ? 3.941 30.578 11.398 1 98.5 262 ALA B C 1
ATOM 6334 O O . ALA B 1 262 ? 3.592 29.906 12.375 1 98.5 262 ALA B O 1
ATOM 6335 N N . TRP B 1 263 ? 3.219 30.797 10.375 1 97.56 263 TRP B N 1
ATOM 6336 C CA . TRP B 1 263 ? 1.897 30.188 10.289 1 97.56 263 TRP B CA 1
ATOM 6337 C C . TRP B 1 263 ? 2 28.656 10.344 1 97.56 263 TRP B C 1
ATOM 6339 O O . TRP B 1 263 ? 1.236 28.016 11.055 1 97.56 263 TRP B O 1
ATOM 6349 N N . GLY B 1 264 ? 2.947 28.109 9.641 1 97.69 264 GLY B N 1
ATOM 6350 C CA . GLY B 1 264 ? 3.148 26.672 9.57 1 97.69 264 GLY B CA 1
ATOM 6351 C C . GLY B 1 264 ? 3.572 26.062 10.898 1 97.69 264 GLY B C 1
ATOM 6352 O O . GLY B 1 264 ? 3.389 24.875 11.125 1 97.69 264 GLY B O 1
ATOM 6353 N N . ARG B 1 265 ? 4.137 26.828 11.758 1 98.25 265 ARG B N 1
ATOM 6354 C CA . ARG B 1 265 ? 4.609 26.312 13.039 1 98.25 265 ARG B CA 1
ATOM 6355 C C . ARG B 1 265 ? 3.564 26.516 14.125 1 98.25 265 ARG B C 1
ATOM 6357 O O . ARG B 1 265 ? 3.377 25.641 14.984 1 98.25 265 ARG B O 1
ATOM 6364 N N . PHE B 1 266 ? 2.852 27.625 14.102 1 97.88 266 PHE B N 1
ATOM 6365 C CA . PHE B 1 266 ? 2.164 28.031 15.32 1 97.88 266 PHE B CA 1
ATOM 6366 C C . PHE B 1 266 ? 0.658 27.844 15.188 1 97.88 266 PHE B C 1
ATOM 6368 O O . PHE B 1 266 ? -0.083 27.984 16.156 1 97.88 266 PHE B O 1
ATOM 6375 N N . THR B 1 267 ? 0.172 27.5 13.938 1 95.88 267 THR B N 1
ATOM 6376 C CA . THR B 1 267 ? -1.221 27.094 13.789 1 95.88 267 THR B CA 1
ATOM 6377 C C . THR B 1 267 ? -1.541 25.922 14.703 1 95.88 267 THR B C 1
ATOM 6379 O O . THR B 1 267 ? -0.74 24.984 14.836 1 95.88 267 THR B O 1
ATOM 6382 N N . ASN B 1 268 ? -2.715 25.984 15.398 1 97.31 268 ASN B N 1
ATOM 6383 C CA . ASN B 1 268 ? -3.131 24.953 16.344 1 97.31 268 ASN B CA 1
ATOM 6384 C C . ASN B 1 268 ? -2.119 24.781 17.469 1 97.31 268 ASN B C 1
ATOM 6386 O O . ASN B 1 268 ? -1.881 23.672 17.938 1 97.31 268 ASN B O 1
ATOM 6390 N N . ALA B 1 269 ? -1.457 25.906 17.844 1 97.31 269 ALA B N 1
ATOM 6391 C CA . ALA B 1 269 ? -0.396 25.938 18.859 1 97.31 269 ALA B CA 1
ATOM 6392 C C . ALA B 1 269 ? 0.723 24.969 18.5 1 97.31 269 ALA B C 1
ATOM 6394 O O . ALA B 1 269 ? 1.299 24.328 19.391 1 97.31 269 ALA B O 1
ATOM 6395 N N . GLY B 1 270 ? 0.948 24.766 17.297 1 97.69 270 GLY B N 1
ATOM 6396 C CA . GLY B 1 270 ? 2.037 23.938 16.812 1 97.69 270 GLY B CA 1
ATOM 6397 C C . GLY B 1 270 ? 1.75 22.453 16.922 1 97.69 270 GLY B C 1
ATOM 6398 O O . GLY B 1 270 ? 2.6 21.625 16.594 1 97.69 270 GLY B O 1
ATOM 6399 N N . GLN B 1 271 ? 0.573 22.031 17.375 1 97.56 271 GLN B N 1
ATOM 6400 C CA . GLN B 1 271 ? 0.2 20.625 17.516 1 97.56 271 GLN B CA 1
ATOM 6401 C C . GLN B 1 271 ? -0.275 20.047 16.188 1 97.56 271 GLN B C 1
ATOM 6403 O O . GLN B 1 271 ? -1.409 19.578 16.078 1 97.56 271 GLN B O 1
ATOM 6408 N N . THR B 1 272 ? 0.572 20.125 15.219 1 97.5 272 THR B N 1
ATOM 6409 C CA . THR B 1 272 ? 0.339 19.703 13.836 1 97.5 272 THR B CA 1
ATOM 6410 C C . THR B 1 272 ? 1.479 18.812 13.344 1 97.5 272 THR B C 1
ATOM 6412 O O . THR B 1 272 ? 2.643 19.219 13.375 1 97.5 272 THR B O 1
ATOM 6415 N N . CYS B 1 273 ? 1.222 17.656 12.852 1 96.5 273 CYS B N 1
ATOM 6416 C CA . CYS B 1 273 ? 2.225 16.656 12.523 1 96.5 273 CYS B CA 1
ATOM 6417 C C . CYS B 1 273 ? 3.111 17.125 11.383 1 96.5 273 CYS B C 1
ATOM 6419 O O . CYS B 1 273 ? 4.281 16.734 11.297 1 96.5 273 CYS B O 1
ATOM 6421 N N . VAL B 1 274 ? 2.533 17.953 10.477 1 97.56 274 VAL B N 1
ATOM 6422 C CA . VAL B 1 274 ? 3.305 18.438 9.336 1 97.56 274 VAL B CA 1
ATOM 6423 C C . VAL B 1 274 ? 3.787 19.859 9.594 1 97.56 274 VAL B C 1
ATOM 6425 O O . VAL B 1 274 ? 4.156 20.578 8.664 1 97.56 274 VAL B O 1
ATOM 6428 N N . ALA B 1 275 ? 3.777 20.328 10.781 1 98.19 275 ALA B N 1
ATOM 6429 C CA . ALA B 1 275 ? 4.223 21.688 11.102 1 98.19 275 ALA B CA 1
ATOM 6430 C C . ALA B 1 275 ? 5.699 21.875 10.766 1 98.19 275 ALA B C 1
ATOM 6432 O O . ALA B 1 275 ? 6.461 20.906 10.727 1 98.19 275 ALA B O 1
ATOM 6433 N N . VAL B 1 276 ? 6.082 23.109 10.469 1 98.56 276 VAL B N 1
ATOM 6434 C CA . VAL B 1 276 ? 7.504 23.438 10.422 1 98.56 276 VAL B CA 1
ATOM 6435 C C . VAL B 1 276 ? 8.141 23.172 11.781 1 98.56 276 VAL B C 1
ATOM 6437 O O . VAL B 1 276 ? 7.938 23.922 12.734 1 98.56 276 VAL B O 1
ATOM 6440 N N . ASP B 1 277 ? 8.914 22.172 11.797 1 98.44 277 ASP B N 1
ATOM 6441 C CA . ASP B 1 277 ? 9.445 21.75 13.086 1 98.44 277 ASP B CA 1
ATOM 6442 C C . ASP B 1 277 ? 10.711 22.531 13.43 1 98.44 277 ASP B C 1
ATOM 6444 O O . ASP B 1 277 ? 11 22.766 14.609 1 98.44 277 ASP B O 1
ATOM 6448 N N . TYR B 1 278 ? 11.484 22.875 12.43 1 98.62 278 TYR B N 1
ATOM 6449 C CA . TYR B 1 278 ? 12.656 23.719 12.586 1 98.62 278 TYR B CA 1
ATOM 6450 C C . TYR B 1 278 ? 13.031 24.391 11.266 1 98.62 278 TYR B C 1
ATOM 6452 O O . TYR B 1 278 ? 12.57 23.969 10.203 1 98.62 278 TYR B O 1
ATOM 6460 N N . VAL B 1 279 ? 13.867 25.438 11.375 1 98.81 279 VAL B N 1
ATOM 6461 C CA . VAL B 1 279 ? 14.266 26.203 10.195 1 98.81 279 VAL B CA 1
ATOM 6462 C C . VAL B 1 279 ? 15.789 26.141 10.031 1 98.81 279 VAL B C 1
ATOM 6464 O O . VAL B 1 279 ? 16.531 26.234 11.016 1 98.81 279 VAL B O 1
ATOM 6467 N N . LEU B 1 280 ? 16.219 25.922 8.82 1 98.62 280 LEU B N 1
ATOM 6468 C CA . LEU B 1 280 ? 17.609 26.078 8.43 1 98.62 280 LEU B CA 1
ATOM 6469 C C . LEU B 1 280 ? 17.797 27.344 7.594 1 98.62 280 LEU B C 1
ATOM 6471 O O . LEU B 1 280 ? 17.281 27.438 6.477 1 98.62 280 LEU B O 1
ATOM 6475 N N . VAL B 1 281 ? 18.531 28.297 8.086 1 98.56 281 VAL B N 1
ATOM 6476 C CA . VAL B 1 281 ? 18.703 29.578 7.414 1 98.56 281 VAL B CA 1
ATOM 6477 C C . VAL B 1 281 ? 20.188 29.828 7.148 1 98.56 281 VAL B C 1
ATOM 6479 O O . VAL B 1 281 ? 21.031 29.578 8.023 1 98.56 281 VAL B O 1
ATOM 6482 N N . PRO B 1 282 ? 20.531 30.234 5.922 1 98 282 PRO B N 1
ATOM 6483 C CA . PRO B 1 282 ? 21.938 30.578 5.691 1 98 282 PRO B CA 1
ATOM 6484 C C . PRO B 1 282 ? 22.406 31.75 6.555 1 98 282 PRO B C 1
ATOM 6486 O O . PRO B 1 282 ? 21.656 32.688 6.781 1 98 282 PRO B O 1
ATOM 6489 N N . LYS B 1 283 ? 23.625 31.719 6.883 1 97.5 283 LYS B N 1
ATOM 6490 C CA . LYS B 1 283 ? 24.219 32.719 7.777 1 97.5 283 LYS B CA 1
ATOM 6491 C C . LYS B 1 283 ? 23.969 34.125 7.266 1 97.5 283 LYS B C 1
ATOM 6493 O O . LYS B 1 283 ? 23.625 35.031 8.039 1 97.5 283 LYS B O 1
ATOM 6498 N N . LYS B 1 284 ? 24.062 34.312 6.039 1 97.25 284 LYS B N 1
ATOM 6499 C CA . LYS B 1 284 ? 23.984 35.656 5.457 1 97.25 284 LYS B CA 1
ATOM 6500 C C . LYS B 1 284 ? 22.578 36.219 5.555 1 97.25 284 LYS B C 1
ATOM 6502 O O . LYS B 1 284 ? 22.375 37.406 5.465 1 97.25 284 LYS B O 1
ATOM 6507 N N . LEU B 1 285 ? 21.562 35.344 5.758 1 98.25 285 LEU B N 1
ATOM 6508 C CA . LEU B 1 285 ? 20.172 35.781 5.789 1 98.25 285 LEU B CA 1
ATOM 6509 C C . LEU B 1 285 ? 19.625 35.75 7.207 1 98.25 285 LEU B C 1
ATOM 6511 O O . LEU B 1 285 ? 18.484 36.156 7.445 1 98.25 285 LEU B O 1
ATOM 6515 N N . HIS B 1 286 ? 20.391 35.281 8.125 1 98.38 286 HIS B N 1
ATOM 6516 C CA . HIS B 1 286 ? 19.953 35 9.484 1 98.38 286 HIS B CA 1
ATOM 6517 C C . HIS B 1 286 ? 19.344 36.219 10.156 1 98.38 286 HIS B C 1
ATOM 6519 O O . HIS B 1 286 ? 18.188 36.156 10.586 1 98.38 286 HIS B O 1
ATOM 6525 N N . ASP B 1 287 ? 20.031 37.281 10.203 1 98.38 287 ASP B N 1
ATOM 6526 C CA . ASP B 1 287 ? 19.578 38.469 10.938 1 98.38 287 ASP B CA 1
ATOM 6527 C C . ASP B 1 287 ? 18.297 39.031 10.32 1 98.38 287 ASP B C 1
ATOM 6529 O O . ASP B 1 287 ? 17.391 39.469 11.039 1 98.38 287 ASP B O 1
ATOM 6533 N N . LYS B 1 288 ? 18.281 39.094 9.031 1 98.44 288 LYS B N 1
ATOM 6534 C CA . LYS B 1 288 ? 17.109 39.594 8.344 1 98.44 288 LYS B CA 1
ATOM 6535 C C . LYS B 1 288 ? 15.883 38.719 8.602 1 98.44 288 LYS B C 1
ATOM 6537 O O . LYS B 1 288 ? 14.773 39.219 8.797 1 98.44 288 LYS B O 1
ATOM 6542 N N . PHE B 1 289 ? 16.109 37.469 8.57 1 98.5 289 PHE B N 1
ATOM 6543 C CA . PHE B 1 289 ? 15.023 36.531 8.812 1 98.5 289 PHE B CA 1
ATOM 6544 C C . PHE B 1 289 ? 14.5 36.656 10.234 1 98.5 289 PHE B C 1
ATOM 6546 O O . PHE B 1 289 ? 13.289 36.688 10.453 1 98.5 289 PHE B O 1
ATOM 6553 N N . ILE B 1 290 ? 15.383 36.719 11.219 1 98.56 290 ILE B N 1
ATOM 6554 C CA . ILE B 1 290 ? 15.008 36.844 12.625 1 98.56 290 ILE B CA 1
ATOM 6555 C C . ILE B 1 290 ? 14.195 38.125 12.836 1 98.56 290 ILE B C 1
ATOM 6557 O O . ILE B 1 290 ? 13.18 38.094 13.539 1 98.56 290 ILE B O 1
ATOM 6561 N N . THR B 1 291 ? 14.648 39.188 12.242 1 98.56 291 THR B N 1
ATOM 6562 C CA . THR B 1 291 ? 13.945 40.438 12.359 1 98.56 291 THR B CA 1
ATOM 6563 C C . THR B 1 291 ? 12.531 40.344 11.789 1 98.56 291 THR B C 1
ATOM 6565 O O . THR B 1 291 ? 11.57 40.781 12.414 1 98.56 291 THR B O 1
ATOM 6568 N N . ALA B 1 292 ? 12.469 39.75 10.648 1 98.56 292 ALA B N 1
ATOM 6569 C CA . ALA B 1 292 ? 11.172 39.594 10.008 1 98.56 292 ALA B CA 1
ATOM 6570 C C . ALA B 1 292 ? 10.258 38.688 10.852 1 98.56 292 ALA B C 1
ATOM 6572 O O . ALA B 1 292 ? 9.062 38.969 11 1 98.56 292 ALA B O 1
ATOM 6573 N N . LEU B 1 293 ? 10.758 37.625 11.383 1 98.44 293 LEU B N 1
ATOM 6574 C CA . LEU B 1 293 ? 9.984 36.688 12.172 1 98.44 293 LEU B CA 1
ATOM 6575 C C . LEU B 1 293 ? 9.438 37.344 13.438 1 98.44 293 LEU B C 1
ATOM 6577 O O . LEU B 1 293 ? 8.281 37.156 13.797 1 98.44 293 LEU B O 1
ATOM 6581 N N . LYS B 1 294 ? 10.242 38.156 14.102 1 98.12 294 LYS B N 1
ATOM 6582 C CA . LYS B 1 294 ? 9.812 38.875 15.281 1 98.12 294 LYS B CA 1
ATOM 6583 C C . LYS B 1 294 ? 8.664 39.844 14.938 1 98.12 294 LYS B C 1
ATOM 6585 O O . LYS B 1 294 ? 7.68 39.906 15.68 1 98.12 294 LYS B O 1
ATOM 6590 N N . LYS B 1 295 ? 8.859 40.5 13.859 1 98.12 295 LYS B N 1
ATOM 6591 C CA . LYS B 1 295 ? 7.828 41.438 13.414 1 98.12 295 LYS B CA 1
ATOM 6592 C C . LYS B 1 295 ? 6.508 40.719 13.164 1 98.12 295 LYS B C 1
ATOM 6594 O O . LYS B 1 295 ? 5.457 41.156 13.633 1 98.12 295 LYS B O 1
ATOM 6599 N N . VAL B 1 296 ? 6.559 39.594 12.445 1 97.62 296 VAL B N 1
ATOM 6600 C CA . VAL B 1 296 ? 5.371 38.844 12.086 1 97.62 296 VAL B CA 1
ATOM 6601 C C . VAL B 1 296 ? 4.68 38.344 13.352 1 97.62 296 VAL B C 1
ATOM 6603 O O . VAL B 1 296 ? 3.467 38.5 13.516 1 97.62 296 VAL B O 1
ATOM 6606 N N . LEU B 1 297 ? 5.391 37.781 14.305 1 97.88 297 LEU B N 1
ATOM 6607 C CA . LEU B 1 297 ? 4.809 37.125 15.477 1 97.88 297 LEU B CA 1
ATOM 6608 C C . LEU B 1 297 ? 4.293 38.188 16.469 1 97.88 297 LEU B C 1
ATOM 6610 O O . LEU B 1 297 ? 3.18 38.062 16.984 1 97.88 297 LEU B O 1
ATOM 6614 N N . ASN B 1 298 ? 5.027 39.281 16.656 1 96.31 298 ASN B N 1
ATOM 6615 C CA . ASN B 1 298 ? 4.711 40.219 17.719 1 96.31 298 ASN B CA 1
ATOM 6616 C C . ASN B 1 298 ? 3.746 41.312 17.234 1 96.31 298 ASN B C 1
ATOM 6618 O O . ASN B 1 298 ? 2.943 41.812 18.016 1 96.31 298 ASN B O 1
ATOM 6622 N N . GLU B 1 299 ? 3.82 41.594 15.922 1 96.38 299 GLU B N 1
ATOM 6623 C CA . GLU B 1 299 ? 3.062 42.75 15.445 1 96.38 299 GLU B CA 1
ATOM 6624 C C . GLU B 1 299 ? 1.893 42.312 14.562 1 96.38 299 GLU B C 1
ATOM 6626 O O . GLU B 1 299 ? 0.848 42.969 14.547 1 96.38 299 GLU B O 1
ATOM 6631 N N . GLU B 1 300 ? 2.102 41.25 13.867 1 95.12 300 GLU B N 1
ATOM 6632 C CA . GLU B 1 300 ? 1.08 40.906 12.891 1 95.12 300 GLU B CA 1
ATOM 6633 C C . GLU B 1 300 ? 0.161 39.812 13.422 1 95.12 300 GLU B C 1
ATOM 6635 O O . GLU B 1 300 ? -1.055 40 13.508 1 95.12 300 GLU B O 1
ATOM 6640 N N . PHE B 1 301 ? 0.719 38.719 13.859 1 95.81 301 PHE B N 1
ATOM 6641 C CA . PHE B 1 301 ? -0.083 37.531 14.211 1 95.81 301 PHE B CA 1
ATOM 6642 C C . PHE B 1 301 ? -0.637 37.656 15.625 1 95.81 301 PHE B C 1
ATOM 6644 O O . PHE B 1 301 ? -1.818 37.406 15.859 1 95.81 301 PHE B O 1
ATOM 6651 N N . TYR B 1 302 ? 0.309 38.125 16.625 1 94 302 TYR B N 1
ATOM 6652 C CA . TYR B 1 302 ? -0.046 38.031 18.031 1 94 302 TYR B CA 1
ATOM 6653 C C . TYR B 1 302 ? 0.313 39.312 18.781 1 94 302 TYR B C 1
ATOM 6655 O O . TYR B 1 302 ? 1.043 39.25 19.766 1 94 302 TYR B O 1
ATOM 6663 N N . PRO B 1 303 ? -0.111 40.406 18.484 1 91.19 303 PRO B N 1
ATOM 6664 C CA . PRO B 1 303 ? 0.296 41.656 19.141 1 91.19 303 PRO B CA 1
ATOM 6665 C C . PRO B 1 303 ? -0.105 41.719 20.609 1 91.19 303 PRO B C 1
ATOM 6667 O O . PRO B 1 303 ? 0.586 42.312 21.422 1 91.19 303 PRO B O 1
ATOM 6670 N N . LYS B 1 304 ? -1.157 41.062 21.062 1 90.56 304 LYS B N 1
ATOM 6671 C CA . LYS B 1 304 ? -1.594 41.125 22.453 1 90.56 304 LYS B CA 1
ATOM 6672 C C . LYS B 1 304 ? -1.915 39.75 23 1 90.56 304 LYS B C 1
ATOM 6674 O O . LYS B 1 304 ? -2.809 39.594 23.828 1 90.56 304 LYS B O 1
ATOM 6679 N N . LEU B 1 305 ? -1.167 38.844 22.594 1 94.19 305 LEU B N 1
ATOM 6680 C CA . LEU B 1 305 ? -1.494 37.469 22.953 1 94.19 305 LEU B CA 1
ATOM 6681 C C . LEU B 1 305 ? -1.127 37.188 24.406 1 94.19 305 LEU B C 1
ATOM 6683 O O . LEU B 1 305 ? -0.029 37.531 24.859 1 94.19 305 LEU B O 1
ATOM 6687 N N . ASP B 1 306 ? -2.068 36.625 25.125 1 93.88 306 ASP B N 1
ATOM 6688 C CA . ASP B 1 306 ? -1.805 36.094 26.453 1 93.88 306 ASP B CA 1
ATOM 6689 C C . ASP B 1 306 ? -2.684 34.875 26.734 1 93.88 306 ASP B C 1
ATOM 6691 O O . ASP B 1 306 ? -3.389 34.406 25.859 1 93.88 306 ASP B O 1
ATOM 6695 N N . LYS B 1 307 ? -2.596 34.344 27.922 1 94.69 307 LYS B N 1
ATOM 6696 C CA . LYS B 1 307 ? -3.229 33.094 28.281 1 94.69 307 LYS B CA 1
ATOM 6697 C C . LYS B 1 307 ? -4.75 33.188 28.234 1 94.69 307 LYS B C 1
ATOM 6699 O O . LYS B 1 307 ? -5.453 32.188 28.25 1 94.69 307 LYS B O 1
ATOM 6704 N N . THR B 1 308 ? -5.301 34.375 28.219 1 94.62 308 THR B N 1
ATOM 6705 C CA . THR B 1 308 ? -6.746 34.531 28.266 1 94.62 308 THR B CA 1
ATOM 6706 C C . THR B 1 308 ? -7.328 34.688 26.859 1 94.62 308 THR B C 1
ATOM 6708 O O . THR B 1 308 ? -8.547 34.719 26.688 1 94.62 308 THR B O 1
ATOM 6711 N N . ASP B 1 309 ? -6.461 34.812 25.875 1 93.81 309 ASP B N 1
ATOM 6712 C CA . ASP B 1 309 ? -6.91 35 24.5 1 93.81 309 ASP B CA 1
ATOM 6713 C C . ASP B 1 309 ? -7.699 33.781 24.031 1 93.81 309 ASP B C 1
ATOM 6715 O O . ASP B 1 309 ? -7.145 32.688 23.906 1 93.81 309 ASP B O 1
ATOM 6719 N N . LYS B 1 310 ? -8.914 33.938 23.609 1 90.81 310 LYS B N 1
ATOM 6720 C CA . LYS B 1 310 ? -9.805 32.812 23.25 1 90.81 310 LYS B CA 1
ATOM 6721 C C . LYS B 1 310 ? -9.57 32.375 21.812 1 90.81 310 LYS B C 1
ATOM 6723 O O . LYS B 1 310 ? -10.047 31.312 21.406 1 90.81 310 LYS B O 1
ATOM 6728 N N . THR B 1 311 ? -8.789 33.094 21.141 1 91.06 311 THR B N 1
ATOM 6729 C CA . THR B 1 311 ? -8.57 32.75 19.734 1 91.06 311 THR B CA 1
ATOM 6730 C C . THR B 1 311 ? -7.289 31.953 19.562 1 91.06 311 THR B C 1
ATOM 6732 O O . THR B 1 311 ? -6.949 31.547 18.453 1 91.06 311 THR B O 1
ATOM 6735 N N . TYR B 1 312 ? -6.582 31.781 20.656 1 95.19 312 TYR B N 1
ATOM 6736 C CA . TYR B 1 312 ? -5.332 31.031 20.578 1 95.19 312 TYR B CA 1
ATOM 6737 C C . TYR B 1 312 ? -5.484 29.656 21.219 1 95.19 312 TYR B C 1
ATOM 6739 O O . TYR B 1 312 ? -5.926 29.531 22.359 1 95.19 312 TYR B O 1
ATOM 6747 N N . THR B 1 313 ? -5.16 28.641 20.516 1 97 313 THR B N 1
ATOM 6748 C CA . THR B 1 313 ? -5.242 27.266 20.969 1 97 313 THR B CA 1
ATOM 6749 C C . THR B 1 313 ? -4.203 26.984 22.047 1 97 313 THR B C 1
ATOM 6751 O O . THR B 1 313 ? -3.082 27.5 21.984 1 97 313 THR B O 1
ATOM 6754 N N . HIS B 1 314 ? -4.578 26.234 23.062 1 97.75 314 HIS B N 1
ATOM 6755 C CA . HIS B 1 314 ? -3.656 25.828 24.125 1 97.75 314 HIS B CA 1
ATOM 6756 C C . HIS B 1 314 ? -3.184 24.391 23.922 1 97.75 314 HIS B C 1
ATOM 6758 O O . HIS B 1 314 ? -3.695 23.672 23.062 1 97.75 314 HIS B O 1
ATOM 6764 N N . VAL B 1 315 ? -2.121 24.016 24.688 1 97 315 VAL B N 1
ATOM 6765 C CA . VAL B 1 315 ? -1.602 22.641 24.641 1 97 315 VAL B CA 1
ATOM 6766 C C . VAL B 1 315 ? -2.633 21.688 25.234 1 97 315 VAL B C 1
ATOM 6768 O O . VAL B 1 315 ? -3.297 22 26.219 1 97 315 VAL B O 1
ATOM 6771 N N . ILE B 1 316 ? -2.807 20.578 24.719 1 93.75 316 ILE B N 1
ATOM 6772 C CA . ILE B 1 316 ? -3.949 19.672 24.859 1 93.75 316 ILE B CA 1
ATOM 6773 C C . ILE B 1 316 ? -3.992 19.125 26.297 1 93.75 316 ILE B C 1
ATOM 6775 O O . ILE B 1 316 ? -5.07 18.969 26.875 1 93.75 316 ILE B O 1
ATOM 6779 N N . HIS B 1 317 ? -2.814 18.656 26.797 1 90.44 317 HIS B N 1
ATOM 6780 C CA . HIS B 1 317 ? -2.834 18.031 28.109 1 90.44 317 HIS B CA 1
ATOM 6781 C C . HIS B 1 317 ? -1.562 18.359 28.891 1 90.44 317 HIS B C 1
ATOM 6783 O O . HIS B 1 317 ? -0.599 18.875 28.328 1 90.44 317 HIS B O 1
ATOM 6789 N N . ASP B 1 318 ? -1.582 17.953 30.141 1 94.5 318 ASP B N 1
ATOM 6790 C CA . ASP B 1 318 ? -0.549 18.344 31.094 1 94.5 318 ASP B CA 1
ATOM 6791 C C . ASP B 1 318 ? 0.803 17.75 30.719 1 94.5 318 ASP B C 1
ATOM 6793 O O . ASP B 1 318 ? 1.838 18.406 30.844 1 94.5 318 ASP B O 1
ATOM 6797 N N . ARG B 1 319 ? 0.787 16.547 30.328 1 93.94 319 ARG B N 1
ATOM 6798 C CA . ARG B 1 319 ? 2.041 15.891 29.984 1 93.94 319 ARG B CA 1
ATOM 6799 C C . ARG B 1 319 ? 2.727 16.594 28.812 1 93.94 319 ARG B C 1
ATOM 6801 O O . ARG B 1 319 ? 3.941 16.797 28.844 1 93.94 319 ARG B O 1
ATOM 6808 N N . ALA B 1 320 ? 1.96 16.891 27.781 1 95.31 320 ALA B N 1
ATOM 6809 C CA . ALA B 1 320 ? 2.512 17.625 26.656 1 95.31 320 ALA B CA 1
ATOM 6810 C C . ALA B 1 320 ? 3.025 19 27.078 1 95.31 320 ALA B C 1
ATOM 6812 O O . ALA B 1 320 ? 4.102 19.422 26.656 1 95.31 320 ALA B O 1
ATOM 6813 N N . PHE B 1 321 ? 2.236 19.688 27.953 1 97.38 321 PHE B N 1
ATOM 6814 C CA . PHE B 1 321 ? 2.635 21 28.469 1 97.38 321 PHE B CA 1
ATOM 6815 C C . PHE B 1 321 ? 3.967 20.906 29.203 1 97.38 321 PHE B C 1
ATOM 6817 O O . PHE B 1 321 ? 4.867 21.719 28.969 1 97.38 321 PHE B O 1
ATOM 6824 N N . THR B 1 322 ? 4.059 19.906 30.031 1 97.69 322 THR B N 1
ATOM 6825 C CA . THR B 1 322 ? 5.258 19.734 30.828 1 97.69 322 THR B CA 1
ATOM 6826 C C . THR B 1 322 ? 6.469 19.453 29.953 1 97.69 322 THR B C 1
ATOM 6828 O O . THR B 1 322 ? 7.539 20.031 30.141 1 97.69 322 THR B O 1
ATOM 6831 N N . ASN B 1 323 ? 6.336 18.625 29.016 1 96.94 323 ASN B N 1
ATOM 6832 C CA . ASN B 1 323 ? 7.422 18.281 28.109 1 96.94 323 ASN B CA 1
ATOM 6833 C C . ASN B 1 323 ? 7.883 19.5 27.312 1 96.94 323 ASN B C 1
ATOM 6835 O O . ASN B 1 323 ? 9.086 19.734 27.156 1 96.94 323 ASN B O 1
ATOM 6839 N N . LEU B 1 324 ? 6.953 20.25 26.797 1 98.25 324 LEU B N 1
ATOM 6840 C CA . LEU B 1 324 ? 7.273 21.422 26 1 98.25 324 LEU B CA 1
ATOM 6841 C C . LEU B 1 324 ? 7.934 22.5 26.875 1 98.25 324 LEU B C 1
ATOM 6843 O O . LEU B 1 324 ? 8.867 23.172 26.422 1 98.25 324 LEU B O 1
ATOM 6847 N N . SER B 1 325 ? 7.375 22.641 28.062 1 98.31 325 SER B N 1
ATOM 6848 C CA . SER B 1 325 ? 7.973 23.594 29 1 98.31 325 SER B CA 1
ATOM 6849 C C . SER B 1 325 ? 9.414 23.219 29.312 1 98.31 325 SER B C 1
ATOM 6851 O O . SER B 1 325 ? 10.266 24.094 29.484 1 98.31 325 SER B O 1
ATOM 6853 N N . LYS B 1 326 ? 9.641 21.938 29.438 1 98.19 326 LYS B N 1
ATOM 6854 C CA . LYS B 1 326 ? 10.992 21.453 29.688 1 98.19 326 LYS B CA 1
ATOM 6855 C C . LYS B 1 326 ? 11.922 21.766 28.516 1 98.19 326 LYS B C 1
ATOM 6857 O O . LYS B 1 326 ? 13.086 22.125 28.719 1 98.19 326 LYS B O 1
ATOM 6862 N N . ILE B 1 327 ? 11.477 21.656 27.281 1 98.44 327 ILE B N 1
ATOM 6863 C CA . ILE B 1 327 ? 12.266 22.016 26.109 1 98.44 327 ILE B CA 1
ATOM 6864 C C . ILE B 1 327 ? 12.688 23.484 26.188 1 98.44 327 ILE B C 1
ATOM 6866 O O . ILE B 1 327 ? 13.859 23.812 25.984 1 98.44 327 ILE B O 1
ATOM 6870 N N . ILE B 1 328 ? 11.773 24.328 26.578 1 98.56 328 ILE B N 1
ATOM 6871 C CA . ILE B 1 328 ? 12.008 25.766 26.641 1 98.56 328 ILE B CA 1
ATOM 6872 C C . ILE B 1 328 ? 13.008 26.078 27.766 1 98.56 328 ILE B C 1
ATOM 6874 O O . ILE B 1 328 ? 13.914 26.891 27.578 1 98.56 328 ILE B O 1
ATOM 6878 N N . SER B 1 329 ? 12.852 25.391 28.891 1 98.12 329 SER B N 1
ATOM 6879 C CA . SER B 1 329 ? 13.664 25.703 30.062 1 98.12 329 SER B CA 1
ATOM 6880 C C . SER B 1 329 ? 15.07 25.125 29.922 1 98.12 329 SER B C 1
ATOM 6882 O O . SER B 1 329 ? 16 25.609 30.562 1 98.12 329 SER B O 1
ATOM 6884 N N . THR B 1 330 ? 15.266 24.094 29.078 1 98.19 330 THR B N 1
ATOM 6885 C CA . THR B 1 330 ? 16.547 23.422 29.047 1 98.19 330 THR B CA 1
ATOM 6886 C C . THR B 1 330 ? 17.281 23.688 27.734 1 98.19 330 THR B C 1
ATOM 6888 O O . THR B 1 330 ? 18.359 23.141 27.484 1 98.19 330 THR B O 1
ATOM 6891 N N . THR B 1 331 ? 16.641 24.469 26.828 1 98.44 331 THR B N 1
ATOM 6892 C CA . THR B 1 331 ? 17.312 24.781 25.578 1 98.44 331 THR B CA 1
ATOM 6893 C C . THR B 1 331 ? 18.609 25.516 25.828 1 98.44 331 THR B C 1
ATOM 6895 O O . THR B 1 331 ? 18.719 26.297 26.781 1 98.44 331 THR B O 1
ATOM 6898 N N . LYS B 1 332 ? 19.625 25.25 25.016 1 98.06 332 LYS B N 1
ATOM 6899 C CA . LYS B 1 332 ? 20.891 25.969 25.047 1 98.06 332 LYS B CA 1
ATOM 6900 C C . LYS B 1 332 ? 20.906 27.109 24.047 1 98.06 332 LYS B C 1
ATOM 6902 O O . LYS B 1 332 ? 21.859 27.891 23.984 1 98.06 332 LYS B O 1
ATOM 6907 N N . GLY B 1 333 ? 19.828 27.156 23.219 1 98.12 333 GLY B N 1
ATOM 6908 C CA . GLY B 1 333 ? 19.656 28.297 22.312 1 98.12 333 GLY B CA 1
ATOM 6909 C C . GLY B 1 333 ? 19.141 29.531 23 1 98.12 333 GLY B C 1
ATOM 6910 O O . GLY B 1 333 ? 19.016 29.562 24.219 1 98.12 333 GLY B O 1
ATOM 6911 N N . LYS B 1 334 ? 18.953 30.562 22.219 1 98.31 334 LYS B N 1
ATOM 6912 C CA . LYS B 1 334 ? 18.469 31.828 22.734 1 98.31 334 LYS B CA 1
ATOM 6913 C C . LYS B 1 334 ? 17 32.031 22.422 1 98.31 334 LYS B C 1
ATOM 6915 O O . LYS B 1 334 ? 16.625 32.094 21.25 1 98.31 334 LYS B O 1
ATOM 6920 N N . ILE B 1 335 ? 16.172 32.156 23.453 1 98.56 335 ILE B N 1
ATOM 6921 C CA . ILE B 1 335 ? 14.766 32.469 23.234 1 98.56 335 ILE B CA 1
ATOM 6922 C C . ILE B 1 335 ? 14.648 33.938 22.797 1 98.56 335 ILE B C 1
ATOM 6924 O O . ILE B 1 335 ? 14.992 34.844 23.562 1 98.56 335 ILE B O 1
ATOM 6928 N N . ILE B 1 336 ? 14.148 34.188 21.656 1 98.19 336 ILE B N 1
ATOM 6929 C CA . ILE B 1 336 ? 14.141 35.562 21.125 1 98.19 336 ILE B CA 1
ATOM 6930 C C . ILE B 1 336 ? 12.703 36.062 20.984 1 98.19 336 ILE B C 1
ATOM 6932 O O . ILE B 1 336 ? 12.461 37.25 20.812 1 98.19 336 ILE B O 1
ATOM 6936 N N . VAL B 1 337 ? 11.789 35.188 20.938 1 97.62 337 VAL B N 1
ATOM 6937 C CA . VAL B 1 337 ? 10.359 35.469 21 1 97.62 337 VAL B CA 1
ATOM 6938 C C . VAL B 1 337 ? 9.68 34.5 21.969 1 97.62 337 VAL B C 1
ATOM 6940 O O . VAL B 1 337 ? 10.016 33.312 22 1 97.62 337 VAL B O 1
ATOM 6943 N N . GLY B 1 338 ? 8.742 35 22.781 1 97.25 338 GLY B N 1
ATOM 6944 C CA . GLY B 1 338 ? 7.914 34.156 23.609 1 97.25 338 GLY B CA 1
ATOM 6945 C C . GLY B 1 338 ? 8.656 33.562 24.797 1 97.25 338 GLY B C 1
ATOM 6946 O O . GLY B 1 338 ? 9.414 34.25 25.469 1 97.25 338 GLY B O 1
ATOM 6947 N N . GLY B 1 339 ? 8.391 32.312 25.125 1 96.69 339 GLY B N 1
ATOM 6948 C CA . GLY B 1 339 ? 8.969 31.625 26.281 1 96.69 339 GLY B CA 1
ATOM 6949 C C . GLY B 1 339 ? 8.023 31.562 27.469 1 96.69 339 GLY B C 1
ATOM 6950 O O . GLY B 1 339 ? 8.25 30.797 28.406 1 96.69 339 GLY B O 1
ATOM 6951 N N . GLU B 1 340 ? 6.938 32.281 27.391 1 96.81 340 GLU B N 1
ATOM 6952 C CA . GLU B 1 340 ? 5.969 32.281 28.484 1 96.81 340 GLU B CA 1
ATOM 6953 C C . GLU B 1 340 ? 5.141 31.016 28.516 1 96.81 340 GLU B C 1
ATOM 6955 O O . GLU B 1 340 ? 4.73 30.516 27.469 1 96.81 340 GLU B O 1
ATOM 6960 N N . THR B 1 341 ? 4.988 30.469 29.641 1 97.81 341 THR B N 1
ATOM 6961 C CA . THR B 1 341 ? 4.156 29.281 29.828 1 97.81 341 THR B CA 1
ATOM 6962 C C . THR B 1 341 ? 3.244 29.453 31.047 1 97.81 341 THR B C 1
ATOM 6964 O O . THR B 1 341 ? 3.566 30.203 31.969 1 97.81 341 THR B O 1
ATOM 6967 N N . ASP B 1 342 ? 2.098 28.891 31.016 1 98.06 342 ASP B N 1
ATOM 6968 C CA . ASP B 1 342 ? 1.164 28.844 32.125 1 98.06 342 ASP B CA 1
ATOM 6969 C C . ASP B 1 342 ? 0.574 27.453 32.312 1 98.06 342 ASP B C 1
ATOM 6971 O O . ASP B 1 342 ? -0.274 27.016 31.531 1 98.06 342 ASP B O 1
ATOM 6975 N N . PRO B 1 343 ? 0.973 26.703 33.312 1 96.94 343 PRO B N 1
ATOM 6976 C CA . PRO B 1 343 ? 0.519 25.312 33.5 1 96.94 343 PRO B CA 1
ATOM 6977 C C . PRO B 1 343 ? -0.98 25.219 33.781 1 96.94 343 PRO B C 1
ATOM 6979 O O . PRO B 1 343 ? -1.616 24.234 33.406 1 96.94 343 PRO B O 1
ATOM 6982 N N . GLU B 1 344 ? -1.587 26.25 34.406 1 95.81 344 GLU B N 1
ATOM 6983 C CA . GLU B 1 344 ? -2.998 26.219 34.781 1 95.81 344 GLU B CA 1
ATOM 6984 C C . GLU B 1 344 ? -3.893 26.172 33.562 1 95.81 344 GLU B C 1
ATOM 6986 O O . GLU B 1 344 ? -4.918 25.5 33.531 1 95.81 344 GLU B O 1
ATOM 6991 N N . THR B 1 345 ? -3.539 26.891 32.562 1 96 345 THR B N 1
ATOM 6992 C CA . THR B 1 345 ? -4.348 26.953 31.344 1 96 345 THR B CA 1
ATOM 6993 C C . THR B 1 345 ? -3.674 26.188 30.203 1 96 345 THR B C 1
ATOM 6995 O O . THR B 1 345 ? -4.188 26.172 29.078 1 96 345 THR B O 1
ATOM 6998 N N . ARG B 1 346 ? -2.492 25.625 30.438 1 97.5 346 ARG B N 1
ATOM 6999 C CA . ARG B 1 346 ? -1.664 24.922 29.453 1 97.5 346 ARG B CA 1
ATOM 7000 C C . ARG B 1 346 ? -1.297 25.844 28.297 1 97.5 346 ARG B C 1
ATOM 7002 O O . ARG B 1 346 ? -1.26 25.406 27.141 1 97.5 346 ARG B O 1
ATOM 7009 N N . TYR B 1 347 ? -1.205 27.125 28.641 1 97.94 347 TYR B N 1
ATOM 7010 C CA . TYR B 1 347 ? -0.809 28.141 27.672 1 97.94 347 TYR B CA 1
ATOM 7011 C C . TYR B 1 347 ? 0.703 28.156 27.484 1 97.94 347 TYR B C 1
ATOM 7013 O O . TYR B 1 347 ? 1.459 28.141 28.453 1 97.94 347 TYR B O 1
ATOM 7021 N N . ILE B 1 348 ? 1.135 28.094 26.281 1 98.5 348 ILE B N 1
ATOM 7022 C CA . ILE B 1 348 ? 2.514 28.344 25.891 1 98.5 348 ILE B CA 1
ATOM 7023 C C . ILE B 1 348 ? 2.545 29.359 24.75 1 98.5 348 ILE B C 1
ATOM 7025 O O . ILE B 1 348 ? 1.895 29.156 23.719 1 98.5 348 ILE B O 1
ATOM 7029 N N . ALA B 1 349 ? 3.189 30.422 24.953 1 98.12 349 ALA B N 1
ATOM 7030 C CA . ALA B 1 349 ? 3.297 31.438 23.922 1 98.12 349 ALA B CA 1
ATOM 7031 C C . ALA B 1 349 ? 4.113 30.938 22.734 1 98.12 349 ALA B C 1
ATOM 7033 O O . ALA B 1 349 ? 5.016 30.109 22.891 1 98.12 349 ALA B O 1
ATOM 7034 N N . PRO B 1 350 ? 3.766 31.406 21.469 1 98.38 350 PRO B N 1
ATOM 7035 C CA . PRO B 1 350 ? 4.691 31.125 20.359 1 98.38 350 PRO B CA 1
ATOM 7036 C C . PRO B 1 350 ? 6.141 31.469 20.719 1 98.38 350 PRO B C 1
ATOM 7038 O O . PRO B 1 350 ? 6.441 32.594 21.078 1 98.38 350 PRO B O 1
ATOM 7041 N N . THR B 1 351 ? 6.984 30.484 20.656 1 98.81 351 THR B N 1
ATOM 7042 C CA . THR B 1 351 ? 8.352 30.625 21.141 1 98.81 351 THR B CA 1
ATOM 7043 C C . THR B 1 351 ? 9.359 30.328 20.031 1 98.81 351 THR B C 1
ATOM 7045 O O . THR B 1 351 ? 9.266 29.281 19.359 1 98.81 351 THR B O 1
ATOM 7048 N N . VAL B 1 352 ? 10.242 31.234 19.781 1 98.88 352 VAL B N 1
ATOM 7049 C CA . VAL B 1 352 ? 11.312 31.047 18.812 1 98.88 352 VAL B CA 1
ATOM 7050 C C . VAL B 1 352 ? 12.648 30.906 19.547 1 98.88 352 VAL B C 1
ATOM 7052 O O . VAL B 1 352 ? 13.008 31.766 20.359 1 98.88 352 VAL B O 1
ATOM 7055 N N . ILE B 1 353 ? 13.352 29.859 19.312 1 98.81 353 ILE B N 1
ATOM 7056 C CA . ILE B 1 353 ? 14.664 29.609 19.891 1 98.81 353 ILE B CA 1
ATOM 7057 C C . ILE B 1 353 ? 15.734 29.719 18.812 1 98.81 353 ILE B C 1
ATOM 7059 O O . ILE B 1 353 ? 15.812 28.875 17.922 1 98.81 353 ILE B O 1
ATOM 7063 N N . ASP B 1 354 ? 16.578 30.719 18.891 1 98.5 354 ASP B N 1
ATOM 7064 C CA . ASP B 1 354 ? 17.609 31 17.891 1 98.5 354 ASP B CA 1
ATOM 7065 C C . ASP B 1 354 ? 18.938 30.344 18.266 1 98.5 354 ASP B C 1
ATOM 7067 O O . ASP B 1 354 ? 19.172 30.031 19.438 1 98.5 354 ASP B O 1
ATOM 7071 N N . ASN B 1 355 ? 19.75 30.031 17.234 1 97 355 ASN B N 1
ATOM 7072 C CA . ASN B 1 355 ? 21.109 29.5 17.391 1 97 355 ASN B CA 1
ATOM 7073 C C . ASN B 1 355 ? 21.109 28.172 18.109 1 97 355 ASN B C 1
ATOM 7075 O O . ASN B 1 355 ? 21.844 28 19.094 1 97 355 ASN B O 1
ATOM 7079 N N . VAL B 1 356 ? 20.266 27.328 17.688 1 97.38 356 VAL B N 1
ATOM 7080 C CA . VAL B 1 356 ? 20.188 26 18.281 1 97.38 356 VAL B CA 1
ATOM 7081 C C . VAL B 1 356 ? 21.141 25.047 17.547 1 97.38 356 VAL B C 1
ATOM 7083 O O . VAL B 1 356 ? 21.406 25.234 16.359 1 97.38 356 VAL B O 1
ATOM 7086 N N . SER B 1 357 ? 21.719 24.109 18.312 1 96.38 357 SER B N 1
ATOM 7087 C CA . SER B 1 357 ? 22.5 23.016 17.734 1 96.38 357 SER B CA 1
ATOM 7088 C C . SER B 1 357 ? 21.656 21.75 17.594 1 96.38 357 SER B C 1
ATOM 7090 O O . SER B 1 357 ? 20.531 21.703 18.078 1 96.38 357 SER B O 1
ATOM 7092 N N . TRP B 1 358 ? 22.203 20.766 16.938 1 95.88 358 TRP B N 1
ATOM 7093 C CA . TRP B 1 358 ? 21.484 19.516 16.688 1 95.88 358 TRP B CA 1
ATOM 7094 C C . TRP B 1 358 ? 21.25 18.75 17.984 1 95.88 358 TRP B C 1
ATOM 7096 O O . TRP B 1 358 ? 20.391 17.875 18.047 1 95.88 358 TRP B O 1
ATOM 7106 N N . ASP B 1 359 ? 21.938 19.047 19.047 1 95.69 359 ASP B N 1
ATOM 7107 C CA . ASP B 1 359 ? 21.828 18.328 20.312 1 95.69 359 ASP B CA 1
ATOM 7108 C C . ASP B 1 359 ? 20.906 19.078 21.266 1 95.69 359 ASP B C 1
ATOM 7110 O O . ASP B 1 359 ? 20.688 18.656 22.406 1 95.69 359 ASP B O 1
ATOM 7114 N N . ASP B 1 360 ? 20.391 20.203 20.828 1 97.81 360 ASP B N 1
ATOM 7115 C CA . ASP B 1 360 ? 19.5 21.016 21.656 1 97.81 360 ASP B CA 1
ATOM 7116 C C . ASP B 1 360 ? 18.234 20.234 22.016 1 97.81 360 ASP B C 1
ATOM 7118 O O . ASP B 1 360 ? 17.812 19.328 21.281 1 97.81 360 ASP B O 1
ATOM 7122 N N . SER B 1 361 ? 17.625 20.562 23.172 1 97.62 361 SER B N 1
ATOM 7123 C CA . SER B 1 361 ? 16.391 19.922 23.641 1 97.62 361 SER B CA 1
ATOM 7124 C C . SER B 1 361 ? 15.297 20 22.594 1 97.62 361 SER B C 1
ATOM 7126 O O . SER B 1 361 ? 14.484 19.078 22.453 1 97.62 361 SER B O 1
ATOM 7128 N N . SER B 1 362 ? 15.297 21.094 21.797 1 98.06 362 SER B N 1
ATOM 7129 C CA . SER B 1 362 ? 14.258 21.312 20.797 1 98.06 362 SER B CA 1
ATOM 7130 C C . SER B 1 362 ? 14.516 20.484 19.547 1 98.06 362 SER B C 1
ATOM 7132 O O . SER B 1 362 ? 13.672 20.422 18.656 1 98.06 362 SER B O 1
ATOM 7134 N N . MET B 1 363 ? 15.641 19.766 19.438 1 97.31 363 MET B N 1
ATOM 7135 C CA . MET B 1 363 ? 16.016 19.094 18.188 1 97.31 363 MET B CA 1
ATOM 7136 C C . MET B 1 363 ? 16.031 17.578 18.375 1 97.31 363 MET B C 1
ATOM 7138 O O . MET B 1 363 ? 16.328 16.844 17.422 1 97.31 363 MET B O 1
ATOM 7142 N N . LYS B 1 364 ? 15.633 17.047 19.516 1 93.62 364 LYS B N 1
ATOM 7143 C CA . LYS B 1 364 ? 15.734 15.625 19.828 1 93.62 364 LYS B CA 1
ATOM 7144 C C . LYS B 1 364 ? 14.617 14.828 19.172 1 93.62 364 LYS B C 1
ATOM 7146 O O . LYS B 1 364 ? 14.812 13.68 18.766 1 93.62 364 LYS B O 1
ATOM 7151 N N . GLY B 1 365 ? 13.477 15.352 19.016 1 92.62 365 GLY B N 1
ATOM 7152 C CA . GLY B 1 365 ? 12.305 14.75 18.391 1 92.62 365 GLY B CA 1
ATOM 7153 C C . GLY B 1 365 ? 11.281 15.773 17.922 1 92.62 365 GLY B C 1
ATOM 7154 O O . GLY B 1 365 ? 11.492 16.984 18.062 1 92.62 365 GLY B O 1
ATOM 7155 N N . GLU B 1 366 ? 10.242 15.266 17.359 1 94.31 366 GLU B N 1
ATOM 7156 C CA . GLU B 1 366 ? 9.164 16.156 16.938 1 94.31 366 GLU B CA 1
ATOM 7157 C C . GLU B 1 366 ? 8.656 17 18.094 1 94.31 366 GLU B C 1
ATOM 7159 O O . GLU B 1 366 ? 8.359 16.469 19.172 1 94.31 366 GLU B O 1
ATOM 7164 N N . ILE B 1 367 ? 8.523 18.234 17.891 1 96.62 367 ILE B N 1
ATOM 7165 C CA . ILE B 1 367 ? 8.188 19.172 18.969 1 96.62 367 ILE B CA 1
ATOM 7166 C C . ILE B 1 367 ? 6.695 19.078 19.266 1 96.62 367 ILE B C 1
ATOM 7168 O O . ILE B 1 367 ? 6.305 18.953 20.438 1 96.62 367 ILE B O 1
ATOM 7172 N N . PHE B 1 368 ? 5.891 19.172 18.234 1 97 368 PHE B N 1
ATOM 7173 C CA . PHE B 1 368 ? 4.445 19.062 18.359 1 97 368 PHE B CA 1
ATOM 7174 C C . PHE B 1 368 ? 3.92 20.078 19.375 1 97 368 PHE B C 1
ATOM 7176 O O . PHE B 1 368 ? 3.16 19.719 20.281 1 97 368 PHE B O 1
ATOM 7183 N N . GLY B 1 369 ? 4.312 21.312 19.297 1 98.06 369 GLY B N 1
ATOM 7184 C CA . GLY B 1 369 ? 3.986 22.469 20.125 1 98.06 369 GLY B CA 1
ATOM 7185 C C . GLY B 1 369 ? 4.484 23.781 19.547 1 98.06 369 GLY B C 1
ATOM 7186 O O . GLY B 1 369 ? 5.117 23.797 18.5 1 98.06 369 GLY B O 1
ATOM 7187 N N . PRO B 1 370 ? 4.172 24.859 20.219 1 98.5 370 PRO B N 1
ATOM 7188 C CA . PRO B 1 370 ? 4.438 26.172 19.625 1 98.5 370 PRO B CA 1
ATOM 7189 C C . PRO B 1 370 ? 5.859 26.656 19.875 1 98.5 370 PRO B C 1
ATOM 7191 O O . PRO B 1 370 ? 6.051 27.766 20.406 1 98.5 370 PRO B O 1
ATOM 7194 N N . ILE B 1 371 ? 6.832 25.875 19.469 1 98.88 371 ILE B N 1
ATOM 7195 C CA . ILE B 1 371 ? 8.258 26.172 19.594 1 98.88 371 ILE B CA 1
ATOM 7196 C C . ILE B 1 371 ? 8.93 26.031 18.234 1 98.88 371 ILE B C 1
ATOM 7198 O O . ILE B 1 371 ? 8.758 25.031 17.547 1 98.88 371 ILE B O 1
ATOM 7202 N N . LEU B 1 372 ? 9.68 27.016 17.797 1 98.88 372 LEU B N 1
ATOM 7203 C CA . LEU B 1 372 ? 10.367 27 16.5 1 98.88 372 LEU B CA 1
ATOM 7204 C C . LEU B 1 372 ? 11.867 27.203 16.688 1 98.88 372 LEU B C 1
ATOM 7206 O O . LEU B 1 372 ? 12.336 28.328 16.844 1 98.88 372 LEU B O 1
ATOM 7210 N N . PRO B 1 373 ? 12.633 26.172 16.656 1 98.81 373 PRO B N 1
ATOM 7211 C CA . PRO B 1 373 ? 14.094 26.328 16.656 1 98.81 373 PRO B CA 1
ATOM 7212 C C . PRO B 1 373 ? 14.648 26.766 15.305 1 98.81 373 PRO B C 1
ATOM 7214 O O . PRO B 1 373 ? 14.148 26.328 14.266 1 98.81 373 PRO B O 1
ATOM 7217 N N . ILE B 1 374 ? 15.68 27.547 15.312 1 98.81 374 ILE B N 1
ATOM 7218 C CA . ILE B 1 374 ? 16.344 28.047 14.117 1 98.81 374 ILE B CA 1
ATOM 7219 C C . ILE B 1 374 ? 17.812 27.641 14.125 1 98.81 374 ILE B C 1
ATOM 7221 O O . ILE B 1 374 ? 18.531 27.922 15.086 1 98.81 374 ILE B O 1
ATOM 7225 N N . LEU B 1 375 ? 18.188 26.969 13.156 1 98.31 375 LEU B N 1
ATOM 7226 C CA . LEU B 1 375 ? 19.594 26.625 12.898 1 98.31 375 LEU B CA 1
ATOM 7227 C C . LEU B 1 375 ? 20.141 27.453 11.742 1 98.31 375 LEU B C 1
ATOM 7229 O O . LEU B 1 375 ? 19.422 27.734 10.781 1 98.31 375 LEU B O 1
ATOM 7233 N N . THR B 1 376 ? 21.391 27.812 11.844 1 97.62 376 THR B N 1
ATOM 7234 C CA . THR B 1 376 ? 22.078 28.469 10.742 1 97.62 376 THR B CA 1
ATOM 7235 C C . THR B 1 376 ? 23 27.484 10.023 1 97.62 376 THR B C 1
ATOM 7237 O O . THR B 1 376 ? 23.484 26.516 10.617 1 97.62 376 THR B O 1
ATOM 7240 N N . TYR B 1 377 ? 23.156 27.688 8.734 1 97 377 TYR B N 1
ATOM 7241 C CA . TYR B 1 377 ? 24.094 26.844 8.016 1 97 377 TYR B CA 1
ATOM 7242 C C . TYR B 1 377 ? 24.953 27.672 7.062 1 97 377 TYR B C 1
ATOM 7244 O O . TYR B 1 377 ? 24.562 28.766 6.656 1 97 377 TYR B O 1
ATOM 7252 N N . ASP B 1 378 ? 26.172 27.203 6.75 1 96.12 378 ASP B N 1
ATOM 7253 C CA . ASP B 1 378 ? 27.062 27.766 5.746 1 96.12 378 ASP B CA 1
ATOM 7254 C C . ASP B 1 378 ? 26.953 27.016 4.422 1 96.12 378 ASP B C 1
ATOM 7256 O O . ASP B 1 378 ? 26.656 27.609 3.383 1 96.12 378 ASP B O 1
ATOM 7260 N N . LYS B 1 379 ? 27.109 25.703 4.535 1 96 379 LYS B N 1
ATOM 7261 C CA . LYS B 1 379 ? 26.984 24.812 3.377 1 96 379 LYS B CA 1
ATOM 7262 C C . LYS B 1 379 ? 25.766 23.922 3.506 1 96 379 LYS B C 1
ATOM 7264 O O . LYS B 1 379 ? 25.641 23.172 4.477 1 96 379 LYS B O 1
ATOM 7269 N N . LEU B 1 380 ? 24.906 23.984 2.48 1 96.94 380 LEU B N 1
ATOM 7270 C CA . LEU B 1 380 ? 23.688 23.188 2.475 1 96.94 380 LEU B CA 1
ATOM 7271 C C . LEU B 1 380 ? 24.016 21.703 2.637 1 96.94 380 LEU B C 1
ATOM 7273 O O . LEU B 1 380 ? 23.297 20.984 3.348 1 96.94 380 LEU B O 1
ATOM 7277 N N . THR B 1 381 ? 25.094 21.203 2.031 1 95.94 381 THR B N 1
ATOM 7278 C CA . THR B 1 381 ? 25.484 19.797 2.031 1 95.94 381 THR B CA 1
ATOM 7279 C C . THR B 1 381 ? 25.703 19.297 3.455 1 95.94 381 THR B C 1
ATOM 7281 O O . THR B 1 381 ? 25.391 18.156 3.777 1 95.94 381 THR B O 1
ATOM 7284 N N . ASP B 1 382 ? 26.281 20.125 4.277 1 96.12 382 ASP B N 1
ATOM 7285 C CA . ASP B 1 382 ? 26.531 19.75 5.66 1 96.12 382 ASP B CA 1
ATOM 7286 C C . ASP B 1 382 ? 25.219 19.578 6.434 1 96.12 382 ASP B C 1
ATOM 7288 O O . ASP B 1 382 ? 25.078 18.641 7.219 1 96.12 382 ASP B O 1
ATOM 7292 N N . SER B 1 383 ? 24.312 20.5 6.219 1 95.69 383 SER B N 1
ATOM 7293 C CA . SER B 1 383 ? 23 20.422 6.863 1 95.69 383 SER B CA 1
ATOM 7294 C C . SER B 1 383 ? 22.25 19.172 6.445 1 95.69 383 SER B C 1
ATOM 7296 O O . SER B 1 383 ? 21.594 18.531 7.27 1 95.69 383 SER B O 1
ATOM 7298 N N . LEU B 1 384 ? 22.297 18.875 5.156 1 96.75 384 LEU B N 1
ATOM 7299 C CA . LEU B 1 384 ? 21.609 17.688 4.645 1 96.75 384 LEU B CA 1
ATOM 7300 C C . LEU B 1 384 ? 22.172 16.422 5.289 1 96.75 384 LEU B C 1
ATOM 7302 O O . LEU B 1 384 ? 21.422 15.523 5.656 1 96.75 384 LEU B O 1
ATOM 7306 N N . ARG B 1 385 ? 23.469 16.328 5.453 1 95.31 385 ARG B N 1
ATOM 7307 C CA . ARG B 1 385 ? 24.109 15.203 6.121 1 95.31 385 ARG B CA 1
ATOM 7308 C C . ARG B 1 385 ? 23.625 15.078 7.562 1 95.31 385 ARG B C 1
ATOM 7310 O O . ARG B 1 385 ? 23.344 13.977 8.039 1 95.31 385 ARG B O 1
ATOM 7317 N N . ASP B 1 386 ? 23.531 16.203 8.219 1 95.69 386 ASP B N 1
ATOM 7318 C CA . ASP B 1 386 ? 23.078 16.203 9.609 1 95.69 386 ASP B CA 1
ATOM 7319 C C . ASP B 1 386 ? 21.625 15.734 9.711 1 95.69 386 ASP B C 1
ATOM 7321 O O . ASP B 1 386 ? 21.266 15.039 10.656 1 95.69 386 ASP B O 1
ATOM 7325 N N . ILE B 1 387 ? 20.844 16.156 8.789 1 95.88 387 ILE B N 1
ATOM 7326 C CA . ILE B 1 387 ? 19.453 15.75 8.797 1 95.88 387 ILE B CA 1
ATOM 7327 C C . ILE B 1 387 ? 19.344 14.242 8.602 1 95.88 387 ILE B C 1
ATOM 7329 O O . ILE B 1 387 ? 18.625 13.562 9.328 1 95.88 387 ILE B O 1
ATOM 7333 N N . ILE B 1 388 ? 20.047 13.672 7.633 1 94.25 388 ILE B N 1
ATOM 7334 C CA . ILE B 1 388 ? 20.031 12.234 7.371 1 94.25 388 ILE B CA 1
ATOM 7335 C C . ILE B 1 388 ? 20.469 11.477 8.617 1 94.25 388 ILE B C 1
ATOM 7337 O O . ILE B 1 388 ? 19.891 10.43 8.953 1 94.25 388 ILE B O 1
ATOM 7341 N N . ARG B 1 389 ? 21.359 12.016 9.305 1 92.62 389 ARG B N 1
ATOM 7342 C CA . ARG B 1 389 ? 21.922 11.367 10.477 1 92.62 389 ARG B CA 1
ATOM 7343 C C . ARG B 1 389 ? 20.953 11.414 11.648 1 92.62 389 ARG B C 1
ATOM 7345 O O . ARG B 1 389 ? 20.859 10.461 12.438 1 92.62 389 ARG B O 1
ATOM 7352 N N . ASN B 1 390 ? 20.188 12.461 11.727 1 91.56 390 ASN B N 1
ATOM 7353 C CA . ASN B 1 390 ? 19.406 12.688 12.938 1 91.56 390 ASN B CA 1
ATOM 7354 C C . ASN B 1 390 ? 17.922 12.422 12.703 1 91.56 390 ASN B C 1
ATOM 7356 O O . ASN B 1 390 ? 17.234 11.922 13.594 1 91.56 390 ASN B O 1
ATOM 7360 N N . HIS B 1 391 ? 17.469 12.758 11.586 1 90.38 391 HIS B N 1
ATOM 7361 C CA . HIS B 1 391 ? 16.031 12.758 11.32 1 90.38 391 HIS B CA 1
ATOM 7362 C C . HIS B 1 391 ? 15.734 12.453 9.859 1 90.38 391 HIS B C 1
ATOM 7364 O O . HIS B 1 391 ? 15.047 13.227 9.18 1 90.38 391 HIS B O 1
ATOM 7370 N N . ASP B 1 392 ? 16.078 11.391 9.359 1 88.81 392 ASP B N 1
ATOM 7371 C CA . ASP B 1 392 ? 16.219 10.984 7.965 1 88.81 392 ASP B CA 1
ATOM 7372 C C . ASP B 1 392 ? 14.891 11.055 7.227 1 88.81 392 ASP B C 1
ATOM 7374 O O . ASP B 1 392 ? 14.844 11.414 6.047 1 88.81 392 ASP B O 1
ATOM 7378 N N . THR B 1 393 ? 13.688 10.773 7.75 1 96.12 393 THR B N 1
ATOM 7379 C CA . THR B 1 393 ? 12.445 10.617 7.008 1 96.12 393 THR B CA 1
ATOM 7380 C C . THR B 1 393 ? 11.32 11.414 7.66 1 96.12 393 THR B C 1
ATOM 7382 O O . THR B 1 393 ? 10.352 10.836 8.164 1 96.12 393 THR B O 1
ATOM 7385 N N . PRO B 1 394 ? 11.414 12.789 7.438 1 97.69 394 PRO B N 1
ATOM 7386 C CA . PRO B 1 394 ? 10.328 13.602 7.988 1 97.69 394 PRO B CA 1
ATOM 7387 C C . PRO B 1 394 ? 9.008 13.422 7.238 1 97.69 394 PRO B C 1
ATOM 7389 O O . PRO B 1 394 ? 9 12.938 6.102 1 97.69 394 PRO B O 1
ATOM 7392 N N . LEU B 1 395 ? 7.906 13.758 7.832 1 98 395 LEU B N 1
ATOM 7393 C CA . LEU B 1 395 ? 6.594 13.648 7.203 1 98 395 LEU B CA 1
ATOM 7394 C C . LEU B 1 395 ? 6.43 14.68 6.098 1 98 395 LEU B C 1
ATOM 7396 O O . LEU B 1 395 ? 5.785 14.414 5.082 1 98 395 LEU B O 1
ATOM 7400 N N . ALA B 1 396 ? 6.996 15.859 6.375 1 98.06 396 ALA B N 1
ATOM 7401 C CA . ALA B 1 396 ? 6.973 16.922 5.379 1 98.06 396 ALA B CA 1
ATOM 7402 C C . ALA B 1 396 ? 8.312 17.672 5.336 1 98.06 396 ALA B C 1
ATOM 7404 O O . ALA B 1 396 ? 9.102 17.578 6.273 1 98.06 396 ALA B O 1
ATOM 7405 N N . GLN B 1 397 ? 8.586 18.297 4.277 1 98 397 GLN B N 1
ATOM 7406 C CA . GLN B 1 397 ? 9.719 19.203 4.172 1 98 397 GLN B CA 1
ATOM 7407 C C . GLN B 1 397 ? 9.352 20.438 3.361 1 98 397 GLN B C 1
ATOM 7409 O O . GLN B 1 397 ? 8.555 20.359 2.426 1 98 397 GLN B O 1
ATOM 7414 N N . TYR B 1 398 ? 9.898 21.516 3.701 1 98.69 398 TYR B N 1
ATOM 7415 C CA . TYR B 1 398 ? 9.586 22.812 3.109 1 98.69 398 TYR B CA 1
ATOM 7416 C C . TYR B 1 398 ? 10.844 23.5 2.611 1 98.69 398 TYR B C 1
ATOM 7418 O O . TYR B 1 398 ? 11.891 23.453 3.268 1 98.69 398 TYR B O 1
ATOM 7426 N N . VAL B 1 399 ? 10.75 24.078 1.427 1 98.75 399 VAL B N 1
ATOM 7427 C CA . VAL B 1 399 ? 11.883 24.781 0.844 1 98.75 399 VAL B CA 1
ATOM 7428 C C . VAL B 1 399 ? 11.438 26.156 0.362 1 98.75 399 VAL B C 1
ATOM 7430 O O . VAL B 1 399 ? 10.438 26.281 -0.354 1 98.75 399 VAL B O 1
ATOM 7433 N N . PHE B 1 400 ? 12.141 27.156 0.753 1 98.69 400 PHE B N 1
ATOM 7434 C CA . PHE B 1 400 ? 11.844 28.516 0.328 1 98.69 400 PHE B CA 1
ATOM 7435 C C . PHE B 1 400 ? 12.969 29.078 -0.534 1 98.69 400 PHE B C 1
ATOM 7437 O O . PHE B 1 400 ? 14.141 29 -0.159 1 98.69 400 PHE B O 1
ATOM 7444 N N . THR B 1 401 ? 12.648 29.609 -1.631 1 98.31 401 THR B N 1
ATOM 7445 C CA . THR B 1 401 ? 13.602 30.125 -2.605 1 98.31 401 THR B CA 1
ATOM 7446 C C . THR B 1 401 ? 13 31.312 -3.367 1 98.31 401 THR B C 1
ATOM 7448 O O . THR B 1 401 ? 11.789 31.375 -3.566 1 98.31 401 THR B O 1
ATOM 7451 N N . SER B 1 402 ? 13.836 32.312 -3.666 1 97.5 402 SER B N 1
ATOM 7452 C CA . SER B 1 402 ? 13.438 33.375 -4.578 1 97.5 402 SER B CA 1
ATOM 7453 C C . SER B 1 402 ? 13.727 33 -6.027 1 97.5 402 SER B C 1
ATOM 7455 O O . SER B 1 402 ? 13.273 33.688 -6.949 1 97.5 402 SER B O 1
ATOM 7457 N N . GLY B 1 403 ? 14.484 31.891 -6.207 1 96.12 403 GLY B N 1
ATOM 7458 C CA . GLY B 1 403 ? 14.805 31.422 -7.543 1 96.12 403 GLY B CA 1
ATOM 7459 C C . GLY B 1 403 ? 13.758 30.484 -8.117 1 96.12 403 GLY B C 1
ATOM 7460 O O . GLY B 1 403 ? 12.578 30.578 -7.77 1 96.12 403 GLY B O 1
ATOM 7461 N N . SER B 1 404 ? 14.188 29.656 -9.031 1 95.81 404 SER B N 1
ATOM 7462 C CA . SER B 1 404 ? 13.281 28.703 -9.672 1 95.81 404 SER B CA 1
ATOM 7463 C C . SER B 1 404 ? 12.773 27.672 -8.68 1 95.81 404 SER B C 1
ATOM 7465 O O . SER B 1 404 ? 13.531 27.172 -7.848 1 95.81 404 SER B O 1
ATOM 7467 N N . THR B 1 405 ? 11.477 27.344 -8.836 1 95 405 THR B N 1
ATOM 7468 C CA . THR B 1 405 ? 10.891 26.312 -8.008 1 95 405 THR B CA 1
ATOM 7469 C C . THR B 1 405 ? 10.984 24.953 -8.695 1 95 405 THR B C 1
ATOM 7471 O O . THR B 1 405 ? 10.539 23.938 -8.148 1 95 405 THR B O 1
ATOM 7474 N N . SER B 1 406 ? 11.594 24.984 -9.805 1 91.38 406 SER B N 1
ATOM 7475 C CA . SER B 1 406 ? 11.836 23.734 -10.539 1 91.38 406 SER B CA 1
ATOM 7476 C C . SER B 1 406 ? 13.195 23.141 -10.195 1 91.38 406 SER B C 1
ATOM 7478 O O . SER B 1 406 ? 14.203 23.844 -10.211 1 91.38 406 SER B O 1
ATOM 7480 N N . ARG B 1 407 ? 13.195 21.922 -9.992 1 89.5 407 ARG B N 1
ATOM 7481 C CA . ARG B 1 407 ? 14.43 21.234 -9.656 1 89.5 407 ARG B CA 1
ATOM 7482 C C . ARG B 1 407 ? 15.43 21.297 -10.805 1 89.5 407 ARG B C 1
ATOM 7484 O O . ARG B 1 407 ? 16.641 21.297 -10.586 1 89.5 407 ARG B O 1
ATOM 7491 N N . LYS B 1 408 ? 14.984 21.484 -12 1 90.06 408 LYS B N 1
ATOM 7492 C CA . LYS B 1 408 ? 15.82 21.531 -13.195 1 90.06 408 LYS B CA 1
ATOM 7493 C C . LYS B 1 408 ? 16.734 22.75 -13.188 1 90.06 408 LYS B C 1
ATOM 7495 O O . LYS B 1 408 ? 17.875 22.688 -13.672 1 90.06 408 LYS B O 1
ATOM 7500 N N . TYR B 1 409 ? 16.281 23.797 -12.547 1 94.38 409 TYR B N 1
ATOM 7501 C CA . TYR B 1 409 ? 17 25.062 -12.672 1 94.38 409 TYR B CA 1
ATOM 7502 C C . TYR B 1 409 ? 17.484 25.547 -11.312 1 94.38 409 TYR B C 1
ATOM 7504 O O . TYR B 1 409 ? 18.016 26.641 -11.203 1 94.38 409 TYR B O 1
ATOM 7512 N N . ASN B 1 410 ? 17.234 24.781 -10.328 1 96.88 410 ASN B N 1
ATOM 7513 C CA . ASN B 1 410 ? 17.672 25.109 -8.977 1 96.88 410 ASN B CA 1
ATOM 7514 C C . ASN B 1 410 ? 18.422 23.953 -8.336 1 96.88 410 ASN B C 1
ATOM 7516 O O . ASN B 1 410 ? 17.812 23.047 -7.758 1 96.88 410 ASN B O 1
ATOM 7520 N N . ARG B 1 411 ? 19.656 24.031 -8.32 1 95.44 411 ARG B N 1
ATOM 7521 C CA . ARG B 1 411 ? 20.531 22.953 -7.902 1 95.44 411 ARG B CA 1
ATOM 7522 C C . ARG B 1 411 ? 20.359 22.641 -6.418 1 95.44 411 ARG B C 1
ATOM 7524 O O . ARG B 1 411 ? 20.422 21.484 -6.008 1 95.44 411 ARG B O 1
ATOM 7531 N N . GLN B 1 412 ? 20.203 23.672 -5.602 1 96.56 412 GLN B N 1
ATOM 7532 C CA . GLN B 1 412 ? 20 23.453 -4.172 1 96.56 412 GLN B CA 1
ATOM 7533 C C . GLN B 1 412 ? 18.703 22.703 -3.9 1 96.56 412 GLN B C 1
ATOM 7535 O O . GLN B 1 412 ? 18.672 21.797 -3.064 1 96.56 412 GLN B O 1
ATOM 7540 N N . LEU B 1 413 ? 17.719 23.156 -4.617 1 97 413 LEU B N 1
ATOM 7541 C CA . LEU B 1 413 ? 16.438 22.484 -4.504 1 97 413 LEU B CA 1
ATOM 7542 C C . LEU B 1 413 ? 16.562 21.016 -4.898 1 97 413 LEU B C 1
ATOM 7544 O O . LEU B 1 413 ? 16.062 20.125 -4.203 1 97 413 LEU B O 1
ATOM 7548 N N . ASP B 1 414 ? 17.203 20.75 -5.965 1 95.94 414 ASP B N 1
ATOM 7549 C CA . ASP B 1 414 ? 17.406 19.375 -6.434 1 95.94 414 ASP B CA 1
ATOM 7550 C C . ASP B 1 414 ? 18.172 18.547 -5.406 1 95.94 414 ASP B C 1
ATOM 7552 O O . ASP B 1 414 ? 17.859 17.375 -5.188 1 95.94 414 ASP B O 1
ATOM 7556 N N . GLN B 1 415 ? 19.172 19.156 -4.855 1 95.81 415 GLN B N 1
ATOM 7557 C CA . GLN B 1 415 ? 19.969 18.484 -3.838 1 95.81 415 GLN B CA 1
ATOM 7558 C C . GLN B 1 415 ? 19.109 18.078 -2.639 1 95.81 415 GLN B C 1
ATOM 7560 O O . GLN B 1 415 ? 19.234 16.969 -2.119 1 95.81 415 GLN B O 1
ATOM 7565 N N . ILE B 1 416 ? 18.266 18.953 -2.18 1 97.06 416 ILE B N 1
ATOM 7566 C CA . ILE B 1 416 ? 17.406 18.672 -1.044 1 97.06 416 ILE B CA 1
ATOM 7567 C C . ILE B 1 416 ? 16.438 17.547 -1.395 1 97.06 416 ILE B C 1
ATOM 7569 O O . ILE B 1 416 ? 16.297 16.594 -0.624 1 97.06 416 ILE B O 1
ATOM 7573 N N . LEU B 1 417 ? 15.859 17.609 -2.584 1 94.88 417 LEU B N 1
ATOM 7574 C CA . LEU B 1 417 ? 14.812 16.672 -2.996 1 94.88 417 LEU B CA 1
ATOM 7575 C C . LEU B 1 417 ? 15.383 15.273 -3.217 1 94.88 417 LEU B C 1
ATOM 7577 O O . LEU B 1 417 ? 14.672 14.281 -3.049 1 94.88 417 LEU B O 1
ATOM 7581 N N . THR B 1 418 ? 16.641 15.117 -3.582 1 93.69 418 THR B N 1
ATOM 7582 C CA . THR B 1 418 ? 17.234 13.812 -3.855 1 93.69 418 THR B CA 1
ATOM 7583 C C . THR B 1 418 ? 17.875 13.242 -2.598 1 93.69 418 THR B C 1
ATOM 7585 O O . THR B 1 418 ? 18.219 12.055 -2.557 1 93.69 418 THR B O 1
ATOM 7588 N N . THR B 1 419 ? 18 14.086 -1.585 1 95.81 419 THR B N 1
ATOM 7589 C CA . THR B 1 419 ? 18.688 13.625 -0.388 1 95.81 419 THR B CA 1
ATOM 7590 C C . THR B 1 419 ? 17.703 13.266 0.712 1 95.81 419 THR B C 1
ATOM 7592 O O . THR B 1 419 ? 17.797 12.203 1.332 1 95.81 419 THR B O 1
ATOM 7595 N N . ILE B 1 420 ? 16.75 14.133 0.946 1 96.62 420 ILE B N 1
ATOM 7596 C CA . ILE B 1 420 ? 15.812 13.93 2.039 1 96.62 420 ILE B CA 1
ATOM 7597 C C . ILE B 1 420 ? 14.555 13.227 1.517 1 96.62 420 ILE B C 1
ATOM 7599 O O . ILE B 1 420 ? 13.883 13.742 0.619 1 96.62 420 ILE B O 1
ATOM 7603 N N . ARG B 1 421 ? 14.297 12.078 2.031 1 97 421 ARG B N 1
ATOM 7604 C CA . ARG B 1 421 ? 13.07 11.344 1.724 1 97 421 ARG B CA 1
ATOM 7605 C C . ARG B 1 421 ? 11.953 11.742 2.678 1 97 421 ARG B C 1
ATOM 7607 O O . ARG B 1 421 ? 11.992 11.414 3.865 1 97 421 ARG B O 1
ATOM 7614 N N . SER B 1 422 ? 10.938 12.438 2.174 1 98.19 422 SER B N 1
ATOM 7615 C CA . SER B 1 422 ? 9.852 12.938 3.006 1 98.19 422 SER B CA 1
ATOM 7616 C C . SER B 1 422 ? 8.5 12.422 2.52 1 98.19 422 SER B C 1
ATOM 7618 O O . SER B 1 422 ? 8.383 11.961 1.383 1 98.19 422 SER B O 1
ATOM 7620 N N . GLY B 1 423 ? 7.496 12.492 3.412 1 97.88 423 GLY B N 1
ATOM 7621 C CA . GLY B 1 423 ? 6.137 12.188 2.996 1 97.88 423 GLY B CA 1
ATOM 7622 C C . GLY B 1 423 ? 5.609 13.133 1.938 1 97.88 423 GLY B C 1
ATOM 7623 O O . GLY B 1 423 ? 5.062 12.695 0.923 1 97.88 423 GLY B O 1
ATOM 7624 N N . GLY B 1 424 ? 5.742 14.438 2.174 1 97.75 424 GLY B N 1
ATOM 7625 C CA . GLY B 1 424 ? 5.375 15.492 1.244 1 97.75 424 GLY B CA 1
ATOM 7626 C C . GLY B 1 424 ? 6.43 16.578 1.129 1 97.75 424 GLY B C 1
ATOM 7627 O O . GLY B 1 424 ? 7.336 16.672 1.962 1 97.75 424 GLY B O 1
ATOM 7628 N N . LEU B 1 425 ? 6.348 17.344 0.066 1 97.69 425 LEU B N 1
ATOM 7629 C CA . LEU B 1 425 ? 7.277 18.438 -0.189 1 97.69 425 LEU B CA 1
ATOM 7630 C C . LEU B 1 425 ? 6.535 19.672 -0.696 1 97.69 425 LEU B C 1
ATOM 7632 O O . LEU B 1 425 ? 5.723 19.578 -1.618 1 97.69 425 LEU B O 1
ATOM 7636 N N . ILE B 1 426 ? 6.801 20.781 -0.079 1 97.75 426 ILE B N 1
ATOM 7637 C CA . ILE B 1 426 ? 6.219 22.031 -0.535 1 97.75 426 ILE B CA 1
ATOM 7638 C C . ILE B 1 426 ? 7.324 23.062 -0.75 1 97.75 426 ILE B C 1
ATOM 7640 O O . ILE B 1 426 ? 8.156 23.281 0.133 1 97.75 426 ILE B O 1
ATOM 7644 N N . VAL B 1 427 ? 7.324 23.641 -1.869 1 97.94 427 VAL B N 1
ATOM 7645 C CA . VAL B 1 427 ? 8.234 24.75 -2.17 1 97.94 427 VAL B CA 1
ATOM 7646 C C . VAL B 1 427 ? 7.5 26.078 -2.053 1 97.94 427 VAL B C 1
ATOM 7648 O O . VAL B 1 427 ? 6.441 26.266 -2.658 1 97.94 427 VAL B O 1
ATOM 7651 N N . ASN B 1 428 ? 7.953 26.906 -1.194 1 97.62 428 ASN B N 1
ATOM 7652 C CA . ASN B 1 428 ? 7.52 28.297 -1.004 1 97.62 428 ASN B CA 1
ATOM 7653 C C . ASN B 1 428 ? 6.152 28.359 -0.331 1 97.62 428 ASN B C 1
ATOM 7655 O O . ASN B 1 428 ? 5.371 29.281 -0.595 1 97.62 428 ASN B O 1
ATOM 7659 N N . ASP B 1 429 ? 5.812 27.406 0.397 1 96.69 429 ASP B N 1
ATOM 7660 C CA . ASP B 1 429 ? 4.637 27.406 1.26 1 96.69 429 ASP B CA 1
ATOM 7661 C C . ASP B 1 429 ? 4.738 26.312 2.328 1 96.69 429 ASP B C 1
ATOM 7663 O O . ASP B 1 429 ? 5.801 25.719 2.51 1 96.69 429 ASP B O 1
ATOM 7667 N N . VAL B 1 430 ? 3.678 26.172 3.1 1 96.81 430 VAL B N 1
ATOM 7668 C CA . VAL B 1 430 ? 3.672 25.172 4.168 1 96.81 430 VAL B CA 1
ATOM 7669 C C . VAL B 1 430 ? 2.273 24.578 4.309 1 96.81 430 VAL B C 1
ATOM 7671 O O . VAL B 1 430 ? 1.283 25.188 3.91 1 96.81 430 VAL B O 1
ATOM 7674 N N . LEU B 1 431 ? 2.166 23.328 4.762 1 95.44 431 LEU B N 1
ATOM 7675 C CA . LEU B 1 431 ? 0.995 22.625 5.281 1 95.44 431 LEU B CA 1
ATOM 7676 C C . LEU B 1 431 ? -0.003 22.344 4.164 1 95.44 431 LEU B C 1
ATOM 7678 O O . LEU B 1 431 ? -0.81 21.406 4.273 1 95.44 431 LEU B O 1
ATOM 7682 N N . MET B 1 432 ? -0.003 23 3.037 1 91.62 432 MET B N 1
ATOM 7683 C CA . MET B 1 432 ? -1.106 23.094 2.086 1 91.62 432 MET B CA 1
ATOM 7684 C C . MET B 1 432 ? -1.328 21.766 1.374 1 91.62 432 MET B C 1
ATOM 7686 O O . MET B 1 432 ? -2.422 21.5 0.869 1 91.62 432 MET B O 1
ATOM 7690 N N . HIS B 1 433 ? -0.366 20.953 1.33 1 91.5 433 HIS B N 1
ATOM 7691 C CA . HIS B 1 433 ? -0.509 19.672 0.657 1 91.5 433 HIS B CA 1
ATOM 7692 C C . HIS B 1 433 ? -1.5 18.781 1.389 1 91.5 433 HIS B C 1
ATOM 7694 O O . HIS B 1 433 ? -2.068 17.859 0.794 1 91.5 433 HIS B O 1
ATOM 7700 N N . VAL B 1 434 ? -1.794 19.016 2.641 1 90.62 434 VAL B N 1
ATOM 7701 C CA . VAL B 1 434 ? -2.744 18.234 3.428 1 90.62 434 VAL B CA 1
ATOM 7702 C C . VAL B 1 434 ? -4.164 18.5 2.938 1 90.62 434 VAL B C 1
ATOM 7704 O O . VAL B 1 434 ? -5.031 17.625 3.021 1 90.62 434 VAL B O 1
ATOM 7707 N N . ALA B 1 435 ? -4.352 19.688 2.43 1 87.69 435 ALA B N 1
ATOM 7708 C CA . ALA B 1 435 ? -5.688 20.109 2.025 1 87.69 435 ALA B CA 1
ATOM 7709 C C . ALA B 1 435 ? -6.051 19.547 0.656 1 87.69 435 ALA B C 1
ATOM 7711 O O . ALA B 1 435 ? -7.199 19.672 0.213 1 87.69 435 ALA B O 1
ATOM 7712 N N . LEU B 1 436 ? -5.086 19 -0.015 1 90.5 436 LEU B N 1
ATOM 7713 C CA . LEU B 1 436 ? -5.391 18.391 -1.304 1 90.5 436 LEU B CA 1
ATOM 7714 C C . LEU B 1 436 ? -6.254 17.141 -1.124 1 90.5 436 LEU B C 1
ATOM 7716 O O . LEU B 1 436 ? -5.816 16.156 -0.522 1 90.5 436 LEU B O 1
ATOM 7720 N N . ILE B 1 437 ? -7.348 17.125 -1.669 1 88.69 437 ILE B N 1
ATOM 7721 C CA . ILE B 1 437 ? -8.336 16.094 -1.377 1 88.69 437 ILE B CA 1
ATOM 7722 C C . ILE B 1 437 ? -8.055 14.859 -2.225 1 88.69 437 ILE B C 1
ATOM 7724 O O . ILE B 1 437 ? -8.594 13.781 -1.958 1 88.69 437 ILE B O 1
ATOM 7728 N N . ASN B 1 438 ? -7.277 15.023 -3.295 1 90.88 438 ASN B N 1
ATOM 7729 C CA . ASN B 1 438 ? -7.043 13.891 -4.188 1 90.88 438 ASN B CA 1
ATOM 7730 C C . ASN B 1 438 ? -5.559 13.703 -4.477 1 90.88 438 ASN B C 1
ATOM 7732 O O . ASN B 1 438 ? -5.164 13.523 -5.633 1 90.88 438 ASN B O 1
ATOM 7736 N N . ALA B 1 439 ? -4.738 13.781 -3.5 1 95.56 439 ALA B N 1
ATOM 7737 C CA . ALA B 1 439 ? -3.309 13.477 -3.52 1 95.56 439 ALA B CA 1
ATOM 7738 C C . ALA B 1 439 ? -2.92 12.586 -2.348 1 95.56 439 ALA B C 1
ATOM 7740 O O . ALA B 1 439 ? -3.471 12.711 -1.251 1 95.56 439 ALA B O 1
ATOM 7741 N N . PRO B 1 440 ? -1.974 11.727 -2.609 1 96.69 440 PRO B N 1
ATOM 7742 C CA . PRO B 1 440 ? -1.59 10.852 -1.5 1 96.69 440 PRO B CA 1
ATOM 7743 C C . PRO B 1 440 ? -0.957 11.609 -0.339 1 96.69 440 PRO B C 1
ATOM 7745 O O . PRO B 1 440 ? -0.08 12.453 -0.552 1 96.69 440 PRO B O 1
ATOM 7748 N N . PHE B 1 441 ? -1.449 11.367 0.818 1 97 441 PHE B N 1
ATOM 7749 C CA . PHE B 1 441 ? -0.898 11.867 2.072 1 97 441 PHE B CA 1
ATOM 7750 C C . PHE B 1 441 ? -0.436 10.719 2.957 1 97 441 PHE B C 1
ATOM 7752 O O . PHE B 1 441 ? -1.227 9.836 3.303 1 97 441 PHE B O 1
ATOM 7759 N N . GLY B 1 442 ? 0.795 10.672 3.281 1 96 442 GLY B N 1
ATOM 7760 C CA . GLY B 1 442 ? 1.398 9.625 4.098 1 96 442 GLY B CA 1
ATOM 7761 C C . GLY B 1 442 ? 2.902 9.773 4.23 1 96 442 GLY B C 1
ATOM 7762 O O . GLY B 1 442 ? 3.525 10.547 3.5 1 96 442 GLY B O 1
ATOM 7763 N N . GLY B 1 443 ? 3.453 9.062 5.188 1 97.31 443 GLY B N 1
ATOM 7764 C CA . GLY B 1 443 ? 4.871 9.18 5.477 1 97.31 443 GLY B CA 1
ATOM 7765 C C . GLY B 1 443 ? 5.711 8.117 4.801 1 97.31 443 GLY B C 1
ATOM 7766 O O . GLY B 1 443 ? 5.215 7.375 3.945 1 97.31 443 GLY B O 1
ATOM 7767 N N . VAL B 1 444 ? 6.941 8.148 5.082 1 97.69 444 VAL B N 1
ATOM 7768 C CA . VAL B 1 444 ? 7.961 7.188 4.668 1 97.69 444 VAL B CA 1
ATOM 7769 C C . VAL B 1 444 ? 8.961 6.977 5.801 1 97.69 444 VAL B C 1
ATOM 7771 O O . VAL B 1 444 ? 9.305 7.922 6.516 1 97.69 444 VAL B O 1
ATOM 7774 N N . GLY B 1 445 ? 9.375 5.758 5.988 1 96.31 445 GLY B N 1
ATOM 7775 C CA . GLY B 1 445 ? 10.312 5.484 7.062 1 96.31 445 GLY B CA 1
ATOM 7776 C C . GLY B 1 445 ? 9.734 5.73 8.445 1 96.31 445 GLY B C 1
ATOM 7777 O O . GLY B 1 445 ? 8.656 5.219 8.773 1 96.31 445 GLY B O 1
ATOM 7778 N N . GLN B 1 446 ? 10.344 6.594 9.18 1 95.5 446 GLN B N 1
ATOM 7779 C CA . GLN B 1 446 ? 9.945 6.852 10.562 1 95.5 446 GLN B CA 1
ATOM 7780 C C . GLN B 1 446 ? 8.664 7.672 10.617 1 95.5 446 GLN B C 1
ATOM 7782 O O . GLN B 1 446 ? 7.988 7.707 11.648 1 95.5 446 GLN B O 1
ATOM 7787 N N . SER B 1 447 ? 8.375 8.328 9.539 1 97.75 447 SER B N 1
ATOM 7788 C CA . SER B 1 447 ? 7.145 9.109 9.516 1 97.75 447 SER B CA 1
ATOM 7789 C C . SER B 1 447 ? 5.945 8.258 9.125 1 97.75 447 SER B C 1
ATOM 7791 O O . SER B 1 447 ? 4.828 8.766 9.008 1 97.75 447 SER B O 1
ATOM 7793 N N . GLY B 1 448 ? 6.172 6.953 8.938 1 97.69 448 GLY B N 1
ATOM 7794 C CA . GLY B 1 448 ? 5.078 6.027 8.703 1 97.69 448 GLY B CA 1
ATOM 7795 C C . GLY B 1 448 ? 5.035 5.496 7.281 1 97.69 448 GLY B C 1
ATOM 7796 O O . GLY B 1 448 ? 6.023 5.59 6.547 1 97.69 448 GLY B O 1
ATOM 7797 N N . TYR B 1 449 ? 3.92 4.82 6.922 1 97.88 449 TYR B N 1
ATOM 7798 C CA . TYR B 1 449 ? 3.715 4.301 5.574 1 97.88 449 TYR B CA 1
ATOM 7799 C C . TYR B 1 449 ? 2.234 4.082 5.293 1 97.88 449 TYR B C 1
ATOM 7801 O O . TYR B 1 449 ? 1.44 3.9 6.219 1 97.88 449 TYR B O 1
ATOM 7809 N N . GLY B 1 450 ? 1.9 4.031 3.969 1 96.38 450 GLY B N 1
ATOM 7810 C CA . GLY B 1 450 ? 0.525 4.098 3.5 1 96.38 450 GLY B CA 1
ATOM 7811 C C . GLY B 1 450 ? 0.062 5.516 3.213 1 96.38 450 GLY B C 1
ATOM 7812 O O . GLY B 1 450 ? 0.712 6.48 3.615 1 96.38 450 GLY B O 1
ATOM 7813 N N . SER B 1 451 ? -0.945 5.613 2.473 1 95.75 451 SER B N 1
ATOM 7814 C CA . SER B 1 451 ? -1.455 6.938 2.137 1 95.75 451 SER B CA 1
ATOM 7815 C C . SER B 1 451 ? -2.979 6.941 2.066 1 95.75 451 SER B C 1
ATOM 7817 O O . SER B 1 451 ? -3.605 5.883 1.989 1 95.75 451 SER B O 1
ATOM 7819 N N . TYR B 1 452 ? -3.479 8.094 2.145 1 93.69 452 TYR B N 1
ATOM 7820 C CA . TYR B 1 452 ? -4.926 8.258 2.047 1 93.69 452 TYR B CA 1
ATOM 7821 C C . TYR B 1 452 ? -5.277 9.633 1.485 1 93.69 452 TYR B C 1
ATOM 7823 O O . TYR B 1 452 ? -4.402 10.359 1.005 1 93.69 452 TYR B O 1
ATOM 7831 N N . HIS B 1 453 ? -6.586 10.023 1.375 1 93.38 453 HIS B N 1
ATOM 7832 C CA . HIS B 1 453 ? -7.25 11.188 0.802 1 93.38 453 HIS B CA 1
ATOM 7833 C C . HIS B 1 453 ? -7.855 10.867 -0.559 1 93.38 453 HIS B C 1
ATOM 7835 O O . HIS B 1 453 ? -7.148 10.422 -1.469 1 93.38 453 HIS B O 1
ATOM 7841 N N . GLY B 1 454 ? -9.117 11.031 -0.659 1 94.5 454 GLY B N 1
ATOM 7842 C CA . GLY B 1 454 ? -9.812 10.836 -1.923 1 94.5 454 GLY B CA 1
ATOM 7843 C C . GLY B 1 454 ? -9.617 9.445 -2.498 1 94.5 454 GLY B C 1
ATOM 7844 O O . GLY B 1 454 ? -9.852 8.445 -1.812 1 94.5 454 GLY B O 1
ATOM 7845 N N . LYS B 1 455 ? -9.117 9.453 -3.705 1 96.25 455 LYS B N 1
ATOM 7846 C CA . LYS B 1 455 ? -8.953 8.195 -4.418 1 96.25 455 LYS B CA 1
ATOM 7847 C C . LYS B 1 455 ? -7.898 7.316 -3.742 1 96.25 455 LYS B C 1
ATOM 7849 O O . LYS B 1 455 ? -7.977 6.09 -3.797 1 96.25 455 LYS B O 1
ATOM 7854 N N . PHE B 1 456 ? -6.992 7.891 -3.074 1 96.75 456 PHE B N 1
ATOM 7855 C CA . PHE B 1 456 ? -5.922 7.141 -2.428 1 96.75 456 PHE B CA 1
ATOM 7856 C C . PHE B 1 456 ? -6.426 6.461 -1.159 1 96.75 456 PHE B C 1
ATOM 7858 O O . PHE B 1 456 ? -5.938 5.395 -0.782 1 96.75 456 PHE B O 1
ATOM 7865 N N . SER B 1 457 ? -7.418 7.066 -0.482 1 97.75 457 SER B N 1
ATOM 7866 C CA . SER B 1 457 ? -8.125 6.344 0.572 1 97.75 457 SER B CA 1
ATOM 7867 C C . SER B 1 457 ? -8.844 5.121 0.016 1 97.75 457 SER B C 1
ATOM 7869 O O . SER B 1 457 ? -8.742 4.027 0.569 1 97.75 457 SER B O 1
ATOM 7871 N N . PHE B 1 458 ? -9.578 5.395 -1.114 1 98.31 458 PHE B N 1
ATOM 7872 C CA . PHE B 1 458 ? -10.312 4.305 -1.742 1 98.31 458 PHE B CA 1
ATOM 7873 C C . PHE B 1 458 ? -9.383 3.148 -2.086 1 98.31 458 PHE B C 1
ATOM 7875 O O . PHE B 1 458 ? -9.695 1.99 -1.803 1 98.31 458 PHE B O 1
ATOM 7882 N N . ARG B 1 459 ? -8.297 3.457 -2.617 1 97.44 459 ARG B N 1
ATOM 7883 C CA . ARG B 1 459 ? -7.305 2.443 -2.951 1 97.44 459 ARG B CA 1
ATOM 7884 C C . ARG B 1 459 ? -6.812 1.725 -1.698 1 97.44 459 ARG B C 1
ATOM 7886 O O . ARG B 1 459 ? -6.668 0.5 -1.696 1 97.44 459 ARG B O 1
ATOM 7893 N N . SER B 1 460 ? -6.516 2.451 -0.657 1 97.69 460 SER B N 1
ATOM 7894 C CA . SER B 1 460 ? -5.953 1.894 0.569 1 97.69 460 SER B CA 1
ATOM 7895 C C . SER B 1 460 ? -6.961 1.006 1.289 1 97.69 460 SER B C 1
ATOM 7897 O O . SER B 1 460 ? -6.582 0.068 1.992 1 97.69 460 SER B O 1
ATOM 7899 N N . PHE B 1 461 ? -8.266 1.275 1.074 1 98.69 461 PHE B N 1
ATOM 7900 C CA . PHE B 1 461 ? -9.281 0.558 1.829 1 98.69 461 PHE B CA 1
ATOM 7901 C C . PHE B 1 461 ? -9.977 -0.476 0.951 1 98.69 461 PHE B C 1
ATOM 7903 O O . PHE B 1 461 ? -11.07 -0.948 1.284 1 98.69 461 PHE B O 1
ATOM 7910 N N . THR B 1 462 ? -9.375 -0.81 -0.186 1 98.56 462 THR B N 1
ATOM 7911 C CA . THR B 1 462 ? -9.836 -1.892 -1.049 1 98.56 462 THR B CA 1
ATOM 7912 C C . THR B 1 462 ? -8.672 -2.795 -1.453 1 98.56 462 THR B C 1
ATOM 7914 O O . THR B 1 462 ? -7.508 -2.426 -1.297 1 98.56 462 THR B O 1
ATOM 7917 N N . HIS B 1 463 ? -9 -3.961 -1.835 1 98.38 463 HIS B N 1
ATOM 7918 C CA . HIS B 1 463 ? -8.047 -4.871 -2.459 1 98.38 463 HIS B CA 1
ATOM 7919 C C . HIS B 1 463 ? -8.172 -4.84 -3.979 1 98.38 463 HIS B C 1
ATOM 7921 O O . HIS B 1 463 ? -9.266 -4.969 -4.52 1 98.38 463 HIS B O 1
ATOM 7927 N N . GLU B 1 464 ? -7.078 -4.582 -4.645 1 97.94 464 GLU B N 1
ATOM 7928 C CA . GLU B 1 464 ? -7.035 -4.66 -6.102 1 97.94 464 GLU B CA 1
ATOM 7929 C C . GLU B 1 464 ? -6.93 -6.105 -6.574 1 97.94 464 GLU B C 1
ATOM 7931 O O . GLU B 1 464 ? -5.836 -6.68 -6.594 1 97.94 464 GLU B O 1
ATOM 7936 N N . ARG B 1 465 ? -7.996 -6.652 -6.988 1 97.81 465 ARG B N 1
ATOM 7937 C CA . ARG B 1 465 ? -8.062 -8.047 -7.414 1 97.81 465 ARG B CA 1
ATOM 7938 C C . ARG B 1 465 ? -7.973 -8.156 -8.938 1 97.81 465 ARG B C 1
ATOM 7940 O O . ARG B 1 465 ? -8.812 -7.609 -9.648 1 97.81 465 ARG B O 1
ATOM 7947 N N . THR B 1 466 ? -6.992 -8.828 -9.422 1 97.81 466 THR B N 1
ATOM 7948 C CA . THR B 1 466 ? -6.926 -9.148 -10.844 1 97.81 466 THR B CA 1
ATOM 7949 C C . THR B 1 466 ? -7.949 -10.219 -11.203 1 97.81 466 THR B C 1
ATOM 7951 O O . THR B 1 466 ? -7.961 -11.305 -10.617 1 97.81 466 THR B O 1
ATOM 7954 N N . THR B 1 467 ? -8.797 -9.93 -12.125 1 96.75 467 THR B N 1
ATOM 7955 C CA . THR B 1 467 ? -9.82 -10.859 -12.609 1 96.75 467 THR B CA 1
ATOM 7956 C C . THR B 1 467 ? -9.625 -11.164 -14.086 1 96.75 467 THR B C 1
ATOM 7958 O O . THR B 1 467 ? -9.43 -10.25 -14.891 1 96.75 467 THR B O 1
ATOM 7961 N N . MET B 1 468 ? -9.648 -12.367 -14.391 1 96 468 MET B N 1
ATOM 7962 C CA . MET B 1 468 ? -9.5 -12.828 -15.766 1 96 468 MET B CA 1
ATOM 7963 C C . MET B 1 468 ? -10.648 -13.742 -16.172 1 96 468 MET B C 1
ATOM 7965 O O . MET B 1 468 ? -11 -14.664 -15.422 1 96 468 MET B O 1
ATOM 7969 N N . GLU B 1 469 ? -11.273 -13.477 -17.25 1 95 469 GLU B N 1
ATOM 7970 C CA . GLU B 1 469 ? -12.328 -14.312 -17.828 1 95 469 GLU B CA 1
ATOM 7971 C C . GLU B 1 469 ? -11.867 -14.969 -19.125 1 95 469 GLU B C 1
ATOM 7973 O O . GLU B 1 469 ? -11.445 -14.273 -20.062 1 95 469 GLU B O 1
ATOM 7978 N N . GLN B 1 470 ? -11.867 -16.219 -19.141 1 91.56 470 GLN B N 1
ATOM 7979 C CA . GLN B 1 470 ? -11.469 -16.984 -20.312 1 91.56 470 GLN B CA 1
ATOM 7980 C C . GLN B 1 470 ? -12.648 -17.75 -20.891 1 91.56 470 GLN B C 1
ATOM 7982 O O . GLN B 1 470 ? -13.633 -18.016 -20.203 1 91.56 470 GLN B O 1
ATOM 7987 N N . LYS B 1 471 ? -12.469 -18.109 -22.172 1 88.38 471 LYS B N 1
ATOM 7988 C CA . LYS B 1 471 ? -13.461 -18.953 -22.828 1 88.38 471 LYS B CA 1
ATOM 7989 C C . LYS B 1 471 ? -13.047 -20.422 -22.797 1 88.38 471 LYS B C 1
ATOM 7991 O O . LYS B 1 471 ? -11.859 -20.734 -22.922 1 88.38 471 LYS B O 1
ATOM 7996 N N . LEU B 1 472 ? -14 -21.266 -22.641 1 89.94 472 LEU B N 1
ATOM 7997 C CA . LEU B 1 472 ? -13.703 -22.688 -22.578 1 89.94 472 LEU B CA 1
ATOM 7998 C C . LEU B 1 472 ? -13.383 -23.234 -23.969 1 89.94 472 LEU B C 1
ATOM 8000 O O . LEU B 1 472 ? -12.602 -24.172 -24.094 1 89.94 472 LEU B O 1
ATOM 8004 N N . TRP B 1 473 ? -13.922 -22.609 -24.969 1 82.19 473 TRP B N 1
ATOM 8005 C CA . TRP B 1 473 ? -13.789 -23.203 -26.297 1 82.19 473 TRP B CA 1
ATOM 8006 C C . TRP B 1 473 ? -12.383 -22.984 -26.844 1 82.19 473 TRP B C 1
ATOM 8008 O O . TRP B 1 473 ? -12 -23.625 -27.844 1 82.19 473 TRP B O 1
ATOM 8018 N N . ASN B 1 474 ? -11.523 -22.219 -26.156 1 79.06 474 ASN B N 1
ATOM 8019 C CA . ASN B 1 474 ? -10.188 -21.922 -26.656 1 79.06 474 ASN B CA 1
ATOM 8020 C C . ASN B 1 474 ? -9.164 -22.938 -26.141 1 79.06 474 ASN B C 1
ATOM 8022 O O . ASN B 1 474 ? -7.969 -22.656 -26.094 1 79.06 474 ASN B O 1
ATOM 8026 N N . ASP B 1 475 ? -9.578 -24.062 -25.766 1 78.38 475 ASP B N 1
ATOM 8027 C CA . ASP B 1 475 ? -8.711 -25.062 -25.156 1 78.38 475 ASP B CA 1
ATOM 8028 C C . ASP B 1 475 ? -7.641 -25.531 -26.141 1 78.38 475 ASP B C 1
ATOM 8030 O O . ASP B 1 475 ? -6.523 -25.859 -25.75 1 78.38 475 ASP B O 1
ATOM 8034 N N . PHE B 1 476 ? -7.98 -25.484 -27.359 1 73.19 476 PHE B N 1
ATOM 8035 C CA . PHE B 1 476 ? -7.023 -25.922 -28.375 1 73.19 476 PHE B CA 1
ATOM 8036 C C . PHE B 1 476 ? -5.828 -24.984 -28.422 1 73.19 476 PHE B C 1
ATOM 8038 O O . PHE B 1 476 ? -4.711 -25.406 -28.719 1 73.19 476 PHE B O 1
ATOM 8045 N N . MET B 1 477 ? -6.027 -23.766 -28.031 1 72.94 477 MET B N 1
ATOM 8046 C CA . MET B 1 477 ? -4.953 -22.781 -28.031 1 72.94 477 MET B CA 1
ATOM 8047 C C . MET B 1 477 ? -4.105 -22.891 -26.766 1 72.94 477 MET B C 1
ATOM 8049 O O . MET B 1 477 ? -2.906 -22.609 -26.797 1 72.94 477 MET B O 1
ATOM 8053 N N . VAL B 1 478 ? -4.75 -23.453 -25.766 1 80.06 478 VAL B N 1
ATOM 8054 C CA . VAL B 1 478 ? -4.027 -23.406 -24.5 1 80.06 478 VAL B CA 1
ATOM 8055 C C . VAL B 1 478 ? -3.447 -24.797 -24.203 1 80.06 478 VAL B C 1
ATOM 8057 O O . VAL B 1 478 ? -2.664 -24.953 -23.266 1 80.06 478 VAL B O 1
ATOM 8060 N N . LYS B 1 479 ? -3.664 -25.781 -25.031 1 85.12 479 LYS B N 1
ATOM 8061 C CA . LYS B 1 479 ? -3.223 -27.156 -24.828 1 85.12 479 LYS B CA 1
ATOM 8062 C C . LYS B 1 479 ? -1.698 -27.25 -24.812 1 85.12 479 LYS B C 1
ATOM 8064 O O . LYS B 1 479 ? -1.135 -28.203 -24.281 1 85.12 479 LYS B O 1
ATOM 8069 N N . VAL B 1 480 ? -1.089 -26.25 -25.375 1 85 480 VAL B N 1
ATOM 8070 C CA . VAL B 1 480 ? 0.366 -26.234 -25.484 1 85 480 VAL B CA 1
ATOM 8071 C C . VAL B 1 480 ? 0.991 -26.188 -24.094 1 85 480 VAL B C 1
ATOM 8073 O O . VAL B 1 480 ? 2.154 -26.562 -23.906 1 85 480 VAL B O 1
ATOM 8076 N N . ARG B 1 481 ? 0.194 -25.812 -23.094 1 89.44 481 ARG B N 1
ATOM 8077 C CA . ARG B 1 481 ? 0.764 -25.656 -21.766 1 89.44 481 ARG B CA 1
ATOM 8078 C C . ARG B 1 481 ? 0.689 -26.969 -20.984 1 89.44 481 ARG B C 1
ATOM 8080 O O . ARG B 1 481 ? 1.306 -27.109 -19.922 1 89.44 481 ARG B O 1
ATOM 8087 N N . TYR B 1 482 ? -0.023 -27.984 -21.531 1 92 482 TYR B N 1
ATOM 8088 C CA . TYR B 1 482 ? -0.231 -29.234 -20.812 1 92 482 TYR B CA 1
ATOM 8089 C C . TYR B 1 482 ? 0.923 -30.203 -21.062 1 92 482 TYR B C 1
ATOM 8091 O O . TYR B 1 482 ? 1.525 -30.203 -22.141 1 92 482 TYR B O 1
ATOM 8099 N N . PRO B 1 483 ? 1.245 -30.984 -20.047 1 90.69 483 PRO B N 1
ATOM 8100 C CA . PRO B 1 483 ? 2.154 -32.094 -20.328 1 90.69 483 PRO B CA 1
ATOM 8101 C C . PRO B 1 483 ? 1.54 -33.156 -21.25 1 90.69 483 PRO B C 1
ATOM 8103 O O . PRO B 1 483 ? 0.315 -33.219 -21.375 1 90.69 483 PRO B O 1
ATOM 8106 N N . PRO B 1 484 ? 2.334 -33.969 -21.812 1 92.06 484 PRO B N 1
ATOM 8107 C CA . PRO B 1 484 ? 3.799 -33.969 -21.797 1 92.06 484 PRO B CA 1
ATOM 8108 C C . PRO B 1 484 ? 4.402 -32.812 -22.609 1 92.06 484 PRO B C 1
ATOM 8110 O O . PRO B 1 484 ? 3.861 -32.438 -23.656 1 92.06 484 PRO B O 1
ATOM 8113 N N . TYR B 1 485 ? 5.496 -32.406 -22.203 1 89.19 485 TYR B N 1
ATOM 8114 C CA . TYR B 1 485 ? 6.16 -31.266 -22.812 1 89.19 485 TYR B CA 1
ATOM 8115 C C . TYR B 1 485 ? 7.094 -31.703 -23.938 1 89.19 485 TYR B C 1
ATOM 8117 O O . TYR B 1 485 ? 7.594 -32.844 -23.938 1 89.19 485 TYR B O 1
ATOM 8125 N N . ASN B 1 486 ? 7.211 -30.906 -24.891 1 87.56 486 ASN B N 1
ATOM 8126 C CA . ASN B 1 486 ? 8.188 -31.094 -25.953 1 87.56 486 ASN B CA 1
ATOM 8127 C C . ASN B 1 486 ? 8.656 -29.75 -26.531 1 87.56 486 ASN B C 1
ATOM 8129 O O . ASN B 1 486 ? 8.156 -28.703 -26.141 1 87.56 486 ASN B O 1
ATOM 8133 N N . SER B 1 487 ? 9.594 -29.828 -27.375 1 88.31 487 SER B N 1
ATOM 8134 C CA . SER B 1 487 ? 10.258 -28.625 -27.859 1 88.31 487 SER B CA 1
ATOM 8135 C C . SER B 1 487 ? 9.289 -27.734 -28.641 1 88.31 487 SER B C 1
ATOM 8137 O O . SER B 1 487 ? 9.383 -26.516 -28.562 1 88.31 487 SER B O 1
ATOM 8139 N N . ASN B 1 488 ? 8.398 -28.328 -29.359 1 87.31 488 ASN B N 1
ATOM 8140 C CA . ASN B 1 488 ? 7.434 -27.547 -30.125 1 87.31 488 ASN B CA 1
ATOM 8141 C C . ASN B 1 488 ? 6.484 -26.781 -29.219 1 87.31 488 ASN B C 1
ATOM 8143 O O . ASN B 1 488 ? 6.238 -25.594 -29.438 1 87.31 488 ASN B O 1
ATOM 8147 N N . LYS B 1 489 ? 6.012 -27.484 -28.234 1 88.19 489 LYS B N 1
ATOM 8148 C CA . LYS B 1 489 ? 5.148 -26.828 -27.266 1 88.19 489 LYS B CA 1
ATOM 8149 C C . LYS B 1 489 ? 5.891 -25.734 -26.516 1 88.19 489 LYS B C 1
ATOM 8151 O O . LYS B 1 489 ? 5.352 -24.641 -26.328 1 88.19 489 LYS B O 1
ATOM 8156 N N . ASP B 1 490 ? 7.121 -26.016 -26.219 1 90 490 ASP B N 1
ATOM 8157 C CA . ASP B 1 490 ? 7.938 -25.031 -25.5 1 90 490 ASP B CA 1
ATOM 8158 C C . ASP B 1 490 ? 8.094 -23.75 -26.328 1 90 490 ASP B C 1
ATOM 8160 O O . ASP B 1 490 ? 8.008 -22.641 -25.781 1 90 490 ASP B O 1
ATOM 8164 N N . ASN B 1 491 ? 8.32 -23.906 -27.531 1 87.38 491 ASN B N 1
ATOM 8165 C CA . ASN B 1 491 ? 8.492 -22.766 -28.422 1 87.38 491 ASN B CA 1
ATOM 8166 C C . ASN B 1 491 ? 7.219 -21.938 -28.531 1 87.38 491 ASN B C 1
ATOM 8168 O O . ASN B 1 491 ? 7.273 -20.703 -28.547 1 87.38 491 ASN B O 1
ATOM 8172 N N . LEU B 1 492 ? 6.148 -22.609 -28.594 1 84.81 492 LEU B N 1
ATOM 8173 C CA . LEU B 1 492 ? 4.871 -21.906 -28.688 1 84.81 492 LEU B CA 1
ATOM 8174 C C . LEU B 1 492 ? 4.578 -21.125 -27.406 1 84.81 492 LEU B C 1
ATOM 8176 O O . LEU B 1 492 ? 4.094 -20 -27.469 1 84.81 492 LEU B O 1
ATOM 8180 N N . VAL B 1 493 ? 4.859 -21.75 -26.297 1 85.44 493 VAL B N 1
ATOM 8181 C CA . VAL B 1 493 ? 4.68 -21.078 -25.016 1 85.44 493 VAL B CA 1
ATOM 8182 C C . VAL B 1 493 ? 5.598 -19.859 -24.938 1 85.44 493 VAL B C 1
ATOM 8184 O O . VAL B 1 493 ? 5.168 -18.766 -24.547 1 85.44 493 VAL B O 1
ATOM 8187 N N . ARG B 1 494 ? 6.762 -20.047 -25.359 1 86.81 494 ARG B N 1
ATOM 8188 C CA . ARG B 1 494 ? 7.742 -18.969 -25.344 1 86.81 494 ARG B CA 1
ATOM 8189 C C . ARG B 1 494 ? 7.27 -17.781 -26.188 1 86.81 494 ARG B C 1
ATOM 8191 O O . ARG B 1 494 ? 7.254 -16.641 -25.719 1 86.81 494 ARG B O 1
ATOM 8198 N N . VAL B 1 495 ? 6.809 -18.062 -27.344 1 83.62 495 VAL B N 1
ATOM 8199 C CA . VAL B 1 495 ? 6.402 -17.016 -28.281 1 83.62 495 VAL B CA 1
ATOM 8200 C C . VAL B 1 495 ? 5.145 -16.312 -27.75 1 83.62 495 VAL B C 1
ATOM 8202 O O . VAL B 1 495 ? 4.977 -15.109 -27.938 1 83.62 495 VAL B O 1
ATOM 8205 N N . SER B 1 496 ? 4.406 -17.062 -27.047 1 81.94 496 SER B N 1
ATOM 8206 C CA . SER B 1 496 ? 3.16 -16.5 -26.531 1 81.94 496 SER B CA 1
ATOM 8207 C C . SER B 1 496 ? 3.414 -15.562 -25.359 1 81.94 496 SER B C 1
ATOM 8209 O O . SER B 1 496 ? 2.592 -14.695 -25.062 1 81.94 496 SER B O 1
ATOM 8211 N N . GLN B 1 497 ? 4.508 -15.672 -24.734 1 82.56 497 GLN B N 1
ATOM 8212 C CA . GLN B 1 497 ? 4.773 -14.914 -23.516 1 82.56 497 GLN B CA 1
ATOM 8213 C C . GLN B 1 497 ? 5.703 -13.734 -23.797 1 82.56 497 GLN B C 1
ATOM 8215 O O . GLN B 1 497 ? 5.777 -12.789 -23.016 1 82.56 497 GLN B O 1
ATOM 8220 N N . GLN B 1 498 ? 6.367 -13.789 -24.906 1 83.69 498 GLN B N 1
ATOM 8221 C CA . GLN B 1 498 ? 7.41 -12.805 -25.156 1 83.69 498 GLN B CA 1
ATOM 8222 C C . GLN B 1 498 ? 6.848 -11.578 -25.875 1 83.69 498 GLN B C 1
ATOM 8224 O O . GLN B 1 498 ? 6.043 -11.703 -26.797 1 83.69 498 GLN B O 1
ATOM 8229 N N . GLY B 1 499 ? 7.34 -10.453 -25.438 1 80.25 499 GLY B N 1
ATOM 8230 C CA . GLY B 1 499 ? 7.098 -9.227 -26.172 1 80.25 499 GLY B CA 1
ATOM 8231 C C . GLY B 1 499 ? 8.094 -9 -27.297 1 80.25 499 GLY B C 1
ATOM 8232 O O . GLY B 1 499 ? 9.188 -9.562 -27.281 1 80.25 499 GLY B O 1
ATOM 8233 N N . TYR B 1 500 ? 7.734 -8.336 -28.25 1 86 500 TYR B N 1
ATOM 8234 C CA . TYR B 1 500 ? 8.602 -7.902 -29.328 1 86 500 TYR B CA 1
ATOM 8235 C C . TYR B 1 500 ? 9.227 -9.094 -30.047 1 86 500 TYR B C 1
ATOM 8237 O O . TYR B 1 500 ? 10.391 -9.047 -30.438 1 86 500 TYR B O 1
ATOM 8245 N N . ASN B 1 501 ? 8.539 -10.203 -30.016 1 82.06 501 ASN B N 1
ATOM 8246 C CA . ASN B 1 501 ? 9.016 -11.406 -30.688 1 82.06 501 ASN B CA 1
ATOM 8247 C C . ASN B 1 501 ? 10.352 -11.883 -30.109 1 82.06 501 ASN B C 1
ATOM 8249 O O . ASN B 1 501 ? 11.203 -12.391 -30.844 1 82.06 501 ASN B O 1
ATOM 8253 N N . GLY B 1 502 ? 10.539 -11.516 -28.844 1 86.56 502 GLY B N 1
ATOM 8254 C CA . GLY B 1 502 ? 11.75 -11.953 -28.172 1 86.56 502 GLY B CA 1
ATOM 8255 C C . GLY B 1 502 ? 12.945 -11.07 -28.453 1 86.56 502 GLY B C 1
ATOM 8256 O O . GLY B 1 502 ? 14.055 -11.352 -28 1 86.56 502 GLY B O 1
ATOM 8257 N N . LYS B 1 503 ? 12.727 -10 -29.125 1 90.62 503 LYS B N 1
ATOM 8258 C CA . LYS B 1 503 ? 13.82 -9.078 -29.438 1 90.62 503 LYS B CA 1
ATOM 8259 C C . LYS B 1 503 ? 13.852 -7.918 -28.438 1 90.62 503 LYS B C 1
ATOM 8261 O O . LYS B 1 503 ? 12.859 -7.645 -27.766 1 90.62 503 LYS B O 1
ATOM 8266 N N . VAL B 1 504 ? 15.008 -7.387 -28.312 1 94.62 504 VAL B N 1
ATOM 8267 C CA . VAL B 1 504 ? 15.188 -6.199 -27.484 1 94.62 504 VAL B CA 1
ATOM 8268 C C . VAL B 1 504 ? 15.844 -5.09 -28.312 1 94.62 504 VAL B C 1
ATOM 8270 O O . VAL B 1 504 ? 16.516 -5.363 -29.312 1 94.62 504 VAL B O 1
ATOM 8273 N N . TRP B 1 505 ? 15.633 -3.852 -28.031 1 94.88 505 TRP B N 1
ATOM 8274 C CA . TRP B 1 505 ? 16.078 -2.697 -28.797 1 94.88 505 TRP B CA 1
ATOM 8275 C C . TRP B 1 505 ? 17.375 -2.141 -28.234 1 94.88 505 TRP B C 1
ATOM 8277 O O . TRP B 1 505 ? 17.891 -1.13 -28.719 1 94.88 505 TRP B O 1
ATOM 8287 N N . PHE B 1 506 ? 17.828 -2.701 -27.219 1 96.19 506 PHE B N 1
ATOM 8288 C CA . PHE B 1 506 ? 19.078 -2.258 -26.594 1 96.19 506 PHE B CA 1
ATOM 8289 C C . PHE B 1 506 ? 20.172 -3.299 -26.781 1 96.19 506 PHE B C 1
ATOM 8291 O O . PHE B 1 506 ? 19.891 -4.48 -26.984 1 96.19 506 PHE B O 1
ATOM 8298 N N . SER B 1 507 ? 21.438 -2.85 -26.609 1 95.62 507 SER B N 1
ATOM 8299 C CA . SER B 1 507 ? 22.594 -3.707 -26.828 1 95.62 507 SER B CA 1
ATOM 8300 C C . SER B 1 507 ? 23.172 -4.203 -25.5 1 95.62 507 SER B C 1
ATOM 8302 O O . SER B 1 507 ? 22.766 -3.744 -24.438 1 95.62 507 SER B O 1
ATOM 8304 N N . ARG B 1 508 ? 24.016 -5.125 -25.625 1 95.5 508 ARG B N 1
ATOM 8305 C CA . ARG B 1 508 ? 24.656 -5.746 -24.469 1 95.5 508 ARG B CA 1
ATOM 8306 C C . ARG B 1 508 ? 25.531 -4.742 -23.719 1 95.5 508 ARG B C 1
ATOM 8308 O O . ARG B 1 508 ? 25.766 -4.891 -22.516 1 95.5 508 ARG B O 1
ATOM 8315 N N . THR B 1 509 ? 25.953 -3.775 -24.453 1 94 509 THR B N 1
ATOM 8316 C CA . THR B 1 509 ? 26.844 -2.758 -23.891 1 94 509 THR B CA 1
ATOM 8317 C C . THR B 1 509 ? 26.312 -1.358 -24.188 1 94 509 THR B C 1
ATOM 8319 O O . THR B 1 509 ? 25.391 -1.193 -25 1 94 509 THR B O 1
ATOM 8322 N N . GLY B 1 510 ? 26.859 -0.411 -23.469 1 94.25 510 GLY B N 1
ATOM 8323 C CA . GLY B 1 510 ? 26.406 0.958 -23.672 1 94.25 510 GLY B CA 1
ATOM 8324 C C . GLY B 1 510 ? 25.156 1.299 -22.891 1 94.25 510 GLY B C 1
ATOM 8325 O O . GLY B 1 510 ? 24.719 0.527 -22.031 1 94.25 510 GLY B O 1
ATOM 8326 N N . ASP B 1 511 ? 24.594 2.477 -23.203 1 96.94 511 ASP B N 1
ATOM 8327 C CA . ASP B 1 511 ? 23.422 2.961 -22.484 1 96.94 511 ASP B CA 1
ATOM 8328 C C . ASP B 1 511 ? 22.141 2.455 -23.125 1 96.94 511 ASP B C 1
ATOM 8330 O O . ASP B 1 511 ? 22.016 2.443 -24.359 1 96.94 511 ASP B O 1
ATOM 8334 N N . VAL B 1 512 ? 21.219 1.937 -22.297 1 97.69 512 VAL B N 1
ATOM 8335 C CA . VAL B 1 512 ? 19.875 1.623 -22.75 1 97.69 512 VAL B CA 1
ATOM 8336 C C . VAL B 1 512 ? 19.125 2.914 -23.078 1 97.69 512 VAL B C 1
ATOM 8338 O O . VAL B 1 512 ? 19.094 3.84 -22.266 1 97.69 512 VAL B O 1
ATOM 8341 N N . PRO B 1 513 ? 18.547 3.043 -24.234 1 96.06 513 PRO B N 1
ATOM 8342 C CA . PRO B 1 513 ? 17.766 4.258 -24.516 1 96.06 513 PRO B CA 1
ATOM 8343 C C . PRO B 1 513 ? 16.672 4.492 -23.484 1 96.06 513 PRO B C 1
ATOM 8345 O O . PRO B 1 513 ? 15.797 3.639 -23.297 1 96.06 513 PRO B O 1
ATOM 8348 N N . VAL B 1 514 ? 16.594 5.625 -22.875 1 95.69 514 VAL B N 1
ATOM 8349 C CA . VAL B 1 514 ? 15.703 5.934 -21.75 1 95.69 514 VAL B CA 1
ATOM 8350 C C . VAL B 1 514 ? 14.258 5.977 -22.234 1 95.69 514 VAL B C 1
ATOM 8352 O O . VAL B 1 514 ? 13.344 5.609 -21.5 1 95.69 514 VAL B O 1
ATOM 8355 N N . ALA B 1 515 ? 14.055 6.316 -23.516 1 94.31 515 ALA B N 1
ATOM 8356 C CA . ALA B 1 515 ? 12.711 6.543 -24.047 1 94.31 515 ALA B CA 1
ATOM 8357 C C . ALA B 1 515 ? 12.039 5.227 -24.406 1 94.31 515 ALA B C 1
ATOM 8359 O O . ALA B 1 515 ? 10.883 5.211 -24.828 1 94.31 515 ALA B O 1
ATOM 8360 N N . GLY B 1 516 ? 12.719 4.066 -24.219 1 94.19 516 GLY B N 1
ATOM 8361 C CA . GLY B 1 516 ? 12.148 2.783 -24.594 1 94.19 516 GLY B CA 1
ATOM 8362 C C . GLY B 1 516 ? 12.289 2.488 -26.078 1 94.19 516 GLY B C 1
ATOM 8363 O O . GLY B 1 516 ? 13.086 3.125 -26.766 1 94.19 516 GLY B O 1
ATOM 8364 N N . PRO B 1 517 ? 11.594 1.477 -26.422 1 93 517 PRO B N 1
ATOM 8365 C CA . PRO B 1 517 ? 11.703 1.111 -27.844 1 93 517 PRO B CA 1
ATOM 8366 C C . PRO B 1 517 ? 11.039 2.127 -28.766 1 93 517 PRO B C 1
ATOM 8368 O O . PRO B 1 517 ? 10 2.693 -28.422 1 93 517 PRO B O 1
ATOM 8371 N N . GLY B 1 518 ? 11.641 2.359 -29.938 1 89.88 518 GLY B N 1
ATOM 8372 C CA . GLY B 1 518 ? 11.031 3.219 -30.938 1 89.88 518 GLY B CA 1
ATOM 8373 C C . GLY B 1 518 ? 9.727 2.668 -31.484 1 89.88 518 GLY B C 1
ATOM 8374 O O . GLY B 1 518 ? 9.477 1.463 -31.406 1 89.88 518 GLY B O 1
ATOM 8375 N N . ARG B 1 519 ? 8.93 3.48 -32.062 1 85.69 519 ARG B N 1
ATOM 8376 C CA . ARG B 1 519 ? 7.629 3.096 -32.594 1 85.69 519 ARG B CA 1
ATOM 8377 C C . ARG B 1 519 ? 7.773 2.068 -33.688 1 85.69 519 ARG B C 1
ATOM 8379 O O . ARG B 1 519 ? 6.988 1.121 -33.781 1 85.69 519 ARG B O 1
ATOM 8386 N N . PHE B 1 520 ? 8.742 2.242 -34.438 1 85.88 520 PHE B N 1
ATOM 8387 C CA . PHE B 1 520 ? 8.953 1.323 -35.562 1 85.88 520 PHE B CA 1
ATOM 8388 C C . PHE B 1 520 ? 9.367 -0.054 -35.031 1 85.88 520 PHE B C 1
ATOM 8390 O O . PHE B 1 520 ? 8.836 -1.071 -35.5 1 85.88 520 PHE B O 1
ATOM 8397 N N . PHE B 1 521 ? 10.211 -0.04 -34.156 1 87.56 521 PHE B N 1
ATOM 8398 C CA . PHE B 1 521 ? 10.648 -1.291 -33.531 1 87.56 521 PHE B CA 1
ATOM 8399 C C . PHE B 1 521 ? 9.469 -2.016 -32.875 1 87.56 521 PHE B C 1
ATOM 8401 O O . PHE B 1 521 ? 9.273 -3.211 -33.125 1 87.56 521 PHE B O 1
ATOM 8408 N N . SER B 1 522 ? 8.766 -1.348 -32.125 1 84.88 522 SER B N 1
ATOM 8409 C CA . SER B 1 522 ? 7.648 -1.929 -31.375 1 84.88 522 SER B CA 1
ATOM 8410 C C . SER B 1 522 ? 6.586 -2.479 -32.312 1 84.88 522 SER B C 1
ATOM 8412 O O . SER B 1 522 ? 6.148 -3.621 -32.156 1 84.88 522 SER B O 1
ATOM 8414 N N . SER B 1 523 ? 6.266 -1.672 -33.281 1 81.19 523 SER B N 1
ATOM 8415 C CA . SER B 1 523 ? 5.219 -2.084 -34.219 1 81.19 523 SER B CA 1
ATOM 8416 C C . SER B 1 523 ? 5.672 -3.262 -35.094 1 81.19 523 SER B C 1
ATOM 8418 O O . SER B 1 523 ? 4.934 -4.234 -35.25 1 81.19 523 SER B O 1
ATOM 8420 N N . TRP B 1 524 ? 6.84 -3.184 -35.469 1 76.5 524 TRP B N 1
ATOM 8421 C CA . TRP B 1 524 ? 7.371 -4.223 -36.344 1 76.5 524 TRP B CA 1
ATOM 8422 C C . TRP B 1 524 ? 7.484 -5.551 -35.625 1 76.5 524 TRP B C 1
ATOM 8424 O O . TRP B 1 524 ? 7.02 -6.582 -36.094 1 76.5 524 TRP B O 1
ATOM 8434 N N . ASN B 1 525 ? 7.996 -5.453 -34.531 1 79.5 525 ASN B N 1
ATOM 8435 C CA . ASN B 1 525 ? 8.258 -6.699 -33.812 1 79.5 525 ASN B CA 1
ATOM 8436 C C . ASN B 1 525 ? 6.992 -7.266 -33.156 1 79.5 525 ASN B C 1
ATOM 8438 O O . ASN B 1 525 ? 6.863 -8.477 -33 1 79.5 525 ASN B O 1
ATOM 8442 N N . SER B 1 526 ? 6.082 -6.43 -32.906 1 76.56 526 SER B N 1
ATOM 8443 C CA . SER B 1 526 ? 4.789 -6.93 -32.438 1 76.56 526 SER B CA 1
ATOM 8444 C C . SER B 1 526 ? 4.035 -7.625 -33.562 1 76.56 526 SER B C 1
ATOM 8446 O O . SER B 1 526 ? 3.484 -8.711 -33.375 1 76.56 526 SER B O 1
ATOM 8448 N N . PHE B 1 527 ? 4.152 -6.969 -34.75 1 74.31 527 PHE B N 1
ATOM 8449 C CA . PHE B 1 527 ? 3.508 -7.547 -35.938 1 74.31 527 PHE B CA 1
ATOM 8450 C C . PHE B 1 527 ? 4.18 -8.859 -36.312 1 74.31 527 PHE B C 1
ATOM 8452 O O . PHE B 1 527 ? 3.502 -9.867 -36.531 1 74.31 527 PHE B O 1
ATOM 8459 N N . ALA B 1 528 ? 5.453 -8.859 -36.312 1 72 528 ALA B N 1
ATOM 8460 C CA . ALA B 1 528 ? 6.215 -10.062 -36.625 1 72 528 ALA B CA 1
ATOM 8461 C C . ALA B 1 528 ? 5.945 -11.164 -35.594 1 72 528 ALA B C 1
ATOM 8463 O O . ALA B 1 528 ? 5.914 -12.352 -35.969 1 72 528 ALA B O 1
ATOM 8464 N N . GLY B 1 529 ? 5.754 -10.742 -34.438 1 71.56 529 GLY B N 1
ATOM 8465 C CA . GLY B 1 529 ? 5.43 -11.695 -33.406 1 71.56 529 GLY B CA 1
ATOM 8466 C C . GLY B 1 529 ? 4.098 -12.391 -33.625 1 71.56 529 GLY B C 1
ATOM 8467 O O . GLY B 1 529 ? 3.98 -13.602 -33.406 1 71.56 529 GLY B O 1
ATOM 8468 N N . VAL B 1 530 ? 3.168 -11.656 -34.031 1 72.06 530 VAL B N 1
ATOM 8469 C CA . VAL B 1 530 ? 1.854 -12.211 -34.344 1 72.06 530 VAL B CA 1
ATOM 8470 C C . VAL B 1 530 ? 1.97 -13.234 -35.469 1 72.06 530 VAL B C 1
ATOM 8472 O O . VAL B 1 530 ? 1.423 -14.336 -35.375 1 72.06 530 VAL B O 1
ATOM 8475 N N . ILE B 1 531 ? 2.723 -12.859 -36.469 1 69.44 531 ILE B N 1
ATOM 8476 C CA . ILE B 1 531 ? 2.938 -13.75 -37.625 1 69.44 531 ILE B CA 1
ATOM 8477 C C . ILE B 1 531 ? 3.678 -15.008 -37.156 1 69.44 531 ILE B C 1
ATOM 8479 O O . ILE B 1 531 ? 3.342 -16.125 -37.562 1 69.44 531 ILE B O 1
ATOM 8483 N N . GLY B 1 532 ? 4.598 -14.711 -36.281 1 67.94 532 GLY B N 1
ATOM 8484 C CA . GLY B 1 532 ? 5.332 -15.836 -35.75 1 67.94 532 GLY B CA 1
ATOM 8485 C C . GLY B 1 532 ? 4.453 -16.797 -34.969 1 67.94 532 GLY B C 1
ATOM 8486 O O . GLY B 1 532 ? 4.574 -18.016 -35.094 1 67.94 532 GLY B O 1
ATOM 8487 N N . LEU B 1 533 ? 3.641 -16.281 -34.188 1 72.94 533 LEU B N 1
ATOM 8488 C CA . LEU B 1 533 ? 2.725 -17.094 -33.406 1 72.94 533 LEU B CA 1
ATOM 8489 C C . LEU B 1 533 ? 1.79 -17.891 -34.312 1 72.94 533 LEU B C 1
ATOM 8491 O O . LEU B 1 533 ? 1.59 -19.094 -34.094 1 72.94 533 LEU B O 1
ATOM 8495 N N . LEU B 1 534 ? 1.265 -17.266 -35.281 1 70.88 534 LEU B N 1
ATOM 8496 C CA . LEU B 1 534 ? 0.363 -17.922 -36.219 1 70.88 534 LEU B CA 1
ATOM 8497 C C . LEU B 1 534 ? 1.082 -19.016 -36.969 1 70.88 534 LEU B C 1
ATOM 8499 O O . LEU B 1 534 ? 0.53 -20.109 -37.188 1 70.88 534 LEU B O 1
ATOM 8503 N N . THR B 1 535 ? 2.314 -18.703 -37.344 1 67.5 535 THR B N 1
ATOM 8504 C CA . THR B 1 535 ? 3.109 -19.672 -38.062 1 67.5 535 THR B CA 1
ATOM 8505 C C . THR B 1 535 ? 3.396 -20.891 -37.188 1 67.5 535 THR B C 1
ATOM 8507 O O . THR 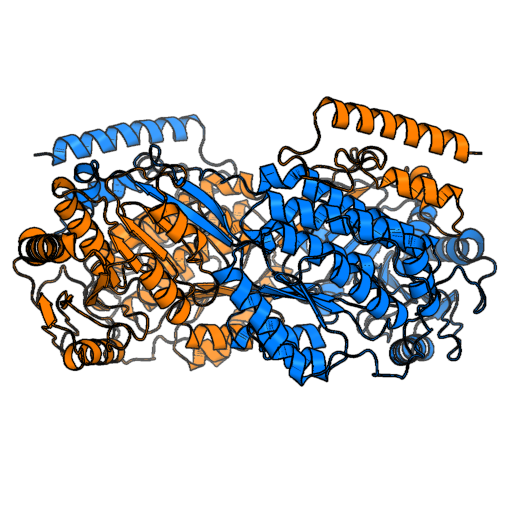B 1 535 ? 3.291 -22.031 -37.656 1 67.5 535 THR B O 1
ATOM 8510 N N . GLU B 1 536 ? 3.711 -20.594 -36 1 71.12 536 GLU B N 1
ATOM 8511 C CA . GLU B 1 536 ? 4.004 -21.703 -35.094 1 71.12 536 GLU B CA 1
ATOM 8512 C C . GLU B 1 536 ? 2.756 -22.531 -34.812 1 71.12 536 GLU B C 1
ATOM 8514 O O . GLU B 1 536 ? 2.832 -23.766 -34.75 1 71.12 536 GLU B O 1
ATOM 8519 N N . PHE B 1 537 ? 1.655 -21.984 -34.688 1 69.5 537 PHE B N 1
ATOM 8520 C CA . PHE B 1 537 ? 0.394 -22.688 -34.469 1 69.5 537 PHE B CA 1
ATOM 8521 C C . PHE B 1 537 ? 0.018 -23.547 -35.656 1 69.5 537 PHE B C 1
ATOM 8523 O O . PHE B 1 537 ? -0.458 -24.672 -35.5 1 69.5 537 PHE B O 1
ATOM 8530 N N . ILE B 1 538 ? 0.229 -23 -36.844 1 65.06 538 ILE B N 1
ATOM 8531 C CA . ILE B 1 538 ? -0.13 -23.703 -38.062 1 65.06 538 ILE B CA 1
ATOM 8532 C C . ILE B 1 538 ? 0.816 -24.875 -38.281 1 65.06 538 ILE B C 1
ATOM 8534 O O . ILE B 1 538 ? 0.383 -25.969 -38.688 1 65.06 538 ILE B O 1
ATOM 8538 N N . THR B 1 539 ? 2.057 -24.562 -38 1 62.12 539 THR B N 1
ATOM 8539 C CA . THR B 1 539 ? 3.053 -25.609 -38.25 1 62.12 539 THR B CA 1
ATOM 8540 C C . THR B 1 539 ? 2.936 -26.719 -37.219 1 62.12 539 THR B C 1
ATOM 8542 O O . THR B 1 539 ? 3.268 -27.875 -37.5 1 62.12 539 THR B O 1
ATOM 8545 N N . ASN B 1 540 ? 2.57 -26.344 -36.031 1 57.34 540 ASN B N 1
ATOM 8546 C CA . ASN B 1 540 ? 2.508 -27.359 -34.969 1 57.34 540 ASN B CA 1
ATOM 8547 C C . ASN B 1 540 ? 1.129 -28.016 -34.906 1 57.34 540 ASN B C 1
ATOM 8549 O O . ASN B 1 540 ? 0.899 -28.906 -34.094 1 57.34 540 ASN B O 1
ATOM 8553 N N . LYS B 1 541 ? -0.095 -27.594 -35.438 1 52.66 541 LYS B N 1
ATOM 8554 C CA . LYS B 1 541 ? -1.353 -28.312 -35.625 1 52.66 541 LYS B CA 1
ATOM 8555 C C . LYS B 1 541 ? -1.129 -29.641 -36.312 1 52.66 541 LYS B C 1
ATOM 8557 O O . LYS B 1 541 ? -2.012 -30.5 -36.344 1 52.66 541 LYS B O 1
ATOM 8562 N N . GLN B 1 542 ? 0.011 -29.875 -36.844 1 38.56 542 GLN B N 1
ATOM 8563 C CA . GLN B 1 542 ? 0.218 -31.203 -37.406 1 38.56 542 GLN B CA 1
ATOM 8564 C C . GLN B 1 542 ? 0.8 -32.156 -36.375 1 38.56 542 GLN B C 1
ATOM 8566 O O . GLN B 1 542 ? 1.703 -31.797 -35.625 1 38.56 542 GLN B O 1
#

Sequence (1084 aa):
MSPPSKIDESFTDIGNTSTSWYTEIKSIEPGVKHLTDSFFTKQKTHDIQFRLNQLRNLYYAVQDNVDALCEALSKDFNRSASETKNLEIVGGLNELVHTIASLHEWVKPEKVTDLPITLKSNPIYIERIPLGVVLIISPFNYPFFLSFSAVVGAIAGGNAVVLKQSELTPNFTRLFSEILTKALDKDIFLAVNGGIPETTELLNQKFDKIMYTGNNTVGTIVAEKAAETLTPVILELGGKSPAFILDDVQDKDIEIIARRIAWGRFTNAGQTCVAVDYVLVPKKLHDKFITALKKVLNEEFYPKLDKTDKTYTHVIHDRAFTNLSKIISTTKGKIIVGGETDPETRYIAPTVIDNVSWDDSSMKGEIFGPILPILTYDKLTDSLRDIIRNHDTPLAQYVFTSGSTSRKYNRQLDQILTTIRSGGLIVNDVLMHVALINAPFGGVGQSGYGSYHGKFSFRSFTHERTTMEQKLWNDFMVKVRYPPYNSNKDNLVRVSQQGYNGKVWFSRTGDVPVAGPGRFFSSWNSFAGVIGLLTEFITNKQMSPPSKIDESFTDIGNTSTSWYTEIKSIEPGVKHLTDSFFTKQKTHDIQFRLNQLRNLYYAVQDNVDALCEALSKDFNRSASETKNLEIVGGLNELVHTIASLHEWVKPEKVTDLPITLKSNPIYIERIPLGVVLIISPFNYPFFLSFSAVVGAIAGGNAVVLKQSELTPNFTRLFSEILTKALDKDIFLAVNGGIPETTELLNQKFDKIMYTGNNTVGTIVAEKAAETLTPVILELGGKSPAFILDDVQDKDIEIIARRIAWGRFTNAGQTCVAVDYVLVPKKLHDKFITALKKVLNEEFYPKLDKTDKTYTHVIHDRAFTNLSKIISTTKGKIIVGGETDPETRYIAPTVIDNVSWDDSSMKGEIFGPILPILTYDKLTDSLRDIIRNHDTPLAQYVFTSGSTSRKYNRQLDQILTTIRSGGLIVNDVLMHVALINAPFGGVGQSGYGSYHGKFSFRSFTHERTTMEQKLWNDFMVKVRYPPYNSNKDNLVRVSQQGYNGKVWFSRTGDVPVAGPGRFFSSWNSFAGVIGLLTEFITNKQ

Radius of gyration: 30.42 Å; Cα contacts (8 Å, |Δi|>4): 2299; chains: 2; bounding box: 67×91×73 Å

pLDDT: mean 92.89, std 11.68, range [31.05, 98.94]

Foldseek 3Di:
DPLDADDDPPLPPPPLPDCPLFDDLVVQQVLQVLLQVCCVPVVQLVDLVSLLQLLVSVLVLCVRCLVQLQVLQCSQWLAHSCLLVPVAVVLLSVLSVLLSVCLVVLQDWAFDPPDFPVAVVWGWTWGWAFQEEEEEEEEDLNQRHRQSQLVSLQSSLSYAYEYEYDSLSVSNLSVVQVSSCSRHDSNRYHYGYDDDSNVVSVLQDDDQEYEYEEALVVVVVSVVSCVVRVHYYFYQYAFQAEEEEDPQDDLVCLLVLLLQLLCQQCRSQNLDRFGHLEYEAAPVCVVSNVVSNCCCQCPNVDVPDDLPDSNGTADRDQVLLVLLLCLLVQFPFAWPDFSDADSVSNHGGQTEGEQGDCPRSSNQIRSSGRYYYYHYDHDLVVVLVSCCVRTQWGQEYEYEHPDDPDCVPDVSNVVNPVRHHYQYYDYRHGPCVVSDQPDWHHTDDNSTDATGHRSSSSVRRTDTDIDIDDDPVCCLLVVLVDDPHDPLSVVLVVLSPDALSPDAPDDPDDDDDPVGDDPVSRVVSNVVSVVVNVVSSVVVVD/DPLDADDDPPLPPPDLPDCPLFDDLVVQQVLQVLLQVCCVPVVQLVDLVSLLQLLVSVLVLCVRCLVQLQVLQCSQWLAHSVLLCPVAVVLLSVLSVLLSVCLVVLQDWAFDPPDFPVAVVWGWTWGWAFQEEEEEEEEDLNQRRRQSQLVSLQSSLSYAYEYEYDSLSVSNLSVVQVSSCSSHDSNRYHYGYDDDSNVVSVLQDDDQEYEYEEALVVVVVSVVSCVVRVHYYFYQYAFQAEEEEDPQDDLVCLLVLLLQLLCQQCRSQRLDRFGHLEYEYAPVCVVSNVVSNCCCQCPNVPVPDDLVDSNGTADRDQVLLVLLLCLLVQFPFAWPDFSDADSVSNDGGQTEGEQGDCPRSSNQIRSSGRYYYYHYDHDLVVVLVSCCVRTQWGQEYEYEHPDDPDCVVDVSNVVNPVRHHYQYYDYRHGPCVVSPQPDWHHTDDNSTDATGHRSSSSVRRTDTDIDIDDDPVCCLLVVLVDDPHDDLSVVLVVLSPDALSPDAPDDPDDDDPPVGDDPCSRVVSNVVSVVVNVVSSVVVVD

Organism: Candida albicans (strain SC5314 / ATCC MYA-2876) (NCBI:txid237561)

InterPro domains:
  IPR012394 Aldehyde dehydrogenase NAD(P)-dependent [PIRSF036492] (36-501)
  IPR012394 Aldehyde dehydrogenase NAD(P)-dependent [PTHR43570] (28-499)
  IPR015590 Aldehyde dehydrogenase domain [PF00171] (44-466)
  IPR016160 Aldehyde dehydrogenase, cysteine active site [PS00070] (266-277)
  IPR016161 Aldehyde/histidinol dehydrogenase [SSF53720] (40-484)
  IPR016162 Aldehyde dehydrogenase, N-terminal [G3DSA:3.40.605.10] (39-465)
  IPR016163 Aldehyde dehydrogenase, C-terminal [G3DSA:3.40.309.10] (239-447)
  IPR029510 Aldehyde dehydrogenase, glutamic acid active site [PS00687] (235-242)

Secondary structure (DSSP, 8-state):
--------S------TT-GGGSPPHHHHHHHHHHHHHHHHHT-GGGSHHHHHHHHHHHHHHHHTTHHHHHHHHHHHH---HHHHIIIIIHHHHHHHHHHHHHHHHHTSPEEPPS--GGGTTS-EEEEEEE-SEEEEE--SSSHHHHHHHHHHHHHHTT-EEEEE--TTSHHHHHHHHHHHHHHS-TTTEEE---SHHHHHHHHTS--SEEEEES-HHHHHHHHHHHHTTT--EEEE-----EEEEPTT--HHHHHHHHHHHHHHHHGGGG--TTS--EEEEEGGGHHHHHHHHHHIIIIII-TT--TT-TTSPPPSSHHHHHHHHHHHHH-SSEEEE---EETTTTEE--EEEES--TTSGGGSS---SSEEEEEEES-HHHHHHHHHHHH---SEEEEE-SS-SSTTT-HHHHHHHHH---SEEEES--SGGGG-TTS-B---GGGEE--BSTHHHHHHTEEEEEEEE--GGGHHHHGGGSSSP-HHHHHHHHHHH-GGGG--SS-SSSPPPTT-S-HHHHHHHHHHHHHHHHHHHHHH--/--------S------TT-GGGSPPHHHHHHHHHHHHHHHHHT-GGGSHHHHHHHHHHHHHHHHTTHHHHHHHHHHHH---HHHHIIIIIHHHHHHHHHHHHHHHHHTSPEEPPS--GGGTTS-EEEEEEE-SEEEEE--SSSHHHHHHHHHHHHHHTT-EEEEE--TTSHHHHHHHHHHHHHHS-TTTEEE---SHHHHHHHHTS--SEEEEES-HHHHHHHHHHHHTTT--EEEE-----EEEEPTT--HHHHHHHHHHHHHHHHGGGG--TTS--EEEEEGGGHHHHHHHHHHIIIIII-TT--TT-TTSPPPSSHHHHHHHHHHHHH-SSEEEE---EETTTTEE--EEEES--TTSGGGSS---SSEEEEEEES-HHHHHHHHHHHH---SEEEEE-SS-SSTTT-HHHHHHHHH---SEEEES--SGGGG-TTS-B---GGGEE--BSTHHHHHHTEEEEEEEE--GGGHHHHGGGSSSP-HHHHHHHHHHH-GGGG--SS-SSSPPPTT-S-HHHHHHHHHHHHHHHHHHHHHH--